Protein AF-0000000080637792 (afdb_homodimer)

Secondary structure (DSSP, 8-state):
--HHHHHHHHHHHHHHHHHHHHHHHHHHHHHHHHHHHHHHHHHHHHHHHHHHHHHHHHHHT--HHHH-S-HHHHHHHHHHHHHHHHHHHHHHHT-GGGGGS-HHHHHHHHHHHHHHHHTTHHHHHHHHHHHHHHHHT-SSS-TTTHHHHHHHHHHHHHT------S--HHHHHHHHHHHHHHHHHHHHHHHHHHHHHHIIIIIHHHHHHHHHHHHHHHHHHHHHHHHHHHHHHHHHHHHHHHHHHHHHHHHHHHHHHHHHHHTTB---------SSHHHHHHHHHHHHHHHHHHHHHHHHHHHHHHHHHHHHHHHHHHHHHHHHHHHHHHHHHHHHHHHHHHHHHHHHHHHHHHHHHHHHHHHHHHHHHHHHHHHHHHHHHHHHHHHHHHHHHHHHHHHHHHHHHHHHHHHHHHHHHHHHHHHHHHHHHHHHHHHHHHHHHHHHHHHHHHHHHHHHHHHTGGGGHHHHHHHHHHHHHHHHHHHHHHHHHHHHHHHHHHHHHHHHHHHHHHHHHHHHHHHHHHHHHHHHHHHHHHHHHHHHHHHHHHHHHHHHHHHHHHHHHHHHHHHHHHHHHHHHHHHHHHHHHHHHHHHHHHHHHHHHHHHHHHHHHHHHHHHHHHHHHHHHHHTSB-S----TTSSS--/--HHHHHHHHHHHHHHHHHHHHHHHHHHHHHHHHHHHHHHHHHHHHHHHHHHHHHHHHHHT--HHHH-S-HHHHHHHHHHHHHHHHHHHHHHHT-GGGGGS-HHHHHHHHHHHHHHHHTTHHHHHHHHHHHHHHHHT-SSS-TTTHHHHHHHHHHHHHT------S--HHHHHHHHHHHHHHHHHHHHHHHHHHHHHHIIIIIHHHHHHHHHHHHHHHHHHHHHHHHHHHHHHHHHHHHHHHHHHHHHHHHHHHHHHHHHHHTTB---------SSHHHHHHHHHHHHHHHHHHHHHHHHHHHHHHHHHHHHHHHHHHHHHHHHHHHHHHHHHHHHHHHHHHHHHHHHHHHHHHHHHHHHHHHHHHHHHHHHHHHHHHHHHHHHHHHHHHHHHHHHHHHHHHHHHHHHHHHHHHHHHHHHHHHHHHHHHHHHHHHHHHHHHHHHHHHHHHHHHHHHHHHTGGGGHHHHHHHHHHHHHHHHHHHHHHHHHHHHHHHHHHHHHHHHHHHHHHHHHHHHHHHHHHHHHHHHHHHHHHHHHHHHHHHHHHHHHHHHHHHHHHHHHHHHHHHHHHHHHHHHHHHHHHHHHHHHHHHHHHHHHHHHHHHHHHHHHHHHHHHHHHHHHHHHHHTSB-S----TTSSS--

Radius of gyration: 117.27 Å; Cα contacts (8 Å, |Δi|>4): 1308; chains: 2; bounding box: 71×365×190 Å

Sequence (1284 aa):
MRIRTRLILLLVTVLTGIGLILAGITIRNNLVTGLGALQSAGYDVLFAAHGFLESTAEVLAYDYEERGVYLDTVVEEWRQSIDHLGSALGALVSHPGKRLLPKGLQQELDAAYESWEKEDIPLRMEVAYEYLQAIINTSEIPRDRLFGILQIQSFLYQQQETLHHEDAGIASTVGLALSRIQQAWNQVVIARRVIKDFLATRVEGVIEKVDAEVARITLWSQIALVLFTLAVIVLSSLFVIRISSTLARRIIHLEQVMNQVKDRDLMVVAKVEGRDELGSLARNLNEVLDTLRDFLLSVREASRNVEELKDVLAGGAAQSASALNQITRTIESIRDLVARLDANLDATSSAISSIVDRIHSVVSQIQTQARNIAESSAAIEQMNASVQHVASLAEDRRARTADLLSVIHDGGEKVSTTNEVISSIHREISDIQEIIEIIDTVAEQTNLLSMNAAIESAHAGEAGRGFAVVAEEIRKLAESTGEHADRISQSLSRITDRIQQALRASDESRHAFENIRRDVSQFATALDEIAASMTELSRASSSILSATHTINEITTRVREGAEDMMQRAGEIRDAAEGSRDVSLEVRKGVEEIERGTREILQAVNTISDLAQESRNRMVELHKVVETFRIEEEPDASAVQAEMRIRTRLILLLVTVLTGIGLILAGITIRNNLVTGLGALQSAGYDVLFAAHGFLESTAEVLAYDYEERGVYLDTVVEEWRQSIDHLGSALGALVSHPGKRLLPKGLQQELDAAYESWEKEDIPLRMEVAYEYLQAIINTSEIPRDRLFGILQIQSFLYQQQETLHHEDAGIASTVGLALSRIQQAWNQVVIARRVIKDFLATRVEGVIEKVDAEVARITLWSQIALVLFTLAVIVLSSLFVIRISSTLARRIIHLEQVMNQVKDRDLMVVAKVEGRDELGSLARNLNEVLDTLRDFLLSVREASRNVEELKDVLAGGAAQSASALNQITRTIESIRDLVARLDANLDATSSAISSIVDRIHSVVSQIQTQARNIAESSAAIEQMNASVQHVASLAEDRRARTADLLSVIHDGGEKVSTTNEVISSIHREISDIQEIIEIIDTVAEQTNLLSMNAAIESAHAGEAGRGFAVVAEEIRKLAESTGEHADRISQSLSRITDRIQQALRASDESRHAFENIRRDVSQFATALDEIAASMTELSRASSSILSATHTINEITTRVREGAEDMMQRAGEIRDAAEGSRDVSLEVRKGVEEIERGTREILQAVNTISDLAQESRNRMVELHKVVETFRIEEEPDASAVQAE

Solvent-accessible surface area (backbone atoms only — not comparable to full-atom values): 63571 Å² total; per-residue (Å²): 102,48,64,47,55,53,46,48,51,51,46,50,52,46,46,51,42,52,49,52,44,51,52,47,52,51,55,42,52,53,53,49,53,37,39,50,53,38,50,51,35,45,49,47,27,55,50,27,47,31,50,27,48,30,33,52,22,49,54,66,41,69,52,54,89,76,64,74,47,60,69,67,59,48,48,51,50,32,55,48,25,52,54,44,25,55,51,30,42,50,48,39,60,65,32,76,28,44,75,75,45,59,70,71,60,44,49,46,45,45,48,38,48,47,50,52,66,64,73,41,49,67,56,49,45,48,53,22,48,51,38,47,51,55,62,72,69,49,84,86,49,55,82,83,47,48,63,36,48,50,22,48,50,59,35,50,64,70,58,69,51,69,81,70,69,79,89,69,67,69,65,53,57,50,47,50,52,37,51,48,49,50,51,20,48,52,34,46,52,50,45,50,52,52,48,50,50,44,39,62,68,41,45,55,54,51,46,53,52,50,52,55,49,45,55,51,53,49,53,53,47,51,53,51,44,54,53,50,47,51,52,43,52,53,55,45,52,55,52,50,52,54,54,33,51,53,54,45,52,51,50,52,48,50,34,50,44,40,51,38,37,58,69,29,33,52,72,67,71,54,86,45,86,54,86,23,65,63,17,51,35,25,53,38,49,40,51,39,37,48,53,48,41,53,48,51,52,50,51,51,52,52,42,53,51,54,53,54,48,35,53,52,42,48,49,31,34,49,52,34,50,53,33,46,52,51,38,52,52,41,49,52,50,44,52,51,39,46,52,50,39,51,51,30,45,50,50,34,56,52,32,50,52,51,38,53,53,41,43,53,50,42,51,54,45,44,53,52,42,53,52,36,47,54,51,31,51,54,32,49,51,51,37,51,53,44,40,53,49,43,30,50,51,25,51,55,49,39,60,49,40,58,55,47,50,49,44,41,50,51,23,35,48,25,34,52,50,24,44,53,37,50,51,51,41,51,54,52,50,53,52,43,51,55,51,40,51,48,44,31,51,49,18,49,51,42,29,50,53,18,50,51,44,30,53,54,18,60,73,52,51,83,84,14,54,71,50,29,52,53,19,52,52,45,26,55,50,18,51,48,42,30,52,52,30,50,53,43,52,52,50,50,54,52,42,54,54,40,48,55,50,26,48,54,26,33,50,50,26,40,51,32,35,53,52,49,49,53,52,51,53,50,49,40,52,51,28,51,52,41,36,53,42,29,53,53,39,52,52,31,49,51,50,35,50,52,32,50,52,51,42,51,53,46,45,53,50,44,50,52,42,41,54,52,38,53,54,33,48,51,51,35,52,51,27,47,53,53,39,50,50,40,48,55,50,44,52,52,41,50,53,50,38,52,53,29,51,52,53,33,51,53,31,39,50,51,45,46,52,48,40,52,51,53,47,56,54,39,52,52,51,49,55,58,55,64,64,41,44,68,67,82,67,76,70,69,71,66,58,72,76,107,105,46,63,45,55,54,48,46,51,51,46,50,53,50,46,50,43,52,49,52,46,51,51,46,52,51,55,44,51,53,54,46,52,36,39,49,53,38,50,51,33,44,50,48,26,56,49,27,48,32,49,27,49,30,32,51,22,49,56,66,42,69,50,54,87,77,62,74,48,60,71,67,59,47,50,50,51,31,55,47,26,51,53,44,25,54,49,29,43,51,50,40,60,65,32,77,26,46,74,77,46,60,70,69,58,44,47,47,45,47,49,39,48,47,49,51,66,62,74,43,48,69,56,49,43,48,52,23,48,50,38,48,49,56,62,75,67,48,82,86,50,55,80,84,47,47,62,38,54,55,21,49,50,56,36,47,62,70,58,67,55,68,82,67,75,80,89,70,69,66,64,54,56,52,51,51,53,41,54,47,48,51,51,21,49,51,33,47,52,50,45,50,52,51,47,52,51,43,41,62,68,41,45,55,55,52,47,52,52,50,50,56,50,45,56,51,54,48,51,53,47,51,53,52,45,54,52,51,46,53,51,43,50,53,55,44,52,54,51,50,53,55,54,34,52,52,53,46,52,51,51,50,49,50,36,52,46,40,52,37,37,59,69,30,34,50,72,67,72,53,86,45,85,56,86,22,67,63,17,51,36,25,52,37,49,41,51,40,37,48,53,49,42,53,47,52,53,49,51,51,51,51,42,52,52,53,52,53,48,34,54,52,42,48,51,29,35,50,53,36,50,52,33,47,53,51,39,53,53,41,49,54,49,43,53,54,39,46,52,52,40,53,52,29,44,50,50,31,55,52,32,51,51,52,38,53,52,42,42,53,50,45,51,55,46,45,54,53,41,52,53,36,47,53,52,33,53,53,33,49,52,53,38,52,54,44,39,51,50,45,31,50,50,26,53,55,51,39,59,50,40,59,55,48,52,50,44,40,51,51,22,37,49,23,34,51,49,24,44,50,38,51,53,50,42,51,54,52,51,50,52,44,52,53,51,40,50,50,44,30,51,49,18,50,49,42,28,52,52,19,48,51,43,30,52,54,18,60,73,52,50,85,82,13,56,68,51,31,53,52,20,52,52,44,25,55,50,18,51,49,41,30,54,52,30,51,51,43,52,53,51,51,54,52,40,54,55,39,47,53,52,26,50,52,27,33,50,50,27,41,52,31,34,53,52,48,48,54,52,49,53,51,50,40,52,50,29,51,51,42,34,53,41,31,54,51,40,51,52,31,49,50,51,35,52,53,34,50,51,52,43,50,53,44,47,52,50,44,49,52,41,43,54,51,37,52,54,33,49,50,52,34,53,51,26,45,52,54,38,51,51,39,48,55,51,44,54,51,42,50,53,50,38,52,54,30,51,52,53,33,50,52,30,41,51,51,45,45,54,48,40,52,52,51,46,54,53,39,54,53,52,48,54,60,54,64,63,39,43,65,66,82,68,74,70,69,71,64,59,70,76,106

Structure (mmCIF, N/CA/C/O backbone):
data_AF-0000000080637792-model_v1
#
loop_
_entity.id
_entity.type
_entity.pdbx_description
1 polymer 'Methyl-accepting chemotaxis sensory transducer'
#
loop_
_atom_site.group_PDB
_atom_site.id
_atom_site.type_symbol
_atom_site.label_atom_id
_atom_site.label_alt_id
_atom_site.label_comp_id
_atom_site.label_asym_id
_atom_site.label_entity_id
_atom_site.label_seq_id
_atom_site.pdbx_PDB_ins_code
_atom_site.Cartn_x
_atom_site.Cartn_y
_atom_site.Cartn_z
_atom_site.occupancy
_atom_site.B_iso_or_equiv
_atom_site.auth_seq_id
_atom_site.auth_comp_id
_atom_site.auth_asym_id
_atom_site.auth_atom_id
_atom_site.pdbx_PDB_model_num
ATOM 1 N N . MET A 1 1 ? -7.855 89.688 28.875 1 59.25 1 MET A N 1
ATOM 2 C CA . MET A 1 1 ? -6.789 90.312 29.609 1 59.25 1 MET A CA 1
ATOM 3 C C . MET A 1 1 ? -6.051 89.375 30.516 1 59.25 1 MET A C 1
ATOM 5 O O . MET A 1 1 ? -6.664 88.5 31.125 1 59.25 1 MET A O 1
ATOM 9 N N . ARG A 1 2 ? -4.766 89.562 30.406 1 70.25 2 ARG A N 1
ATOM 10 C CA . ARG A 1 2 ? -3.887 88.688 31.203 1 70.25 2 ARG A CA 1
ATOM 11 C C . ARG A 1 2 ? -4.117 88.938 32.688 1 70.25 2 ARG A C 1
ATOM 13 O O . ARG A 1 2 ? -4.496 90 33.125 1 70.25 2 ARG A O 1
ATOM 20 N N . ILE A 1 3 ? -4.121 87.875 33.469 1 69.88 3 ILE A N 1
ATOM 21 C CA . ILE A 1 3 ? -4.367 87.938 34.906 1 69.88 3 ILE A CA 1
ATOM 22 C C . ILE A 1 3 ? -3.445 89 35.562 1 69.88 3 ILE A C 1
ATOM 24 O O . ILE A 1 3 ? -3.871 89.75 36.438 1 69.88 3 ILE A O 1
ATOM 28 N N . ARG A 1 4 ? -2.248 89.125 35.031 1 66.44 4 ARG A N 1
ATOM 29 C CA . ARG A 1 4 ? -1.332 90.125 35.562 1 66.44 4 ARG A CA 1
ATOM 30 C C . ARG A 1 4 ? -1.882 91.562 35.344 1 66.44 4 ARG A C 1
ATOM 32 O O . ARG A 1 4 ? -1.829 92.375 36.25 1 66.44 4 ARG A O 1
ATOM 39 N N . THR A 1 5 ? -2.383 91.688 34.188 1 67.25 5 THR A N 1
ATOM 40 C CA . THR A 1 5 ? -2.893 93 33.844 1 67.25 5 THR A CA 1
ATOM 41 C C . THR A 1 5 ? -4.125 93.375 34.688 1 67.25 5 THR A C 1
ATOM 43 O O . THR A 1 5 ? -4.293 94.5 35.125 1 67.25 5 THR A O 1
ATOM 46 N N . ARG A 1 6 ? -4.832 92.375 35 1 70.62 6 ARG A N 1
ATOM 47 C CA . ARG A 1 6 ? -6.023 92.625 35.781 1 70.62 6 ARG A CA 1
ATOM 48 C C . ARG A 1 6 ? -5.656 92.938 37.25 1 70.62 6 ARG A C 1
ATOM 50 O O . ARG A 1 6 ? -6.254 93.812 37.875 1 70.62 6 ARG A O 1
ATOM 57 N N . LEU A 1 7 ? -4.602 92.312 37.625 1 70.25 7 LEU A N 1
ATOM 58 C CA . LEU A 1 7 ? -4.16 92.562 39 1 70.25 7 LEU A CA 1
ATOM 59 C C . LEU A 1 7 ? -3.471 93.875 39.125 1 70.25 7 LEU A C 1
ATOM 61 O O . LEU A 1 7 ? -3.66 94.625 40.125 1 70.25 7 LEU A O 1
ATOM 65 N N . ILE A 1 8 ? -2.816 94.25 38.062 1 69.12 8 ILE A N 1
ATOM 66 C CA . ILE A 1 8 ? -2.17 95.562 38.062 1 69.12 8 ILE A CA 1
ATOM 67 C C . ILE A 1 8 ? -3.227 96.688 37.969 1 69.12 8 ILE A C 1
ATOM 69 O O . ILE A 1 8 ? -3.123 97.688 38.625 1 69.12 8 ILE A O 1
ATOM 73 N N . LEU A 1 9 ? -4.176 96.438 37.156 1 68.44 9 LEU A N 1
ATOM 74 C CA . LEU A 1 9 ? -5.234 97.375 37.031 1 68.44 9 LEU A CA 1
ATOM 75 C C . LEU A 1 9 ? -5.961 97.625 38.375 1 68.44 9 LEU A C 1
ATOM 77 O O . LEU A 1 9 ? -6.324 98.75 38.719 1 68.44 9 LEU A O 1
ATOM 81 N N . LEU A 1 10 ? -6.031 96.562 39.031 1 69.06 10 LEU A N 1
ATOM 82 C CA . LEU A 1 10 ? -6.617 96.625 40.375 1 69.06 10 LEU A CA 1
ATOM 83 C C . LEU A 1 10 ? -5.75 97.5 41.281 1 69.06 10 LEU A C 1
ATOM 85 O O . LEU A 1 10 ? -6.262 98.375 42.031 1 69.06 10 LEU A O 1
ATOM 89 N N . LEU A 1 11 ? -4.492 97.375 41.156 1 68.81 11 LEU A N 1
ATOM 90 C CA . LEU A 1 11 ? -3.551 98.125 41.938 1 68.81 11 LEU A CA 1
ATOM 91 C C . LEU A 1 11 ? -3.605 99.625 41.562 1 68.81 11 LEU A C 1
ATOM 93 O O . LEU A 1 11 ? -3.615 100.5 42.438 1 68.81 11 LEU A O 1
ATOM 97 N N . VAL A 1 12 ? -3.699 99.812 40.375 1 68.69 12 VAL A N 1
ATOM 98 C CA . VAL A 1 12 ? -3.689 101.188 39.906 1 68.69 12 VAL A CA 1
ATOM 99 C C . VAL A 1 12 ? -4.961 101.938 40.344 1 68.69 12 VAL A C 1
ATOM 101 O O . VAL A 1 12 ? -4.914 103.062 40.75 1 68.69 12 VAL A O 1
ATOM 104 N N . THR A 1 13 ? -6 101.25 40.375 1 69.25 13 THR A N 1
ATOM 105 C CA . THR A 1 13 ? -7.258 101.812 40.781 1 69.25 13 THR A CA 1
ATOM 106 C C . THR A 1 13 ? -7.246 102.188 42.281 1 69.25 13 THR A C 1
ATOM 108 O O . THR A 1 13 ? -7.703 103.25 42.656 1 69.25 13 THR A O 1
ATOM 111 N N . VAL A 1 14 ? -6.625 101.25 43.031 1 69.5 14 VAL A N 1
ATOM 112 C CA . VAL A 1 14 ? -6.559 101.5 44.469 1 69.5 14 VAL A CA 1
ATOM 113 C C . VAL A 1 14 ? -5.594 102.625 44.75 1 69.5 14 VAL A C 1
ATOM 115 O O . VAL A 1 14 ? -5.883 103.5 45.562 1 69.5 14 VAL A O 1
ATOM 118 N N . LEU A 1 15 ? -4.578 102.75 43.938 1 69.75 15 LEU A N 1
ATOM 119 C CA . LEU A 1 15 ? -3.592 103.812 44.125 1 69.75 15 LEU A CA 1
ATOM 120 C C . LEU A 1 15 ? -4.152 105.125 43.656 1 69.75 15 LEU A C 1
ATOM 122 O O . LEU A 1 15 ? -3.879 106.188 44.281 1 69.75 15 LEU A O 1
ATOM 126 N N . THR A 1 16 ? -4.898 105.188 42.688 1 70 16 THR A N 1
ATOM 127 C CA . THR A 1 16 ? -5.527 106.438 42.25 1 70 16 THR A CA 1
ATOM 128 C C . THR A 1 16 ? -6.512 106.938 43.281 1 70 16 THR A C 1
ATOM 130 O O . THR A 1 16 ? -6.605 108.125 43.531 1 70 16 THR A O 1
ATOM 133 N N . GLY A 1 17 ? -7.129 105.938 43.938 1 70.31 17 GLY A N 1
ATOM 134 C CA . GLY A 1 17 ? -8.023 106.375 45 1 70.31 17 GLY A CA 1
ATOM 135 C C . GLY A 1 17 ? -7.305 107 46.156 1 70.31 17 GLY A C 1
ATOM 136 O O . GLY A 1 17 ? -7.746 108.062 46.656 1 70.31 17 GLY A O 1
ATOM 137 N N . ILE A 1 18 ? -6.121 106.5 46.469 1 70.88 18 ILE A N 1
ATOM 138 C CA . ILE A 1 18 ? -5.32 107.062 47.531 1 70.88 18 ILE A CA 1
ATOM 139 C C . ILE A 1 18 ? -4.801 108.438 47.156 1 70.88 18 ILE A C 1
ATOM 141 O O . ILE A 1 18 ? -4.793 109.375 47.938 1 70.88 18 ILE A O 1
ATOM 145 N N . GLY A 1 19 ? -4.469 108.625 45.875 1 69.38 19 GLY A N 1
ATOM 146 C CA . GLY A 1 19 ? -4.02 109.875 45.406 1 69.38 19 GLY A CA 1
ATOM 147 C C . GLY A 1 19 ? -5.094 110.938 45.469 1 69.38 19 GLY A C 1
ATOM 148 O O . GLY A 1 19 ? -4.82 112.125 45.844 1 69.38 19 GLY A O 1
ATOM 149 N N . LEU A 1 20 ? -6.266 110.625 45.25 1 71.5 20 LEU A N 1
ATOM 150 C CA . LEU A 1 20 ? -7.379 111.562 45.281 1 71.5 20 LEU A CA 1
ATOM 151 C C . LEU A 1 20 ? -7.688 112 46.719 1 71.5 20 LEU A C 1
ATOM 153 O O . LEU A 1 20 ? -8.031 113.188 46.938 1 71.5 20 LEU A O 1
ATOM 157 N N . ILE A 1 21 ? -7.406 111.062 47.594 1 72.5 21 ILE A N 1
ATOM 158 C CA . ILE A 1 21 ? -7.605 111.375 49 1 72.5 21 ILE A CA 1
ATOM 159 C C . ILE A 1 21 ? -6.555 112.375 49.469 1 72.5 21 ILE A C 1
ATOM 161 O O . ILE A 1 21 ? -6.875 113.375 50.125 1 72.5 21 ILE A O 1
ATOM 165 N N . LEU A 1 22 ? -5.359 112.312 48.906 1 70.31 22 LEU A N 1
ATOM 166 C CA . LEU A 1 22 ? -4.281 113.25 49.25 1 70.31 22 LEU A CA 1
ATOM 167 C C . LEU A 1 22 ? -4.551 114.625 48.656 1 70.31 22 LEU A C 1
ATOM 169 O O . LEU A 1 22 ? -4.301 115.625 49.281 1 70.31 22 LEU A O 1
ATOM 173 N N . ALA A 1 23 ? -5.07 114.562 47.5 1 72 23 ALA A N 1
ATOM 174 C CA . ALA A 1 23 ? -5.398 115.875 46.875 1 72 23 ALA A CA 1
ATOM 175 C C . ALA A 1 23 ? -6.512 116.562 47.625 1 72 23 ALA A C 1
ATOM 177 O O . ALA A 1 23 ? -6.457 117.812 47.844 1 72 23 ALA A O 1
ATOM 178 N N . GLY A 1 24 ? -7.352 115.75 48.125 1 70.94 24 GLY A N 1
ATOM 179 C CA . GLY A 1 24 ? -8.438 116.312 48.875 1 70.94 24 GLY A CA 1
ATOM 180 C C . GLY A 1 24 ? -7.98 116.938 50.219 1 70.94 24 GLY A C 1
ATOM 181 O O . GLY A 1 24 ? -8.422 118 50.594 1 70.94 24 GLY A O 1
ATOM 182 N N . ILE A 1 25 ? -6.996 116.312 50.75 1 71.12 25 ILE A N 1
ATOM 183 C CA . ILE A 1 25 ? -6.438 116.812 52 1 71.12 25 ILE A CA 1
ATOM 184 C C . ILE A 1 25 ? -5.691 118.125 51.781 1 71.12 25 ILE A C 1
ATOM 186 O O . ILE A 1 25 ? -5.828 119.062 52.562 1 71.12 25 ILE A O 1
ATOM 190 N N . THR A 1 26 ? -5.023 118.25 50.688 1 70.69 26 THR A N 1
ATOM 191 C CA . THR A 1 26 ? -4.242 119.438 50.375 1 70.69 26 THR A CA 1
ATOM 192 C C . THR A 1 26 ? -5.156 120.625 50.094 1 70.69 26 THR A C 1
ATOM 194 O O . THR A 1 26 ? -4.918 121.75 50.562 1 70.69 26 THR A O 1
ATOM 197 N N . ILE A 1 27 ? -6.168 120.375 49.406 1 72.12 27 ILE A N 1
ATOM 198 C CA . ILE A 1 27 ? -7.102 121.438 49.062 1 72.12 27 ILE A CA 1
ATOM 199 C C . ILE A 1 27 ? -7.77 122 50.344 1 72.12 27 ILE A C 1
ATOM 201 O O . ILE A 1 27 ? -7.879 123.188 50.531 1 72.12 27 ILE A O 1
ATOM 205 N N . ARG A 1 28 ? -8.031 121.125 51.25 1 73.44 28 ARG A N 1
ATOM 206 C CA . ARG A 1 28 ? -8.672 121.5 52.5 1 73.44 28 ARG A CA 1
ATOM 207 C C . ARG A 1 28 ? -7.711 122.312 53.344 1 73.44 28 ARG A C 1
ATOM 209 O O . ARG A 1 28 ? -8.094 123.375 53.906 1 73.44 28 ARG A O 1
ATOM 216 N N . ASN A 1 29 ? -6.523 121.875 53.375 1 70.5 29 ASN A N 1
ATOM 217 C CA . ASN A 1 29 ? -5.539 122.625 54.188 1 70.5 29 ASN A CA 1
ATOM 218 C C . ASN A 1 29 ? -5.301 124 53.656 1 70.5 29 ASN A C 1
ATOM 220 O O . ASN A 1 29 ? -5.195 124.938 54.438 1 70.5 29 ASN A O 1
ATOM 224 N N . ASN A 1 30 ? -5.297 124.125 52.438 1 70.94 30 ASN A N 1
ATOM 225 C CA . ASN A 1 30 ? -5.109 125.5 51.844 1 70.94 30 ASN A CA 1
ATOM 226 C C . ASN A 1 30 ? -6.316 126.375 52.094 1 70.94 30 ASN A C 1
ATOM 228 O O . ASN A 1 30 ? -6.16 127.562 52.375 1 70.94 30 ASN A O 1
ATOM 232 N N . LEU A 1 31 ? -7.395 125.812 52.188 1 72.75 31 LEU A N 1
ATOM 233 C CA . LEU A 1 31 ? -8.625 126.562 52.406 1 72.75 31 LEU A CA 1
ATOM 234 C C . LEU A 1 31 ? -8.695 127.062 53.875 1 72.75 31 LEU A C 1
ATOM 236 O O . LEU A 1 31 ? -8.969 128.25 54.125 1 72.75 31 LEU A O 1
ATOM 240 N N . VAL A 1 32 ? -8.242 126.25 54.812 1 71.31 32 VAL A N 1
ATOM 241 C CA . VAL A 1 32 ? -8.367 126.562 56.219 1 71.31 32 VAL A CA 1
ATOM 242 C C . VAL A 1 32 ? -7.285 127.5 56.656 1 71.31 32 VAL A C 1
ATOM 244 O O . VAL A 1 32 ? -7.555 128.5 57.406 1 71.31 32 VAL A O 1
ATOM 247 N N . THR A 1 33 ? -6.16 127.375 56.031 1 70.56 33 THR A N 1
ATOM 248 C CA . THR A 1 33 ? -5.078 128.375 56.344 1 70.56 33 THR A CA 1
ATOM 249 C C . THR A 1 33 ? -5.34 129.75 55.75 1 70.56 33 THR A C 1
ATOM 251 O O . THR A 1 33 ? -5.078 130.75 56.406 1 70.56 33 THR A O 1
ATOM 254 N N . GLY A 1 34 ? -5.844 129.75 54.594 1 70.56 34 GLY A N 1
ATOM 255 C CA . GLY A 1 34 ? -6.164 131 53.969 1 70.56 34 GLY A CA 1
ATOM 256 C C . GLY A 1 34 ? -7.25 131.75 54.719 1 70.56 34 GLY A C 1
ATOM 257 O O . GLY A 1 34 ? -7.125 133 54.969 1 70.56 34 GLY A O 1
ATOM 258 N N . LEU A 1 35 ? -8.195 131.125 55.281 1 75.75 35 LEU A N 1
ATOM 259 C CA . LEU A 1 35 ? -9.305 131.75 56 1 75.75 35 LEU A CA 1
ATOM 260 C C . LEU A 1 35 ? -8.883 132.125 57.406 1 75.75 35 LEU A C 1
ATOM 262 O O . LEU A 1 35 ? -9.297 133.125 57.906 1 75.75 35 LEU A O 1
ATOM 266 N N . GLY A 1 36 ? -7.938 131.375 57.906 1 71 36 GLY A N 1
ATOM 267 C CA . GLY A 1 36 ? -7.406 131.75 59.219 1 71 36 GLY A CA 1
ATOM 268 C C . GLY A 1 36 ? -6.57 133 59.219 1 71 36 GLY A C 1
ATOM 269 O O . GLY A 1 36 ? -6.695 133.875 60.094 1 71 36 GLY A O 1
ATOM 270 N N . ALA A 1 37 ? -5.867 133.25 58.219 1 74.62 37 ALA A N 1
ATOM 271 C CA . ALA A 1 37 ? -5.066 134.5 58.062 1 74.62 37 ALA A CA 1
ATOM 272 C C . ALA A 1 37 ? -5.953 135.625 57.844 1 74.62 37 ALA A C 1
ATOM 274 O O . ALA A 1 37 ? -5.652 136.75 58.344 1 74.62 37 ALA A O 1
ATOM 275 N N . LEU A 1 38 ? -7.031 135.375 57.156 1 78.94 38 LEU A N 1
ATOM 276 C CA . LEU A 1 38 ? -7.977 136.5 56.938 1 78.94 38 LEU A CA 1
ATOM 277 C C . LEU A 1 38 ? -8.625 136.875 58.281 1 78.94 38 LEU A C 1
ATOM 279 O O . LEU A 1 38 ? -8.773 138 58.562 1 78.94 38 LEU A O 1
ATOM 283 N N . GLN A 1 39 ? -8.867 136 59.125 1 76 39 GLN A N 1
ATOM 284 C CA . GLN A 1 39 ? -9.422 136.25 60.438 1 76 39 GLN A CA 1
ATOM 285 C C . GLN A 1 39 ? -8.438 137 61.312 1 76 39 GLN A C 1
ATOM 287 O O . GLN A 1 39 ? -8.82 138 62 1 76 39 GLN A O 1
ATOM 292 N N . SER A 1 40 ? -7.219 136.75 61.156 1 74.69 40 SER A N 1
ATOM 293 C CA . SER A 1 40 ? -6.188 137.5 61.906 1 74.69 40 SER A CA 1
ATOM 294 C C . SER A 1 40 ? -6.039 138.875 61.438 1 74.69 40 SER A C 1
ATOM 296 O O . SER A 1 40 ? -5.875 139.75 62.25 1 74.69 40 SER A O 1
ATOM 298 N N . ALA A 1 41 ? -6.234 139 60.156 1 78.12 41 ALA A N 1
ATOM 299 C CA . ALA A 1 41 ? -6.172 140.375 59.625 1 78.12 41 ALA A CA 1
ATOM 300 C C . ALA A 1 41 ? -7.359 141.25 60.094 1 78.12 41 ALA A C 1
ATOM 302 O O . ALA A 1 41 ? -7.219 142.375 60.375 1 78.12 41 ALA A O 1
ATOM 303 N N . GLY A 1 42 ? -8.453 140.625 60.312 1 75.88 42 GLY A N 1
ATOM 304 C CA . GLY A 1 42 ? -9.609 141.25 60.844 1 75.88 42 GLY A CA 1
ATOM 305 C C . GLY A 1 42 ? -9.414 141.75 62.281 1 75.88 42 GLY A C 1
ATOM 306 O O . GLY A 1 42 ? -9.773 142.875 62.625 1 75.88 42 GLY A O 1
ATOM 307 N N . TYR A 1 43 ? -8.664 141 63.062 1 76 43 TYR A N 1
ATOM 308 C CA . TYR A 1 43 ? -8.383 141.375 64.438 1 76 43 TYR A CA 1
ATOM 309 C C . TYR A 1 43 ? -7.352 142.5 64.5 1 76 43 TYR A C 1
ATOM 311 O O . TYR A 1 43 ? -7.422 143.375 65.375 1 76 43 TYR A O 1
ATOM 319 N N . ASP A 1 44 ? -6.504 142.5 63.562 1 76.25 44 ASP A N 1
ATOM 320 C CA . ASP A 1 44 ? -5.52 143.625 63.531 1 76.25 44 ASP A CA 1
ATOM 321 C C . ASP A 1 44 ? -6.199 144.875 63.312 1 76.25 44 ASP A C 1
ATOM 323 O O . ASP A 1 44 ? -5.777 145.875 63.906 1 76.25 44 ASP A O 1
ATOM 327 N N . VAL A 1 45 ? -7.246 145 62.625 1 80.31 45 VAL A N 1
ATOM 328 C CA . VAL A 1 45 ? -7.992 146.25 62.375 1 80.31 45 VAL A CA 1
ATOM 329 C C . VAL A 1 45 ? -8.672 146.625 63.688 1 80.31 45 VAL A C 1
ATOM 331 O O . VAL A 1 45 ? -8.625 147.875 64.062 1 80.31 45 VAL A O 1
ATOM 334 N N . LEU A 1 46 ? -9.156 145.75 64.375 1 76.56 46 LEU A N 1
ATOM 335 C CA . LEU A 1 46 ? -9.82 146 65.625 1 76.56 46 LEU A CA 1
ATOM 336 C C . LEU A 1 46 ? -8.812 146.5 66.688 1 76.56 46 LEU A C 1
ATOM 338 O O . LEU A 1 46 ? -9.086 147.5 67.438 1 76.56 46 LEU A O 1
ATOM 342 N N . PHE A 1 47 ? -7.637 146 66.562 1 76 47 PHE A N 1
ATOM 343 C CA . PHE A 1 47 ? -6.57 146.5 67.438 1 76 47 PHE A CA 1
ATOM 344 C C . PHE A 1 47 ? -6.113 147.875 67.125 1 76 47 PHE A C 1
ATOM 346 O O . PHE A 1 47 ? -5.918 148.75 68 1 76 47 PHE A O 1
ATOM 353 N N . ALA A 1 48 ? -6.035 148.125 65.875 1 78.12 48 ALA A N 1
ATOM 354 C CA . ALA A 1 48 ? -5.633 149.5 65.438 1 78.12 48 ALA A CA 1
ATOM 355 C C . ALA A 1 48 ? -6.691 150.5 65.812 1 78.12 48 ALA A C 1
ATOM 357 O O . ALA A 1 48 ? -6.363 151.625 66.25 1 78.12 48 ALA A O 1
ATOM 358 N N . ALA A 1 49 ? -7.863 150.125 65.812 1 76.56 49 ALA A N 1
ATOM 359 C CA . ALA A 1 49 ? -8.961 151 66.125 1 76.56 49 ALA A CA 1
ATOM 360 C C . ALA A 1 49 ? -8.984 151.375 67.562 1 76.56 49 ALA A C 1
ATOM 362 O O . ALA A 1 49 ? -9.148 152.5 68 1 76.56 49 ALA A O 1
ATOM 363 N N . HIS A 1 50 ? -8.688 150.5 68.375 1 73.56 50 HIS A N 1
ATOM 364 C CA . HIS A 1 50 ? -8.648 150.75 69.812 1 73.56 50 HIS A CA 1
ATOM 365 C C . HIS A 1 50 ? -7.422 151.5 70.188 1 73.56 50 HIS A C 1
ATOM 367 O O . HIS A 1 50 ? -7.492 152.375 71.125 1 73.56 50 HIS A O 1
ATOM 373 N N . GLY A 1 51 ? -6.391 151.25 69.5 1 72.88 51 GLY A N 1
ATOM 374 C CA . GLY A 1 51 ? -5.203 152.125 69.75 1 72.88 51 GLY A CA 1
ATOM 375 C C . GLY A 1 51 ? -5.426 153.5 69.438 1 72.88 51 GLY A C 1
ATOM 376 O O . GLY A 1 51 ? -4.973 154.375 70.188 1 72.88 51 GLY A O 1
ATOM 377 N N . PHE A 1 52 ? -6.152 153.75 68.5 1 77.81 52 PHE A N 1
ATOM 378 C CA . PHE A 1 52 ? -6.5 155.125 68.125 1 77.81 52 PHE A CA 1
ATOM 379 C C . PHE A 1 52 ? -7.406 155.75 69.188 1 77.81 52 PHE A C 1
ATOM 381 O O . PHE A 1 52 ? -7.184 156.875 69.625 1 77.81 52 PHE A O 1
ATOM 388 N N . LEU A 1 53 ? -8.344 155 69.562 1 73.69 53 LEU A N 1
ATOM 389 C CA . LEU A 1 53 ? -9.273 155.625 70.562 1 73.69 53 LEU A CA 1
ATOM 390 C C . LEU A 1 53 ? -8.562 155.875 71.875 1 73.69 53 LEU A C 1
ATOM 392 O O . LEU A 1 53 ? -8.852 156.875 72.562 1 73.69 53 LEU A O 1
ATOM 396 N N . GLU A 1 54 ? -7.605 155.125 72.062 1 72.25 54 GLU A N 1
ATOM 397 C CA . GLU A 1 54 ? -6.797 155.25 73.25 1 72.25 54 GLU A CA 1
ATOM 398 C C . GLU A 1 54 ? -5.926 156.5 73.125 1 72.25 54 GLU A C 1
ATOM 400 O O . GLU A 1 54 ? -5.848 157.375 74.062 1 72.25 54 GLU A O 1
ATOM 405 N N . SER A 1 55 ? -5.367 156.625 72 1 73.38 55 SER A N 1
ATOM 406 C CA . SER A 1 55 ? -4.527 157.875 71.75 1 73.38 55 SER A CA 1
ATOM 407 C C . SER A 1 55 ? -5.348 159.125 71.75 1 73.38 55 SER A C 1
ATOM 409 O O . SER A 1 55 ? -4.898 160.125 72.25 1 73.38 55 SER A O 1
ATOM 411 N N . THR A 1 56 ? -6.504 159.125 71.312 1 72.25 56 THR A N 1
ATOM 412 C CA . THR A 1 56 ? -7.395 160.25 71.312 1 72.25 56 THR A CA 1
ATOM 413 C C . THR A 1 56 ? -7.801 160.625 72.75 1 72.25 56 THR A C 1
ATOM 415 O O . THR A 1 56 ? -7.828 161.875 73.062 1 72.25 56 THR A O 1
ATOM 418 N N . ALA A 1 57 ? -7.945 159.75 73.562 1 67.88 57 ALA A N 1
ATOM 419 C CA . ALA A 1 57 ? -8.289 160 74.938 1 67.88 57 ALA A CA 1
ATOM 420 C C . ALA A 1 57 ? -7.102 160.625 75.688 1 67.88 57 ALA A C 1
ATOM 422 O O . ALA A 1 57 ? -7.285 161.5 76.5 1 67.88 57 ALA A O 1
ATOM 423 N N . GLU A 1 58 ? -5.977 160.375 75.25 1 68.19 58 GLU A N 1
ATOM 424 C CA . GLU A 1 58 ? -4.77 160.875 75.875 1 68.19 58 GLU A CA 1
ATOM 425 C C . GLU A 1 58 ? -4.551 162.375 75.5 1 68.19 58 GLU A C 1
ATOM 427 O O . GLU A 1 58 ? -4.062 163.125 76.312 1 68.19 58 GLU A O 1
ATOM 432 N N . VAL A 1 59 ? -4.93 162.75 74.375 1 68.12 59 VAL A N 1
ATOM 433 C CA . VAL A 1 59 ? -4.828 164.125 73.875 1 68.12 59 VAL A CA 1
ATOM 434 C C . VAL A 1 59 ? -5.852 165 74.625 1 68.12 59 VAL A C 1
ATOM 436 O O . VAL A 1 59 ? -5.531 166 75.125 1 68.12 59 VAL A O 1
ATOM 439 N N . LEU A 1 60 ? -7 164.5 74.938 1 62.19 60 LEU A N 1
ATOM 440 C CA . LEU A 1 60 ? -8.086 165.25 75.562 1 62.19 60 LEU A CA 1
ATOM 441 C C . LEU A 1 60 ? -7.855 165.375 77.062 1 62.19 60 LEU A C 1
ATOM 443 O O . LEU A 1 60 ? -8.289 166.375 77.625 1 62.19 60 LEU A O 1
ATOM 447 N N . ALA A 1 61 ? -7.078 164.5 77.625 1 59.03 61 ALA A N 1
ATOM 448 C CA . ALA A 1 61 ? -6.801 164.625 79.062 1 59.03 61 ALA A CA 1
ATOM 449 C C . ALA A 1 61 ? -5.348 164.875 79.312 1 59.03 61 ALA A C 1
ATOM 451 O O . ALA A 1 61 ? -4.758 164.5 80.312 1 59.03 61 ALA A O 1
ATOM 452 N N . TYR A 1 62 ? -4.723 165.875 78.562 1 58.47 62 TYR A N 1
ATOM 453 C CA . TYR A 1 62 ? -3.289 166.125 78.625 1 58.47 62 TYR A CA 1
ATOM 454 C C . TYR A 1 62 ? -2.943 166.875 79.875 1 58.47 62 TYR A C 1
ATOM 456 O O . TYR A 1 62 ? -3.547 167.875 80.188 1 58.47 62 TYR A O 1
ATOM 464 N N . ASP A 1 63 ? -2.271 166.5 80.875 1 51.75 63 ASP A N 1
ATOM 465 C CA . ASP A 1 63 ? -1.677 167.125 82 1 51.75 63 ASP A CA 1
ATOM 466 C C . ASP A 1 63 ? -0.159 166.875 82 1 51.75 63 ASP A C 1
ATOM 468 O O . ASP A 1 63 ? 0.345 165.875 82.188 1 51.75 63 ASP A O 1
ATOM 472 N N . TYR A 1 64 ? 0.728 168.125 81.812 1 52.5 64 TYR A N 1
ATOM 473 C CA . TYR A 1 64 ? 2.178 168 81.625 1 52.5 64 TYR A CA 1
ATOM 474 C C . TYR A 1 64 ? 2.828 167.375 82.875 1 52.5 64 TYR A C 1
ATOM 476 O O . TYR A 1 64 ? 3.793 166.625 82.688 1 52.5 64 TYR A O 1
ATOM 484 N N . GLU A 1 65 ? 2.443 167.75 84.062 1 48.88 65 GLU A N 1
ATOM 485 C CA . GLU A 1 65 ? 3.135 167.25 85.25 1 48.88 65 GLU A CA 1
ATOM 486 C C . GLU A 1 65 ? 3.102 165.75 85.312 1 48.88 65 GLU A C 1
ATOM 488 O O . GLU A 1 65 ? 4.047 165.125 85.812 1 48.88 65 GLU A O 1
ATOM 493 N N . GLU A 1 66 ? 2.176 165.25 84.688 1 48.06 66 GLU A N 1
ATOM 494 C CA . GLU A 1 66 ? 1.972 163.75 84.875 1 48.06 66 GLU A CA 1
ATOM 495 C C . GLU A 1 66 ? 2.678 163 83.812 1 48.06 66 GLU A C 1
ATOM 497 O O . GLU A 1 66 ? 3.238 161.875 84.125 1 48.06 66 GLU A O 1
ATOM 502 N N . ARG A 1 67 ? 2.658 163.625 82.688 1 55.84 67 ARG A N 1
ATOM 503 C CA . ARG A 1 67 ? 3.188 162.75 81.625 1 55.84 67 ARG A CA 1
ATOM 504 C C . ARG A 1 67 ? 4.672 163 81.375 1 55.84 67 ARG A C 1
ATOM 506 O O . ARG A 1 67 ? 5.398 162.125 80.938 1 55.84 67 ARG A O 1
ATOM 513 N N . GLY A 1 68 ? 5.023 164.125 82.125 1 56.16 68 GLY A N 1
ATOM 514 C CA . GLY A 1 68 ? 6.402 164.5 81.938 1 56.16 68 GLY A CA 1
ATOM 515 C C . GLY A 1 68 ? 6.77 164.75 80.5 1 56.16 68 GLY A C 1
ATOM 516 O O . GLY A 1 68 ? 7.949 164.75 80.125 1 56.16 68 GLY A O 1
ATOM 517 N N . VAL A 1 69 ? 5.66 164.5 79.5 1 62.97 69 VAL A N 1
ATOM 518 C CA . VAL A 1 69 ? 5.93 164.75 78.125 1 62.97 69 VAL A CA 1
ATOM 519 C C . VAL A 1 69 ? 5.117 165.875 77.562 1 62.97 69 VAL A C 1
ATOM 521 O O . VAL A 1 69 ? 4.012 166.125 78.062 1 62.97 69 VAL A O 1
ATOM 524 N N . TYR A 1 70 ? 5.598 166.625 76.625 1 62.81 70 TYR A N 1
ATOM 525 C CA . TYR A 1 70 ? 5.02 167.75 76.125 1 62.81 70 TYR A CA 1
ATOM 526 C C . TYR A 1 70 ? 3.844 167.5 75.188 1 62.81 70 TYR A C 1
ATOM 528 O O . TYR A 1 70 ? 3.768 166.375 74.625 1 62.81 70 TYR A O 1
ATOM 536 N N . LEU A 1 71 ? 2.852 168.125 75.062 1 68.44 71 LEU A N 1
ATOM 537 C CA . LEU A 1 71 ? 1.642 168 74.25 1 68.44 71 LEU A CA 1
ATOM 538 C C . LEU A 1 71 ? 1.985 167.75 72.812 1 68.44 71 LEU A C 1
ATOM 540 O O . LEU A 1 71 ? 1.251 167 72.125 1 68.44 71 LEU A O 1
ATOM 544 N N . ASP A 1 72 ? 3.1 168.125 72.375 1 71.69 72 ASP A N 1
ATOM 545 C CA . ASP A 1 72 ? 3.525 167.875 71 1 71.69 72 ASP A CA 1
ATOM 546 C C . ASP A 1 72 ? 3.77 166.375 70.75 1 71.69 72 ASP A C 1
ATOM 548 O O . ASP A 1 72 ? 3.396 165.875 69.75 1 71.69 72 ASP A O 1
ATOM 552 N N . THR A 1 73 ? 4.172 165.75 71.688 1 75.06 73 THR A N 1
ATOM 553 C CA . THR A 1 73 ? 4.465 164.25 71.5 1 75.06 73 THR A CA 1
ATOM 554 C C . THR A 1 73 ? 3.178 163.5 71.562 1 75.06 73 THR A C 1
ATOM 556 O O . THR A 1 73 ? 3.025 162.5 70.75 1 75.06 73 THR A O 1
ATOM 559 N N . VAL A 1 74 ? 2.268 163.75 72.188 1 71 74 VAL A N 1
ATOM 560 C CA . VAL A 1 74 ? 1.001 163.125 72.312 1 71 74 VAL A CA 1
ATOM 561 C C . VAL A 1 74 ? 0.179 163.25 71.062 1 71 74 VAL A C 1
ATOM 563 O O . VAL A 1 74 ? -0.458 162.375 70.562 1 71 74 VAL A O 1
ATOM 566 N N . VAL A 1 75 ? 0.315 164.5 70.625 1 74.12 75 VAL A N 1
ATOM 567 C CA . VAL A 1 75 ? -0.419 164.75 69.375 1 74.12 75 VAL A CA 1
ATOM 568 C C . VAL A 1 75 ? 0.214 164 68.25 1 74.12 75 VAL A C 1
ATOM 570 O O . VAL A 1 75 ? -0.492 163.5 67.375 1 74.12 75 VAL A O 1
ATOM 573 N N . GLU A 1 76 ? 1.461 163.875 68.25 1 79.81 76 GLU A N 1
ATOM 574 C CA . GLU A 1 76 ? 2.117 163.125 67.188 1 79.81 76 GLU A CA 1
ATOM 575 C C . GLU A 1 76 ? 1.776 161.625 67.312 1 79.81 76 GLU A C 1
ATOM 577 O O . GLU A 1 76 ? 1.558 161 66.25 1 79.81 76 GLU A O 1
ATOM 582 N N . GLU A 1 77 ? 1.632 161.125 68.312 1 75.62 77 GLU A N 1
ATOM 583 C CA . GLU A 1 77 ? 1.241 159.75 68.5 1 75.62 77 GLU A CA 1
ATOM 584 C C . GLU A 1 77 ? -0.206 159.5 68.062 1 75.62 77 GLU A C 1
ATOM 586 O O . GLU A 1 77 ? -0.533 158.375 67.5 1 75.62 77 GLU A O 1
ATOM 591 N N . TRP A 1 78 ? -0.9 160.375 68.375 1 76.94 78 TRP A N 1
ATOM 592 C CA . TRP A 1 78 ? -2.295 160.375 67.938 1 76.94 78 TRP A CA 1
ATOM 593 C C . TRP A 1 78 ? -2.398 160.375 66.375 1 76.94 78 TRP A C 1
ATOM 595 O O . TRP A 1 78 ? -3.148 159.5 65.812 1 76.94 78 TRP A O 1
ATOM 605 N N . ARG A 1 79 ? -1.56 161.25 65.875 1 79 79 ARG A N 1
ATOM 606 C CA . ARG A 1 79 ? -1.538 161.25 64.438 1 79 79 ARG A CA 1
ATOM 607 C C . ARG A 1 79 ? -1.063 159.875 63.875 1 79 79 ARG A C 1
ATOM 609 O O . ARG A 1 79 ? -1.636 159.375 62.906 1 79 79 ARG A O 1
ATOM 616 N N . GLN A 1 80 ? -0.253 159.25 64.5 1 81.56 80 GLN A N 1
ATOM 617 C CA . GLN A 1 80 ? 0.286 158 64.062 1 81.56 80 GLN A CA 1
ATOM 618 C C . GLN A 1 80 ? -0.735 156.875 64.188 1 81.56 80 GLN A C 1
ATOM 620 O O . GLN A 1 80 ? -0.779 155.875 63.406 1 81.56 80 GLN A O 1
ATOM 625 N N . SER A 1 81 ? -1.513 156.875 65 1 78.06 81 SER A N 1
ATOM 626 C CA . SER A 1 81 ? -2.518 155.875 65.25 1 78.06 81 SER A CA 1
ATOM 627 C C . SER A 1 81 ? -3.596 155.875 64.188 1 78.06 81 SER A C 1
ATOM 629 O O . SER A 1 81 ? -4.133 154.75 63.844 1 78.06 81 SER A O 1
ATOM 631 N N . ILE A 1 82 ? -3.805 157 63.781 1 75.69 82 ILE A N 1
ATOM 632 C CA . ILE A 1 82 ? -4.777 157.125 62.688 1 75.69 82 ILE A CA 1
ATOM 633 C C . ILE A 1 82 ? -4.207 156.5 61.438 1 75.69 82 ILE A C 1
ATOM 635 O O . ILE A 1 82 ? -4.914 155.75 60.719 1 75.69 82 ILE A O 1
ATOM 639 N N . ASP A 1 83 ? -2.936 156.75 61.281 1 80.44 83 ASP A N 1
ATOM 640 C CA . ASP A 1 83 ? -2.27 156.125 60.125 1 80.44 83 ASP A CA 1
ATOM 641 C C . ASP A 1 83 ? -2.221 154.625 60.25 1 80.44 83 ASP A C 1
ATOM 643 O O . ASP A 1 83 ? -2.404 153.875 59.281 1 80.44 83 ASP A O 1
ATOM 647 N N . HIS A 1 84 ? -2.172 154.25 61.375 1 81.44 84 HIS A N 1
ATOM 648 C CA . HIS A 1 84 ? -2.123 152.75 61.625 1 81.44 84 HIS A CA 1
ATOM 649 C C . HIS A 1 84 ? -3.484 152.125 61.375 1 81.44 84 HIS A C 1
ATOM 651 O O . HIS A 1 84 ? -3.568 151 60.844 1 81.44 84 HIS A O 1
ATOM 657 N N . LEU A 1 85 ? -4.48 152.625 61.719 1 80.12 85 LEU A N 1
ATOM 658 C CA . LEU A 1 85 ? -5.824 152.125 61.5 1 80.12 85 LEU A CA 1
ATOM 659 C C . LEU A 1 85 ? -6.129 152.125 60 1 80.12 85 LEU A C 1
ATOM 661 O O . LEU A 1 85 ? -6.656 151.125 59.5 1 80.12 85 LEU A O 1
ATOM 665 N N . GLY A 1 86 ? -5.758 153.25 59.375 1 79.38 86 GLY A N 1
ATOM 666 C CA . GLY A 1 86 ? -5.93 153.25 57.938 1 79.38 86 GLY A CA 1
ATOM 667 C C . GLY A 1 86 ? -5.148 152.125 57.25 1 79.38 86 GLY A C 1
ATOM 668 O O . GLY A 1 86 ? -5.672 151.5 56.375 1 79.38 86 GLY A O 1
ATOM 669 N N . SER A 1 87 ? -4.012 151.875 57.75 1 85.25 87 SER A N 1
ATOM 670 C CA . SER A 1 87 ? -3.166 150.875 57.156 1 85.25 87 SER A CA 1
ATOM 671 C C . SER A 1 87 ? -3.697 149.375 57.469 1 85.25 87 SER A C 1
ATOM 673 O O . SER A 1 87 ? -3.67 148.5 56.625 1 85.25 87 SER A O 1
ATOM 675 N N . ALA A 1 88 ? -4.23 149.25 58.562 1 83.5 88 ALA A N 1
ATOM 676 C CA . ALA A 1 88 ? -4.789 147.875 58.969 1 83.5 88 ALA A CA 1
ATOM 677 C C . ALA A 1 88 ? -6.059 147.625 58.156 1 83.5 88 ALA A C 1
ATOM 679 O O . ALA A 1 88 ? -6.277 146.5 57.75 1 83.5 88 ALA A O 1
ATOM 680 N N . LEU A 1 89 ? -6.863 148.625 58.031 1 83.5 89 LEU A N 1
ATOM 681 C CA . LEU A 1 89 ? -8.07 148.375 57.219 1 83.5 89 LEU A CA 1
ATOM 682 C C . LEU A 1 89 ? -7.723 148.125 55.781 1 83.5 89 LEU A C 1
ATOM 684 O O . LEU A 1 89 ? -8.344 147.25 55.156 1 83.5 89 LEU A O 1
ATOM 688 N N . GLY A 1 90 ? -6.734 148.875 55.344 1 83.19 90 GLY A N 1
ATOM 689 C CA . GLY A 1 90 ? -6.266 148.5 54 1 83.19 90 GLY A CA 1
ATOM 690 C C . GLY A 1 90 ? -5.711 147.125 53.844 1 83.19 90 GLY A C 1
ATOM 691 O O . GLY A 1 90 ? -5.984 146.5 52.844 1 83.19 90 GLY A O 1
ATOM 692 N N . ALA A 1 91 ? -5.023 146.625 54.781 1 84.44 91 ALA A N 1
ATOM 693 C CA . ALA A 1 91 ? -4.438 145.375 54.75 1 84.44 91 ALA A CA 1
ATOM 694 C C . ALA A 1 91 ? -5.516 144.25 54.844 1 84.44 91 ALA A C 1
ATOM 696 O O . ALA A 1 91 ? -5.383 143.125 54.219 1 84.44 91 ALA A O 1
ATOM 697 N N . LEU A 1 92 ? -6.578 144.375 55.5 1 84.81 92 LEU A N 1
ATOM 698 C CA . LEU A 1 92 ? -7.68 143.375 55.625 1 84.81 92 LEU A CA 1
ATOM 699 C C . LEU A 1 92 ? -8.422 143.375 54.281 1 84.81 92 LEU A C 1
ATOM 701 O O . LEU A 1 92 ? -8.727 142.25 53.844 1 84.81 92 LEU A O 1
ATOM 705 N N . VAL A 1 93 ? -8.664 144.5 53.719 1 83.94 93 VAL A N 1
ATOM 706 C CA . VAL A 1 93 ? -9.43 144.5 52.469 1 83.94 93 VAL A CA 1
ATOM 707 C C . VAL A 1 93 ? -8.578 143.875 51.344 1 83.94 93 VAL A C 1
ATOM 709 O O . VAL A 1 93 ? -9.109 143.25 50.438 1 83.94 93 VAL A O 1
ATOM 712 N N . SER A 1 94 ? -7.242 143.875 51.438 1 84.75 94 SER A N 1
ATOM 713 C CA . SER A 1 94 ? -6.383 143.375 50.375 1 84.75 94 SER A CA 1
ATOM 714 C C . SER A 1 94 ? -5.895 142 50.688 1 84.75 94 SER A C 1
ATOM 716 O O . SER A 1 94 ? -5.133 141.375 49.906 1 84.75 94 SER A O 1
ATOM 718 N N . HIS A 1 95 ? -6.266 141.5 51.656 1 83.88 95 HIS A N 1
ATOM 719 C CA . HIS A 1 95 ? -5.785 140.125 52.062 1 83.88 95 HIS A CA 1
ATOM 720 C C . HIS A 1 95 ? -6.27 139 51.094 1 83.88 95 HIS A C 1
ATOM 722 O O . HIS A 1 95 ? -7.441 139 50.719 1 83.88 95 HIS A O 1
ATOM 728 N N . PRO A 1 96 ? -5.422 138.25 50.781 1 80.56 96 PRO A N 1
ATOM 729 C CA . PRO A 1 96 ? -5.754 137.125 49.812 1 80.56 96 PRO A CA 1
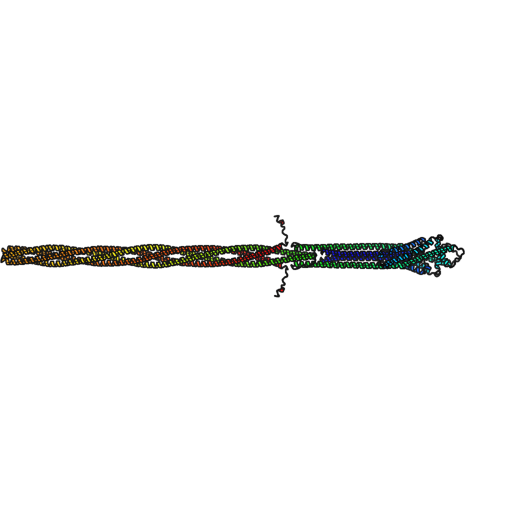ATOM 730 C C . PRO A 1 96 ? -6.824 136.25 50.312 1 80.56 96 PRO A C 1
ATOM 732 O O . PRO A 1 96 ? -7.543 135.625 49.531 1 80.56 96 PRO A O 1
ATOM 735 N N . GLY A 1 97 ? -7.062 136.125 51.5 1 80.06 97 GLY A N 1
ATOM 736 C CA . GLY A 1 97 ? -8.102 135.25 52.062 1 80.06 97 GLY A CA 1
ATOM 737 C C . GLY A 1 97 ? -9.5 135.875 51.844 1 80.06 97 GLY A C 1
ATOM 738 O O . GLY A 1 97 ? -10.484 135.125 52 1 80.06 97 GLY A O 1
ATOM 739 N N . LYS A 1 98 ? -9.57 137.125 51.406 1 84.38 98 LYS A N 1
ATOM 740 C CA . LYS A 1 98 ? -10.859 137.75 51.125 1 84.38 98 LYS A CA 1
ATOM 741 C C . LYS A 1 98 ? -11.555 137 49.938 1 84.38 98 LYS A C 1
ATOM 743 O O . LYS A 1 98 ? -12.781 136.875 49.938 1 84.38 98 LYS A O 1
ATOM 748 N N . ARG A 1 99 ? -10.789 136.5 49.094 1 82.19 99 ARG A N 1
ATOM 749 C CA . ARG A 1 99 ? -11.352 135.875 47.906 1 82.19 99 ARG A CA 1
ATOM 750 C C . ARG A 1 99 ? -12.055 134.5 48.281 1 82.19 99 ARG A C 1
ATOM 752 O O . ARG A 1 99 ? -12.867 134 47.5 1 82.19 99 ARG A O 1
ATOM 759 N N . LEU A 1 100 ? -11.836 134 49.438 1 80.25 100 LEU A N 1
ATOM 760 C CA . LEU A 1 100 ? -12.414 132.75 49.844 1 80.25 100 LEU A CA 1
ATOM 761 C C . LEU A 1 100 ? -13.75 133 50.531 1 80.25 100 LEU A C 1
ATOM 763 O O . LEU A 1 100 ? -14.469 132 50.844 1 80.25 100 LEU A O 1
ATOM 767 N N . LEU A 1 101 ? -14.094 134.25 50.781 1 78.81 101 LEU A N 1
ATOM 768 C CA . LEU A 1 101 ? -15.352 134.5 51.438 1 78.81 101 LEU A CA 1
ATOM 769 C C . LEU A 1 101 ? -16.469 134.75 50.406 1 78.81 101 LEU A C 1
ATOM 771 O O . LEU A 1 101 ? -16.203 135 49.219 1 78.81 101 LEU A O 1
ATOM 775 N N . PRO A 1 102 ? -17.625 134.5 50.875 1 81.12 102 PRO A N 1
ATOM 776 C CA . PRO A 1 102 ? -18.734 134.75 49.969 1 81.12 102 PRO A CA 1
ATOM 777 C C . PRO A 1 102 ? -18.75 136.25 49.438 1 81.12 102 PRO A C 1
ATOM 779 O O . PRO A 1 102 ? -18.297 137.125 50.156 1 81.12 102 PRO A O 1
ATOM 782 N N . LYS A 1 103 ? -19.188 136.625 48.25 1 83.12 103 LYS A N 1
ATOM 783 C CA . LYS A 1 103 ? -19.172 137.875 47.562 1 83.12 103 LYS A CA 1
ATOM 784 C C . LYS A 1 103 ? -19.844 139 48.406 1 83.12 103 LYS A C 1
ATOM 786 O O . LYS A 1 103 ? -19.391 140.125 48.438 1 83.12 103 LYS A O 1
ATOM 791 N N . GLY A 1 104 ? -20.859 138.625 49.156 1 81.56 104 GLY A N 1
ATOM 792 C CA . GLY A 1 104 ? -21.516 139.625 50 1 81.56 104 GLY A CA 1
ATOM 793 C C . GLY A 1 104 ? -20.625 140.125 51.125 1 81.56 104 GLY A C 1
ATOM 794 O O . GLY A 1 104 ? -20.594 141.375 51.344 1 81.56 104 GLY A O 1
ATOM 795 N N . LEU A 1 105 ? -19.859 139.375 51.656 1 82.88 105 LEU A N 1
ATOM 796 C CA . LEU A 1 105 ? -18.984 139.75 52.75 1 82.88 105 LEU A CA 1
ATOM 797 C C . LEU A 1 105 ? -17.75 140.5 52.219 1 82.88 105 LEU A C 1
ATOM 799 O O . LEU A 1 105 ? -17.219 141.375 52.875 1 82.88 105 LEU A O 1
ATOM 803 N N . GLN A 1 106 ? -17.312 140.125 51.031 1 84.88 106 GLN A N 1
ATOM 804 C CA . GLN A 1 106 ? -16.219 140.875 50.375 1 84.88 106 GLN A CA 1
ATOM 805 C C . GLN A 1 106 ? -16.625 142.25 50.094 1 84.88 106 GLN A C 1
ATOM 807 O O . GLN A 1 106 ? -15.859 143.25 50.375 1 84.88 106 GLN A O 1
ATOM 812 N N . GLN A 1 107 ? -17.844 142.375 49.781 1 85 107 GLN A N 1
ATOM 813 C CA . GLN A 1 107 ? -18.344 143.625 49.469 1 85 107 GLN A CA 1
ATOM 814 C C . GLN A 1 107 ? -18.547 144.5 50.719 1 85 107 GLN A C 1
ATOM 816 O O . GLN A 1 107 ? -18.297 145.75 50.719 1 85 107 GLN A O 1
ATOM 821 N N . GLU A 1 108 ? -18.875 143.875 51.719 1 84.38 108 GLU A N 1
ATOM 822 C CA . GLU A 1 108 ? -19.047 144.5 53 1 84.38 108 GLU A CA 1
ATOM 823 C C . GLU A 1 108 ? -17.703 145 53.562 1 84.38 108 GLU A C 1
ATOM 825 O O . GLU A 1 108 ? -17.594 146.125 54.094 1 84.38 108 GLU A O 1
ATOM 830 N N . LEU A 1 109 ? -16.734 144.25 53.281 1 82.5 109 LEU A N 1
ATOM 831 C CA . LEU A 1 109 ? -15.383 144.625 53.719 1 82.5 109 LEU A CA 1
ATOM 832 C C . LEU A 1 109 ? -14.828 145.75 52.875 1 82.5 109 LEU A C 1
ATOM 834 O O . LEU A 1 109 ? -14.227 146.75 53.406 1 82.5 109 LEU A O 1
ATOM 838 N N . ASP A 1 110 ? -15.148 145.75 51.656 1 83.56 110 ASP A N 1
ATOM 839 C CA . ASP A 1 110 ? -14.75 146.75 50.781 1 83.56 110 ASP A CA 1
ATOM 840 C C . ASP A 1 110 ? -15.508 148.125 51.094 1 83.56 110 ASP A C 1
ATOM 842 O O . ASP A 1 110 ? -14.922 149.125 51.094 1 83.56 110 ASP A O 1
ATOM 846 N N . ALA A 1 111 ? -16.734 148 51.469 1 82.5 111 ALA A N 1
ATOM 847 C CA . ALA A 1 111 ? -17.562 149.125 51.812 1 82.5 111 ALA A CA 1
ATOM 848 C C . ALA A 1 111 ? -17.094 149.75 53.094 1 82.5 111 ALA A C 1
ATOM 850 O O . ALA A 1 111 ? -17.125 151 53.25 1 82.5 111 ALA A O 1
ATOM 851 N N . ALA A 1 112 ? -16.609 149 53.969 1 79.19 112 ALA A N 1
ATOM 852 C CA . ALA A 1 112 ? -16.078 149.5 55.219 1 79.19 112 ALA A CA 1
ATOM 853 C C . ALA A 1 112 ? -14.812 150.375 55 1 79.19 112 ALA A C 1
ATOM 855 O O . ALA A 1 112 ? -14.641 151.375 55.562 1 79.19 112 ALA A O 1
ATOM 856 N N . TYR A 1 113 ? -14.039 149.875 54.062 1 79.12 113 TYR A N 1
ATOM 857 C CA . TYR A 1 113 ? -12.812 150.625 53.75 1 79.12 113 TYR A CA 1
ATOM 858 C C . TYR A 1 113 ? -13.102 151.875 52.906 1 79.12 113 TYR A C 1
ATOM 860 O O . TYR A 1 113 ? -12.5 152.875 53.125 1 79.12 113 TYR A O 1
ATOM 868 N N . GLU A 1 114 ? -14.117 151.75 52.062 1 80.12 114 GLU A N 1
ATOM 869 C CA . GLU A 1 114 ? -14.516 152.875 51.25 1 80.12 114 GLU A CA 1
ATOM 870 C C . GLU A 1 114 ? -15.125 154 52.125 1 80.12 114 GLU A C 1
ATOM 872 O O . GLU A 1 114 ? -14.891 155.25 51.906 1 80.12 114 GLU A O 1
ATOM 877 N N . SER A 1 115 ? -15.836 153.625 53.062 1 79.38 115 SER A N 1
ATOM 878 C CA . SER A 1 115 ? -16.406 154.625 54 1 79.38 115 SER A CA 1
ATOM 879 C C . SER A 1 115 ? -15.328 155.25 54.781 1 79.38 115 SER A C 1
ATOM 881 O O . SER A 1 115 ? -15.438 156.5 55.094 1 79.38 115 SER A O 1
ATOM 883 N N . TRP A 1 116 ? -14.281 154.625 55.031 1 78.06 116 TRP A N 1
ATOM 884 C CA . TRP A 1 116 ? -13.117 155.25 55.688 1 78.06 116 TRP A CA 1
ATOM 885 C C . TRP A 1 116 ? -12.43 156.25 54.781 1 78.06 116 TRP A C 1
ATOM 887 O O . TRP A 1 116 ? -12.07 157.375 55.25 1 78.06 116 TRP A O 1
ATOM 897 N N . GLU A 1 117 ? -12.406 156 53.594 1 74.06 117 GLU A N 1
ATOM 898 C CA . GLU A 1 117 ? -11.734 156.875 52.625 1 74.06 117 GLU A CA 1
ATOM 899 C C . GLU A 1 117 ? -12.633 158.125 52.219 1 74.06 117 GLU A C 1
ATOM 901 O O . GLU A 1 117 ? -12.172 159.25 52.094 1 74.06 117 GLU A O 1
ATOM 906 N N . LYS A 1 118 ? -13.953 158 52.156 1 71.88 118 LYS A N 1
ATOM 907 C CA . LYS A 1 118 ? -14.852 159 51.594 1 71.88 118 LYS A CA 1
ATOM 908 C C . LYS A 1 118 ? -15.375 159.875 52.688 1 71.88 118 LYS A C 1
ATOM 910 O O . LYS A 1 118 ? -15.617 161.125 52.469 1 71.88 118 LYS A O 1
ATOM 915 N N . GLU A 1 119 ? -15.914 159.375 53.781 1 67.56 119 GLU A N 1
ATOM 916 C CA . GLU A 1 119 ? -16.531 160.25 54.812 1 67.56 119 GLU A CA 1
ATOM 917 C C . GLU A 1 119 ? -15.531 161.125 55.406 1 67.56 119 GLU A C 1
ATOM 919 O O . GLU A 1 119 ? -15.844 161.875 56.375 1 67.56 119 GLU A O 1
ATOM 924 N N . ASP A 1 120 ? -14.516 161.375 54.688 1 68.38 120 ASP A N 1
ATOM 925 C CA . ASP A 1 120 ? -13.492 162.375 54.969 1 68.38 120 ASP A CA 1
ATOM 926 C C . ASP A 1 120 ? -12.984 162.375 56.406 1 68.38 120 ASP A C 1
ATOM 928 O O . ASP A 1 120 ? -12.852 163.375 57.094 1 68.38 120 ASP A O 1
ATOM 932 N N . ILE A 1 121 ? -12.789 161.25 57 1 71.5 121 ILE A N 1
ATOM 933 C CA . ILE A 1 121 ? -12.391 161 58.375 1 71.5 121 ILE A CA 1
ATOM 934 C C . ILE A 1 121 ? -10.914 161.375 58.562 1 71.5 121 ILE A C 1
ATOM 936 O O . ILE A 1 121 ? -10.547 162.125 59.438 1 71.5 121 ILE A O 1
ATOM 940 N N . PRO A 1 122 ? -10.078 161 57.625 1 72.38 122 PRO A N 1
ATOM 941 C CA . PRO A 1 122 ? -8.68 161.375 57.781 1 72.38 122 PRO A CA 1
ATOM 942 C C . PRO A 1 122 ? -8.508 162.875 57.656 1 72.38 122 PRO A C 1
ATOM 944 O O . PRO A 1 122 ? -7.684 163.5 58.375 1 72.38 122 PRO A O 1
ATOM 947 N N . LEU A 1 123 ? -9.422 163.625 56.938 1 74.12 123 LEU A N 1
ATOM 948 C CA . LEU A 1 123 ? -9.352 165 56.781 1 74.12 123 LEU A CA 1
ATOM 949 C C . LEU A 1 123 ? -9.836 165.75 58.062 1 74.12 123 LEU A C 1
ATOM 951 O O . LEU A 1 123 ? -9.25 166.75 58.469 1 74.12 123 LEU A O 1
ATOM 955 N N . ARG A 1 124 ? -10.797 165.25 58.656 1 73.69 124 ARG A N 1
ATOM 956 C CA . ARG A 1 124 ? -11.305 165.75 59.906 1 73.69 124 ARG A CA 1
ATOM 957 C C . ARG A 1 124 ? -10.289 165.625 61.031 1 73.69 124 ARG A C 1
ATOM 959 O O . ARG A 1 124 ? -10.133 166.5 61.875 1 73.69 124 ARG A O 1
ATOM 966 N N . MET A 1 125 ? -9.578 164.625 60.906 1 73.25 125 MET A N 1
ATOM 967 C CA . MET A 1 125 ? -8.555 164.375 61.906 1 73.25 125 MET A CA 1
ATOM 968 C C . MET A 1 125 ? -7.32 165.25 61.656 1 73.25 125 MET A C 1
ATOM 970 O O . MET A 1 125 ? -6.68 165.75 62.594 1 73.25 125 MET A O 1
ATOM 974 N N . GLU A 1 126 ? -7.156 165.5 60.406 1 75.94 126 GLU A N 1
ATOM 975 C CA . GLU A 1 126 ? -6.094 166.5 60.062 1 75.94 126 GLU A CA 1
ATOM 976 C C . GLU A 1 126 ? -6.449 167.875 60.5 1 75.94 126 GLU A C 1
ATOM 978 O O . GLU A 1 126 ? -5.59 168.625 60.969 1 75.94 126 GLU A O 1
ATOM 983 N N . VAL A 1 127 ? -7.676 168.25 60.438 1 76 127 VAL A N 1
ATOM 984 C CA . VAL A 1 127 ? -8.148 169.5 60.875 1 76 127 VAL A CA 1
ATOM 985 C C . VAL A 1 127 ? -8.008 169.625 62.406 1 76 127 VAL A C 1
ATOM 987 O O . VAL A 1 127 ? -7.527 170.625 62.906 1 76 127 VAL A O 1
ATOM 990 N N . ALA A 1 128 ? -8.328 168.5 63.031 1 74.81 128 ALA A N 1
ATOM 991 C CA . ALA A 1 128 ? -8.148 168.5 64.5 1 74.81 128 ALA A CA 1
ATOM 992 C C . ALA A 1 128 ? -6.672 168.625 64.875 1 74.81 128 ALA A C 1
ATOM 994 O O . ALA A 1 128 ? -6.301 169.25 65.812 1 74.81 128 ALA A O 1
ATOM 995 N N . TYR A 1 129 ? -5.832 168.125 64.062 1 73.88 129 TYR A N 1
ATOM 996 C CA . TYR A 1 129 ? -4.387 168.125 64.25 1 73.88 129 TYR A CA 1
ATOM 997 C C . TYR A 1 129 ? -3.832 169.5 64 1 73.88 129 TYR A C 1
ATOM 999 O O . TYR A 1 129 ? -2.992 170 64.812 1 73.88 129 TYR A O 1
ATOM 1007 N N . GLU A 1 130 ? -4.383 170.25 63.125 1 75.31 130 GLU A N 1
ATOM 1008 C CA . GLU A 1 130 ? -3.961 171.625 62.812 1 75.31 130 GLU A CA 1
ATOM 1009 C C . GLU A 1 130 ? -4.367 172.5 63.938 1 75.31 130 GLU A C 1
ATOM 1011 O O . GLU A 1 130 ? -3.594 173.375 64.312 1 75.31 130 GLU A O 1
ATOM 1016 N N . TYR A 1 131 ? -5.465 172.375 64.5 1 74.25 131 TYR A N 1
ATOM 1017 C CA . TYR A 1 131 ? -5.926 173.125 65.625 1 74.25 131 TYR A CA 1
ATOM 1018 C C . TYR A 1 131 ? -5.094 172.875 66.875 1 74.25 131 TYR A C 1
ATOM 1020 O O . TYR A 1 131 ? -4.742 173.875 67.562 1 74.25 131 TYR A O 1
ATOM 1028 N N . LEU A 1 132 ? -4.672 171.625 67 1 72.44 132 LEU A N 1
ATOM 1029 C CA . LEU A 1 132 ? -3.85 171.375 68.125 1 72.44 132 LEU A CA 1
ATOM 1030 C C . LEU A 1 132 ? -2.42 171.875 67.938 1 72.44 132 LEU A C 1
ATOM 1032 O O . LEU A 1 132 ? -1.813 172.375 68.875 1 72.44 132 LEU A O 1
ATOM 1036 N N . GLN A 1 133 ? -1.991 171.875 66.812 1 72.44 133 GLN A N 1
ATOM 1037 C CA . GLN A 1 133 ? -0.665 172.375 66.5 1 72.44 133 GLN A CA 1
ATOM 1038 C C . GLN A 1 133 ? -0.624 173.875 66.625 1 72.44 133 GLN A C 1
ATOM 1040 O O . GLN A 1 133 ? 0.389 174.5 67.062 1 72.44 133 GLN A O 1
ATOM 1045 N N . ALA A 1 134 ? -1.714 174.625 66.438 1 69.31 134 ALA A N 1
ATOM 1046 C CA . ALA A 1 134 ? -1.805 176.125 66.562 1 69.31 134 ALA A CA 1
ATOM 1047 C C . ALA A 1 134 ? -1.735 176.5 68 1 69.31 134 ALA A C 1
ATOM 1049 O O . ALA A 1 134 ? -1.193 177.625 68.312 1 69.31 134 ALA A O 1
ATOM 1050 N N . ILE A 1 135 ? -2.074 175.75 68.875 1 65.56 135 ILE A N 1
ATOM 1051 C CA . ILE A 1 135 ? -2.027 176 70.312 1 65.56 135 ILE A CA 1
ATOM 1052 C C . ILE A 1 135 ? -0.633 175.625 70.875 1 65.56 135 ILE A C 1
ATOM 1054 O O . ILE A 1 135 ? -0.095 176.5 71.688 1 65.56 135 ILE A O 1
ATOM 1058 N N . ILE A 1 136 ? 0.018 174.75 70.375 1 64.38 136 ILE A N 1
ATOM 1059 C CA . ILE A 1 136 ? 1.337 174.25 70.812 1 64.38 136 ILE A CA 1
ATOM 1060 C C . ILE A 1 136 ? 2.391 175.25 70.375 1 64.38 136 ILE A C 1
ATOM 1062 O O . ILE A 1 136 ? 3.322 175.625 71.062 1 64.38 136 ILE A O 1
ATOM 1066 N N . ASN A 1 137 ? 2.252 176 69.312 1 63.22 137 ASN A N 1
ATOM 1067 C CA . ASN A 1 137 ? 3.248 176.875 68.75 1 63.22 137 ASN A CA 1
ATOM 1068 C C . ASN A 1 137 ? 2.951 178.375 69.062 1 63.22 137 ASN A C 1
ATOM 1070 O O . ASN A 1 137 ? 3.643 179.25 68.625 1 63.22 137 ASN A O 1
ATOM 1074 N N . THR A 1 138 ? 1.909 178.875 69.875 1 58.47 138 THR A N 1
ATOM 1075 C CA . THR A 1 138 ? 1.619 180.25 70.125 1 58.47 138 THR A CA 1
ATOM 1076 C C . THR A 1 138 ? 2.6 180.875 71.125 1 58.47 138 THR A C 1
ATOM 1078 O O . THR A 1 138 ? 2.861 180.25 72.125 1 58.47 138 THR A O 1
ATOM 1081 N N . SER A 1 139 ? 3.602 181.875 70.812 1 55.66 139 SER A N 1
ATOM 1082 C CA . SER A 1 139 ? 4.594 182.625 71.625 1 55.66 139 SER A CA 1
ATOM 1083 C C . SER A 1 139 ? 3.934 183.375 72.75 1 55.66 139 SER A C 1
ATOM 1085 O O . SER A 1 139 ? 4.605 183.875 73.625 1 55.66 139 SER A O 1
ATOM 1087 N N . GLU A 1 140 ? 2.732 184 72.688 1 51.84 140 GLU A N 1
ATOM 1088 C CA . GLU A 1 140 ? 2.129 185 73.562 1 51.84 140 GLU A CA 1
ATOM 1089 C C . GLU A 1 140 ? 1.762 184.375 74.938 1 51.84 140 GLU A C 1
ATOM 1091 O O . GLU A 1 140 ? 1.618 185 75.938 1 51.84 140 GLU A O 1
ATOM 1096 N N . ILE A 1 141 ? 1.4 183.125 75.062 1 50.09 141 ILE A N 1
ATOM 1097 C CA . ILE A 1 141 ? 1.077 182.5 76.375 1 50.09 141 ILE A CA 1
ATOM 1098 C C . ILE A 1 141 ? 2.148 181.5 76.688 1 50.09 141 ILE A C 1
ATOM 1100 O O . ILE A 1 141 ? 2.357 180.5 76 1 50.09 141 ILE A O 1
ATOM 1104 N N . PRO A 1 142 ? 3.08 182 77.688 1 49.22 142 PRO A N 1
ATOM 1105 C CA . PRO A 1 142 ? 4.113 181 78.062 1 49.22 142 PRO A CA 1
ATOM 1106 C C . PRO A 1 142 ? 3.572 179.625 78.188 1 49.22 142 PRO A C 1
ATOM 1108 O O . PRO A 1 142 ? 2.426 179.375 78.562 1 49.22 142 PRO A O 1
ATOM 1111 N N . ARG A 1 143 ? 4.145 178.875 77.625 1 48.72 143 ARG A N 1
ATOM 1112 C CA . ARG A 1 143 ? 3.824 177.5 77.438 1 48.72 143 ARG A CA 1
ATOM 1113 C C . ARG A 1 143 ? 3.25 176.875 78.75 1 48.72 143 ARG A C 1
ATOM 1115 O O . ARG A 1 143 ? 2.334 176 78.688 1 48.72 143 ARG A O 1
ATOM 1122 N N . ASP A 1 144 ? 3.775 177.375 79.875 1 45.78 144 ASP A N 1
ATOM 1123 C CA . ASP A 1 144 ? 3.424 176.875 81.188 1 45.78 144 ASP A CA 1
ATOM 1124 C C . ASP A 1 144 ? 2.057 177.375 81.688 1 45.78 144 ASP A C 1
ATOM 1126 O O . ASP A 1 144 ? 1.426 176.75 82.562 1 45.78 144 ASP A O 1
ATOM 1130 N N . ARG A 1 145 ? 1.7 178.625 81.125 1 46.22 145 ARG A N 1
ATOM 1131 C CA . ARG A 1 145 ? 0.545 179.375 81.625 1 46.22 145 ARG A CA 1
ATOM 1132 C C . ARG A 1 145 ? -0.728 179 80.875 1 46.22 145 ARG A C 1
ATOM 1134 O O . ARG A 1 145 ? -1.83 179.375 81.312 1 46.22 145 ARG A O 1
ATOM 1141 N N . LEU A 1 146 ? -0.535 178.375 79.812 1 46.75 146 LEU A N 1
ATOM 1142 C CA . LEU A 1 146 ? -1.672 178.125 78.938 1 46.75 146 LEU A CA 1
ATOM 1143 C C . LEU A 1 146 ? -2.723 177.25 79.688 1 46.75 146 LEU A C 1
ATOM 1145 O O . LEU A 1 146 ? -3.924 177.5 79.562 1 46.75 146 LEU A O 1
ATOM 1149 N N . PHE A 1 147 ? -2.275 176.5 80.625 1 46.31 147 PHE A N 1
ATOM 1150 C CA . PHE A 1 147 ? -3.225 175.625 81.375 1 46.31 147 PHE A CA 1
ATOM 1151 C C . PHE A 1 147 ? -4.039 176.5 82.312 1 46.31 147 PHE A C 1
ATOM 1153 O O . PHE A 1 147 ? -5.254 176.375 82.438 1 46.31 147 PHE A O 1
ATOM 1160 N N . GLY A 1 148 ? -3.346 177.5 82.875 1 46.97 148 GLY A N 1
ATOM 1161 C CA . GLY A 1 148 ? -4.016 178.375 83.812 1 46.97 148 GLY A CA 1
ATOM 1162 C C . GLY A 1 148 ? -5.039 179.25 83.125 1 46.97 148 GLY A C 1
ATOM 1163 O O . GLY A 1 148 ? -6.129 179.5 83.688 1 46.97 148 GLY A O 1
ATOM 1164 N N . ILE A 1 149 ? -4.789 179.75 82.062 1 47.75 149 ILE A N 1
ATOM 1165 C CA . ILE A 1 149 ? -5.695 180.625 81.312 1 47.75 149 ILE A CA 1
ATOM 1166 C C . ILE A 1 149 ? -6.93 179.75 80.875 1 47.75 149 ILE A C 1
ATOM 1168 O O . ILE A 1 149 ? -8.055 180.25 80.938 1 47.75 149 ILE A O 1
ATOM 1172 N N . LEU A 1 150 ? -6.781 178.625 80.625 1 46.31 150 LEU A N 1
ATOM 1173 C CA . LEU A 1 150 ? -7.867 177.75 80.125 1 46.31 150 LEU A CA 1
ATOM 1174 C C . LEU A 1 150 ? -8.875 177.375 81.25 1 46.31 150 LEU A C 1
ATOM 1176 O O . LEU A 1 150 ? -10.078 177.375 81 1 46.31 150 LEU A O 1
ATOM 1180 N N . GLN A 1 151 ? -8.344 177.5 82.375 1 44.72 151 GLN A N 1
ATOM 1181 C CA . GLN A 1 151 ? -9.148 177.25 83.562 1 44.72 151 GLN A CA 1
ATOM 1182 C C . GLN A 1 151 ? -9.93 178.5 83.938 1 44.72 151 GLN A C 1
ATOM 1184 O O . GLN A 1 151 ? -11.086 178.375 84.375 1 44.72 151 GLN A O 1
ATOM 1189 N N . ILE A 1 152 ? -9.445 179.75 83.812 1 46.41 152 ILE A N 1
ATOM 1190 C CA . ILE A 1 152 ? -10.078 181 84.125 1 46.41 152 ILE A CA 1
ATOM 1191 C C . ILE A 1 152 ? -11.289 181.25 83.25 1 46.41 152 ILE A C 1
ATOM 1193 O O . ILE A 1 152 ? -12.352 181.625 83.688 1 46.41 152 ILE A O 1
ATOM 1197 N N . GLN A 1 153 ? -11.312 180.875 82.125 1 43.72 153 GLN A N 1
ATOM 1198 C CA . GLN A 1 153 ? -12.367 181.125 81.125 1 43.72 153 GLN A CA 1
ATOM 1199 C C . GLN A 1 153 ? -13.617 180.25 81.438 1 43.72 153 GLN A C 1
ATOM 1201 O O . GLN A 1 153 ? -14.734 180.75 81.375 1 43.72 153 GLN A O 1
ATOM 1206 N N . SER A 1 154 ? -13.398 179.25 81.75 1 43.56 154 SER A N 1
ATOM 1207 C CA . SER A 1 154 ? -14.57 178.375 82 1 43.56 154 SER A CA 1
ATOM 1208 C C . SER A 1 154 ? -15.391 178.875 83.188 1 43.56 154 SER A C 1
ATOM 1210 O O . SER A 1 154 ? -16.625 178.875 83.188 1 43.56 154 SER A O 1
ATOM 1212 N N . PHE A 1 155 ? -14.648 179.625 84 1 41.44 155 PHE A N 1
ATOM 1213 C CA . PHE A 1 155 ? -15.281 180.25 85.125 1 41.44 155 PHE A CA 1
ATOM 1214 C C . PHE A 1 155 ? -16.062 181.5 84.75 1 41.44 155 PHE A C 1
ATOM 1216 O O . PHE A 1 155 ? -17.219 181.625 85.125 1 41.44 155 PHE A O 1
ATOM 1223 N N . LEU A 1 156 ? -15.547 182.375 84.062 1 45.22 156 LEU A N 1
ATOM 1224 C CA . LEU A 1 156 ? -16.188 183.625 83.688 1 45.22 156 LEU A CA 1
ATOM 1225 C C . LEU A 1 156 ? -17.453 183.375 82.875 1 45.22 156 LEU A C 1
ATOM 1227 O O . LEU A 1 156 ? -18.438 184.125 83 1 45.22 156 LEU A O 1
ATOM 1231 N N . TYR A 1 157 ? -17.516 182.5 82.125 1 44.22 157 TYR A N 1
ATOM 1232 C CA . TYR A 1 157 ? -18.641 182.25 81.188 1 44.22 157 TYR A CA 1
ATOM 1233 C C . TYR A 1 157 ? -19.859 181.75 82 1 44.22 157 TYR A C 1
ATOM 1235 O O . TYR A 1 157 ? -20.984 182.125 81.75 1 44.22 157 TYR A O 1
ATOM 1243 N N . GLN A 1 158 ? -19.562 181 83 1 41.47 158 GLN A N 1
ATOM 1244 C CA . GLN A 1 158 ? -20.719 180.375 83.75 1 41.47 158 GLN A CA 1
ATOM 1245 C C . GLN A 1 158 ? -21.328 181.5 84.625 1 41.47 158 GLN A C 1
ATOM 1247 O O . GLN A 1 158 ? -22.531 181.5 84.875 1 41.47 158 GLN A O 1
ATOM 1252 N N . GLN A 1 159 ? -20.422 182.375 85.188 1 41.97 159 GLN A N 1
ATOM 1253 C CA . GLN A 1 159 ? -21 183.375 86.062 1 41.97 159 GLN A CA 1
ATOM 1254 C C . GLN A 1 159 ? -21.656 184.5 85.188 1 41.97 159 GLN A C 1
ATOM 1256 O O . GLN A 1 159 ? -22.109 185.5 85.75 1 41.97 159 GLN A O 1
ATOM 1261 N N . GLN A 1 160 ? -22.297 184.125 84.188 1 42.25 160 GLN A N 1
ATOM 1262 C CA . GLN A 1 160 ? -22.969 185.125 83.312 1 42.25 160 GLN A CA 1
ATOM 1263 C C . GLN A 1 160 ? -22.438 186.5 83.562 1 42.25 160 GLN A C 1
ATOM 1265 O O . GLN A 1 160 ? -23.109 187.5 83.188 1 42.25 160 GLN A O 1
ATOM 1270 N N . GLU A 1 161 ? -21.828 186.75 84.625 1 38.62 161 GLU A N 1
ATOM 1271 C CA . GLU A 1 161 ? -21.422 188.125 84.938 1 38.62 161 GLU A CA 1
ATOM 1272 C C . GLU A 1 161 ? -20.359 188.5 83.938 1 38.62 161 GLU A C 1
ATOM 1274 O O . GLU A 1 161 ? -19.438 187.75 83.562 1 38.62 161 GLU A O 1
ATOM 1279 N N . THR A 1 162 ? -20.781 189.375 83 1 37.66 162 THR A N 1
ATOM 1280 C CA . THR A 1 162 ? -19.938 190.125 82.062 1 37.66 162 THR A CA 1
ATOM 1281 C C . THR A 1 162 ? -18.797 190.875 82.812 1 37.66 162 THR A C 1
ATOM 1283 O O . THR A 1 162 ? -19 191.5 83.812 1 37.66 162 THR A O 1
ATOM 1286 N N . LEU A 1 163 ? -17.766 190.25 82.938 1 37.25 163 LEU A N 1
ATOM 1287 C CA . LEU A 1 163 ? -16.625 191.125 83.438 1 37.25 163 LEU A CA 1
ATOM 1288 C C . LEU A 1 163 ? -16.688 192.5 82.875 1 37.25 163 LEU A C 1
ATOM 1290 O O . LEU A 1 163 ? -16.594 192.75 81.625 1 37.25 163 LEU A O 1
ATOM 1294 N N . HIS A 1 164 ? -17.625 193.375 83.375 1 36.75 164 HIS A N 1
ATOM 1295 C CA . HIS A 1 164 ? -17.609 194.75 83.062 1 36.75 164 HIS A CA 1
ATOM 1296 C C . HIS A 1 164 ? -16.25 195.375 83.312 1 36.75 164 HIS A C 1
ATOM 1298 O O . HIS A 1 164 ? -16.094 196.625 83.312 1 36.75 164 HIS A O 1
ATOM 1304 N N . HIS A 1 165 ? -15.266 194.625 83.812 1 32.06 165 HIS A N 1
ATOM 1305 C CA . HIS A 1 165 ? -14.18 195.5 84.188 1 32.06 165 HIS A CA 1
ATOM 1306 C C . HIS A 1 165 ? -13.758 196.5 83.062 1 32.06 165 HIS A C 1
ATOM 1308 O O . HIS A 1 165 ? -13.828 196.125 81.875 1 32.06 165 HIS A O 1
ATOM 1314 N N . GLU A 1 166 ? -13.57 197.75 83.375 1 36.06 166 GLU A N 1
ATOM 1315 C CA . GLU A 1 166 ? -12.961 198.875 82.688 1 36.06 166 GLU A CA 1
ATOM 1316 C C . GLU A 1 166 ? -11.633 198.5 82.062 1 36.06 166 GLU A C 1
ATOM 1318 O O . GLU A 1 166 ? -11.281 199 81 1 36.06 166 GLU A O 1
ATOM 1323 N N . ASP A 1 167 ? -10.555 197.875 82.688 1 35.31 167 ASP A N 1
ATOM 1324 C CA . ASP A 1 167 ? -9.297 197.875 81.938 1 35.31 167 ASP A CA 1
ATOM 1325 C C . ASP A 1 167 ? -9.25 196.875 80.875 1 35.31 167 ASP A C 1
ATOM 1327 O O . ASP A 1 167 ? -9.367 195.625 81.188 1 35.31 167 ASP A O 1
ATOM 1331 N N . ALA A 1 168 ? -9.586 196.625 79.562 1 38.16 168 ALA A N 1
ATOM 1332 C CA . ALA A 1 168 ? -9.938 196.125 78.25 1 38.16 168 ALA A CA 1
ATOM 1333 C C . ALA A 1 168 ? -8.938 195.125 77.75 1 38.16 168 ALA A C 1
ATOM 1335 O O . ALA A 1 168 ? -9.328 194.125 77.188 1 38.16 168 ALA A O 1
ATOM 1336 N N . GLY A 1 169 ? -7.621 194.875 77.875 1 38.69 169 GLY A N 1
ATOM 1337 C CA . GLY A 1 169 ? -6.562 194.25 77.125 1 38.69 169 GLY A CA 1
ATOM 1338 C C . GLY A 1 169 ? -6.359 192.875 77.5 1 38.69 169 GLY A C 1
ATOM 1339 O O . GLY A 1 169 ? -6.188 192 76.625 1 38.69 169 GLY A O 1
ATOM 1340 N N . ILE A 1 170 ? -6.156 192.375 78.625 1 40.28 170 ILE A N 1
ATOM 1341 C CA . ILE A 1 170 ? -5.809 191.125 79.062 1 40.28 170 ILE A CA 1
ATOM 1342 C C . ILE A 1 170 ? -6.984 190.125 78.812 1 40.28 170 ILE A C 1
ATOM 1344 O O . ILE A 1 170 ? -6.797 189 78.438 1 40.28 170 ILE A O 1
ATOM 1348 N N . ALA A 1 171 ? -8.109 190.5 79 1 46.5 171 ALA A N 1
ATOM 1349 C CA . ALA A 1 171 ? -9.289 189.625 78.875 1 46.5 171 ALA A CA 1
ATOM 1350 C C . ALA A 1 171 ? -9.469 189.125 77.438 1 46.5 171 ALA A C 1
ATOM 1352 O O . ALA A 1 171 ? -9.852 188 77.188 1 46.5 171 ALA A O 1
ATOM 1353 N N . SER A 1 172 ? -9.023 189.875 76.5 1 49.22 172 SER A N 1
ATOM 1354 C CA . SER A 1 172 ? -9.195 189.5 75.062 1 49.22 172 SER A CA 1
ATOM 1355 C C . SER A 1 172 ? -8.258 188.375 74.625 1 49.22 172 SER A C 1
ATOM 1357 O O . SER A 1 172 ? -8.672 187.5 73.938 1 49.22 172 SER A O 1
ATOM 1359 N N . THR A 1 173 ? -7.066 188.5 75.125 1 46.66 173 THR A N 1
ATOM 1360 C CA . THR A 1 173 ? -6.078 187.5 74.625 1 46.66 173 THR A CA 1
ATOM 1361 C C . THR A 1 173 ? -6.344 186.125 75.25 1 46.66 173 THR A C 1
ATOM 1363 O O . THR A 1 173 ? -6.246 185.125 74.625 1 46.66 173 THR A O 1
ATOM 1366 N N . VAL A 1 174 ? -6.688 186.125 76.438 1 50.91 174 VAL A N 1
ATOM 1367 C CA . VAL A 1 174 ? -6.988 184.875 77.125 1 50.91 174 VAL A CA 1
ATOM 1368 C C . VAL A 1 174 ? -8.273 184.25 76.562 1 50.91 174 VAL A C 1
ATOM 1370 O O . VAL A 1 174 ? -8.367 183 76.375 1 50.91 174 VAL A O 1
ATOM 1373 N N . GLY A 1 175 ? -9.148 185.125 76.25 1 53.59 175 GLY A N 1
ATOM 1374 C CA . GLY A 1 175 ? -10.406 184.625 75.625 1 53.59 175 GLY A CA 1
ATOM 1375 C C . GLY A 1 175 ? -10.227 184 74.25 1 53.59 175 GLY A C 1
ATOM 1376 O O . GLY A 1 175 ? -10.836 183 74 1 53.59 175 GLY A O 1
ATOM 1377 N N . LEU A 1 176 ? -9.398 184.625 73.562 1 54.5 176 LEU A N 1
ATOM 1378 C CA . LEU A 1 176 ? -9.117 184.125 72.25 1 54.5 176 LEU A CA 1
ATOM 1379 C C . LEU A 1 176 ? -8.367 182.75 72.312 1 54.5 176 LEU A C 1
ATOM 1381 O O . LEU A 1 176 ? -8.648 181.75 71.562 1 54.5 176 LEU A O 1
ATOM 1385 N N . ALA A 1 177 ? -7.453 182.75 73.188 1 54.12 177 ALA A N 1
ATOM 1386 C CA . ALA A 1 177 ? -6.695 181.5 73.375 1 54.12 177 ALA A CA 1
ATOM 1387 C C . ALA A 1 177 ? -7.598 180.375 73.875 1 54.12 177 ALA A C 1
ATOM 1389 O O . ALA A 1 177 ? -7.488 179.25 73.375 1 54.12 177 ALA A O 1
ATOM 1390 N N . LEU A 1 178 ? -8.531 180.75 74.562 1 57.28 178 LEU A N 1
ATOM 1391 C CA . LEU A 1 178 ? -9.477 179.75 75.125 1 57.28 178 LEU A CA 1
ATOM 1392 C C . LEU A 1 178 ? -10.43 179.25 74.062 1 57.28 178 LEU A C 1
ATOM 1394 O O . LEU A 1 178 ? -10.773 178.125 74 1 57.28 178 LEU A O 1
ATOM 1398 N N . SER A 1 179 ? -10.805 180.25 73.312 1 61.66 179 SER A N 1
ATOM 1399 C CA . SER A 1 179 ? -11.688 179.875 72.25 1 61.66 179 SER A CA 1
ATOM 1400 C C . SER A 1 179 ? -11 178.875 71.25 1 61.66 179 SER A C 1
ATOM 1402 O O . SER A 1 179 ? -11.609 178 70.75 1 61.66 179 SER A O 1
ATOM 1404 N N . ARG A 1 180 ? -9.664 179.125 71.125 1 61.09 180 ARG A N 1
ATOM 1405 C CA . ARG A 1 180 ? -8.906 178.25 70.188 1 61.09 180 ARG A CA 1
ATOM 1406 C C . ARG A 1 180 ? -8.688 176.875 70.75 1 61.09 180 ARG A C 1
ATOM 1408 O O . ARG A 1 180 ? -8.766 175.875 70.062 1 61.09 180 ARG A O 1
ATOM 1415 N N . ILE A 1 181 ? -8.555 176.75 71.938 1 60.62 181 ILE A N 1
ATOM 1416 C CA . ILE A 1 181 ? -8.383 175.5 72.625 1 60.62 181 ILE A CA 1
ATOM 1417 C C . ILE A 1 181 ? -9.703 174.75 72.625 1 60.62 181 ILE A C 1
ATOM 1419 O O . ILE A 1 181 ? -9.719 173.5 72.375 1 60.62 181 ILE A O 1
ATOM 1423 N N . GLN A 1 182 ? -10.695 175.5 72.938 1 64.81 182 GLN A N 1
ATOM 1424 C CA . GLN A 1 182 ? -12.016 174.875 72.875 1 64.81 182 GLN A CA 1
ATOM 1425 C C . GLN A 1 182 ? -12.352 174.25 71.5 1 64.81 182 GLN A C 1
ATOM 1427 O O . GLN A 1 182 ? -12.922 173.25 71.375 1 64.81 182 GLN A O 1
ATOM 1432 N N . GLN A 1 183 ? -12.016 175 70.625 1 68.88 183 GLN A N 1
ATOM 1433 C CA . GLN A 1 183 ? -12.266 174.625 69.25 1 68.88 183 GLN A CA 1
ATOM 1434 C C . GLN A 1 183 ? -11.438 173.375 68.875 1 68.88 183 GLN A C 1
ATOM 1436 O O . GLN A 1 183 ? -11.938 172.375 68.25 1 68.88 183 GLN A O 1
ATOM 1441 N N . ALA A 1 184 ? -10.188 173.375 69.375 1 65.62 184 ALA A N 1
ATOM 1442 C CA . ALA A 1 184 ? -9.336 172.25 69.125 1 65.62 184 ALA A CA 1
ATOM 1443 C C . ALA A 1 184 ? -9.867 171 69.812 1 65.62 184 ALA A C 1
ATOM 1445 O O . ALA A 1 184 ? -9.922 169.875 69.25 1 65.62 184 ALA A O 1
ATOM 1446 N N . TRP A 1 185 ? -10.305 171.25 70.938 1 67.19 185 TRP A N 1
ATOM 1447 C CA . TRP A 1 185 ? -10.844 170.125 71.688 1 67.19 185 TRP A CA 1
ATOM 1448 C C . TRP A 1 185 ? -12.141 169.625 71.125 1 67.19 185 TRP A C 1
ATOM 1450 O O . TRP A 1 185 ? -12.359 168.375 71.062 1 67.19 185 TRP A O 1
ATOM 1460 N N . ASN A 1 186 ? -12.891 170.5 70.75 1 70.06 186 ASN A N 1
ATOM 1461 C CA . ASN A 1 186 ? -14.141 170.125 70.125 1 70.06 186 ASN A CA 1
ATOM 1462 C C . ASN A 1 186 ? -13.883 169.25 68.812 1 70.06 186 ASN A C 1
ATOM 1464 O O . ASN A 1 186 ? -14.586 168.25 68.562 1 70.06 186 ASN A O 1
ATOM 1468 N N . GLN A 1 187 ? -12.789 169.625 68.188 1 72.62 187 GLN A N 1
ATOM 1469 C CA . GLN A 1 187 ? -12.484 168.875 67 1 72.62 187 GLN A CA 1
ATOM 1470 C C . GLN A 1 187 ? -11.969 167.5 67.312 1 72.62 187 GLN A C 1
ATOM 1472 O O . GLN A 1 187 ? -12.273 166.5 66.562 1 72.62 187 GLN A O 1
ATOM 1477 N N . VAL A 1 188 ? -11.344 167.25 68.312 1 70.62 188 VAL A N 1
ATOM 1478 C CA . VAL A 1 188 ? -10.828 166 68.688 1 70.62 188 VAL A CA 1
ATOM 1479 C C . VAL A 1 188 ? -11.969 165 69.188 1 70.62 188 VAL A C 1
ATOM 1481 O O . VAL A 1 188 ? -12.016 163.875 68.875 1 70.62 188 VAL A O 1
ATOM 1484 N N . VAL A 1 189 ? -12.844 165.625 69.875 1 70.31 189 VAL A N 1
ATOM 1485 C CA . VAL A 1 189 ? -13.992 164.875 70.375 1 70.31 189 VAL A CA 1
ATOM 1486 C C . VAL A 1 189 ? -14.859 164.5 69.188 1 70.31 189 VAL A C 1
ATOM 1488 O O . VAL A 1 189 ? -15.328 163.375 69.125 1 70.31 189 VAL A O 1
ATOM 1491 N N . ILE A 1 190 ? -15.039 165.25 68.312 1 72.56 190 ILE A N 1
ATOM 1492 C CA . ILE A 1 190 ? -15.82 164.875 67.125 1 72.56 190 ILE A CA 1
ATOM 1493 C C . ILE A 1 190 ? -15.117 163.875 66.312 1 72.56 190 ILE A C 1
ATOM 1495 O O . ILE A 1 190 ? -15.75 162.875 65.875 1 72.56 190 ILE A O 1
ATOM 1499 N N . ALA A 1 191 ? -13.867 163.875 66.25 1 70 191 ALA A N 1
ATOM 1500 C CA . ALA A 1 191 ? -13.094 162.875 65.562 1 70 191 ALA A CA 1
ATOM 1501 C C . ALA A 1 191 ? -13.219 161.5 66.25 1 70 191 ALA A C 1
ATOM 1503 O O . ALA A 1 191 ? -13.352 160.5 65.625 1 70 191 ALA A O 1
ATOM 1504 N N . ARG A 1 192 ? -13.203 161.5 67.5 1 71.56 192 ARG A N 1
ATOM 1505 C CA . ARG A 1 192 ? -13.367 160.25 68.25 1 71.56 192 ARG A CA 1
ATOM 1506 C C . ARG A 1 192 ? -14.742 159.625 68.062 1 71.56 192 ARG A C 1
ATOM 1508 O O . ARG A 1 192 ? -14.852 158.375 67.875 1 71.56 192 ARG A O 1
ATOM 1515 N N . ARG A 1 193 ? -15.695 160.5 68.062 1 74.31 193 ARG A N 1
ATOM 1516 C CA . ARG A 1 193 ? -17.062 160.125 67.938 1 74.31 193 ARG A CA 1
ATOM 1517 C C . ARG A 1 193 ? -17.25 159.5 66.5 1 74.31 193 ARG A C 1
ATOM 1519 O O . ARG A 1 193 ? -17.875 158.375 66.375 1 74.31 193 ARG A O 1
ATOM 1526 N N . VAL A 1 194 ? -16.688 160 65.625 1 75.12 194 VAL A N 1
ATOM 1527 C CA . VAL A 1 194 ? -16.828 159.625 64.25 1 75.12 194 VAL A CA 1
ATOM 1528 C C . VAL A 1 194 ? -16.156 158.25 64.062 1 75.12 194 VAL A C 1
ATOM 1530 O O . VAL A 1 194 ? -16.719 157.25 63.438 1 75.12 194 VAL A O 1
ATOM 1533 N N . ILE A 1 195 ? -15.078 158 64.688 1 72.19 195 ILE A N 1
ATOM 1534 C CA . ILE A 1 195 ? -14.344 156.75 64.5 1 72.19 195 ILE A CA 1
ATOM 1535 C C . ILE A 1 195 ? -15.031 155.75 65.312 1 72.19 195 ILE A C 1
ATOM 1537 O O . ILE A 1 195 ? -15.109 154.5 64.812 1 72.19 195 ILE A O 1
ATOM 1541 N N . LYS A 1 196 ? -15.438 156 66.438 1 73.56 196 LYS A N 1
ATOM 1542 C CA . LYS A 1 196 ? -16.156 155 67.25 1 73.56 196 LYS A CA 1
ATOM 1543 C C . LYS A 1 196 ? -17.406 154.5 66.5 1 73.56 196 LYS A C 1
ATOM 1545 O O . LYS A 1 196 ? -17.688 153.375 66.5 1 73.56 196 LYS A O 1
ATOM 1550 N N . ASP A 1 197 ? -18.094 155.5 66 1 76.31 197 ASP A N 1
ATOM 1551 C CA . ASP A 1 197 ? -19.281 155.125 65.25 1 76.31 197 ASP A CA 1
ATOM 1552 C C . ASP A 1 197 ? -18.906 154.25 64 1 76.31 197 ASP A C 1
ATOM 1554 O O . ASP A 1 197 ? -19.594 153.375 63.688 1 76.31 197 ASP A O 1
ATOM 1558 N N . PHE A 1 198 ? -17.875 154.625 63.406 1 77.38 198 PHE A N 1
ATOM 1559 C CA . PHE A 1 198 ? -17.375 153.875 62.25 1 77.38 198 PHE A CA 1
ATOM 1560 C C . PHE A 1 198 ? -17 152.5 62.625 1 77.38 198 PHE A C 1
ATOM 1562 O O . PHE A 1 198 ? -17.391 151.5 61.938 1 77.38 198 PHE A O 1
ATOM 1569 N N . LEU A 1 199 ? -16.328 152.375 63.625 1 74.69 199 LEU A N 1
ATOM 1570 C CA . LEU A 1 199 ? -15.883 151 64.062 1 74.69 199 LEU A CA 1
ATOM 1571 C C . LEU A 1 199 ? -17.062 150.125 64.5 1 74.69 199 LEU A C 1
ATOM 1573 O O . LEU A 1 199 ? -17.156 149 64.062 1 74.69 199 LEU A O 1
ATOM 1577 N N . ALA A 1 200 ? -17.938 150.75 65.25 1 73.62 200 ALA A N 1
ATOM 1578 C CA . ALA A 1 200 ? -19.078 150 65.75 1 73.62 200 ALA A CA 1
ATOM 1579 C C . ALA A 1 200 ? -20.031 149.625 64.688 1 73.62 200 ALA A C 1
ATOM 1581 O O . ALA A 1 200 ? -20.547 148.5 64.625 1 73.62 200 ALA A O 1
ATOM 1582 N N . THR A 1 201 ? -20.234 150.5 63.688 1 75 201 THR A N 1
ATOM 1583 C CA . THR A 1 201 ? -21.281 150.25 62.688 1 75 201 THR A CA 1
ATOM 1584 C C . THR A 1 201 ? -20.719 149.5 61.469 1 75 201 THR A C 1
ATOM 1586 O O . THR A 1 201 ? -21.406 148.75 60.875 1 75 201 THR A O 1
ATOM 1589 N N . ARG A 1 202 ? -19.438 149.75 61.219 1 75 202 ARG A N 1
ATOM 1590 C CA . ARG A 1 202 ? -19.016 149.25 59.875 1 75 202 ARG A CA 1
ATOM 1591 C C . ARG A 1 202 ? -17.938 148.25 60 1 75 202 ARG A C 1
ATOM 1593 O O . ARG A 1 202 ? -17.859 147.375 59.156 1 75 202 ARG A O 1
ATOM 1600 N N . VAL A 1 203 ? -17.141 148.125 61 1 76.06 203 VAL A N 1
ATOM 1601 C CA . VAL A 1 203 ? -15.984 147.25 61.031 1 76.06 203 VAL A CA 1
ATOM 1602 C C . VAL A 1 203 ? -16.266 146 61.938 1 76.06 203 VAL A C 1
ATOM 1604 O O . VAL A 1 203 ? -16.109 144.875 61.5 1 76.06 203 VAL A O 1
ATOM 1607 N N . GLU A 1 204 ? -16.688 146.25 63.125 1 75.94 204 GLU A N 1
ATOM 1608 C CA . GLU A 1 204 ? -16.906 145.125 64.062 1 75.94 204 GLU A CA 1
ATOM 1609 C C . GLU A 1 204 ? -17.938 144.125 63.562 1 75.94 204 GLU A C 1
ATOM 1611 O O . GLU A 1 204 ? -17.734 142.875 63.656 1 75.94 204 GLU A O 1
ATOM 1616 N N . GLY A 1 205 ? -19 144.625 63.031 1 77.25 205 GLY A N 1
ATOM 1617 C CA . GLY A 1 205 ? -20.016 143.75 62.469 1 77.25 205 GLY A CA 1
ATOM 1618 C C . GLY A 1 205 ? -19.516 142.875 61.344 1 77.25 205 GLY A C 1
ATOM 1619 O O . GLY A 1 205 ? -19.828 141.625 61.25 1 77.25 205 GLY A O 1
ATOM 1620 N N . VAL A 1 206 ? -18.703 143.375 60.469 1 79.5 206 VAL A N 1
ATOM 1621 C CA . VAL A 1 206 ? -18.219 142.625 59.312 1 79.5 206 VAL A CA 1
ATOM 1622 C C . VAL A 1 206 ? -17.203 141.5 59.75 1 79.5 206 VAL A C 1
ATOM 1624 O O . VAL A 1 206 ? -17.203 140.375 59.25 1 79.5 206 VAL A O 1
ATOM 1627 N N . ILE A 1 207 ? -16.406 141.875 60.688 1 76.19 207 ILE A N 1
ATOM 1628 C CA . ILE A 1 207 ? -15.398 140.875 61.156 1 76.19 207 ILE A CA 1
ATOM 1629 C C . ILE A 1 207 ? -16.094 139.75 61.844 1 76.19 207 ILE A C 1
ATOM 1631 O O . ILE A 1 207 ? -15.672 138.5 61.688 1 76.19 207 ILE A O 1
ATOM 1635 N N . GLU A 1 208 ? -17.094 140 62.594 1 77.94 208 GLU A N 1
ATOM 1636 C CA . GLU A 1 208 ? -17.844 138.875 63.219 1 77.94 208 GLU A CA 1
ATOM 1637 C C . GLU A 1 208 ? -18.469 138 62.188 1 77.94 208 GLU A C 1
ATOM 1639 O O . GLU A 1 208 ? -18.469 136.75 62.344 1 77.94 208 GLU A O 1
ATOM 1644 N N . LYS A 1 209 ? -18.969 138.625 61.156 1 81.44 209 LYS A N 1
ATOM 1645 C CA . LYS A 1 209 ? -19.562 137.75 60.094 1 81.44 209 LYS A CA 1
ATOM 1646 C C . LYS A 1 209 ? -18.5 136.875 59.375 1 81.44 209 LYS A C 1
ATOM 1648 O O . LYS A 1 209 ? -18.766 135.75 59 1 81.44 209 LYS A O 1
ATOM 1653 N N . VAL A 1 210 ? -17.328 137.375 59.188 1 78.38 210 VAL A N 1
ATOM 1654 C CA . VAL A 1 210 ? -16.219 136.75 58.562 1 78.38 210 VAL A CA 1
ATOM 1655 C C . VAL A 1 210 ? -15.828 135.5 59.438 1 78.38 210 VAL A C 1
ATOM 1657 O O . VAL A 1 210 ? -15.617 134.375 58.938 1 78.38 210 VAL A O 1
ATOM 1660 N N . ASP A 1 211 ? -15.773 135.75 60.75 1 75.69 211 ASP A N 1
ATOM 1661 C CA . ASP A 1 211 ? -15.422 134.625 61.656 1 75.69 211 ASP A CA 1
ATOM 1662 C C . ASP A 1 211 ? -16.438 133.5 61.562 1 75.69 211 ASP A C 1
ATOM 1664 O O . ASP A 1 211 ? -16.062 132.25 61.531 1 75.69 211 ASP A O 1
ATOM 1668 N N . ALA A 1 212 ? -17.641 133.875 61.531 1 79.81 212 ALA A N 1
ATOM 1669 C CA . ALA A 1 212 ? -18.688 132.875 61.469 1 79.81 212 ALA A CA 1
ATOM 1670 C C . ALA A 1 212 ? -18.609 132 60.156 1 79.81 212 ALA A C 1
ATOM 1672 O O . ALA A 1 212 ? -18.781 130.875 60.156 1 79.81 212 ALA A O 1
ATOM 1673 N N . GLU A 1 213 ? -18.281 132.75 59.062 1 80.06 213 GLU A N 1
ATOM 1674 C CA . GLU A 1 213 ? -18.219 132 57.781 1 80.06 213 GLU A CA 1
ATOM 1675 C C . GLU A 1 213 ? -16.984 131.125 57.656 1 80.06 213 GLU A C 1
ATOM 1677 O O . GLU A 1 213 ? -17.047 130.125 57.062 1 80.06 213 GLU A O 1
ATOM 1682 N N . VAL A 1 214 ? -15.922 131.625 58.219 1 75.12 214 VAL A N 1
ATOM 1683 C CA . VAL A 1 214 ? -14.711 130.75 58.188 1 75.12 214 VAL A CA 1
ATOM 1684 C C . VAL A 1 214 ? -14.953 129.5 58.969 1 75.12 214 VAL A C 1
ATOM 1686 O O . VAL A 1 214 ? -14.539 128.375 58.531 1 75.12 214 VAL A O 1
ATOM 1689 N N . ALA A 1 215 ? -15.625 129.5 60.062 1 75.31 215 ALA A N 1
ATOM 1690 C CA . ALA A 1 215 ? -15.93 128.25 60.812 1 75.31 215 ALA A CA 1
ATOM 1691 C C . ALA A 1 215 ? -16.812 127.312 60.031 1 75.31 215 ALA A C 1
ATOM 1693 O O . ALA A 1 215 ? -16.609 126.125 60.062 1 75.31 215 ALA A O 1
ATOM 1694 N N . ARG A 1 216 ? -17.75 127.875 59.25 1 79.5 216 ARG A N 1
ATOM 1695 C CA . ARG A 1 216 ? -18.656 127 58.438 1 79.5 216 ARG A CA 1
ATOM 1696 C C . ARG A 1 216 ? -17.922 126.312 57.312 1 79.5 216 ARG A C 1
ATOM 1698 O O . ARG A 1 216 ? -18.125 125.125 57.062 1 79.5 216 ARG A O 1
ATOM 1705 N N . ILE A 1 217 ? -17.031 127 56.625 1 74.94 217 ILE A N 1
ATOM 1706 C CA . ILE A 1 217 ? -16.312 126.438 55.469 1 74.94 217 ILE A CA 1
ATOM 1707 C C . ILE A 1 217 ? -15.352 125.375 55.969 1 74.94 217 ILE A C 1
ATOM 1709 O O . ILE A 1 217 ? -15.195 124.375 55.312 1 74.94 217 ILE A O 1
ATOM 1713 N N . THR A 1 218 ? -14.797 125.625 57.094 1 73.06 218 THR A N 1
ATOM 1714 C CA . THR A 1 218 ? -13.867 124.625 57.625 1 73.06 218 THR A CA 1
ATOM 1715 C C . THR A 1 218 ? -14.594 123.312 58 1 73.06 218 THR A C 1
ATOM 1717 O O . THR A 1 218 ? -14.102 122.25 57.75 1 73.06 218 THR A O 1
ATOM 1720 N N . LEU A 1 219 ? -15.727 123.375 58.5 1 76.31 219 LEU A N 1
ATOM 1721 C CA . LEU A 1 219 ? -16.5 122.188 58.875 1 76.31 219 LEU A CA 1
ATOM 1722 C C . LEU A 1 219 ? -16.984 121.438 57.625 1 76.31 219 LEU A C 1
ATOM 1724 O O . LEU A 1 219 ? -16.875 120.188 57.562 1 76.31 219 LEU A O 1
ATOM 1728 N N . TRP A 1 220 ? -17.406 122.125 56.594 1 75.62 220 TRP A N 1
ATOM 1729 C CA . TRP A 1 220 ? -17.938 121.5 55.406 1 75.62 220 TRP A CA 1
ATOM 1730 C C . TRP A 1 220 ? -16.828 120.812 54.594 1 75.62 220 TRP A C 1
ATOM 1732 O O . TRP A 1 220 ? -17.016 119.75 54.031 1 75.62 220 TRP A O 1
ATOM 1742 N N . SER A 1 221 ? -15.672 121.375 54.656 1 74.31 221 SER A N 1
ATOM 1743 C CA . SER A 1 221 ? -14.562 120.75 53.938 1 74.31 221 SER A CA 1
ATOM 1744 C C . SER A 1 221 ? -14.094 119.438 54.594 1 74.31 221 SER A C 1
ATOM 1746 O O . SER A 1 221 ? -13.727 118.5 53.906 1 74.31 221 SER A O 1
ATOM 1748 N N . GLN A 1 222 ? -14.195 119.375 55.906 1 73 222 GLN A N 1
ATOM 1749 C CA . GLN A 1 222 ? -13.828 118.188 56.594 1 73 222 GLN A CA 1
ATOM 1750 C C . GLN A 1 222 ? -14.828 117.062 56.312 1 73 222 GLN A C 1
ATOM 1752 O O . GLN A 1 222 ? -14.43 115.875 56.062 1 73 222 GLN A O 1
ATOM 1757 N N . ILE A 1 223 ? -16.047 117.438 56.312 1 77.31 223 ILE A N 1
ATOM 1758 C CA . ILE A 1 223 ? -17.078 116.438 56.062 1 77.31 223 ILE A CA 1
ATOM 1759 C C . ILE A 1 223 ? -16.969 115.875 54.656 1 77.31 223 ILE A C 1
ATOM 1761 O O . ILE A 1 223 ? -17.047 114.688 54.406 1 77.31 223 ILE A O 1
ATOM 1765 N N . ALA A 1 224 ? -16.609 116.812 53.719 1 75.19 224 ALA A N 1
ATOM 1766 C CA . ALA A 1 224 ? -16.469 116.375 52.312 1 75.19 224 ALA A CA 1
ATOM 1767 C C . ALA A 1 224 ? -15.281 115.438 52.125 1 75.19 224 ALA A C 1
ATOM 1769 O O . ALA A 1 224 ? -15.367 114.5 51.406 1 75.19 224 ALA A O 1
ATOM 1770 N N . LEU A 1 225 ? -14.258 115.688 52.875 1 73.06 225 LEU A N 1
ATOM 1771 C CA . LEU A 1 225 ? -13.07 114.812 52.75 1 73.06 225 LEU A CA 1
ATOM 1772 C C . LEU A 1 225 ? -13.312 113.438 53.344 1 73.06 225 LEU A C 1
ATOM 1774 O O . LEU A 1 225 ? -12.891 112.438 52.75 1 73.06 225 LEU A O 1
ATOM 1778 N N . VAL A 1 226 ? -13.953 113.375 54.469 1 72.38 226 VAL A N 1
ATOM 1779 C CA . VAL A 1 226 ? -14.242 112.125 55.125 1 72.38 226 VAL A CA 1
ATOM 1780 C C . VAL A 1 226 ? -15.164 111.25 54.219 1 72.38 226 VAL A C 1
ATOM 1782 O O . VAL A 1 226 ? -14.945 110.062 54.031 1 72.38 226 VAL A O 1
ATOM 1785 N N . LEU A 1 227 ? -16.125 112 53.625 1 76.81 227 LEU A N 1
ATOM 1786 C CA . LEU A 1 227 ? -17.062 111.25 52.781 1 76.81 227 LEU A CA 1
ATOM 1787 C C . LEU A 1 227 ? -16.359 110.75 51.5 1 76.81 227 LEU A C 1
ATOM 1789 O O . LEU A 1 227 ? -16.625 109.625 51.062 1 76.81 227 LEU A O 1
ATOM 1793 N N . PHE A 1 228 ? -15.414 111.5 51.031 1 74.12 228 PHE A N 1
ATOM 1794 C CA . PHE A 1 228 ? -14.68 111.125 49.844 1 74.12 228 PHE A CA 1
ATOM 1795 C C . PHE A 1 228 ? -13.766 109.938 50.156 1 74.12 228 PHE A C 1
ATOM 1797 O O . PHE A 1 228 ? -13.68 109 49.344 1 74.12 228 PHE A O 1
ATOM 1804 N N . THR A 1 229 ? -13.133 109.875 51.219 1 70.75 229 THR A N 1
ATOM 1805 C CA . THR A 1 229 ? -12.25 108.812 51.594 1 70.75 229 THR A CA 1
ATOM 1806 C C . THR A 1 229 ? -13.039 107.5 51.812 1 70.75 229 THR A C 1
ATOM 1808 O O . THR A 1 229 ? -12.609 106.438 51.375 1 70.75 229 THR A O 1
ATOM 1811 N N . LEU A 1 230 ? -14.211 107.625 52.375 1 72.56 230 LEU A N 1
ATOM 1812 C CA . LEU A 1 230 ? -15.047 106.438 52.594 1 72.56 230 LEU A CA 1
ATOM 1813 C C . LEU A 1 230 ? -15.531 105.812 51.281 1 72.56 230 LEU A C 1
ATOM 1815 O O . LEU A 1 230 ? -15.57 104.625 51.125 1 72.56 230 LEU A O 1
ATOM 1819 N N . ALA A 1 231 ? -15.805 106.75 50.344 1 74.94 231 ALA A N 1
ATOM 1820 C CA . ALA A 1 231 ? -16.266 106.312 49.031 1 74.94 231 ALA A CA 1
ATOM 1821 C C . ALA A 1 231 ? -15.18 105.5 48.312 1 74.94 231 ALA A C 1
ATOM 1823 O O . ALA A 1 231 ? -15.445 104.5 47.688 1 74.94 231 ALA A O 1
ATOM 1824 N N . VAL A 1 232 ? -13.938 105.875 48.375 1 70.12 232 VAL A N 1
ATOM 1825 C CA . VAL A 1 232 ? -12.82 105.25 47.719 1 70.12 232 VAL A CA 1
ATOM 1826 C C . VAL A 1 232 ? -12.57 103.875 48.344 1 70.12 232 VAL A C 1
ATOM 1828 O O . VAL A 1 232 ? -12.312 102.875 47.625 1 70.12 232 VAL A O 1
ATOM 1831 N N . ILE A 1 233 ? -12.703 103.75 49.656 1 68.06 233 ILE A N 1
ATOM 1832 C CA . ILE A 1 233 ? -12.492 102.5 50.375 1 68.06 233 ILE A CA 1
ATOM 1833 C C . ILE A 1 233 ? -13.547 101.438 49.938 1 68.06 233 ILE A C 1
ATOM 1835 O O . ILE A 1 233 ? -13.219 100.312 49.625 1 68.06 233 ILE A O 1
ATOM 1839 N N . VAL A 1 234 ? -14.75 101.938 49.875 1 74.12 234 VAL A N 1
ATOM 1840 C CA . VAL A 1 234 ? -15.836 101 49.562 1 74.12 234 VAL A CA 1
ATOM 1841 C C . VAL A 1 234 ? -15.719 100.562 48.094 1 74.12 234 VAL A C 1
ATOM 1843 O O . VAL A 1 234 ? -15.836 99.375 47.812 1 74.12 234 VAL A O 1
ATOM 1846 N N . LEU A 1 235 ? -15.367 101.438 47.188 1 71.69 235 LEU A N 1
ATOM 1847 C CA . LEU A 1 235 ? -15.289 101.062 45.781 1 71.69 235 LEU A CA 1
ATOM 1848 C C . LEU A 1 235 ? -14.109 100.188 45.5 1 71.69 235 LEU A C 1
ATOM 1850 O O . LEU A 1 235 ? -14.227 99.188 44.75 1 71.69 235 LEU A O 1
ATOM 1854 N N . SER A 1 236 ? -13.031 100.312 46.156 1 67.56 236 SER A N 1
ATOM 1855 C CA . SER A 1 236 ? -11.852 99.5 46 1 67.56 236 SER A CA 1
ATOM 1856 C C . SER A 1 236 ? -12.102 98.062 46.531 1 67.56 236 SER A C 1
ATOM 1858 O O . SER A 1 236 ? -11.688 97.125 45.938 1 67.56 236 SER A O 1
ATOM 1860 N N . SER A 1 237 ? -12.781 98.062 47.688 1 68.88 237 SER A N 1
ATOM 1861 C CA . SER A 1 237 ? -13.078 96.75 48.312 1 68.88 237 SER A CA 1
ATOM 1862 C C . SER A 1 237 ? -13.992 95.875 47.406 1 68.88 237 SER A C 1
ATOM 1864 O O . SER A 1 237 ? -13.781 94.688 47.25 1 68.88 237 SER A O 1
ATOM 1866 N N . LEU A 1 238 ? -14.938 96.562 46.812 1 74.06 238 LEU A N 1
ATOM 1867 C CA . LEU A 1 238 ? -15.883 95.812 45.969 1 74.06 238 LEU A CA 1
ATOM 1868 C C . LEU A 1 238 ? -15.188 95.25 44.719 1 74.06 238 LEU A C 1
ATOM 1870 O O . LEU A 1 238 ? -15.453 94.125 44.312 1 74.06 238 LEU A O 1
ATOM 1874 N N . PHE A 1 239 ? -14.203 95.875 44.219 1 71.25 239 PHE A N 1
ATOM 1875 C CA . PHE A 1 239 ? -13.484 95.5 43.031 1 71.25 239 PHE A CA 1
ATOM 1876 C C . PHE A 1 239 ? -12.57 94.312 43.312 1 71.25 239 PHE A C 1
ATOM 1878 O O . PHE A 1 239 ? -12.516 93.312 42.562 1 71.25 239 PHE A O 1
ATOM 1885 N N . VAL A 1 240 ? -11.898 94.25 44.406 1 66.06 240 VAL A N 1
ATOM 1886 C CA . VAL A 1 240 ? -10.977 93.188 44.812 1 66.06 240 VAL A CA 1
ATOM 1887 C C . VAL A 1 240 ? -11.758 91.938 45.062 1 66.06 240 VAL A C 1
ATOM 1889 O O . VAL A 1 240 ? -11.336 90.812 44.625 1 66.06 240 VAL A O 1
ATOM 1892 N N . ILE A 1 241 ? -12.883 92.062 45.625 1 71.38 241 ILE A N 1
ATOM 1893 C CA . ILE A 1 241 ? -13.68 90.875 45.938 1 71.38 241 ILE A CA 1
ATOM 1894 C C . ILE A 1 241 ? -14.219 90.25 44.656 1 71.38 241 ILE A C 1
ATOM 1896 O O . ILE A 1 241 ? -14.188 89.062 44.5 1 71.38 241 ILE A O 1
ATOM 1900 N N . ARG A 1 242 ? -14.57 91.062 43.688 1 73.75 242 ARG A N 1
ATOM 1901 C CA . ARG A 1 242 ? -15.133 90.5 42.469 1 73.75 242 ARG A CA 1
ATOM 1902 C C . ARG A 1 242 ? -14.07 89.812 41.625 1 73.75 242 ARG A C 1
ATOM 1904 O O . ARG A 1 242 ? -14.312 88.75 41.094 1 73.75 242 ARG A O 1
ATOM 1911 N N . ILE A 1 243 ? -12.875 90.25 41.5 1 69.38 243 ILE A N 1
ATOM 1912 C CA . ILE A 1 243 ? -11.812 89.688 40.688 1 69.38 243 ILE A CA 1
ATOM 1913 C C . ILE A 1 243 ? -11.273 88.438 41.344 1 69.38 243 ILE A C 1
ATOM 1915 O O . ILE A 1 243 ? -11.047 87.438 40.688 1 69.38 243 ILE A O 1
ATOM 1919 N N . SER A 1 244 ? -11.102 88.5 42.719 1 69.19 244 SER A N 1
ATOM 1920 C CA . SER A 1 244 ? -10.586 87.375 43.469 1 69.19 244 SER A CA 1
ATOM 1921 C C . SER A 1 244 ? -11.539 86.188 43.375 1 69.19 244 SER A C 1
ATOM 1923 O O . SER A 1 244 ? -11.109 85 43.219 1 69.19 244 SER A O 1
ATOM 1925 N N . SER A 1 245 ? -12.812 86.5 43.469 1 73.06 245 SER A N 1
ATOM 1926 C CA . SER A 1 245 ? -13.797 85.438 43.438 1 73.06 245 SER A CA 1
ATOM 1927 C C . SER A 1 245 ? -13.891 84.812 42.062 1 73.06 245 SER A C 1
ATOM 1929 O O . SER A 1 245 ? -13.992 83.562 41.969 1 73.06 245 SER A O 1
ATOM 1931 N N . THR A 1 246 ? -13.766 85.562 41.031 1 74.44 246 THR A N 1
ATOM 1932 C CA . THR A 1 246 ? -13.859 85.062 39.688 1 74.44 246 THR A CA 1
ATOM 1933 C C . THR A 1 246 ? -12.641 84.188 39.344 1 74.44 246 THR A C 1
ATOM 1935 O O . THR A 1 246 ? -12.773 83.125 38.781 1 74.44 246 THR A O 1
ATOM 1938 N N . LEU A 1 247 ? -11.438 84.562 39.688 1 72.62 247 LEU A N 1
ATOM 1939 C CA . LEU A 1 247 ? -10.211 83.812 39.438 1 72.62 247 LEU A CA 1
ATOM 1940 C C . LEU A 1 247 ? -10.203 82.562 40.219 1 72.62 247 LEU A C 1
ATOM 1942 O O . LEU A 1 247 ? -9.836 81.5 39.688 1 72.62 247 LEU A O 1
ATOM 1946 N N . ALA A 1 248 ? -10.586 82.625 41.5 1 72.06 248 ALA A N 1
ATOM 1947 C CA . ALA A 1 248 ? -10.609 81.438 42.344 1 72.06 248 ALA A CA 1
ATOM 1948 C C . ALA A 1 248 ? -11.594 80.375 41.812 1 72.06 248 ALA A C 1
ATOM 1950 O O . ALA A 1 248 ? -11.289 79.188 41.812 1 72.06 248 ALA A O 1
ATOM 1951 N N . ARG A 1 249 ? -12.75 80.812 41.312 1 77.31 249 ARG A N 1
ATOM 1952 C CA . ARG A 1 249 ? -13.758 79.875 40.812 1 77.31 249 ARG A CA 1
ATOM 1953 C C . ARG A 1 249 ? -13.266 79.188 39.562 1 77.31 249 ARG A C 1
ATOM 1955 O O . ARG A 1 249 ? -13.484 78 39.406 1 77.31 249 ARG A O 1
ATOM 1962 N N . ARG A 1 250 ? -12.57 79.875 38.719 1 80.25 250 ARG A N 1
ATOM 1963 C CA . ARG A 1 250 ? -12.062 79.312 37.469 1 80.25 250 ARG A CA 1
ATOM 1964 C C . ARG A 1 250 ? -10.953 78.312 37.75 1 80.25 250 ARG A C 1
ATOM 1966 O O . ARG A 1 250 ? -10.891 77.25 37.125 1 80.25 250 ARG A O 1
ATOM 1973 N N . ILE A 1 251 ? -10.102 78.562 38.719 1 77.38 251 ILE A N 1
ATOM 1974 C CA . ILE A 1 251 ? -9.008 77.625 39.094 1 77.38 251 ILE A CA 1
ATOM 1975 C C . ILE A 1 251 ? -9.57 76.375 39.75 1 77.38 251 ILE A C 1
ATOM 1977 O O . ILE A 1 251 ? -9.117 75.25 39.469 1 77.38 251 ILE A O 1
ATOM 1981 N N . ILE A 1 252 ? -10.586 76.562 40.594 1 78.31 252 ILE A N 1
ATOM 1982 C CA . ILE A 1 252 ? -11.211 75.438 41.281 1 78.31 252 ILE A CA 1
ATOM 1983 C C . ILE A 1 252 ? -11.891 74.562 40.281 1 78.31 252 ILE A C 1
ATOM 1985 O O . ILE A 1 252 ? -11.828 73.312 40.406 1 78.31 252 ILE A O 1
ATOM 1989 N N . HIS A 1 253 ? -12.469 75.188 39.312 1 83.62 253 HIS A N 1
ATOM 1990 C CA . HIS A 1 253 ? -13.102 74.375 38.281 1 83.62 253 HIS A CA 1
ATOM 1991 C C . HIS A 1 253 ? -12.078 73.562 37.531 1 83.62 253 HIS A C 1
ATOM 1993 O O . HIS A 1 253 ? -12.312 72.375 37.25 1 83.62 253 HIS A O 1
ATOM 1999 N N . LEU A 1 254 ? -10.992 74.062 37.094 1 82.31 254 LEU A N 1
ATOM 2000 C CA . LEU A 1 254 ? -9.93 73.312 36.438 1 82.31 254 LEU A CA 1
ATOM 2001 C C . LEU A 1 254 ? -9.398 72.188 37.344 1 82.31 254 LEU A C 1
ATOM 2003 O O . LEU A 1 254 ? -9.086 71.125 36.875 1 82.31 254 LEU A O 1
ATOM 2007 N N . GLU A 1 255 ? -9.273 72.5 38.594 1 79.62 255 GLU A N 1
ATOM 2008 C CA . GLU A 1 255 ? -8.852 71.5 39.562 1 79.62 255 GLU A CA 1
ATOM 2009 C C . GLU A 1 255 ? -9.844 70.375 39.656 1 79.62 255 GLU A C 1
ATOM 2011 O O . GLU A 1 255 ? -9.453 69.188 39.719 1 79.62 255 GLU A O 1
ATOM 2016 N N . GLN A 1 256 ? -11.125 70.625 39.594 1 82.5 256 GLN A N 1
ATOM 2017 C CA . GLN A 1 256 ? -12.156 69.625 39.625 1 82.5 256 GLN A CA 1
ATOM 2018 C C . GLN A 1 256 ? -12.086 68.75 38.375 1 82.5 256 GLN A C 1
ATOM 2020 O O . GLN A 1 256 ? -12.203 67.5 38.469 1 82.5 256 GLN A O 1
ATOM 2025 N N . VAL A 1 257 ? -11.891 69.312 37.25 1 83.81 257 VAL A N 1
ATOM 2026 C CA . VAL A 1 257 ? -11.758 68.562 36 1 83.81 257 VAL A CA 1
ATOM 2027 C C . VAL A 1 257 ? -10.539 67.688 36.094 1 83.81 257 VAL A C 1
ATOM 2029 O O . VAL A 1 257 ? -10.617 66.5 35.719 1 83.81 257 VAL A O 1
ATOM 2032 N N . MET A 1 258 ? -9.477 68.125 36.531 1 80.12 258 MET A N 1
ATOM 2033 C CA . MET A 1 258 ? -8.25 67.312 36.656 1 80.12 258 MET A CA 1
ATOM 2034 C C . MET A 1 258 ? -8.438 66.188 37.625 1 80.12 258 MET A C 1
ATOM 2036 O O . MET A 1 258 ? -7.883 65.062 37.438 1 80.12 258 MET A O 1
ATOM 2040 N N . ASN A 1 259 ? -9.242 66.438 38.75 1 81.25 259 ASN A N 1
ATOM 2041 C CA . ASN A 1 259 ? -9.547 65.375 39.688 1 81.25 259 ASN A CA 1
ATOM 2042 C C . ASN A 1 259 ? -10.375 64.25 39.031 1 81.25 259 ASN A C 1
ATOM 2044 O O . ASN A 1 259 ? -10.164 63.062 39.312 1 81.25 259 ASN A O 1
ATOM 2048 N N . GLN A 1 260 ? -11.188 64.688 38.219 1 84 260 GLN A N 1
ATOM 2049 C CA . GLN A 1 260 ? -11.992 63.688 37.5 1 84 260 GLN A CA 1
ATOM 2050 C C . GLN A 1 260 ? -11.141 62.875 36.531 1 84 260 GLN A C 1
ATOM 2052 O O . GLN A 1 260 ? -11.352 61.688 36.344 1 84 260 GLN A O 1
ATOM 2057 N N . VAL A 1 261 ? -10.258 63.5 35.875 1 80.81 261 VAL A N 1
ATOM 2058 C CA . VAL A 1 261 ? -9.344 62.812 34.969 1 80.81 261 VAL A CA 1
ATOM 2059 C C . VAL A 1 261 ? -8.461 61.844 35.781 1 80.81 261 VAL A C 1
ATOM 2061 O O . VAL A 1 261 ? -8.195 60.75 35.312 1 80.81 261 VAL A O 1
ATOM 2064 N N . LYS A 1 262 ? -8.047 62.344 36.938 1 76.75 262 LYS A N 1
ATOM 2065 C CA . LYS A 1 262 ? -7.297 61.469 37.844 1 76.75 262 LYS A CA 1
ATOM 2066 C C . LYS A 1 262 ? -8.094 60.219 38.188 1 76.75 262 LYS A C 1
ATOM 2068 O O . LYS A 1 262 ? -7.523 59.125 38.312 1 76.75 262 LYS A O 1
ATOM 2073 N N . ASP A 1 263 ? -9.414 60.438 38.312 1 77.44 263 ASP A N 1
ATOM 2074 C CA . ASP A 1 263 ? -10.297 59.312 38.594 1 77.44 263 ASP A CA 1
ATOM 2075 C C . ASP A 1 263 ? -10.656 58.562 37.312 1 77.44 263 ASP A C 1
ATOM 2077 O O . ASP A 1 263 ? -11.641 57.812 37.25 1 77.44 263 ASP A O 1
ATOM 2081 N N . ARG A 1 264 ? -9.953 58.875 36.219 1 78.88 264 ARG A N 1
ATOM 2082 C CA . ARG A 1 264 ? -9.969 58.156 34.969 1 78.88 264 ARG A CA 1
ATOM 2083 C C . ARG A 1 264 ? -11.219 58.469 34.156 1 78.88 264 ARG A C 1
ATOM 2085 O O . ARG A 1 264 ? -11.719 57.625 33.406 1 78.88 264 ARG A O 1
ATOM 2092 N N . ASP A 1 265 ? -11.805 59.594 34.406 1 81.56 265 ASP A N 1
ATOM 2093 C CA . ASP A 1 265 ? -12.883 60.094 33.562 1 81.56 265 ASP A CA 1
ATOM 2094 C C . ASP A 1 265 ? -12.336 61.062 32.5 1 81.56 265 ASP A C 1
ATOM 2096 O O . ASP A 1 265 ? -12 62.219 32.812 1 81.56 265 ASP A O 1
ATOM 2100 N N . LEU A 1 266 ? -12.32 60.562 31.297 1 80.5 266 LEU A N 1
ATOM 2101 C CA . LEU A 1 266 ? -11.758 61.406 30.234 1 80.5 266 LEU A CA 1
ATOM 2102 C C . LEU A 1 266 ? -12.859 62.094 29.453 1 80.5 266 LEU A C 1
ATOM 2104 O O . LEU A 1 266 ? -12.586 62.781 28.453 1 80.5 266 LEU A O 1
ATOM 2108 N N . MET A 1 267 ? -14.094 62.031 29.922 1 81.31 267 MET A N 1
ATOM 2109 C CA . MET A 1 267 ? -15.219 62.656 29.219 1 81.31 267 MET A CA 1
ATOM 2110 C C . MET A 1 267 ? -15.461 64.062 29.75 1 81.31 267 MET A C 1
ATOM 2112 O O . MET A 1 267 ? -16.281 64.812 29.188 1 81.31 267 MET A O 1
ATOM 2116 N N . VAL A 1 268 ? -14.703 64.375 30.672 1 83 268 VAL A N 1
ATOM 2117 C CA . VAL A 1 268 ? -14.922 65.688 31.297 1 83 268 VAL A CA 1
ATOM 2118 C C . VAL A 1 268 ? -14.352 66.812 30.406 1 83 268 VAL A C 1
ATOM 2120 O O . VAL A 1 268 ? -13.391 66.562 29.672 1 83 268 VAL A O 1
ATOM 2123 N N . VAL A 1 269 ? -15.031 68 30.312 1 83.5 269 VAL A N 1
ATOM 2124 C CA . VAL A 1 269 ? -14.602 69.125 29.531 1 83.5 269 VAL A CA 1
ATOM 2125 C C . VAL A 1 269 ? -14.414 70.312 30.453 1 83.5 269 VAL A C 1
ATOM 2127 O O . VAL A 1 269 ? -15.297 70.625 31.266 1 83.5 269 VAL A O 1
ATOM 2130 N N . ALA A 1 270 ? -13.219 70.812 30.422 1 83.62 270 ALA A N 1
ATOM 2131 C CA . ALA A 1 270 ? -12.969 72.062 31.172 1 83.62 270 ALA A CA 1
ATOM 2132 C C . ALA A 1 270 ? -13.625 73.25 30.5 1 83.62 270 ALA A C 1
ATOM 2134 O O . ALA A 1 270 ? -13.148 73.75 29.453 1 83.62 270 ALA A O 1
ATOM 2135 N N . LYS A 1 271 ? -14.773 73.75 31.047 1 84 271 LYS A N 1
ATOM 2136 C CA . LYS A 1 271 ? -15.508 74.938 30.516 1 84 271 LYS A CA 1
ATOM 2137 C C . LYS A 1 271 ? -15.078 76.188 31.203 1 84 271 LYS A C 1
ATOM 2139 O O . LYS A 1 271 ? -15.789 76.688 32.094 1 84 271 LYS A O 1
ATOM 2144 N N . VAL A 1 272 ? -13.859 76.5 31.016 1 78.5 272 VAL A N 1
ATOM 2145 C CA . VAL A 1 272 ? -13.383 77.75 31.562 1 78.5 272 VAL A CA 1
ATOM 2146 C C . VAL A 1 272 ? -13.289 78.812 30.453 1 78.5 272 VAL A C 1
ATOM 2148 O O . VAL A 1 272 ? -12.531 78.625 29.5 1 78.5 272 VAL A O 1
ATOM 2151 N N . GLU A 1 273 ? -14.25 79.75 30.469 1 76.25 273 GLU A N 1
ATOM 2152 C CA . GLU A 1 273 ? -14.312 80.812 29.469 1 76.25 273 GLU A CA 1
ATOM 2153 C C . GLU A 1 273 ? -13.328 81.938 29.781 1 76.25 273 GLU A C 1
ATOM 2155 O O . GLU A 1 273 ? -13.008 82.188 30.953 1 76.25 273 GLU A O 1
ATOM 2160 N N . GLY A 1 274 ? -12.523 82.375 28.859 1 72.75 274 GLY A N 1
ATOM 2161 C CA . GLY A 1 274 ? -11.648 83.5 29.031 1 72.75 274 GLY A CA 1
ATOM 2162 C C . GLY A 1 274 ? -10.477 83.5 28.062 1 72.75 274 GLY A C 1
ATOM 2163 O O . GLY A 1 274 ? -10.109 82.5 27.531 1 72.75 274 GLY A O 1
ATOM 2164 N N . ARG A 1 275 ? -10.102 84.625 27.641 1 78.38 275 ARG A N 1
ATOM 2165 C CA . ARG A 1 275 ? -8.961 84.75 26.734 1 78.38 275 ARG A CA 1
ATOM 2166 C C . ARG A 1 275 ? -7.664 84.938 27.516 1 78.38 275 ARG A C 1
ATOM 2168 O O . ARG A 1 275 ? -6.656 85.375 26.953 1 78.38 275 ARG A O 1
ATOM 2175 N N . ASP A 1 276 ? -7.668 84.5 28.844 1 75.06 276 ASP A N 1
ATOM 2176 C CA . ASP A 1 276 ? -6.465 84.625 29.656 1 75.06 276 ASP A CA 1
ATOM 2177 C C . ASP A 1 276 ? -5.746 83.312 29.797 1 75.06 276 ASP A C 1
ATOM 2179 O O . ASP A 1 276 ? -6.035 82.375 29.062 1 75.06 276 ASP A O 1
ATOM 2183 N N . GLU A 1 277 ? -4.711 83.25 30.734 1 76 277 GLU A N 1
ATOM 2184 C CA . GLU A 1 277 ? -3.863 82.062 30.922 1 76 277 GLU A CA 1
ATOM 2185 C C . GLU A 1 277 ? -4.672 80.875 31.422 1 76 277 GLU A C 1
ATOM 2187 O O . GLU A 1 277 ? -4.367 79.75 31.078 1 76 277 GLU A O 1
ATOM 2192 N N . LEU A 1 278 ? -5.82 81.062 32.094 1 76.38 278 LEU A N 1
ATOM 2193 C CA . LEU A 1 278 ? -6.648 80 32.594 1 76.38 278 LEU A CA 1
ATOM 2194 C C . LEU A 1 278 ? -7.508 79.438 31.484 1 76.38 278 LEU A C 1
ATOM 2196 O O . LEU A 1 278 ? -7.723 78.188 31.422 1 76.38 278 LEU A O 1
ATOM 2200 N N . GLY A 1 279 ? -7.988 80.375 30.656 1 78.62 279 GLY A N 1
ATOM 2201 C CA . GLY A 1 279 ? -8.703 79.875 29.484 1 78.62 279 GLY A CA 1
ATOM 2202 C C . GLY A 1 279 ? -7.844 79.062 28.562 1 78.62 279 GLY A C 1
ATOM 2203 O O . GLY A 1 279 ? -8.281 78 28.062 1 78.62 279 GLY A O 1
ATOM 2204 N N . SER A 1 280 ? -6.594 79.5 28.344 1 80.44 280 SER A N 1
ATOM 2205 C CA . SER A 1 280 ? -5.652 78.75 27.516 1 80.44 280 SER A CA 1
ATOM 2206 C C . SER A 1 280 ? -5.32 77.375 28.156 1 80.44 280 SER A C 1
ATOM 2208 O O . SER A 1 280 ? -5.238 76.375 27.453 1 80.44 280 SER A O 1
ATOM 2210 N N . LEU A 1 281 ? -5.191 77.312 29.406 1 77.88 281 LEU A N 1
ATOM 2211 C CA . LEU A 1 281 ? -4.93 76.062 30.109 1 77.88 281 LEU A CA 1
ATOM 2212 C C . LEU A 1 281 ? -6.082 75.062 29.938 1 77.88 281 LEU A C 1
ATOM 2214 O O . LEU A 1 281 ? -5.863 73.875 29.719 1 77.88 281 LEU A O 1
ATOM 2218 N N . ALA A 1 282 ? -7.305 75.625 30.125 1 82.75 282 ALA A N 1
ATOM 2219 C CA . ALA A 1 282 ? -8.492 74.812 29.953 1 82.75 282 ALA A CA 1
ATOM 2220 C C . ALA A 1 282 ? -8.562 74.188 28.547 1 82.75 282 ALA A C 1
ATOM 2222 O O . ALA A 1 282 ? -8.859 73 28.375 1 82.75 282 ALA A O 1
ATOM 2223 N N . ARG A 1 283 ? -8.266 75 27.547 1 83.56 283 ARG A N 1
ATOM 2224 C CA . ARG A 1 283 ? -8.289 74.562 26.156 1 83.56 283 ARG A CA 1
ATOM 2225 C C . ARG A 1 283 ? -7.219 73.5 25.906 1 83.56 283 ARG A C 1
ATOM 2227 O O . ARG A 1 283 ? -7.484 72.5 25.25 1 83.56 283 ARG A O 1
ATOM 2234 N N . ASN A 1 284 ? -6.023 73.688 26.406 1 79.06 284 ASN A N 1
ATOM 2235 C CA . ASN A 1 284 ? -4.941 72.75 26.25 1 79.06 284 ASN A CA 1
ATOM 2236 C C . ASN A 1 284 ? -5.266 71.438 26.953 1 79.06 284 ASN A C 1
ATOM 2238 O O . ASN A 1 284 ? -4.98 70.312 26.438 1 79.06 284 ASN A O 1
ATOM 2242 N N . LEU A 1 285 ? -5.848 71.5 28.094 1 79.62 285 LEU A N 1
ATOM 2243 C CA . LEU A 1 285 ? -6.266 70.312 28.828 1 79.62 285 LEU A CA 1
ATOM 2244 C C . LEU A 1 285 ? -7.297 69.5 28.031 1 79.62 285 LEU A C 1
ATOM 2246 O O . LEU A 1 285 ? -7.191 68.312 27.922 1 79.62 285 LEU A O 1
ATOM 2250 N N . ASN A 1 286 ? -8.227 70.25 27.453 1 84.25 286 ASN A N 1
ATOM 2251 C CA . ASN A 1 286 ? -9.25 69.562 26.656 1 84.25 286 ASN A CA 1
ATOM 2252 C C . ASN A 1 286 ? -8.641 68.875 25.438 1 84.25 286 ASN A C 1
ATOM 2254 O O . ASN A 1 286 ? -9.047 67.812 25.062 1 84.25 286 ASN A O 1
ATOM 2258 N N . GLU A 1 287 ? -7.676 69.5 24.844 1 81.06 287 GLU A N 1
ATOM 2259 C CA . GLU A 1 287 ? -7.008 68.875 23.688 1 81.06 287 GLU A CA 1
ATOM 2260 C C . GLU A 1 287 ? -6.238 67.625 24.078 1 81.06 287 GLU A C 1
ATOM 2262 O O . GLU A 1 287 ? -6.242 66.625 23.344 1 81.06 287 GLU A O 1
ATOM 2267 N N . VAL A 1 288 ? -5.598 67.625 25.156 1 76.19 288 VAL A N 1
ATOM 2268 C CA . VAL A 1 288 ? -4.875 66.5 25.656 1 76.19 288 VAL A CA 1
ATOM 2269 C C . VAL A 1 288 ? -5.859 65.375 25.953 1 76.19 288 VAL A C 1
ATOM 2271 O O . VAL A 1 288 ? -5.598 64.188 25.625 1 76.19 288 VAL A O 1
ATOM 2274 N N . LEU A 1 289 ? -6.973 65.688 26.609 1 81 289 LEU A N 1
ATOM 2275 C CA . LEU A 1 289 ? -7.984 64.688 26.922 1 81 289 LEU A CA 1
ATOM 2276 C C . LEU A 1 289 ? -8.562 64.062 25.656 1 81 289 LEU A C 1
ATOM 2278 O O . LEU A 1 289 ? -8.781 62.875 25.578 1 81 289 LEU A O 1
ATOM 2282 N N . ASP A 1 290 ? -8.719 64.875 24.609 1 81.38 290 ASP A N 1
ATOM 2283 C CA . ASP A 1 290 ? -9.211 64.438 23.328 1 81.38 290 ASP A CA 1
ATOM 2284 C C . ASP A 1 290 ? -8.219 63.438 22.688 1 81.38 290 ASP A C 1
ATOM 2286 O O . ASP A 1 290 ? -8.609 62.406 22.188 1 81.38 290 ASP A O 1
ATOM 2290 N N . THR A 1 291 ? -7.027 63.75 22.734 1 76.12 291 THR A N 1
ATOM 2291 C CA . THR A 1 291 ? -5.98 62.906 22.188 1 76.12 291 THR A CA 1
ATOM 2292 C C . THR A 1 291 ? -5.891 61.594 22.938 1 76.12 291 THR A C 1
ATOM 2294 O O . THR A 1 291 ? -5.734 60.531 22.328 1 76.12 291 THR A O 1
ATOM 2297 N N . LEU A 1 292 ? -6.047 61.625 24.188 1 75.88 292 LEU A N 1
ATOM 2298 C CA . LEU A 1 292 ? -6 60.406 25.016 1 75.88 292 LEU A CA 1
ATOM 2299 C C . LEU A 1 292 ? -7.211 59.531 24.75 1 75.88 292 LEU A C 1
ATOM 2301 O O . LEU A 1 292 ? -7.09 58.312 24.703 1 75.88 292 LEU A O 1
ATOM 2305 N N . ARG A 1 293 ? -8.32 60.25 24.688 1 81.88 293 ARG A N 1
ATOM 2306 C CA . ARG A 1 293 ? -9.539 59.5 24.375 1 81.88 293 ARG A CA 1
ATOM 2307 C C . ARG A 1 293 ? -9.414 58.781 23.047 1 81.88 293 ARG A C 1
ATOM 2309 O O . ARG A 1 293 ? -9.727 57.594 22.938 1 81.88 293 ARG A O 1
ATOM 2316 N N . ASP A 1 294 ? -8.867 59.438 22.047 1 79.38 294 ASP A N 1
ATOM 2317 C CA . ASP A 1 294 ? -8.68 58.844 20.734 1 79.38 294 ASP A CA 1
ATOM 2318 C C . ASP A 1 294 ? -7.695 57.688 20.781 1 79.38 294 ASP A C 1
ATOM 2320 O O . ASP A 1 294 ? -7.906 56.656 20.141 1 79.38 294 ASP A O 1
ATOM 2324 N N . PHE A 1 295 ? -6.754 57.844 21.578 1 77.38 295 PHE A N 1
ATOM 2325 C CA . PHE A 1 295 ? -5.754 56.812 21.734 1 77.38 295 PHE A CA 1
ATOM 2326 C C . PHE A 1 295 ? -6.359 55.562 22.422 1 77.38 295 PHE A C 1
ATOM 2328 O O . PHE A 1 295 ? -6.164 54.438 21.969 1 77.38 295 PHE A O 1
ATOM 2335 N N . LEU A 1 296 ? -7.082 55.75 23.438 1 78.44 296 LEU A N 1
ATOM 2336 C CA . LEU A 1 296 ? -7.699 54.656 24.172 1 78.44 296 LEU A CA 1
ATOM 2337 C C . LEU A 1 296 ? -8.719 53.906 23.312 1 78.44 296 LEU A C 1
ATOM 2339 O O . LEU A 1 296 ? -8.836 52.688 23.391 1 78.44 296 LEU A O 1
ATOM 2343 N N . LEU A 1 297 ? -9.391 54.656 22.469 1 80.5 297 LEU A N 1
ATOM 2344 C CA . LEU A 1 297 ? -10.328 54.031 21.547 1 80.5 297 LEU A CA 1
ATOM 2345 C C . LEU A 1 297 ? -9.602 53.156 20.531 1 80.5 297 LEU A C 1
ATOM 2347 O O . LEU A 1 297 ? -10.062 52.062 20.219 1 80.5 297 LEU A O 1
ATOM 2351 N N . SER A 1 298 ? -8.438 53.594 20.125 1 76.81 298 SER A N 1
ATOM 2352 C CA . SER A 1 298 ? -7.629 52.812 19.188 1 76.81 298 SER A CA 1
ATOM 2353 C C . SER A 1 298 ? -7.102 51.562 19.844 1 76.81 298 SER A C 1
ATOM 2355 O O . SER A 1 298 ? -7.043 50.5 19.219 1 76.81 298 SER A O 1
ATOM 2357 N N . VAL A 1 299 ? -6.66 51.688 21.047 1 76.12 299 VAL A N 1
ATOM 2358 C CA . VAL A 1 299 ? -6.172 50.531 21.797 1 76.12 299 VAL A CA 1
ATOM 2359 C C . VAL A 1 299 ? -7.312 49.531 22 1 76.12 299 VAL A C 1
ATOM 2361 O O . VAL A 1 299 ? -7.113 48.312 21.891 1 76.12 299 VAL A O 1
ATOM 2364 N N . ARG A 1 300 ? -8.477 50.062 22.328 1 77.88 300 ARG A N 1
ATOM 2365 C CA . ARG A 1 300 ? -9.648 49.219 22.5 1 77.88 300 ARG A CA 1
ATOM 2366 C C . ARG A 1 300 ? -9.969 48.438 21.234 1 77.88 300 ARG A C 1
ATOM 2368 O O . ARG A 1 300 ? -10.242 47.25 21.266 1 77.88 300 ARG A O 1
ATOM 2375 N N . GLU A 1 301 ? -9.914 49.062 20.109 1 77.44 301 GLU A N 1
ATOM 2376 C CA . GLU A 1 301 ? -10.164 48.438 18.828 1 77.44 301 GLU A CA 1
ATOM 2377 C C . GLU A 1 301 ? -9.102 47.406 18.5 1 77.44 301 GLU A C 1
ATOM 2379 O O . GLU A 1 301 ? -9.414 46.312 18.016 1 77.44 301 GLU A O 1
ATOM 2384 N N . ALA A 1 302 ? -7.875 47.688 18.766 1 72.5 302 ALA A N 1
ATOM 2385 C CA . ALA A 1 302 ? -6.781 46.75 18.547 1 72.5 302 ALA A CA 1
ATOM 2386 C C . ALA A 1 302 ? -6.938 45.5 19.422 1 72.5 302 ALA A C 1
ATOM 2388 O O . ALA A 1 302 ? -6.66 44.375 19 1 72.5 302 ALA A O 1
ATOM 2389 N N . SER A 1 303 ? -7.281 45.688 20.656 1 74.69 303 SER A N 1
ATOM 2390 C CA . SER A 1 303 ? -7.504 44.594 21.594 1 74.69 303 SER A CA 1
ATOM 2391 C C . SER A 1 303 ? -8.625 43.688 21.109 1 74.69 303 SER A C 1
ATOM 2393 O O . SER A 1 303 ? -8.508 42.438 21.188 1 74.69 303 SER A O 1
ATOM 2395 N N . ARG A 1 304 ? -9.695 44.281 20.578 1 74.25 304 ARG A N 1
ATOM 2396 C CA . ARG A 1 304 ? -10.805 43.5 20.031 1 74.25 304 ARG A CA 1
ATOM 2397 C C . ARG A 1 304 ? -10.352 42.656 18.844 1 74.25 304 ARG A C 1
ATOM 2399 O O . ARG A 1 304 ? -10.758 41.5 18.688 1 74.25 304 ARG A O 1
ATOM 2406 N N . ASN A 1 305 ? -9.508 43.188 18.047 1 74.44 305 ASN A N 1
ATOM 2407 C CA . ASN A 1 305 ? -9 42.469 16.875 1 74.44 305 ASN A CA 1
ATOM 2408 C C . ASN A 1 305 ? -8.125 41.281 17.266 1 74.44 305 ASN A C 1
ATOM 2410 O O . ASN A 1 305 ? -8.195 40.219 16.641 1 74.44 305 ASN A O 1
ATOM 2414 N N . VAL A 1 306 ? -7.348 41.5 18.234 1 73.94 306 VAL A N 1
ATOM 2415 C CA . VAL A 1 306 ? -6.484 40.406 18.688 1 73.94 306 VAL A CA 1
ATOM 2416 C C . VAL A 1 306 ? -7.332 39.281 19.312 1 73.94 306 VAL A C 1
ATOM 2418 O O . VAL A 1 306 ? -7.004 38.125 19.188 1 73.94 306 VAL A O 1
ATOM 2421 N N . GLU A 1 307 ? -8.445 39.688 19.953 1 74.56 307 GLU A N 1
ATOM 2422 C CA . GLU A 1 307 ? -9.367 38.688 20.484 1 74.56 307 GLU A CA 1
ATOM 2423 C C . GLU A 1 307 ? -9.992 37.844 19.375 1 74.56 307 GLU A C 1
ATOM 2425 O O . GLU A 1 307 ? -10.109 36.625 19.5 1 74.56 307 GLU A O 1
ATOM 2430 N N . GLU A 1 308 ? -10.398 38.469 18.344 1 75.5 308 GLU A N 1
ATOM 2431 C CA . GLU A 1 308 ? -10.945 37.75 17.188 1 75.5 308 GLU A CA 1
ATOM 2432 C C . GLU A 1 308 ? -9.898 36.844 16.562 1 75.5 308 GLU A C 1
ATOM 2434 O O . GLU A 1 308 ? -10.211 35.719 16.156 1 75.5 308 GLU A O 1
ATOM 2439 N N . LEU A 1 309 ? -8.695 37.281 16.453 1 74.19 309 LEU A N 1
ATOM 2440 C CA . LEU A 1 309 ? -7.598 36.469 15.922 1 74.19 309 LEU A CA 1
ATOM 2441 C C . LEU A 1 309 ? -7.391 35.219 16.75 1 74.19 309 LEU A C 1
ATOM 2443 O O . LEU A 1 309 ? -7.16 34.156 16.203 1 74.19 309 LEU A O 1
ATOM 2447 N N . LYS A 1 310 ? -7.477 35.281 17.922 1 76.5 310 LYS A N 1
ATOM 2448 C CA . LYS A 1 310 ? -7.312 34.156 18.828 1 76.5 310 LYS A CA 1
ATOM 2449 C C . LYS A 1 310 ? -8.359 33.062 18.562 1 76.5 310 LYS A C 1
ATOM 2451 O O . LYS A 1 310 ? -8.039 31.891 18.516 1 76.5 310 LYS A O 1
ATOM 2456 N N . ASP A 1 311 ? -9.562 33.594 18.484 1 79 311 ASP A N 1
ATOM 2457 C CA . ASP A 1 311 ? -10.648 32.625 18.266 1 79 311 ASP A CA 1
ATOM 2458 C C . ASP A 1 311 ? -10.445 31.875 16.953 1 79 311 ASP A C 1
ATOM 2460 O O . ASP A 1 311 ? -10.633 30.656 16.891 1 79 311 ASP A O 1
ATOM 2464 N N . VAL A 1 312 ? -10.047 32.562 16 1 79.25 312 VAL A N 1
ATOM 2465 C CA . VAL A 1 312 ? -9.828 31.938 14.695 1 79.25 312 VAL A CA 1
ATOM 2466 C C . VAL A 1 312 ? -8.625 31.016 14.75 1 79.25 312 VAL A C 1
ATOM 2468 O O . VAL A 1 312 ? -8.648 29.906 14.188 1 79.25 312 VAL A O 1
ATOM 2471 N N . LEU A 1 313 ? -7.57 31.375 15.414 1 81.44 313 LEU A N 1
ATOM 2472 C CA . LEU A 1 313 ? -6.375 30.547 15.57 1 81.44 313 LEU A CA 1
ATOM 2473 C C . LEU A 1 313 ? -6.688 29.281 16.344 1 81.44 313 LEU A C 1
ATOM 2475 O O . LEU A 1 313 ? -6.262 28.188 15.961 1 81.44 313 LEU A O 1
ATOM 2479 N N . ALA A 1 314 ? -7.43 29.469 17.422 1 81.25 314 ALA A N 1
ATOM 2480 C CA . ALA A 1 314 ? -7.82 28.312 18.203 1 81.25 314 ALA A CA 1
ATOM 2481 C C . ALA A 1 314 ? -8.664 27.344 17.375 1 81.25 314 ALA A C 1
ATOM 2483 O O . ALA A 1 314 ? -8.453 26.125 17.438 1 81.25 314 ALA A O 1
ATOM 2484 N N . GLY A 1 315 ? -9.555 27.906 16.688 1 83.31 315 GLY A N 1
ATOM 2485 C CA . GLY A 1 315 ? -10.359 27.078 15.805 1 83.31 315 GLY A CA 1
ATOM 2486 C C . GLY A 1 315 ? -9.555 26.391 14.727 1 83.31 315 GLY A C 1
ATOM 2487 O O . GLY A 1 315 ? -9.727 25.188 14.484 1 83.31 315 GLY A O 1
ATOM 2488 N N . GLY A 1 316 ? -8.688 27.125 14.094 1 82.88 316 GLY A N 1
ATOM 2489 C CA . GLY A 1 316 ? -7.816 26.562 13.086 1 82.88 316 GLY A CA 1
ATOM 2490 C C . GLY A 1 316 ? -6.891 25.484 13.633 1 82.88 316 GLY A C 1
ATOM 2491 O O . GLY A 1 316 ? -6.684 24.453 13 1 82.88 316 GLY A O 1
ATOM 2492 N N . ALA A 1 317 ? -6.344 25.703 14.734 1 83.75 317 ALA A N 1
ATOM 2493 C CA . ALA A 1 317 ? -5.469 24.734 15.391 1 83.75 317 ALA A CA 1
ATOM 2494 C C . ALA A 1 317 ? -6.234 23.469 15.75 1 83.75 317 ALA A C 1
ATOM 2496 O O . ALA A 1 317 ? -5.734 22.359 15.562 1 83.75 317 ALA A O 1
ATOM 2497 N N . ALA A 1 318 ? -7.469 23.672 16.234 1 83.44 318 ALA A N 1
ATOM 2498 C CA . ALA A 1 318 ? -8.289 22.516 16.594 1 83.44 318 ALA A CA 1
ATOM 2499 C C . ALA A 1 318 ? -8.648 21.703 15.359 1 83.44 318 ALA A C 1
ATOM 2501 O O . ALA A 1 318 ? -8.586 20.469 15.391 1 83.44 318 ALA A O 1
ATOM 2502 N N . GLN A 1 319 ? -9.008 22.375 14.344 1 85.75 319 GLN A N 1
ATOM 2503 C CA . GLN A 1 319 ? -9.328 21.703 13.086 1 85.75 319 GLN A CA 1
ATOM 2504 C C . GLN A 1 319 ? -8.117 20.938 12.547 1 85.75 319 GLN A C 1
ATOM 2506 O O . GLN A 1 319 ? -8.25 19.797 12.094 1 85.75 319 GLN A O 1
ATOM 2511 N N . SER A 1 320 ? -6.984 21.531 12.539 1 88.12 320 SER A N 1
ATOM 2512 C CA . SER A 1 320 ? -5.758 20.891 12.07 1 88.12 320 SER A CA 1
ATOM 2513 C C . SER A 1 320 ? -5.402 19.688 12.922 1 88.12 320 SER A C 1
ATOM 2515 O O . SER A 1 320 ? -5.023 18.641 12.398 1 88.12 320 SER A O 1
ATOM 2517 N N . ALA A 1 321 ? -5.582 19.859 14.227 1 86.38 321 ALA A N 1
ATOM 2518 C CA . ALA A 1 321 ? -5.297 18.75 15.133 1 86.38 321 ALA A CA 1
ATOM 2519 C C . ALA A 1 321 ? -6.211 17.562 14.852 1 86.38 321 ALA A C 1
ATOM 2521 O O . ALA A 1 321 ? -5.762 16.422 14.844 1 86.38 321 ALA A O 1
ATOM 2522 N N . SER A 1 322 ? -7.434 17.812 14.641 1 90.81 322 SER A N 1
ATOM 2523 C CA . SER A 1 322 ? -8.391 16.75 14.328 1 90.81 322 SER A CA 1
ATOM 2524 C C . SER A 1 322 ? -8.031 16.047 13.023 1 90.81 322 SER A C 1
ATOM 2526 O O . SER A 1 322 ? -8.055 14.82 12.945 1 90.81 322 SER A O 1
ATOM 2528 N N . ALA A 1 323 ? -7.742 16.844 12.016 1 91.69 323 ALA A N 1
ATOM 2529 C CA . ALA A 1 323 ? -7.344 16.297 10.727 1 91.69 323 ALA A CA 1
ATOM 2530 C C . ALA A 1 323 ? -6.074 15.453 10.859 1 91.69 323 ALA A C 1
ATOM 2532 O O . ALA A 1 323 ? -5.961 14.383 10.25 1 91.69 323 ALA A O 1
ATOM 2533 N N . LEU A 1 324 ? -5.152 15.93 11.648 1 91.31 324 LEU A N 1
ATOM 2534 C CA . LEU A 1 324 ? -3.9 15.219 11.867 1 91.31 324 LEU A CA 1
ATOM 2535 C C . LEU A 1 324 ? -4.148 13.891 12.578 1 91.31 324 LEU A C 1
ATOM 2537 O O . LEU A 1 324 ? -3.516 12.883 12.258 1 91.31 324 LEU A O 1
ATOM 2541 N N . ASN A 1 325 ? -5.078 13.891 13.516 1 91.69 325 ASN A N 1
ATOM 2542 C CA . ASN A 1 325 ? -5.441 12.648 14.188 1 91.69 325 ASN A CA 1
ATOM 2543 C C . ASN A 1 325 ? -6.02 11.633 13.211 1 91.69 325 ASN A C 1
ATOM 2545 O O . ASN A 1 325 ? -5.711 10.445 13.289 1 91.69 325 ASN A O 1
ATOM 2549 N N . GLN A 1 326 ? -6.801 12.117 12.391 1 91.38 326 GLN A N 1
ATOM 2550 C CA . GLN A 1 326 ? -7.367 11.242 11.367 1 91.38 326 GLN A CA 1
ATOM 2551 C C . GLN A 1 326 ? -6.281 10.688 10.453 1 91.38 326 GLN A C 1
ATOM 2553 O O . GLN A 1 326 ? -6.289 9.5 10.117 1 91.38 326 GLN A O 1
ATOM 2558 N N . ILE A 1 327 ? -5.367 11.523 10.023 1 92.75 327 ILE A N 1
ATOM 2559 C CA . ILE A 1 327 ? -4.27 11.094 9.164 1 92.75 327 ILE A CA 1
ATOM 2560 C C . ILE A 1 327 ? -3.428 10.039 9.891 1 92.75 327 ILE A C 1
ATOM 2562 O O . ILE A 1 327 ? -3.066 9.016 9.305 1 92.75 327 ILE A O 1
ATOM 2566 N N . THR A 1 328 ? -3.182 10.266 11.133 1 92.94 328 THR A N 1
ATOM 2567 C CA . THR A 1 328 ? -2.383 9.336 11.922 1 92.94 328 THR A CA 1
ATOM 2568 C C . THR A 1 328 ? -3.061 7.973 11.992 1 92.94 328 THR A C 1
ATOM 2570 O O . THR A 1 328 ? -2.408 6.938 11.828 1 92.94 328 THR A O 1
ATOM 2573 N N . ARG A 1 329 ? -4.336 7.883 12.156 1 93.81 329 ARG A N 1
ATOM 2574 C CA . ARG A 1 329 ? -5.078 6.629 12.188 1 93.81 329 ARG A CA 1
ATOM 2575 C C . ARG A 1 329 ? -5.016 5.926 10.836 1 93.81 329 ARG A C 1
ATOM 2577 O O . ARG A 1 329 ? -4.852 4.707 10.766 1 93.81 329 ARG A O 1
ATOM 2584 N N . THR A 1 330 ? -5.203 6.723 9.844 1 94.56 330 THR A N 1
ATOM 2585 C CA . THR A 1 330 ? -5.164 6.172 8.492 1 94.56 330 THR A CA 1
ATOM 2586 C C . THR A 1 330 ? -3.789 5.582 8.188 1 94.56 330 THR A C 1
ATOM 2588 O O . THR A 1 330 ? -3.686 4.508 7.59 1 94.56 330 THR A O 1
ATOM 2591 N N . ILE A 1 331 ? -2.732 6.242 8.633 1 94.06 331 ILE A N 1
ATOM 2592 C CA . ILE A 1 331 ? -1.369 5.766 8.422 1 94.06 331 ILE A CA 1
ATOM 2593 C C . ILE A 1 331 ? -1.171 4.438 9.148 1 94.06 331 ILE A C 1
ATOM 2595 O O . ILE A 1 331 ? -0.533 3.525 8.625 1 94.06 331 ILE A O 1
ATOM 2599 N N . GLU A 1 332 ? -1.725 4.344 10.312 1 93.75 332 GLU A N 1
ATOM 2600 C CA . GLU A 1 332 ? -1.653 3.09 11.047 1 93.75 332 GLU A CA 1
ATOM 2601 C C . GLU A 1 332 ? -2.375 1.969 10.305 1 93.75 332 GLU A C 1
ATOM 2603 O O . GLU A 1 332 ? -1.869 0.849 10.219 1 93.75 332 GLU A O 1
ATOM 2608 N N . SER A 1 333 ? -3.459 2.32 9.797 1 95.81 333 SER A N 1
ATOM 2609 C CA . SER A 1 333 ? -4.219 1.354 9.008 1 95.81 333 SER A CA 1
ATOM 2610 C C . SER A 1 333 ? -3.439 0.906 7.777 1 95.81 333 SER A C 1
ATOM 2612 O O . SER A 1 333 ? -3.398 -0.285 7.461 1 95.81 333 SER A O 1
ATOM 2614 N N . ILE A 1 334 ? -2.814 1.804 7.09 1 94.62 334 ILE A N 1
ATOM 2615 C CA . ILE A 1 334 ? -2.037 1.475 5.902 1 94.62 334 ILE A CA 1
ATOM 2616 C C . ILE A 1 334 ? -0.857 0.584 6.285 1 94.62 334 ILE A C 1
ATOM 2618 O O . ILE A 1 334 ? -0.507 -0.343 5.551 1 94.62 334 ILE A O 1
ATOM 2622 N N . ARG A 1 335 ? -0.266 0.827 7.395 1 95.69 335 ARG A N 1
ATOM 2623 C CA . ARG A 1 335 ? 0.819 -0.02 7.879 1 95.69 335 ARG A CA 1
ATOM 2624 C C . ARG A 1 335 ? 0.355 -1.463 8.047 1 95.69 335 ARG A C 1
ATOM 2626 O O . ARG A 1 335 ? 1.047 -2.395 7.629 1 95.69 335 ARG A O 1
ATOM 2633 N N . ASP A 1 336 ? -0.801 -1.606 8.594 1 96.56 336 ASP A N 1
ATOM 2634 C CA . ASP A 1 336 ? -1.377 -2.936 8.766 1 96.56 336 ASP A CA 1
ATOM 2635 C C . ASP A 1 336 ? -1.657 -3.594 7.418 1 96.56 336 ASP A C 1
ATOM 2637 O O . ASP A 1 336 ? -1.412 -4.789 7.242 1 96.56 336 ASP A O 1
ATOM 2641 N N . LEU A 1 337 ? -2.141 -2.812 6.539 1 94.88 337 LEU A N 1
ATOM 2642 C CA . LEU A 1 337 ? -2.451 -3.307 5.199 1 94.88 337 LEU A CA 1
ATOM 2643 C C . LEU A 1 337 ? -1.184 -3.754 4.48 1 94.88 337 LEU A C 1
ATOM 2645 O O . LEU A 1 337 ? -1.185 -4.773 3.787 1 94.88 337 LEU A O 1
ATOM 2649 N N . VAL A 1 338 ? -0.114 -3.027 4.637 1 95.69 338 VAL A N 1
ATOM 2650 C CA . VAL A 1 338 ? 1.162 -3.385 4.023 1 95.69 338 VAL A CA 1
ATOM 2651 C C . VAL A 1 338 ? 1.669 -4.695 4.617 1 95.69 338 VAL A C 1
ATOM 2653 O O . VAL A 1 338 ? 2.213 -5.539 3.898 1 95.69 338 VAL A O 1
ATOM 2656 N N . ALA A 1 339 ? 1.432 -4.898 5.898 1 95.19 339 ALA A N 1
ATOM 2657 C CA . ALA A 1 339 ? 1.796 -6.164 6.527 1 95.19 339 ALA A CA 1
ATOM 2658 C C . ALA A 1 339 ? 0.995 -7.32 5.938 1 95.19 339 ALA A C 1
ATOM 2660 O O . ALA A 1 339 ? 1.542 -8.398 5.688 1 95.19 339 ALA A O 1
ATOM 2661 N N . ARG A 1 340 ? -0.219 -7.121 5.719 1 96.56 340 ARG A N 1
ATOM 2662 C CA . ARG A 1 340 ? -1.067 -8.133 5.094 1 96.56 340 ARG A CA 1
ATOM 2663 C C . ARG A 1 340 ? -0.613 -8.422 3.666 1 96.56 340 ARG A C 1
ATOM 2665 O O . ARG A 1 340 ? -0.614 -9.57 3.23 1 96.56 340 ARG A O 1
ATOM 2672 N N . LEU A 1 341 ? -0.227 -7.359 2.916 1 96.56 341 LEU A N 1
ATOM 2673 C CA . LEU A 1 341 ? 0.311 -7.527 1.571 1 96.56 341 LEU A CA 1
ATOM 2674 C C . LEU A 1 341 ? 1.551 -8.414 1.589 1 96.56 341 LEU A C 1
ATOM 2676 O O . LEU A 1 341 ? 1.671 -9.336 0.778 1 96.56 341 LEU A O 1
ATOM 2680 N N . ASP A 1 342 ? 2.404 -8.133 2.537 1 97.12 342 ASP A N 1
ATOM 2681 C CA . ASP A 1 342 ? 3.631 -8.914 2.648 1 97.12 342 ASP A CA 1
ATOM 2682 C C . ASP A 1 342 ? 3.322 -10.383 2.918 1 97.12 342 ASP A C 1
ATOM 2684 O O . ASP A 1 342 ? 3.959 -11.273 2.348 1 97.12 342 ASP A O 1
ATOM 2688 N N . ALA A 1 343 ? 2.342 -10.688 3.736 1 96.44 343 ALA A N 1
ATOM 2689 C CA . ALA A 1 343 ? 1.937 -12.062 4.027 1 96.44 343 ALA A CA 1
ATOM 2690 C C . ALA A 1 343 ? 1.396 -12.75 2.777 1 96.44 343 ALA A C 1
ATOM 2692 O O . ALA A 1 343 ? 1.727 -13.906 2.508 1 96.44 343 ALA A O 1
ATOM 2693 N N . ASN A 1 344 ? 0.544 -12.031 2.07 1 96.94 344 ASN A N 1
ATOM 2694 C CA . ASN A 1 344 ? 0.017 -12.562 0.818 1 96.94 344 ASN A CA 1
ATOM 2695 C C . ASN A 1 344 ? 1.133 -12.859 -0.18 1 96.94 344 ASN A C 1
ATOM 2697 O O . ASN A 1 344 ? 1.089 -13.867 -0.885 1 96.94 344 ASN A O 1
ATOM 2701 N N . LEU A 1 345 ? 2.125 -11.992 -0.252 1 96.25 345 LEU A N 1
ATOM 2702 C CA . LEU A 1 345 ? 3.244 -12.164 -1.169 1 96.25 345 LEU A CA 1
ATOM 2703 C C . LEU A 1 345 ? 4.105 -13.352 -0.755 1 96.25 345 LEU A C 1
ATOM 2705 O O . LEU A 1 345 ? 4.605 -14.094 -1.608 1 96.25 345 LEU A O 1
ATOM 2709 N N . ASP A 1 346 ? 4.242 -13.578 0.545 1 96.81 346 ASP A N 1
ATOM 2710 C CA . ASP A 1 346 ? 4.957 -14.75 1.04 1 96.81 346 ASP A CA 1
ATOM 2711 C C . ASP A 1 346 ? 4.227 -16.031 0.662 1 96.81 346 ASP A C 1
ATOM 2713 O O . ASP A 1 346 ? 4.855 -17.016 0.233 1 96.81 346 ASP A O 1
ATOM 2717 N N . ALA A 1 347 ? 2.939 -16.031 0.773 1 96.38 347 ALA A N 1
ATOM 2718 C CA . ALA A 1 347 ? 2.127 -17.188 0.385 1 96.38 347 ALA A CA 1
ATOM 2719 C C . ALA A 1 347 ? 2.244 -17.453 -1.111 1 96.38 347 ALA A C 1
ATOM 2721 O O . ALA A 1 347 ? 2.389 -18.609 -1.527 1 96.38 347 ALA A O 1
ATOM 2722 N N . THR A 1 348 ? 2.213 -16.422 -1.854 1 96.62 348 THR A N 1
ATOM 2723 C CA . THR A 1 348 ? 2.357 -16.547 -3.299 1 96.62 348 THR A CA 1
ATOM 2724 C C . THR A 1 348 ? 3.719 -17.141 -3.656 1 96.62 348 THR A C 1
ATOM 2726 O O . THR A 1 348 ? 3.803 -18.094 -4.438 1 96.62 348 THR A O 1
ATOM 2729 N N . SER A 1 349 ? 4.793 -16.594 -3.084 1 97.19 349 SER A N 1
ATOM 2730 C CA . SER A 1 349 ? 6.148 -17.047 -3.361 1 97.19 349 SER A CA 1
ATOM 2731 C C . SER A 1 349 ? 6.332 -18.5 -2.973 1 97.19 349 SER A C 1
ATOM 2733 O O . SER A 1 349 ? 6.922 -19.281 -3.725 1 97.19 349 SER A O 1
ATOM 2735 N N . SER A 1 350 ? 5.77 -18.922 -1.87 1 97.19 350 SER A N 1
ATOM 2736 C CA . SER A 1 350 ? 5.852 -20.312 -1.415 1 97.19 350 SER A CA 1
ATOM 2737 C C . SER A 1 350 ? 5.082 -21.234 -2.342 1 97.19 350 SER A C 1
ATOM 2739 O O . SER A 1 350 ? 5.594 -22.281 -2.75 1 97.19 350 SER A O 1
ATOM 2741 N N . ALA A 1 351 ? 3.887 -20.812 -2.662 1 96.88 351 ALA A N 1
ATOM 2742 C CA . ALA A 1 351 ? 3.031 -21.641 -3.52 1 96.88 351 ALA A CA 1
ATOM 2743 C C . ALA A 1 351 ? 3.643 -21.797 -4.906 1 96.88 351 ALA A C 1
ATOM 2745 O O . ALA A 1 351 ? 3.639 -22.906 -5.469 1 96.88 351 ALA A O 1
ATOM 2746 N N . ILE A 1 352 ? 4.188 -20.766 -5.43 1 97.19 352 ILE A N 1
ATOM 2747 C CA . ILE A 1 352 ? 4.746 -20.844 -6.773 1 97.19 352 ILE A CA 1
ATOM 2748 C C . ILE A 1 352 ? 6.016 -21.688 -6.762 1 97.19 352 ILE A C 1
ATOM 2750 O O . ILE A 1 352 ? 6.301 -22.406 -7.723 1 97.19 352 ILE A O 1
ATOM 2754 N N . SER A 1 353 ? 6.855 -21.625 -5.723 1 97 353 SER A N 1
ATOM 2755 C CA . SER A 1 353 ? 8.023 -22.484 -5.59 1 97 353 SER A CA 1
ATOM 2756 C C . SER A 1 353 ? 7.629 -23.953 -5.578 1 97 353 SER A C 1
ATOM 2758 O O . SER A 1 353 ? 8.289 -24.781 -6.215 1 97 353 SER A O 1
ATOM 2760 N N . SER A 1 354 ? 6.535 -24.25 -4.941 1 97.44 354 SER A N 1
ATOM 2761 C CA . SER A 1 354 ? 6.02 -25.609 -4.91 1 97.44 354 SER A CA 1
ATOM 2762 C C . SER A 1 354 ? 5.566 -26.062 -6.293 1 97.44 354 SER A C 1
ATOM 2764 O O . SER A 1 354 ? 5.824 -27.203 -6.695 1 97.44 354 SER A O 1
ATOM 2766 N N . ILE A 1 355 ? 4.918 -25.172 -6.977 1 96.81 355 ILE A N 1
ATOM 2767 C CA . ILE A 1 355 ? 4.473 -25.484 -8.328 1 96.81 355 ILE A CA 1
ATOM 2768 C C . ILE A 1 355 ? 5.68 -25.75 -9.219 1 96.81 355 ILE A C 1
ATOM 2770 O O . ILE A 1 355 ? 5.695 -26.734 -9.969 1 96.81 355 ILE A O 1
ATOM 2774 N N . VAL A 1 356 ? 6.715 -24.906 -9.133 1 97.31 356 VAL A N 1
ATOM 2775 C CA . VAL A 1 356 ? 7.934 -25.062 -9.922 1 97.31 356 VAL A CA 1
ATOM 2776 C C . VAL A 1 356 ? 8.57 -26.422 -9.625 1 97.31 356 VAL A C 1
ATOM 2778 O O . VAL A 1 356 ? 8.977 -27.141 -10.539 1 97.31 356 VAL A O 1
ATOM 2781 N N . ASP A 1 357 ? 8.602 -26.875 -8.398 1 97.38 357 ASP A N 1
ATOM 2782 C CA . ASP A 1 357 ? 9.148 -28.172 -8 1 97.38 357 ASP A CA 1
ATOM 2783 C C . ASP A 1 357 ? 8.352 -29.312 -8.625 1 97.38 357 ASP A C 1
ATOM 2785 O O . ASP A 1 357 ? 8.93 -30.297 -9.094 1 97.38 357 ASP A O 1
ATOM 2789 N N . ARG A 1 358 ? 7.07 -29.141 -8.57 1 96.62 358 ARG A N 1
ATOM 2790 C CA . ARG A 1 358 ? 6.211 -30.172 -9.148 1 96.62 358 ARG A CA 1
ATOM 2791 C C . ARG A 1 358 ? 6.387 -30.25 -10.656 1 96.62 358 ARG A C 1
ATOM 2793 O O . ARG A 1 358 ? 6.359 -31.344 -11.234 1 96.62 358 ARG A O 1
ATOM 2800 N N . ILE A 1 359 ? 6.57 -29.109 -11.312 1 96.38 359 ILE A N 1
ATOM 2801 C CA . ILE A 1 359 ? 6.812 -29.094 -12.75 1 96.38 359 ILE A CA 1
ATOM 2802 C C . ILE A 1 359 ? 8.117 -29.812 -13.062 1 96.38 359 ILE A C 1
ATOM 2804 O O . ILE A 1 359 ? 8.18 -30.625 -14 1 96.38 359 ILE A O 1
ATOM 2808 N N . HIS A 1 360 ? 9.156 -29.641 -12.289 1 96.38 360 HIS A N 1
ATOM 2809 C CA . HIS A 1 360 ? 10.422 -30.328 -12.484 1 96.38 360 HIS A CA 1
ATOM 2810 C C . HIS A 1 360 ? 10.25 -31.844 -12.352 1 96.38 360 HIS A C 1
ATOM 2812 O O . HIS A 1 360 ? 10.828 -32.594 -13.117 1 96.38 360 HIS A O 1
ATOM 2818 N N . SER A 1 361 ? 9.438 -32.188 -11.398 1 96.81 361 SER A N 1
ATOM 2819 C CA . SER A 1 361 ? 9.148 -33.625 -11.195 1 96.81 361 SER A CA 1
ATOM 2820 C C . SER A 1 361 ? 8.43 -34.219 -12.406 1 96.81 361 SER A C 1
ATOM 2822 O O . SER A 1 361 ? 8.781 -35.281 -12.875 1 96.81 361 SER A O 1
ATOM 2824 N N . VAL A 1 362 ? 7.469 -33.5 -12.867 1 95.69 362 VAL A N 1
ATOM 2825 C CA . VAL A 1 362 ? 6.711 -33.938 -14.039 1 95.69 362 VAL A CA 1
ATOM 2826 C C . VAL A 1 362 ? 7.645 -34.062 -15.234 1 95.69 362 VAL A C 1
ATOM 2828 O O . VAL A 1 362 ? 7.59 -35.062 -15.961 1 95.69 362 VAL A O 1
ATOM 2831 N N . VAL A 1 363 ? 8.539 -33.125 -15.469 1 95.38 363 VAL A N 1
ATOM 2832 C CA . VAL A 1 363 ? 9.477 -33.156 -16.578 1 95.38 363 VAL A CA 1
ATOM 2833 C C . VAL A 1 363 ? 10.391 -34.375 -16.469 1 95.38 363 VAL A C 1
ATOM 2835 O O . VAL A 1 363 ? 10.633 -35.062 -17.453 1 95.38 363 VAL A O 1
ATOM 2838 N N . SER A 1 364 ? 10.859 -34.688 -15.312 1 96.44 364 SER A N 1
ATOM 2839 C CA . SER A 1 364 ? 11.711 -35.844 -15.086 1 96.44 364 SER A CA 1
ATOM 2840 C C . SER A 1 364 ? 10.969 -37.156 -15.375 1 96.44 364 SER A C 1
ATOM 2842 O O . SER A 1 364 ? 11.508 -38.062 -16 1 96.44 364 SER A O 1
ATOM 2844 N N . GLN A 1 365 ? 9.758 -37.219 -14.898 1 94.81 365 GLN A N 1
ATOM 2845 C CA . GLN A 1 365 ? 8.922 -38.375 -15.133 1 94.81 365 GLN A CA 1
ATOM 2846 C C . GLN A 1 365 ? 8.656 -38.594 -16.625 1 94.81 365 GLN A C 1
ATOM 2848 O O . GLN A 1 365 ? 8.711 -39.719 -17.109 1 94.81 365 GLN A O 1
ATOM 2853 N N . ILE A 1 366 ? 8.406 -37.469 -17.266 1 95.06 366 ILE A N 1
ATOM 2854 C CA . ILE A 1 366 ? 8.086 -37.531 -18.703 1 95.06 366 ILE A CA 1
ATOM 2855 C C . ILE A 1 366 ? 9.32 -37.969 -19.484 1 95.06 366 ILE A C 1
ATOM 2857 O O . ILE A 1 366 ? 9.195 -38.688 -20.484 1 95.06 366 ILE A O 1
ATOM 2861 N N . GLN A 1 367 ? 10.508 -37.688 -19.078 1 95.38 367 GLN A N 1
ATOM 2862 C CA . GLN A 1 367 ? 11.734 -38.156 -19.719 1 95.38 367 GLN A CA 1
ATOM 2863 C C . GLN A 1 367 ? 11.891 -39.656 -19.562 1 95.38 367 GLN A C 1
ATOM 2865 O O . GLN A 1 367 ? 12.25 -40.344 -20.516 1 95.38 367 GLN A O 1
ATOM 2870 N N . THR A 1 368 ? 11.562 -40.125 -18.375 1 96.44 368 THR A N 1
ATOM 2871 C CA . THR A 1 368 ? 11.594 -41.562 -18.125 1 96.44 368 THR A CA 1
ATOM 2872 C C . THR A 1 368 ? 10.539 -42.281 -18.969 1 96.44 368 THR A C 1
ATOM 2874 O O . THR A 1 368 ? 10.812 -43.344 -19.547 1 96.44 368 THR A O 1
ATOM 2877 N N . GLN A 1 369 ? 9.398 -41.688 -19.047 1 96.44 369 GLN A N 1
ATOM 2878 C CA . GLN A 1 369 ? 8.32 -42.219 -19.859 1 96.44 369 GLN A CA 1
ATOM 2879 C C . GLN A 1 369 ? 8.719 -42.344 -21.328 1 96.44 369 GLN A C 1
ATOM 2881 O O . GLN A 1 369 ? 8.453 -43.344 -21.984 1 96.44 369 GLN A O 1
ATOM 2886 N N . ALA A 1 370 ? 9.375 -41.312 -21.844 1 96.19 370 ALA A N 1
ATOM 2887 C CA . ALA A 1 370 ? 9.82 -41.281 -23.234 1 96.19 370 ALA A CA 1
ATOM 2888 C C . ALA A 1 370 ? 10.789 -42.438 -23.5 1 96.19 370 ALA A C 1
ATOM 2890 O O . ALA A 1 370 ? 10.719 -43.094 -24.547 1 96.19 370 ALA A O 1
ATOM 2891 N N . ARG A 1 371 ? 11.688 -42.719 -22.594 1 96.94 371 ARG A N 1
ATOM 2892 C CA . ARG A 1 371 ? 12.641 -43.812 -22.734 1 96.94 371 ARG A CA 1
ATOM 2893 C C . ARG A 1 371 ? 11.922 -45.188 -22.75 1 96.94 371 ARG A C 1
ATOM 2895 O O . ARG A 1 371 ? 12.242 -46.031 -23.562 1 96.94 371 ARG A O 1
ATOM 2902 N N . ASN A 1 372 ? 10.922 -45.281 -21.828 1 96.38 372 ASN A N 1
ATOM 2903 C CA . ASN A 1 372 ? 10.164 -46.531 -21.766 1 96.38 372 ASN A CA 1
ATOM 2904 C C . ASN A 1 372 ? 9.344 -46.75 -23.031 1 96.38 372 ASN A C 1
ATOM 2906 O O . ASN A 1 372 ? 9.195 -47.906 -23.484 1 96.38 372 ASN A O 1
ATOM 2910 N N . ILE A 1 373 ? 8.867 -45.719 -23.562 1 96.19 373 ILE A N 1
ATOM 2911 C CA . ILE A 1 373 ? 8.117 -45.781 -24.812 1 96.19 373 ILE A CA 1
ATOM 2912 C C . ILE A 1 373 ? 9.031 -46.25 -25.938 1 96.19 373 ILE A C 1
ATOM 2914 O O . ILE A 1 373 ? 8.648 -47.125 -26.734 1 96.19 373 ILE A O 1
ATOM 2918 N N . ALA A 1 374 ? 10.25 -45.75 -26.016 1 94.44 374 ALA A N 1
ATOM 2919 C CA . ALA A 1 374 ? 11.211 -46.156 -27.047 1 94.44 374 ALA A CA 1
ATOM 2920 C C . ALA A 1 374 ? 11.562 -47.625 -26.906 1 94.44 374 ALA A C 1
ATOM 2922 O O . ALA A 1 374 ? 11.617 -48.344 -27.906 1 94.44 374 ALA A O 1
ATOM 2923 N N . GLU A 1 375 ? 11.719 -48.031 -25.688 1 93.62 375 GLU A N 1
ATOM 2924 C CA . GLU A 1 375 ? 12.023 -49.438 -25.422 1 93.62 375 GLU A CA 1
ATOM 2925 C C . GLU A 1 375 ? 10.859 -50.344 -25.828 1 93.62 375 GLU A C 1
ATOM 2927 O O . GLU A 1 375 ? 11.062 -51.406 -26.438 1 93.62 375 GLU A O 1
ATOM 2932 N N . SER A 1 376 ? 9.695 -49.938 -25.484 1 94.56 376 SER A N 1
ATOM 2933 C CA . SER A 1 376 ? 8.508 -50.719 -25.844 1 94.56 376 SER A CA 1
ATOM 2934 C C . SER A 1 376 ? 8.336 -50.781 -27.359 1 94.56 376 SER A C 1
ATOM 2936 O O . SER A 1 376 ? 8.023 -51.844 -27.891 1 94.56 376 SER A O 1
ATOM 2938 N N . SER A 1 377 ? 8.57 -49.688 -28.031 1 95.06 377 SER A N 1
ATOM 2939 C CA . SER A 1 377 ? 8.453 -49.625 -29.5 1 95.06 377 SER A CA 1
ATOM 2940 C C . SER A 1 377 ? 9.438 -50.594 -30.141 1 95.06 377 SER A C 1
ATOM 2942 O O . SER A 1 377 ? 9.078 -51.344 -31.078 1 95.06 377 SER A O 1
ATOM 2944 N N . ALA A 1 378 ? 10.664 -50.656 -29.656 1 94.38 378 ALA A N 1
ATOM 2945 C CA . ALA A 1 378 ? 11.672 -51.562 -30.188 1 94.38 378 ALA A CA 1
ATOM 2946 C C . ALA A 1 378 ? 11.273 -53 -29.953 1 94.38 378 ALA A C 1
ATOM 2948 O O . ALA A 1 378 ? 11.43 -53.844 -30.844 1 94.38 378 ALA A O 1
ATOM 2949 N N . ALA A 1 379 ? 10.773 -53.25 -28.75 1 95.25 379 ALA A N 1
ATOM 2950 C CA . ALA A 1 379 ? 10.336 -54.594 -28.422 1 95.25 379 ALA A CA 1
ATOM 2951 C C . ALA A 1 379 ? 9.18 -55.031 -29.312 1 95.25 379 ALA A C 1
ATOM 2953 O O . ALA A 1 379 ? 9.133 -56.188 -29.75 1 95.25 379 ALA A O 1
ATOM 2954 N N . ILE A 1 380 ? 8.281 -54.156 -29.609 1 95.19 380 ILE A N 1
ATOM 2955 C CA . ILE A 1 380 ? 7.125 -54.438 -30.438 1 95.19 380 ILE A CA 1
ATOM 2956 C C . ILE A 1 380 ? 7.59 -54.75 -31.875 1 95.19 380 ILE A C 1
ATOM 2958 O O . ILE A 1 380 ? 7.066 -55.656 -32.531 1 95.19 380 ILE A O 1
ATOM 2962 N N . GLU A 1 381 ? 8.57 -54.062 -32.406 1 93.12 381 GLU A N 1
ATOM 2963 C CA . GLU A 1 381 ? 9.117 -54.312 -33.719 1 93.12 381 GLU A CA 1
ATOM 2964 C C . GLU A 1 381 ? 9.75 -55.688 -33.812 1 93.12 381 GLU A C 1
ATOM 2966 O O . GLU A 1 381 ? 9.539 -56.406 -34.812 1 93.12 381 GLU A O 1
ATOM 2971 N N . GLN A 1 382 ? 10.453 -56 -32.812 1 92.81 382 GLN A N 1
ATOM 2972 C CA . GLN A 1 382 ? 11.047 -57.312 -32.75 1 92.81 382 GLN A CA 1
ATOM 2973 C C . GLN A 1 382 ? 9.969 -58.406 -32.719 1 92.81 382 GLN A C 1
ATOM 2975 O O . GLN A 1 382 ? 10.094 -59.438 -33.375 1 92.81 382 GLN A O 1
ATOM 2980 N N . MET A 1 383 ? 8.961 -58.156 -31.938 1 93.62 383 MET A N 1
ATOM 2981 C CA . MET A 1 383 ? 7.84 -59.094 -31.844 1 93.62 383 MET A CA 1
ATOM 2982 C C . MET A 1 383 ? 7.176 -59.281 -33.188 1 93.62 383 MET A C 1
ATOM 2984 O O . MET A 1 383 ? 6.891 -60.406 -33.594 1 93.62 383 MET A O 1
ATOM 2988 N N . ASN A 1 384 ? 6.977 -58.25 -33.906 1 94.81 384 ASN A N 1
ATOM 2989 C CA . ASN A 1 384 ? 6.352 -58.312 -35.219 1 94.81 384 ASN A CA 1
ATOM 2990 C C . ASN A 1 384 ? 7.195 -59.125 -36.188 1 94.81 384 ASN A C 1
ATOM 2992 O O . ASN A 1 384 ? 6.656 -59.906 -36.969 1 94.81 384 ASN A O 1
ATOM 2996 N N . ALA A 1 385 ? 8.484 -58.969 -36.156 1 94.81 385 ALA A N 1
ATOM 2997 C CA . ALA A 1 385 ? 9.383 -59.719 -37.031 1 94.81 385 ALA A CA 1
ATOM 2998 C C . ALA A 1 385 ? 9.289 -61.219 -36.719 1 94.81 385 ALA A C 1
ATOM 3000 O O . ALA A 1 385 ? 9.219 -62.031 -37.656 1 94.81 385 ALA A O 1
ATOM 3001 N N . SER A 1 386 ? 9.25 -61.531 -35.469 1 95.62 386 SER A N 1
ATOM 3002 C CA . SER A 1 386 ? 9.172 -62.906 -35.031 1 95.62 386 SER A CA 1
ATOM 3003 C C . SER A 1 386 ? 7.836 -63.531 -35.438 1 95.62 386 SER A C 1
ATOM 3005 O O . SER A 1 386 ? 7.789 -64.688 -35.875 1 95.62 386 SER A O 1
ATOM 3007 N N . VAL A 1 387 ? 6.789 -62.812 -35.25 1 96.81 387 VAL A N 1
ATOM 3008 C CA . VAL A 1 387 ? 5.453 -63.281 -35.625 1 96.81 387 VAL A CA 1
ATOM 3009 C C . VAL A 1 387 ? 5.395 -63.562 -37.125 1 96.81 387 VAL A C 1
ATOM 3011 O O . VAL A 1 387 ? 4.887 -64.625 -37.531 1 96.81 387 VAL A O 1
ATOM 3014 N N . GLN A 1 388 ? 5.949 -62.719 -37.938 1 95.06 388 GLN A N 1
ATOM 3015 C CA . GLN A 1 388 ? 5.961 -62.906 -39.406 1 95.06 388 GLN A CA 1
ATOM 3016 C C . GLN A 1 388 ? 6.789 -64.125 -39.781 1 95.06 388 GLN A C 1
ATOM 3018 O O . GLN A 1 388 ? 6.402 -64.875 -40.688 1 95.06 388 GLN A O 1
ATOM 3023 N N . HIS A 1 389 ? 7.852 -64.25 -39.094 1 95.75 389 HIS A N 1
ATOM 3024 C CA . HIS A 1 389 ? 8.711 -65.438 -39.344 1 95.75 389 HIS A CA 1
ATOM 3025 C C . HIS A 1 389 ? 7.984 -66.75 -39.062 1 95.75 389 HIS A C 1
ATOM 3027 O O . HIS A 1 389 ? 7.984 -67.625 -39.906 1 95.75 389 HIS A O 1
ATOM 3033 N N . VAL A 1 390 ? 7.34 -66.812 -37.969 1 97.12 390 VAL A N 1
ATOM 3034 C CA . VAL A 1 390 ? 6.633 -68 -37.594 1 97.12 390 VAL A CA 1
ATOM 3035 C C . VAL A 1 390 ? 5.465 -68.25 -38.531 1 97.12 390 VAL A C 1
ATOM 3037 O O . VAL A 1 390 ? 5.215 -69.438 -38.938 1 97.12 390 VAL A O 1
ATOM 3040 N N . ALA A 1 391 ? 4.77 -67.188 -38.844 1 95.94 391 ALA A N 1
ATOM 3041 C CA . ALA A 1 391 ? 3.658 -67.312 -39.781 1 95.94 391 ALA A CA 1
ATOM 3042 C C . ALA A 1 391 ? 4.129 -67.875 -41.125 1 95.94 391 ALA A C 1
ATOM 3044 O O . ALA A 1 391 ? 3.506 -68.812 -41.688 1 95.94 391 ALA A O 1
ATOM 3045 N N . SER A 1 392 ? 5.227 -67.375 -41.656 1 95.69 392 SER A N 1
ATOM 3046 C CA . SER A 1 392 ? 5.773 -67.875 -42.938 1 95.69 392 SER A CA 1
ATOM 3047 C C . SER A 1 392 ? 6.215 -69.312 -42.875 1 95.69 392 SER A C 1
ATOM 3049 O O . SER A 1 392 ? 5.957 -70.062 -43.781 1 95.69 392 SER A O 1
ATOM 3051 N N . LEU A 1 393 ? 6.848 -69.562 -41.75 1 94.69 393 LEU A N 1
ATOM 3052 C CA . LEU A 1 393 ? 7.309 -70.938 -41.562 1 94.69 393 LEU A CA 1
ATOM 3053 C C . LEU A 1 393 ? 6.133 -71.938 -41.531 1 94.69 393 LEU A C 1
ATOM 3055 O O . LEU A 1 393 ? 6.18 -73 -42.156 1 94.69 393 LEU A O 1
ATOM 3059 N N . ALA A 1 394 ? 5.129 -71.562 -40.781 1 94.69 394 ALA A N 1
ATOM 3060 C CA . ALA A 1 394 ? 3.939 -72.375 -40.656 1 94.69 394 ALA A CA 1
ATOM 3061 C C . ALA A 1 394 ? 3.256 -72.562 -42 1 94.69 394 ALA A C 1
ATOM 3063 O O . ALA A 1 394 ? 2.84 -73.688 -42.375 1 94.69 394 ALA A O 1
ATOM 3064 N N . GLU A 1 395 ? 3.135 -71.5 -42.781 1 93.25 395 GLU A N 1
ATOM 3065 C CA . GLU A 1 395 ? 2.5 -71.562 -44.125 1 93.25 395 GLU A CA 1
ATOM 3066 C C . GLU A 1 395 ? 3.291 -72.438 -45.062 1 93.25 395 GLU A C 1
ATOM 3068 O O . GLU A 1 395 ? 2.711 -73.25 -45.781 1 93.25 395 GLU A O 1
ATOM 3073 N N . ASP A 1 396 ? 4.578 -72.312 -45.062 1 93.75 396 ASP A N 1
ATOM 3074 C CA . ASP A 1 396 ? 5.445 -73.125 -45.938 1 93.75 396 ASP A CA 1
ATOM 3075 C C . ASP A 1 396 ? 5.32 -74.625 -45.594 1 93.75 396 ASP A C 1
ATOM 3077 O O . ASP A 1 396 ? 5.152 -75.438 -46.5 1 93.75 396 ASP A O 1
ATOM 3081 N N . ARG A 1 397 ? 5.316 -74.812 -44.344 1 93.56 397 ARG A N 1
ATOM 3082 C CA . ARG A 1 397 ? 5.254 -76.25 -43.906 1 93.56 397 ARG A CA 1
ATOM 3083 C C . ARG A 1 397 ? 3.865 -76.812 -44.125 1 93.56 397 ARG A C 1
ATOM 3085 O O . ARG A 1 397 ? 3.729 -78 -44.438 1 93.56 397 ARG A O 1
ATOM 3092 N N . ARG A 1 398 ? 2.896 -76 -44 1 91 398 ARG A N 1
ATOM 3093 C CA . ARG A 1 398 ? 1.533 -76.438 -44.312 1 91 398 ARG A CA 1
ATOM 3094 C C . ARG A 1 398 ? 1.386 -76.875 -45.75 1 91 398 ARG A C 1
ATOM 3096 O O . ARG A 1 398 ? 0.784 -77.875 -46.062 1 91 398 ARG A O 1
ATOM 3103 N N . ALA A 1 399 ? 1.953 -76.125 -46.688 1 91.38 399 ALA A N 1
ATOM 3104 C CA . ALA A 1 399 ? 1.901 -76.438 -48.125 1 91.38 399 ALA A CA 1
ATOM 3105 C C . ALA A 1 399 ? 2.596 -77.75 -48.406 1 91.38 399 ALA A C 1
ATOM 3107 O O . ALA A 1 399 ? 2.121 -78.562 -49.219 1 91.38 399 ALA A O 1
ATOM 3108 N N . ARG A 1 400 ? 3.586 -78.062 -47.688 1 93.19 400 ARG A N 1
ATOM 3109 C CA . ARG A 1 400 ? 4.367 -79.312 -47.906 1 93.19 400 ARG A CA 1
ATOM 3110 C C . ARG A 1 400 ? 3.648 -80.5 -47.344 1 93.19 400 ARG A C 1
ATOM 3112 O O . ARG A 1 400 ? 3.859 -81.625 -47.812 1 93.19 400 ARG A O 1
ATOM 3119 N N . THR A 1 401 ? 2.803 -80.188 -46.344 1 93.5 401 THR A N 1
ATOM 3120 C CA . THR A 1 401 ? 2.064 -81.312 -45.719 1 93.5 401 THR A CA 1
ATOM 3121 C C . THR A 1 401 ? 1.094 -81.938 -46.719 1 93.5 401 THR A C 1
ATOM 3123 O O . THR A 1 401 ? 0.914 -83.125 -46.75 1 93.5 401 THR A O 1
ATOM 3126 N N . ALA A 1 402 ? 0.494 -81.188 -47.594 1 89.81 402 ALA A N 1
ATOM 3127 C CA . ALA A 1 402 ? -0.427 -81.688 -48.594 1 89.81 402 ALA A CA 1
ATOM 3128 C C . ALA A 1 402 ? 0.292 -82.625 -49.562 1 89.81 402 ALA A C 1
ATOM 3130 O O . ALA A 1 402 ? -0.203 -83.75 -49.875 1 89.81 402 ALA A O 1
ATOM 3131 N N . ASP A 1 403 ? 1.42 -82.25 -50 1 93.31 403 ASP A N 1
ATOM 3132 C CA . ASP A 1 403 ? 2.232 -83.062 -50.875 1 93.31 403 ASP A CA 1
ATOM 3133 C C . ASP A 1 403 ? 2.65 -84.375 -50.188 1 93.31 403 ASP A C 1
ATOM 3135 O O . ASP A 1 403 ? 2.613 -85.438 -50.781 1 93.31 403 ASP A O 1
ATOM 3139 N N . LEU A 1 404 ? 3.021 -84.125 -48.969 1 95.69 404 LEU A N 1
ATOM 3140 C CA . LEU A 1 404 ? 3.488 -85.312 -48.219 1 95.69 404 LEU A CA 1
ATOM 3141 C C . LEU A 1 404 ? 2.371 -86.312 -48.031 1 95.69 404 LEU A C 1
ATOM 3143 O O . LEU A 1 404 ? 2.607 -87.5 -48.094 1 95.69 404 LEU A O 1
ATOM 3147 N N . LEU A 1 405 ? 1.149 -85.938 -47.781 1 95.75 405 LEU A N 1
ATOM 3148 C CA . LEU A 1 405 ? 0.006 -86.812 -47.656 1 95.75 405 LEU A CA 1
ATOM 3149 C C . LEU A 1 405 ? -0.24 -87.625 -48.938 1 95.75 405 LEU A C 1
ATOM 3151 O O . LEU A 1 405 ? -0.605 -88.75 -48.875 1 95.75 405 LEU A O 1
ATOM 3155 N N . SER A 1 406 ? 0.033 -87 -50.062 1 95.31 406 SER A N 1
ATOM 3156 C CA . SER A 1 406 ? -0.09 -87.688 -51.344 1 95.31 406 SER A CA 1
ATOM 3157 C C . SER A 1 406 ? 0.967 -88.812 -51.5 1 95.31 406 SER A C 1
ATOM 3159 O O . SER A 1 406 ? 0.664 -89.875 -51.938 1 95.31 406 SER A O 1
ATOM 3161 N N . VAL A 1 407 ? 2.139 -88.375 -51.094 1 96.06 407 VAL A N 1
ATOM 3162 C CA . VAL A 1 407 ? 3.238 -89.312 -51.156 1 96.06 407 VAL A CA 1
ATOM 3163 C C . VAL A 1 407 ? 2.932 -90.562 -50.281 1 96.06 407 VAL A C 1
ATOM 3165 O O . VAL A 1 407 ? 3.188 -91.688 -50.656 1 96.06 407 VAL A O 1
ATOM 3168 N N . ILE A 1 408 ? 2.348 -90.25 -49.125 1 97.12 408 ILE A N 1
ATOM 3169 C CA . ILE A 1 408 ? 1.99 -91.312 -48.188 1 97.12 408 ILE A CA 1
ATOM 3170 C C . ILE A 1 408 ? 0.896 -92.188 -48.781 1 97.12 408 ILE A C 1
ATOM 3172 O O . ILE A 1 408 ? 0.97 -93.438 -48.688 1 97.12 408 ILE A O 1
ATOM 3176 N N . HIS A 1 409 ? -0.048 -91.688 -49.438 1 95.44 409 HIS A N 1
ATOM 3177 C CA . HIS A 1 409 ? -1.127 -92.438 -50.062 1 95.44 409 HIS A CA 1
ATOM 3178 C C . HIS A 1 409 ? -0.595 -93.312 -51.156 1 95.44 409 HIS A C 1
ATOM 3180 O O . HIS A 1 409 ? -0.915 -94.5 -51.219 1 95.44 409 HIS A O 1
ATOM 3186 N N . ASP A 1 410 ? 0.233 -92.75 -51.969 1 95.88 410 ASP A N 1
ATOM 3187 C CA . ASP A 1 410 ? 0.809 -93.5 -53.062 1 95.88 410 ASP A CA 1
ATOM 3188 C C . ASP A 1 410 ? 1.683 -94.625 -52.562 1 95.88 410 ASP A C 1
ATOM 3190 O O . ASP A 1 410 ? 1.62 -95.75 -53.062 1 95.88 410 ASP A O 1
ATOM 3194 N N . GLY A 1 411 ? 2.418 -94.188 -51.562 1 94.88 411 GLY A N 1
ATOM 3195 C CA . GLY A 1 411 ? 3.248 -95.25 -50.938 1 94.88 411 GLY A CA 1
ATOM 3196 C C . GLY A 1 411 ? 2.443 -96.375 -50.375 1 94.88 411 GLY A C 1
ATOM 3197 O O . GLY A 1 411 ? 2.773 -97.562 -50.562 1 94.88 411 GLY A O 1
ATOM 3198 N N . GLY A 1 412 ? 1.367 -96.125 -49.688 1 93.38 412 GLY A N 1
ATOM 3199 C CA . GLY A 1 412 ? 0.469 -97.125 -49.156 1 93.38 412 GLY A CA 1
ATOM 3200 C C . GLY A 1 412 ? -0.16 -98 -50.219 1 93.38 412 GLY A C 1
ATOM 3201 O O . GLY A 1 412 ? -0.27 -99.188 -50.062 1 93.38 412 GLY A O 1
ATOM 3202 N N . GLU A 1 413 ? -0.458 -97.5 -51.375 1 95.12 413 GLU A N 1
ATOM 3203 C CA . GLU A 1 413 ? -1.039 -98.25 -52.5 1 95.12 413 GLU A CA 1
ATOM 3204 C C . GLU A 1 413 ? -0.028 -99.188 -53.094 1 95.12 413 GLU A C 1
ATOM 3206 O O . GLU A 1 413 ? -0.386 -100.312 -53.5 1 95.12 413 GLU A O 1
ATOM 3211 N N . LYS A 1 414 ? 1.159 -98.625 -53.125 1 95.5 414 LYS A N 1
ATOM 3212 C CA . LYS A 1 414 ? 2.203 -99.5 -53.656 1 95.5 414 LYS A CA 1
ATOM 3213 C C . LYS A 1 414 ? 2.42 -100.75 -52.781 1 95.5 414 LYS A C 1
ATOM 3215 O O . LYS A 1 414 ? 2.668 -101.812 -53.281 1 95.5 414 LYS A O 1
ATOM 3220 N N . VAL A 1 415 ? 2.297 -100.562 -51.5 1 96.06 415 VAL A N 1
ATOM 3221 C CA . VAL A 1 415 ? 2.406 -101.688 -50.594 1 96.06 415 VAL A CA 1
ATOM 3222 C C . VAL A 1 415 ? 1.226 -102.625 -50.781 1 96.06 415 VAL A C 1
ATOM 3224 O O . VAL A 1 415 ? 1.396 -103.875 -50.781 1 96.06 415 VAL A O 1
ATOM 3227 N N . SER A 1 416 ? 0.088 -102.125 -51 1 94.81 416 SER A N 1
ATOM 3228 C CA . SER A 1 416 ? -1.097 -102.938 -51.25 1 94.81 416 SER A CA 1
ATOM 3229 C C . SER A 1 416 ? -0.945 -103.75 -52.531 1 94.81 416 SER A C 1
ATOM 3231 O O . SER A 1 416 ? -1.296 -104.938 -52.594 1 94.81 416 SER A O 1
ATOM 3233 N N . THR A 1 417 ? -0.411 -103.125 -53.531 1 95.19 417 THR A N 1
ATOM 3234 C CA . THR A 1 417 ? -0.148 -103.812 -54.781 1 95.19 417 THR A CA 1
ATOM 3235 C C . THR A 1 417 ? 0.84 -105 -54.594 1 95.19 417 THR A C 1
ATOM 3237 O O . THR A 1 417 ? 0.638 -106.062 -55.125 1 95.19 417 THR A O 1
ATOM 3240 N N . THR A 1 418 ? 1.805 -104.625 -53.812 1 95.81 418 THR A N 1
ATOM 3241 C CA . THR A 1 418 ? 2.787 -105.688 -53.531 1 95.81 418 THR A CA 1
ATOM 3242 C C . THR A 1 418 ? 2.121 -106.875 -52.844 1 95.81 418 THR A C 1
ATOM 3244 O O . THR A 1 418 ? 2.363 -108 -53.219 1 95.81 418 THR A O 1
ATOM 3247 N N . ASN A 1 419 ? 1.289 -106.625 -51.969 1 94.5 419 ASN A N 1
ATOM 3248 C CA . ASN A 1 419 ? 0.563 -107.625 -51.25 1 94.5 419 ASN A CA 1
ATOM 3249 C C . ASN A 1 419 ? -0.317 -108.5 -52.188 1 94.5 419 ASN A C 1
ATOM 3251 O O . ASN A 1 419 ? -0.367 -109.688 -52.062 1 94.5 419 ASN A O 1
ATOM 3255 N N . GLU A 1 420 ? -0.911 -107.875 -53.062 1 95.31 420 GLU A N 1
ATOM 3256 C CA . GLU A 1 420 ? -1.782 -108.562 -54.031 1 95.31 420 GLU A CA 1
ATOM 3257 C C . GLU A 1 420 ? -0.979 -109.5 -54.969 1 95.31 420 GLU A C 1
ATOM 3259 O O . GLU A 1 420 ? -1.378 -110.625 -55.219 1 95.31 420 GLU A O 1
ATOM 3264 N N . VAL A 1 421 ? 0.089 -108.875 -55.375 1 96.31 421 VAL A N 1
ATOM 3265 C CA . VAL A 1 421 ? 0.935 -109.625 -56.281 1 96.31 421 VAL A CA 1
ATOM 3266 C C . VAL A 1 421 ? 1.506 -110.875 -55.594 1 96.31 421 VAL A C 1
ATOM 3268 O O . VAL A 1 421 ? 1.502 -111.938 -56.156 1 96.31 421 VAL A O 1
ATOM 3271 N N . ILE A 1 422 ? 1.879 -110.688 -54.375 1 96 422 ILE A N 1
ATOM 3272 C CA . ILE A 1 422 ? 2.438 -111.812 -53.594 1 96 422 ILE A CA 1
ATOM 3273 C C . ILE A 1 422 ? 1.356 -112.812 -53.344 1 96 422 ILE A C 1
ATOM 3275 O O . ILE A 1 422 ? 1.617 -114.062 -53.406 1 96 422 ILE A O 1
ATOM 3279 N N . SER A 1 423 ? 0.22 -112.438 -53.094 1 95.31 423 SER A N 1
ATOM 3280 C CA . SER A 1 423 ? -0.896 -113.375 -52.906 1 95.31 423 SER A CA 1
ATOM 3281 C C . SER A 1 423 ? -1.197 -114.188 -54.188 1 95.31 423 SER A C 1
ATOM 3283 O O . SER A 1 423 ? -1.525 -115.375 -54.125 1 95.31 423 SER A O 1
ATOM 3285 N N . SER A 1 424 ? -1.065 -113.562 -55.281 1 95.75 424 SER A N 1
ATOM 3286 C CA . SER A 1 424 ? -1.257 -114.25 -56.562 1 95.75 424 SER A CA 1
ATOM 3287 C C . SER A 1 424 ? -0.174 -115.312 -56.781 1 95.75 424 SER A C 1
ATOM 3289 O O . SER A 1 424 ? -0.454 -116.375 -57.312 1 95.75 424 SER A O 1
ATOM 3291 N N . ILE A 1 425 ? 0.957 -114.812 -56.375 1 96.12 425 ILE A N 1
ATOM 3292 C CA . ILE A 1 425 ? 2.066 -115.75 -56.469 1 96.12 425 ILE A CA 1
ATOM 3293 C C . ILE A 1 425 ? 1.781 -117 -55.625 1 96.12 425 ILE A C 1
ATOM 3295 O O . ILE A 1 425 ? 2.016 -118.125 -56.062 1 96.12 425 ILE A O 1
ATOM 3299 N N . HIS A 1 426 ? 1.254 -116.812 -54.5 1 95.25 426 HIS A N 1
ATOM 3300 C CA . HIS A 1 426 ? 0.914 -117.875 -53.594 1 95.25 426 HIS A CA 1
ATOM 3301 C C . HIS A 1 426 ? -0.073 -118.812 -54.25 1 95.25 426 HIS A C 1
ATOM 3303 O O . HIS A 1 426 ? 0.077 -120.062 -54.094 1 95.25 426 HIS A O 1
ATOM 3309 N N . ARG A 1 427 ? -1.058 -118.438 -54.938 1 95.56 427 ARG A N 1
ATOM 3310 C CA . ARG A 1 427 ? -2.061 -119.25 -55.594 1 95.56 427 ARG A CA 1
ATOM 3311 C C . ARG A 1 427 ? -1.437 -120.125 -56.719 1 95.56 427 ARG A C 1
ATOM 3313 O O . ARG A 1 427 ? -1.718 -121.312 -56.844 1 95.56 427 ARG A O 1
ATOM 3320 N N . GLU A 1 428 ? -0.579 -119.375 -57.406 1 95.56 428 GLU A N 1
ATOM 3321 C CA . GLU A 1 428 ? 0.092 -120.125 -58.469 1 95.56 428 GLU A CA 1
ATOM 3322 C C . GLU A 1 428 ? 1.006 -121.188 -57.969 1 95.56 428 GLU A C 1
ATOM 3324 O O . GLU A 1 428 ? 1.089 -122.25 -58.531 1 95.56 428 GLU A O 1
ATOM 3329 N N . ILE A 1 429 ? 1.594 -120.812 -56.875 1 96.94 429 ILE A N 1
ATOM 3330 C CA . ILE A 1 429 ? 2.49 -121.75 -56.25 1 96.94 429 ILE A CA 1
ATOM 3331 C C . ILE A 1 429 ? 1.691 -122.938 -55.75 1 96.94 429 ILE A C 1
ATOM 3333 O O . ILE A 1 429 ? 2.137 -124.125 -55.875 1 96.94 429 ILE A O 1
ATOM 3337 N N . SER A 1 430 ? 0.572 -122.875 -55.281 1 95.12 430 SER A N 1
ATOM 3338 C CA . SER A 1 430 ? -0.305 -123.938 -54.844 1 95.12 430 SER A CA 1
ATOM 3339 C C . SER A 1 430 ? -0.729 -124.812 -56.031 1 95.12 430 SER A C 1
ATOM 3341 O O . SER A 1 430 ? -0.792 -126.062 -55.906 1 95.12 430 SER A O 1
ATOM 3343 N N . ASP A 1 431 ? -0.956 -124.25 -57.062 1 95.56 431 ASP A N 1
ATOM 3344 C CA . ASP A 1 431 ? -1.307 -124.938 -58.281 1 95.56 431 ASP A CA 1
ATOM 3345 C C . ASP A 1 431 ? -0.147 -125.875 -58.719 1 95.56 431 ASP A C 1
ATOM 3347 O O . ASP A 1 431 ? -0.35 -127 -59.125 1 95.56 431 ASP A O 1
ATOM 3351 N N . ILE A 1 432 ? 0.896 -125.25 -58.625 1 96.88 432 ILE A N 1
ATOM 3352 C CA . ILE A 1 432 ? 2.082 -125.938 -59.031 1 96.88 432 ILE A CA 1
ATOM 3353 C C . ILE A 1 432 ? 2.287 -127.188 -58.125 1 96.88 432 ILE A C 1
ATOM 3355 O O . ILE A 1 432 ? 2.66 -128.25 -58.562 1 96.88 432 ILE A O 1
ATOM 3359 N N . GLN A 1 433 ? 2.066 -127 -56.906 1 95.56 433 GLN A N 1
ATOM 3360 C CA . GLN A 1 433 ? 2.197 -128.125 -55.938 1 95.56 433 GLN A CA 1
ATOM 3361 C C . GLN A 1 433 ? 1.282 -129.25 -56.281 1 95.56 433 GLN A C 1
ATOM 3363 O O . GLN A 1 433 ? 1.691 -130.375 -56.188 1 95.56 433 GLN A O 1
ATOM 3368 N N . GLU A 1 434 ? 0.188 -129 -56.75 1 95.75 434 GLU A N 1
ATOM 3369 C CA . GLU A 1 434 ? -0.75 -130.125 -57.125 1 95.75 434 GLU A CA 1
ATOM 3370 C C . GLU A 1 434 ? -0.256 -130.875 -58.344 1 95.75 434 GLU A C 1
ATOM 3372 O O . GLU A 1 434 ? -0.345 -132.125 -58.406 1 95.75 434 GLU A O 1
ATOM 3377 N N . ILE A 1 435 ? 0.214 -130.125 -59.219 1 97 435 ILE A N 1
ATOM 3378 C CA . ILE A 1 435 ? 0.675 -130.75 -60.438 1 97 435 ILE A CA 1
ATOM 3379 C C . ILE A 1 435 ? 1.896 -131.625 -60.156 1 97 435 ILE A C 1
ATOM 3381 O O . ILE A 1 435 ? 2.035 -132.625 -60.719 1 97 435 ILE A O 1
ATOM 3385 N N . ILE A 1 436 ? 2.691 -131 -59.312 1 97.5 436 ILE A N 1
ATOM 3386 C CA . ILE A 1 436 ? 3.91 -131.75 -59 1 97.5 436 ILE A CA 1
ATOM 3387 C C . ILE A 1 436 ? 3.555 -133.125 -58.281 1 97.5 436 ILE A C 1
ATOM 3389 O O . ILE A 1 436 ? 4.223 -134.125 -58.469 1 97.5 436 ILE A O 1
ATOM 3393 N N . GLU A 1 437 ? 2.537 -133.25 -57.594 1 95.12 437 GLU A N 1
ATOM 3394 C CA . GLU A 1 437 ? 2.055 -134.375 -56.969 1 95.12 437 GLU A CA 1
ATOM 3395 C C . GLU A 1 437 ? 1.569 -135.375 -58 1 95.12 437 GLU A C 1
ATOM 3397 O O . GLU A 1 437 ? 1.796 -136.625 -57.875 1 95.12 437 GLU A O 1
ATOM 3402 N N . ILE A 1 438 ? 1.016 -134.875 -58.969 1 96.69 438 ILE A N 1
ATOM 3403 C CA . ILE A 1 438 ? 0.574 -135.75 -60.031 1 96.69 438 ILE A CA 1
ATOM 3404 C C . ILE A 1 438 ? 1.788 -136.375 -60.75 1 96.69 438 ILE A C 1
ATOM 3406 O O . ILE A 1 438 ? 1.832 -137.625 -61.031 1 96.69 438 ILE A O 1
ATOM 3410 N N . ILE A 1 439 ? 2.668 -135.5 -60.906 1 96.19 439 ILE A N 1
ATOM 3411 C CA . ILE A 1 439 ? 3.871 -136 -61.594 1 96.19 439 ILE A CA 1
ATOM 3412 C C . ILE A 1 439 ? 4.562 -137 -60.75 1 96.19 439 ILE A C 1
ATOM 3414 O O . ILE A 1 439 ? 5.031 -138 -61.312 1 96.19 439 ILE A O 1
ATOM 3418 N N . ASP A 1 440 ? 4.613 -136.875 -59.531 1 94.88 440 ASP A N 1
ATOM 3419 C CA . ASP A 1 440 ? 5.203 -137.875 -58.625 1 94.88 440 ASP A CA 1
ATOM 3420 C C . ASP A 1 440 ? 4.445 -139.125 -58.688 1 94.88 440 ASP A C 1
ATOM 3422 O O . ASP A 1 440 ? 5.059 -140.25 -58.719 1 94.88 440 ASP A O 1
ATOM 3426 N N . THR A 1 441 ? 3.211 -139.125 -58.75 1 95.81 441 THR A N 1
ATOM 3427 C CA . THR A 1 441 ? 2.377 -140.375 -58.844 1 95.81 441 THR A CA 1
ATOM 3428 C C . THR A 1 441 ? 2.592 -141 -60.188 1 95.81 441 THR A C 1
ATOM 3430 O O . THR A 1 441 ? 2.68 -142.25 -60.219 1 95.81 441 THR A O 1
ATOM 3433 N N . VAL A 1 442 ? 2.652 -140.25 -61.094 1 95 442 VAL A N 1
ATOM 3434 C CA . VAL A 1 442 ? 2.867 -140.75 -62.438 1 95 442 VAL A CA 1
ATOM 3435 C C . VAL A 1 442 ? 4.238 -141.5 -62.5 1 95 442 VAL A C 1
ATOM 3437 O O . VAL A 1 442 ? 4.387 -142.5 -63.125 1 95 442 VAL A O 1
ATOM 3440 N N . ALA A 1 443 ? 5.164 -140.875 -61.875 1 96.06 443 ALA A N 1
ATOM 3441 C CA . ALA A 1 443 ? 6.504 -141.375 -61.844 1 96.06 443 ALA A CA 1
ATOM 3442 C C . ALA A 1 443 ? 6.504 -142.75 -61.094 1 96.06 443 ALA A C 1
ATOM 3444 O O . ALA A 1 443 ? 7.156 -143.75 -61.5 1 96.06 443 ALA A O 1
ATOM 3445 N N . GLU A 1 444 ? 5.742 -142.875 -60.125 1 94.62 444 GLU A N 1
ATOM 3446 C CA . GLU A 1 444 ? 5.609 -144.125 -59.375 1 94.62 444 GLU A CA 1
ATOM 3447 C C . GLU A 1 444 ? 4.91 -145.25 -60.188 1 94.62 444 GLU A C 1
ATOM 3449 O O . GLU A 1 444 ? 5.305 -146.375 -60.125 1 94.62 444 GLU A O 1
ATOM 3454 N N . GLN A 1 445 ? 3.98 -144.75 -60.812 1 93.12 445 GLN A N 1
ATOM 3455 C CA . GLN A 1 445 ? 3.244 -145.75 -61.625 1 93.12 445 GLN A CA 1
ATOM 3456 C C . GLN A 1 445 ? 4.105 -146.25 -62.781 1 93.12 445 GLN A C 1
ATOM 3458 O O . GLN A 1 445 ? 4.066 -147.375 -63.125 1 93.12 445 GLN A O 1
ATOM 3463 N N . THR A 1 446 ? 4.777 -145.25 -63.25 1 92.75 446 THR A N 1
ATOM 3464 C CA . THR A 1 446 ? 5.695 -145.625 -64.312 1 92.75 446 THR A CA 1
ATOM 3465 C C . THR A 1 446 ? 6.773 -146.5 -63.812 1 92.75 446 THR A C 1
ATOM 3467 O O . THR A 1 446 ? 7.141 -147.5 -64.5 1 92.75 446 THR A O 1
ATOM 3470 N N . ASN A 1 447 ? 7.266 -146.25 -62.719 1 93.44 447 ASN A N 1
ATOM 3471 C CA . ASN A 1 447 ? 8.25 -147.125 -62.062 1 93.44 447 ASN A CA 1
ATOM 3472 C C . ASN A 1 447 ? 7.688 -148.5 -61.812 1 93.44 447 ASN A C 1
ATOM 3474 O O . ASN A 1 447 ? 8.352 -149.5 -62.094 1 93.44 447 ASN A O 1
ATOM 3478 N N . LEU A 1 448 ? 6.52 -148.75 -61.5 1 92.44 448 LEU A N 1
ATOM 3479 C CA . LEU A 1 448 ? 5.867 -150 -61.219 1 92.44 448 LEU A CA 1
ATOM 3480 C C . LEU A 1 448 ? 5.617 -150.75 -62.5 1 92.44 448 LEU A C 1
ATOM 3482 O O . LEU A 1 448 ? 5.824 -152 -62.562 1 92.44 448 LEU A O 1
ATOM 3486 N N . LEU A 1 449 ? 5.188 -150.125 -63.375 1 90.44 449 LEU A N 1
ATOM 3487 C CA . LEU A 1 449 ? 4.938 -150.75 -64.688 1 90.44 449 LEU A CA 1
ATOM 3488 C C . LEU A 1 449 ? 6.234 -151.25 -65.312 1 90.44 449 LEU A C 1
ATOM 3490 O O . LEU A 1 449 ? 6.266 -152.25 -65.875 1 90.44 449 LEU A O 1
ATOM 3494 N N . SER A 1 450 ? 7.297 -150.5 -65.125 1 88.94 450 SER A N 1
ATOM 3495 C CA . SER A 1 450 ? 8.602 -150.875 -65.625 1 88.94 450 SER A CA 1
ATOM 3496 C C . SER A 1 450 ? 9.156 -152 -64.875 1 88.94 450 SER A C 1
ATOM 3498 O O . SER A 1 450 ? 9.789 -152.875 -65.5 1 88.94 450 SER A O 1
ATOM 3500 N N . MET A 1 451 ? 8.859 -152.25 -63.719 1 88.31 451 MET A N 1
ATOM 3501 C CA . MET A 1 451 ? 9.266 -153.375 -62.906 1 88.31 451 MET A CA 1
ATOM 3502 C C . MET A 1 451 ? 8.523 -154.625 -63.344 1 88.31 451 MET A C 1
ATOM 3504 O O . MET A 1 451 ? 9.125 -155.75 -63.5 1 88.31 451 MET A O 1
ATOM 3508 N N . ASN A 1 452 ? 7.383 -154.5 -63.562 1 85.44 452 ASN A N 1
ATOM 3509 C CA . ASN A 1 452 ? 6.582 -155.625 -64.062 1 85.44 452 ASN A CA 1
ATOM 3510 C C . ASN A 1 452 ? 7.031 -156.125 -65.438 1 85.44 452 ASN A C 1
ATOM 3512 O O . ASN A 1 452 ? 7.051 -157.25 -65.688 1 85.44 452 ASN A O 1
ATOM 3516 N N . ALA A 1 453 ? 7.297 -155 -66.125 1 84.69 453 ALA A N 1
ATOM 3517 C CA . ALA A 1 453 ? 7.801 -155.375 -67.5 1 84.69 453 ALA A CA 1
ATOM 3518 C C . ALA A 1 453 ? 9.156 -156 -67.375 1 84.69 453 ALA A C 1
ATOM 3520 O O . ALA A 1 453 ? 9.438 -157 -68.188 1 84.69 453 ALA A O 1
ATOM 3521 N N . ALA A 1 454 ? 9.992 -155.75 -66.438 1 85.44 454 ALA A N 1
ATOM 3522 C CA . ALA A 1 454 ? 11.281 -156.375 -66.25 1 85.44 454 ALA A CA 1
ATOM 3523 C C . ALA A 1 454 ? 11.094 -157.875 -65.75 1 85.44 454 ALA A C 1
ATOM 3525 O O . ALA A 1 454 ? 11.812 -158.75 -66.188 1 85.44 454 ALA A O 1
ATOM 3526 N N . ILE A 1 455 ? 10.164 -158.125 -65.062 1 83.75 455 ILE A N 1
ATOM 3527 C CA . ILE A 1 455 ? 9.867 -159.5 -64.5 1 83.75 455 ILE A CA 1
ATOM 3528 C C . ILE A 1 455 ? 9.352 -160.375 -65.625 1 83.75 455 ILE A C 1
ATOM 3530 O O . ILE A 1 455 ? 9.781 -161.5 -65.75 1 83.75 455 ILE A O 1
ATOM 3534 N N . GLU A 1 456 ? 8.484 -159.875 -66.375 1 80.62 456 GLU A N 1
ATOM 3535 C CA . GLU A 1 456 ? 7.906 -160.75 -67.438 1 80.62 456 GLU A CA 1
ATOM 3536 C C . GLU A 1 456 ? 8.953 -161 -68.5 1 80.62 456 GLU A C 1
ATOM 3538 O O . GLU A 1 456 ? 8.945 -162.125 -69.125 1 80.62 456 GLU A O 1
ATOM 3543 N N . SER A 1 457 ? 9.82 -159.875 -68.688 1 84.62 457 SER A N 1
ATOM 3544 C CA . SER A 1 457 ? 10.898 -160.125 -69.688 1 84.62 457 SER A CA 1
ATOM 3545 C C . SER A 1 457 ? 11.844 -161.25 -69.188 1 84.62 457 SER A C 1
ATOM 3547 O O . SER A 1 457 ? 12.352 -162 -70 1 84.62 457 SER A O 1
ATOM 3549 N N . ALA A 1 458 ? 12.086 -161.5 -68 1 82.06 458 ALA A N 1
ATOM 3550 C CA . ALA A 1 458 ? 12.914 -162.5 -67.438 1 82.06 458 ALA A CA 1
ATOM 3551 C C . ALA A 1 458 ? 12.242 -163.875 -67.625 1 82.06 458 ALA A C 1
ATOM 3553 O O . ALA A 1 458 ? 12.906 -164.875 -67.875 1 82.06 458 ALA A O 1
ATOM 3554 N N . HIS A 1 459 ? 11.008 -164 -67.5 1 81.44 459 HIS A N 1
ATOM 3555 C CA . HIS A 1 459 ? 10.227 -165.125 -67.625 1 81.44 459 HIS A CA 1
ATOM 3556 C C . HIS A 1 459 ? 10.219 -165.625 -69.062 1 81.44 459 HIS A C 1
ATOM 3558 O O . HIS A 1 459 ? 9.969 -166.875 -69.312 1 81.44 459 HIS A O 1
ATOM 3564 N N . ALA A 1 460 ? 10.367 -164.75 -69.938 1 80.56 460 ALA A N 1
ATOM 3565 C CA . ALA A 1 460 ? 10.305 -165.125 -71.375 1 80.56 460 ALA A CA 1
ATOM 3566 C C . ALA A 1 460 ? 11.648 -165.625 -71.875 1 80.56 460 ALA A C 1
ATOM 3568 O O . ALA A 1 460 ? 11.781 -166 -73.062 1 80.56 460 ALA A O 1
ATOM 3569 N N . GLY A 1 461 ? 12.758 -165.75 -71.125 1 78.38 461 GLY A N 1
ATOM 3570 C CA . GLY A 1 461 ? 14.055 -166.375 -71.375 1 78.38 461 GLY A CA 1
ATOM 3571 C C . GLY A 1 461 ? 14.875 -165.5 -72.375 1 78.38 461 GLY A C 1
ATOM 3572 O O . GLY A 1 461 ? 15.07 -164.375 -72.25 1 78.38 461 GLY A O 1
ATOM 3573 N N . GLU A 1 462 ? 15.203 -166.25 -73.625 1 76.19 462 GLU A N 1
ATOM 3574 C CA . GLU A 1 462 ? 16.109 -165.625 -74.625 1 76.19 462 GLU A CA 1
ATOM 3575 C C . GLU A 1 462 ? 15.383 -164.625 -75.5 1 76.19 462 GLU A C 1
ATOM 3577 O O . GLU A 1 462 ? 15.992 -163.75 -76 1 76.19 462 GLU A O 1
ATOM 3582 N N . ALA A 1 463 ? 14.125 -164.75 -75.625 1 74.81 463 ALA A N 1
ATOM 3583 C CA . ALA A 1 463 ? 13.32 -163.875 -76.438 1 74.81 463 ALA A CA 1
ATOM 3584 C C . ALA A 1 463 ? 13.023 -162.5 -75.75 1 74.81 463 ALA A C 1
ATOM 3586 O O . ALA A 1 463 ? 12.688 -161.5 -76.375 1 74.81 463 ALA A O 1
ATOM 3587 N N . GLY A 1 464 ? 13.398 -162.5 -74.375 1 78.69 464 GLY A N 1
ATOM 3588 C CA . GLY A 1 464 ? 13.031 -161.25 -73.625 1 78.69 464 GLY A CA 1
ATOM 3589 C C . GLY A 1 464 ? 14.227 -160.5 -73.25 1 78.69 464 GLY A C 1
ATOM 3590 O O . GLY A 1 464 ? 14.07 -159.5 -72.562 1 78.69 464 GLY A O 1
ATOM 3591 N N . ARG A 1 465 ? 15.336 -160.75 -73.688 1 83.81 465 ARG A N 1
ATOM 3592 C CA . ARG A 1 465 ? 16.547 -160.125 -73.25 1 83.81 465 ARG A CA 1
ATOM 3593 C C . ARG A 1 465 ? 16.547 -158.625 -73.688 1 83.81 465 ARG A C 1
ATOM 3595 O O . ARG A 1 465 ? 16.938 -157.75 -72.938 1 83.81 465 ARG A O 1
ATOM 3602 N N . GLY A 1 466 ? 16.094 -158.25 -74.875 1 82.19 466 GLY A N 1
ATOM 3603 C CA . GLY A 1 466 ? 16 -156.875 -75.375 1 82.19 466 GLY A CA 1
ATOM 3604 C C . GLY A 1 466 ? 15.008 -156.125 -74.562 1 82.19 466 GLY A C 1
ATOM 3605 O O . GLY A 1 466 ? 15.273 -154.875 -74.25 1 82.19 466 GLY A O 1
ATOM 3606 N N . PHE A 1 467 ? 13.883 -156.625 -74.125 1 83.62 467 PHE A N 1
ATOM 3607 C CA . PHE A 1 467 ? 12.828 -156 -73.375 1 83.62 467 PHE A CA 1
ATOM 3608 C C . PHE A 1 467 ? 13.242 -155.75 -71.938 1 83.62 467 PHE A C 1
ATOM 3610 O O . PHE A 1 467 ? 12.859 -154.75 -71.375 1 83.62 467 PHE A O 1
ATOM 3617 N N . ALA A 1 468 ? 14.109 -156.625 -71.5 1 86.75 468 ALA A N 1
ATOM 3618 C CA . ALA A 1 468 ? 14.617 -156.375 -70.125 1 86.75 468 ALA A CA 1
ATOM 3619 C C . ALA A 1 468 ? 15.492 -155.125 -70 1 86.75 468 ALA A C 1
ATOM 3621 O O . ALA A 1 468 ? 15.391 -154.375 -69.062 1 86.75 468 ALA A O 1
ATOM 3622 N N . VAL A 1 469 ? 16.172 -154.75 -71.062 1 89.94 469 VAL A N 1
ATOM 3623 C CA . VAL A 1 469 ? 17.047 -153.625 -71.125 1 89.94 469 VAL A CA 1
ATOM 3624 C C . VAL A 1 469 ? 16.203 -152.375 -71.188 1 89.94 469 VAL A C 1
ATOM 3626 O O . VAL A 1 469 ? 16.469 -151.375 -70.5 1 89.94 469 VAL A O 1
ATOM 3629 N N . VAL A 1 470 ? 15.203 -152.5 -71.938 1 90.12 470 VAL A N 1
ATOM 3630 C CA . VAL A 1 470 ? 14.32 -151.25 -72.062 1 90.12 470 VAL A CA 1
ATOM 3631 C C . VAL A 1 470 ? 13.539 -151 -70.812 1 90.12 470 VAL A C 1
ATOM 3633 O O . VAL A 1 470 ? 13.414 -149.875 -70.375 1 90.12 470 VAL A O 1
ATOM 3636 N N . ALA A 1 471 ? 13.078 -152 -70.188 1 88.69 471 ALA A N 1
ATOM 3637 C CA . ALA A 1 471 ? 12.336 -152 -68.938 1 88.69 471 ALA A CA 1
ATOM 3638 C C . ALA A 1 471 ? 13.203 -151.375 -67.812 1 88.69 471 ALA A C 1
ATOM 3640 O O . ALA A 1 471 ? 12.75 -150.5 -67 1 88.69 471 ALA A O 1
ATOM 3641 N N . GLU A 1 472 ? 14.492 -151.75 -67.938 1 89.88 472 GLU A N 1
ATOM 3642 C CA . GLU A 1 472 ? 15.406 -151.25 -66.875 1 89.88 472 GLU A CA 1
ATOM 3643 C C . GLU A 1 472 ? 15.734 -149.75 -67.125 1 89.88 472 GLU A C 1
ATOM 3645 O O . GLU A 1 472 ? 15.852 -149 -66.125 1 89.88 472 GLU A O 1
ATOM 3650 N N . GLU A 1 473 ? 15.805 -149.375 -68.312 1 93 473 GLU A N 1
ATOM 3651 C CA . GLU A 1 473 ? 16.078 -148 -68.625 1 93 473 GLU A CA 1
ATOM 3652 C C . GLU A 1 473 ? 14.891 -147.125 -68.25 1 93 473 GLU A C 1
ATOM 3654 O O . GLU A 1 473 ? 15.062 -146 -67.688 1 93 473 GLU A O 1
ATOM 3659 N N . ILE A 1 474 ? 13.719 -147.5 -68.438 1 93.69 474 ILE A N 1
ATOM 3660 C CA . ILE A 1 474 ? 12.508 -146.75 -68.125 1 93.69 474 ILE A CA 1
ATOM 3661 C C . ILE A 1 474 ? 12.359 -146.75 -66.625 1 93.69 474 ILE A C 1
ATOM 3663 O O . ILE A 1 474 ? 11.93 -145.625 -66.062 1 93.69 474 ILE A O 1
ATOM 3667 N N . ARG A 1 475 ? 12.742 -147.75 -66 1 94.44 475 ARG A N 1
ATOM 3668 C CA . ARG A 1 475 ? 12.719 -147.75 -64.5 1 94.44 475 ARG A CA 1
ATOM 3669 C C . ARG A 1 475 ? 13.641 -146.625 -63.969 1 94.44 475 ARG A C 1
ATOM 3671 O O . ARG A 1 475 ? 13.25 -145.875 -63.094 1 94.44 475 ARG A O 1
ATOM 3678 N N . LYS A 1 476 ? 14.789 -146.5 -64.562 1 94.69 476 LYS A N 1
ATOM 3679 C CA . LYS A 1 476 ? 15.758 -145.5 -64.125 1 94.69 476 LYS A CA 1
ATOM 3680 C C . LYS A 1 476 ? 15.242 -144.125 -64.438 1 94.69 476 LYS A C 1
ATOM 3682 O O . LYS A 1 476 ? 15.414 -143.125 -63.594 1 94.69 476 LYS A O 1
ATOM 3687 N N . LEU A 1 477 ? 14.547 -143.875 -65.438 1 94.44 477 LEU A N 1
ATOM 3688 C CA . LEU A 1 477 ? 13.992 -142.625 -65.812 1 94.44 477 LEU A CA 1
ATOM 3689 C C . LEU A 1 477 ? 12.812 -142.25 -64.875 1 94.44 477 LEU A C 1
ATOM 3691 O O . LEU A 1 477 ? 12.656 -141.125 -64.5 1 94.44 477 LEU A O 1
ATOM 3695 N N . ALA A 1 478 ? 12.055 -143.125 -64.562 1 95.12 478 ALA A N 1
ATOM 3696 C CA . ALA A 1 478 ? 10.938 -143 -63.625 1 95.12 478 ALA A CA 1
ATOM 3697 C C . ALA A 1 478 ? 11.445 -142.625 -62.219 1 95.12 478 ALA A C 1
ATOM 3699 O O . ALA A 1 478 ? 10.891 -141.75 -61.562 1 95.12 478 ALA A O 1
ATOM 3700 N N . GLU A 1 479 ? 12.477 -143.25 -61.844 1 94.56 479 GLU A N 1
ATOM 3701 C CA . GLU A 1 479 ? 13.094 -143 -60.562 1 94.56 479 GLU A CA 1
ATOM 3702 C C . GLU A 1 479 ? 13.68 -141.5 -60.562 1 94.56 479 GLU A C 1
ATOM 3704 O O . GLU A 1 479 ? 13.547 -140.75 -59.594 1 94.56 479 GLU A O 1
ATOM 3709 N N . SER A 1 480 ? 14.18 -141.25 -61.656 1 95.31 480 SER A N 1
ATOM 3710 C CA . SER A 1 480 ? 14.734 -139.875 -61.812 1 95.31 480 SER A CA 1
ATOM 3711 C C . SER A 1 480 ? 13.641 -138.875 -61.75 1 95.31 480 SER A C 1
ATOM 3713 O O . SER A 1 480 ? 13.789 -137.75 -61.125 1 95.31 480 SER A O 1
ATOM 3715 N N . THR A 1 481 ? 12.539 -139 -62.375 1 95.94 481 THR A N 1
ATOM 3716 C CA . THR A 1 481 ? 11.414 -138.125 -62.375 1 95.94 481 THR A CA 1
ATOM 3717 C C . THR A 1 481 ? 10.844 -138 -60.969 1 95.94 481 THR A C 1
ATOM 3719 O O . THR A 1 481 ? 10.547 -136.875 -60.531 1 95.94 481 THR A O 1
ATOM 3722 N N . GLY A 1 482 ? 10.742 -139 -60.312 1 94.94 482 GLY A N 1
ATOM 3723 C CA . GLY A 1 482 ? 10.273 -139 -58.938 1 94.94 482 GLY A CA 1
ATOM 3724 C C . GLY A 1 482 ? 11.18 -138.25 -58.031 1 94.94 482 GLY A C 1
ATOM 3725 O O . GLY A 1 482 ? 10.703 -137.375 -57.219 1 94.94 482 GLY A O 1
ATOM 3726 N N . GLU A 1 483 ? 12.453 -138.375 -58.219 1 96.12 483 GLU A N 1
ATOM 3727 C CA . GLU A 1 483 ? 13.43 -137.625 -57.406 1 96.12 483 GLU A CA 1
ATOM 3728 C C . GLU A 1 483 ? 13.344 -136.125 -57.688 1 96.12 483 GLU A C 1
ATOM 3730 O O . GLU A 1 483 ? 13.367 -135.375 -56.75 1 96.12 483 GLU A O 1
ATOM 3735 N N . HIS A 1 484 ? 13.18 -135.875 -58.906 1 96.5 484 HIS A N 1
ATOM 3736 C CA . HIS A 1 484 ? 13.07 -134.375 -59.281 1 96.5 484 HIS A CA 1
ATOM 3737 C C . HIS A 1 484 ? 11.75 -133.875 -58.781 1 96.5 484 HIS A C 1
ATOM 3739 O O . HIS A 1 484 ? 11.695 -132.625 -58.375 1 96.5 484 HIS A O 1
ATOM 3745 N N . ALA A 1 485 ? 10.703 -134.5 -58.812 1 96.44 485 ALA A N 1
ATOM 3746 C CA . ALA A 1 485 ? 9.406 -134 -58.312 1 96.44 485 ALA A CA 1
ATOM 3747 C C . ALA A 1 485 ? 9.469 -133.75 -56.812 1 96.44 485 ALA A C 1
ATOM 3749 O O . ALA A 1 485 ? 8.93 -132.75 -56.344 1 96.44 485 ALA A O 1
ATOM 3750 N N . ASP A 1 486 ? 10.227 -134.75 -56.219 1 95.56 486 ASP A N 1
ATOM 3751 C CA . ASP A 1 486 ? 10.398 -134.5 -54.781 1 95.56 486 ASP A CA 1
ATOM 3752 C C . ASP A 1 486 ? 11.195 -133.25 -54.469 1 95.56 486 ASP A C 1
ATOM 3754 O O . ASP A 1 486 ? 10.852 -132.5 -53.531 1 95.56 486 ASP A O 1
ATOM 3758 N N . ARG A 1 487 ? 12.109 -133 -55.25 1 96.31 487 ARG A N 1
ATOM 3759 C CA . ARG A 1 487 ? 12.922 -131.75 -55.062 1 96.31 487 ARG A CA 1
ATOM 3760 C C . ARG A 1 487 ? 12.094 -130.5 -55.312 1 96.31 487 ARG A C 1
ATOM 3762 O O . ARG A 1 487 ? 12.219 -129.5 -54.594 1 96.31 487 ARG A O 1
ATOM 3769 N N . ILE A 1 488 ? 11.289 -130.5 -56.188 1 96.81 488 ILE A N 1
ATOM 3770 C CA . ILE A 1 488 ? 10.43 -129.375 -56.469 1 96.81 488 ILE A CA 1
ATOM 3771 C C . ILE A 1 488 ? 9.43 -129.125 -55.344 1 96.81 488 ILE A C 1
ATOM 3773 O O . ILE A 1 488 ? 9.18 -128 -54.938 1 96.81 488 ILE A O 1
ATOM 3777 N N . SER A 1 489 ? 8.891 -130.375 -54.969 1 96.38 489 SER A N 1
ATOM 3778 C CA . SER A 1 489 ? 7.934 -130.25 -53.844 1 96.38 489 SER A CA 1
ATOM 3779 C C . SER A 1 489 ? 8.555 -129.625 -52.625 1 96.38 489 SER A C 1
ATOM 3781 O O . SER A 1 489 ? 7.918 -128.75 -52 1 96.38 489 SER A O 1
ATOM 3783 N N . GLN A 1 490 ? 9.836 -129.875 -52.375 1 96.25 490 GLN A N 1
ATOM 3784 C CA . GLN A 1 490 ? 10.547 -129.25 -51.25 1 96.25 490 GLN A CA 1
ATOM 3785 C C . GLN A 1 490 ? 10.789 -127.75 -51.5 1 96.25 490 GLN A C 1
ATOM 3787 O O . GLN A 1 490 ? 10.609 -126.938 -50.594 1 96.25 490 GLN A O 1
ATOM 3792 N N . SER A 1 491 ? 11.086 -127.375 -52.656 1 96.62 491 SER A N 1
ATOM 3793 C CA . SER A 1 491 ? 11.312 -126 -53 1 96.62 491 SER A CA 1
ATOM 3794 C C . SER A 1 491 ? 10.031 -125.188 -52.875 1 96.62 491 SER A C 1
ATOM 3796 O O . SER A 1 491 ? 10.047 -124.062 -52.375 1 96.62 491 SER A O 1
ATOM 3798 N N . LEU A 1 492 ? 8.953 -125.688 -53.25 1 97.25 492 LEU A N 1
ATOM 3799 C CA . LEU A 1 492 ? 7.664 -125.062 -53.188 1 97.25 492 LEU A CA 1
ATOM 3800 C C . LEU A 1 492 ? 7.238 -124.812 -51.75 1 97.25 492 LEU A C 1
ATOM 3802 O O . LEU A 1 492 ? 6.648 -123.75 -51.438 1 97.25 492 LEU A O 1
ATOM 3806 N N . SER A 1 493 ? 7.609 -125.875 -50.969 1 95.88 493 SER A N 1
ATOM 3807 C CA . SER A 1 493 ? 7.305 -125.688 -49.562 1 95.88 493 SER A CA 1
ATOM 3808 C C . SER A 1 493 ? 8.094 -124.562 -48.969 1 95.88 493 SER A C 1
ATOM 3810 O O . SER A 1 493 ? 7.539 -123.75 -48.219 1 95.88 493 SER A O 1
ATOM 3812 N N . ARG A 1 494 ? 9.305 -124.312 -49.438 1 95.44 494 ARG A N 1
ATOM 3813 C CA . ARG A 1 494 ? 10.133 -123.25 -48.969 1 95.44 494 ARG A CA 1
ATOM 3814 C C . ARG A 1 494 ? 9.609 -121.875 -49.5 1 95.44 494 ARG A C 1
ATOM 3816 O O . ARG A 1 494 ? 9.586 -120.875 -48.75 1 95.44 494 ARG A O 1
ATOM 3823 N N . ILE A 1 495 ? 9.125 -121.812 -50.562 1 96.75 495 ILE A N 1
ATOM 3824 C CA . ILE A 1 495 ? 8.586 -120.625 -51.188 1 96.75 495 ILE A CA 1
ATOM 3825 C C . ILE A 1 495 ? 7.316 -120.188 -50.438 1 96.75 495 ILE A C 1
ATOM 3827 O O . ILE A 1 495 ? 7.113 -119 -50.188 1 96.75 495 ILE A O 1
ATOM 3831 N N . THR A 1 496 ? 6.523 -121.312 -50.219 1 96.06 496 THR A N 1
ATOM 3832 C CA . THR A 1 496 ? 5.289 -121 -49.5 1 96.06 496 THR A CA 1
ATOM 3833 C C . THR A 1 496 ? 5.586 -120.375 -48.156 1 96.06 496 THR A C 1
ATOM 3835 O O . THR A 1 496 ? 4.918 -119.375 -47.781 1 96.06 496 THR A O 1
ATOM 3838 N N . ASP A 1 497 ? 6.684 -120.75 -47.5 1 95.62 497 ASP A N 1
ATOM 3839 C CA . ASP A 1 497 ? 7.09 -120.188 -46.219 1 95.62 497 ASP A CA 1
ATOM 3840 C C . ASP A 1 497 ? 7.578 -118.75 -46.406 1 95.62 497 ASP A C 1
ATOM 3842 O O . ASP A 1 497 ? 7.246 -117.812 -45.625 1 95.62 497 ASP A O 1
ATOM 3846 N N . ARG A 1 498 ? 8.219 -118.5 -47.438 1 95.31 498 ARG A N 1
ATOM 3847 C CA . ARG A 1 498 ? 8.75 -117.125 -47.719 1 95.31 498 ARG A CA 1
ATOM 3848 C C . ARG A 1 498 ? 7.637 -116.188 -48.125 1 95.31 498 ARG A C 1
ATOM 3850 O O . ARG A 1 498 ? 7.684 -115 -47.781 1 95.31 498 ARG A O 1
ATOM 3857 N N . ILE A 1 499 ? 6.676 -116.688 -48.75 1 96 499 ILE A N 1
ATOM 3858 C CA . ILE A 1 499 ? 5.52 -115.875 -49.156 1 96 499 ILE A CA 1
ATOM 3859 C C . ILE A 1 499 ? 4.805 -115.375 -47.906 1 96 499 ILE A C 1
ATOM 3861 O O . ILE A 1 499 ? 4.449 -114.188 -47.812 1 96 499 ILE A O 1
ATOM 3865 N N . GLN A 1 500 ? 4.719 -116.312 -46.969 1 95.75 500 GLN A N 1
ATOM 3866 C CA . GLN A 1 500 ? 4.062 -115.938 -45.75 1 95.75 500 GLN A CA 1
ATOM 3867 C C . GLN A 1 500 ? 4.855 -114.875 -45 1 95.75 500 GLN A C 1
ATOM 3869 O O . GLN A 1 500 ? 4.277 -113.938 -44.469 1 95.75 500 GLN A O 1
ATOM 3874 N N . GLN A 1 501 ? 6.129 -114.938 -45.125 1 95.44 501 GLN A N 1
ATOM 3875 C CA . GLN A 1 501 ? 6.996 -113.938 -44.531 1 95.44 501 GLN A CA 1
ATOM 3876 C C . GLN A 1 501 ? 6.863 -112.562 -45.25 1 95.44 501 GLN A C 1
ATOM 3878 O O . GLN A 1 501 ? 6.773 -111.562 -44.594 1 95.44 501 GLN A O 1
ATOM 3883 N N . ALA A 1 502 ? 6.738 -112.5 -46.438 1 95.19 502 ALA A N 1
ATOM 3884 C CA . ALA A 1 502 ? 6.609 -111.312 -47.25 1 95.19 502 ALA A CA 1
ATOM 3885 C C . ALA A 1 502 ? 5.266 -110.625 -47 1 95.19 502 ALA A C 1
ATOM 3887 O O . ALA A 1 502 ? 5.199 -109.375 -46.875 1 95.19 502 ALA A O 1
ATOM 3888 N N . LEU A 1 503 ? 4.25 -111.5 -46.938 1 95.12 503 LEU A N 1
ATOM 3889 C CA . LEU A 1 503 ? 2.92 -110.938 -46.688 1 95.12 503 LEU A CA 1
ATOM 3890 C C . LEU A 1 503 ? 2.854 -110.312 -45.312 1 95.12 503 LEU A C 1
ATOM 3892 O O . LEU A 1 503 ? 2.264 -109.188 -45.188 1 95.12 503 LEU A O 1
ATOM 3896 N N . ARG A 1 504 ? 3.572 -110.812 -44.312 1 94.81 504 ARG A N 1
ATOM 3897 C CA . ARG A 1 504 ? 3.596 -110.25 -42.969 1 94.81 504 ARG A CA 1
ATOM 3898 C C . ARG A 1 504 ? 4.355 -108.938 -42.969 1 94.81 504 ARG A C 1
ATOM 3900 O O . ARG A 1 504 ? 3.891 -107.938 -42.406 1 94.81 504 ARG A O 1
ATOM 3907 N N . ALA A 1 505 ? 5.418 -108.875 -43.656 1 94.38 505 ALA A N 1
ATOM 3908 C CA . ALA A 1 505 ? 6.227 -107.625 -43.719 1 94.38 505 ALA A CA 1
ATOM 3909 C C . ALA A 1 505 ? 5.488 -106.562 -44.469 1 94.38 505 ALA A C 1
ATOM 3911 O O . ALA A 1 505 ? 5.527 -105.375 -44.062 1 94.38 505 ALA A O 1
ATOM 3912 N N . SER A 1 506 ? 4.809 -106.938 -45.469 1 93.62 506 SER A N 1
ATOM 3913 C CA . SER A 1 506 ? 4.043 -106 -46.25 1 93.62 506 SER A CA 1
ATOM 3914 C C . SER A 1 506 ? 2.875 -105.375 -45.469 1 93.62 506 SER A C 1
ATOM 3916 O O . SER A 1 506 ? 2.598 -104.188 -45.531 1 93.62 506 SER A O 1
ATOM 3918 N N . ASP A 1 507 ? 2.33 -106.312 -44.688 1 93.56 507 ASP A N 1
ATOM 3919 C CA . ASP A 1 507 ? 1.227 -105.812 -43.844 1 93.56 507 ASP A CA 1
ATOM 3920 C C . ASP A 1 507 ? 1.712 -104.875 -42.781 1 93.56 507 ASP A C 1
ATOM 3922 O O . ASP A 1 507 ? 1.041 -103.875 -42.5 1 93.56 507 ASP A O 1
ATOM 3926 N N . GLU A 1 508 ? 2.814 -105.062 -42.281 1 94.5 508 GLU A N 1
ATOM 3927 C CA . GLU A 1 508 ? 3.395 -104.125 -41.312 1 94.5 508 GLU A CA 1
ATOM 3928 C C . GLU A 1 508 ? 3.766 -102.812 -41.938 1 94.5 508 GLU A C 1
ATOM 3930 O O . GLU A 1 508 ? 3.598 -101.75 -41.312 1 94.5 508 GLU A O 1
ATOM 3935 N N . SER A 1 509 ? 4.16 -102.812 -43.156 1 95.19 509 SER A N 1
ATOM 3936 C CA . SER A 1 509 ? 4.469 -101.562 -43.875 1 95.19 509 SER A CA 1
ATOM 3937 C C . SER A 1 509 ? 3.203 -100.812 -44.156 1 95.19 509 SER A C 1
ATOM 3939 O O . SER A 1 509 ? 3.209 -99.562 -44.062 1 95.19 509 SER A O 1
ATOM 3941 N N . ARG A 1 510 ? 2.197 -101.562 -44.5 1 93 510 ARG A N 1
ATOM 3942 C CA . ARG A 1 510 ? 0.915 -100.875 -44.75 1 93 510 ARG A CA 1
ATOM 3943 C C . ARG A 1 510 ? 0.431 -100.125 -43.469 1 93 510 ARG A C 1
ATOM 3945 O O . ARG A 1 510 ? -0.029 -99 -43.562 1 93 510 ARG A O 1
ATOM 3952 N N . HIS A 1 511 ? 0.68 -100.75 -42.281 1 94.94 511 HIS A N 1
ATOM 3953 C CA . HIS A 1 511 ? 0.293 -100.125 -41.031 1 94.94 511 HIS A CA 1
ATOM 3954 C C . HIS A 1 511 ? 1.153 -98.938 -40.719 1 94.94 511 HIS A C 1
ATOM 3956 O O . HIS A 1 511 ? 0.659 -97.938 -40.188 1 94.94 511 HIS A O 1
ATOM 3962 N N . ALA A 1 512 ? 2.309 -99 -41.094 1 95.5 512 ALA A N 1
ATOM 3963 C CA . ALA A 1 512 ? 3.199 -97.875 -40.906 1 95.5 512 ALA A CA 1
ATOM 3964 C C . ALA A 1 512 ? 2.738 -96.625 -41.719 1 95.5 512 ALA A C 1
ATOM 3966 O O . ALA A 1 512 ? 2.668 -95.5 -41.188 1 95.5 512 ALA A O 1
ATOM 3967 N N . PHE A 1 513 ? 2.314 -96.812 -42.938 1 96.5 513 PHE A N 1
ATOM 3968 C CA . PHE A 1 513 ? 1.827 -95.75 -43.781 1 96.5 513 PHE A CA 1
ATOM 3969 C C . PHE A 1 513 ? 0.555 -95.125 -43.188 1 96.5 513 PHE A C 1
ATOM 3971 O O . PHE A 1 513 ? 0.364 -93.938 -43.25 1 96.5 513 PHE A O 1
ATOM 3978 N N . GLU A 1 514 ? -0.224 -96 -42.625 1 95.06 514 GLU A N 1
ATOM 3979 C CA . GLU A 1 514 ? -1.459 -95.5 -42 1 95.06 514 GLU A CA 1
ATOM 3980 C C . GLU A 1 514 ? -1.169 -94.688 -40.781 1 95.06 514 GLU A C 1
ATOM 3982 O O . GLU A 1 514 ? -1.775 -93.625 -40.625 1 95.06 514 GLU A O 1
ATOM 3987 N N . ASN A 1 515 ? -0.218 -95.062 -40.031 1 95.25 515 ASN A N 1
ATOM 3988 C CA . ASN A 1 515 ? 0.184 -94.25 -38.844 1 95.25 515 ASN A CA 1
ATOM 3989 C C . ASN A 1 515 ? 0.815 -92.938 -39.25 1 95.25 515 ASN A C 1
ATOM 3991 O O . ASN A 1 515 ? 0.521 -91.938 -38.656 1 95.25 515 ASN A O 1
ATOM 3995 N N . ILE A 1 516 ? 1.577 -93 -40.219 1 96.56 516 ILE A N 1
ATOM 3996 C CA . ILE A 1 516 ? 2.238 -91.812 -40.719 1 96.56 516 ILE A CA 1
ATOM 3997 C C . ILE A 1 516 ? 1.196 -90.812 -41.25 1 96.56 516 ILE A C 1
ATOM 3999 O O . ILE A 1 516 ? 1.282 -89.625 -41 1 96.56 516 ILE A O 1
ATOM 4003 N N . ARG A 1 517 ? 0.247 -91.375 -42 1 95.75 517 ARG A N 1
ATOM 4004 C CA . ARG A 1 517 ? -0.81 -90.5 -42.531 1 95.75 517 ARG A CA 1
ATOM 4005 C C . ARG A 1 517 ? -1.547 -89.75 -41.438 1 95.75 517 ARG A C 1
ATOM 4007 O O . ARG A 1 517 ? -1.8 -88.562 -41.531 1 95.75 517 ARG A O 1
ATOM 4014 N N . ARG A 1 518 ? -1.804 -90.5 -40.312 1 94.75 518 ARG A N 1
ATOM 4015 C CA . ARG A 1 518 ? -2.51 -89.938 -39.156 1 94.75 518 ARG A CA 1
ATOM 4016 C C . ARG A 1 518 ? -1.679 -88.812 -38.5 1 94.75 518 ARG A C 1
ATOM 4018 O O . ARG A 1 518 ? -2.178 -87.75 -38.25 1 94.75 518 ARG A O 1
ATOM 4025 N N . ASP A 1 519 ? -0.456 -89.062 -38.344 1 94.38 519 ASP A N 1
ATOM 4026 C CA . ASP A 1 519 ? 0.415 -88.062 -37.656 1 94.38 519 ASP A CA 1
ATOM 4027 C C . ASP A 1 519 ? 0.667 -86.875 -38.5 1 94.38 519 ASP A C 1
ATOM 4029 O O . ASP A 1 519 ? 0.669 -85.75 -38 1 94.38 519 ASP A O 1
ATOM 4033 N N . VAL A 1 520 ? 0.833 -87.062 -39.781 1 95.06 520 VAL A N 1
ATOM 4034 C CA . VAL A 1 520 ? 1.066 -85.875 -40.688 1 95.06 520 VAL A CA 1
ATOM 4035 C C . VAL A 1 520 ? -0.19 -85.062 -40.75 1 95.06 520 VAL A C 1
ATOM 4037 O O . VAL A 1 520 ? -0.102 -83.812 -40.812 1 95.06 520 VAL A O 1
ATOM 4040 N N . SER A 1 521 ? -1.339 -85.75 -40.719 1 94.94 521 SER A N 1
ATOM 4041 C CA . SER A 1 521 ? -2.586 -85 -40.688 1 94.94 521 SER A CA 1
ATOM 4042 C C . SER A 1 521 ? -2.68 -84.125 -39.438 1 94.94 521 SER A C 1
ATOM 4044 O O . SER A 1 521 ? -3.137 -83 -39.469 1 94.94 521 SER A O 1
ATOM 4046 N N . GLN A 1 522 ? -2.143 -84.625 -38.344 1 92.88 522 GLN A N 1
ATOM 4047 C CA . GLN A 1 522 ? -2.127 -83.875 -37.062 1 92.88 522 GLN A CA 1
ATOM 4048 C C . GLN A 1 522 ? -1.135 -82.75 -37.125 1 92.88 522 GLN A C 1
ATOM 4050 O O . GLN A 1 522 ? -1.383 -81.688 -36.562 1 92.88 522 GLN A O 1
ATOM 4055 N N . PHE A 1 523 ? -0.061 -82.875 -37.844 1 93.62 523 PHE A N 1
ATOM 4056 C CA . PHE A 1 523 ? 0.9 -81.812 -38.031 1 93.62 523 PHE A CA 1
ATOM 4057 C C . PHE A 1 523 ? 0.286 -80.688 -38.875 1 93.62 523 PHE A C 1
ATOM 4059 O O . PHE A 1 523 ? 0.47 -79.5 -38.531 1 93.62 523 PHE A O 1
ATOM 4066 N N . ALA A 1 524 ? -0.47 -81.062 -39.875 1 93.56 524 ALA A N 1
ATOM 4067 C CA . ALA A 1 524 ? -1.133 -80.062 -40.719 1 93.56 524 ALA A CA 1
ATOM 4068 C C . ALA A 1 524 ? -2.086 -79.25 -39.875 1 93.56 524 ALA A C 1
ATOM 4070 O O . ALA A 1 524 ? -2.1 -78 -40 1 93.56 524 ALA A O 1
ATOM 4071 N N . THR A 1 525 ? -2.777 -79.875 -38.906 1 94.5 525 THR A N 1
ATOM 4072 C CA . THR A 1 525 ? -3.723 -79.188 -38.031 1 94.5 525 THR A CA 1
ATOM 4073 C C . THR A 1 525 ? -2.988 -78.25 -37.062 1 94.5 525 THR A C 1
ATOM 4075 O O . THR A 1 525 ? -3.424 -77.125 -36.844 1 94.5 525 THR A O 1
ATOM 4078 N N . ALA A 1 526 ? -1.903 -78.75 -36.594 1 94.56 526 ALA A N 1
ATOM 4079 C CA . ALA A 1 526 ? -1.107 -77.938 -35.688 1 94.56 526 ALA A CA 1
ATOM 4080 C C . ALA A 1 526 ? -0.562 -76.688 -36.375 1 94.56 526 ALA A C 1
ATOM 4082 O O . ALA A 1 526 ? -0.576 -75.562 -35.812 1 94.56 526 ALA A O 1
ATOM 4083 N N . LEU A 1 527 ? -0.156 -76.812 -37.562 1 95.06 527 LEU A N 1
ATOM 4084 C CA . LEU A 1 527 ? 0.383 -75.688 -38.344 1 95.06 527 LEU A CA 1
ATOM 4085 C C . LEU A 1 527 ? -0.71 -74.688 -38.656 1 95.06 527 LEU A C 1
ATOM 4087 O O . LEU A 1 527 ? -0.459 -73.5 -38.688 1 95.06 527 LEU A O 1
ATOM 4091 N N . ASP A 1 528 ? -1.901 -75.188 -38.844 1 95.31 528 ASP A N 1
ATOM 4092 C CA . ASP A 1 528 ? -3.037 -74.312 -39.031 1 95.31 528 ASP A CA 1
ATOM 4093 C C . ASP A 1 528 ? -3.322 -73.5 -37.781 1 95.31 528 ASP A C 1
ATOM 4095 O O . ASP A 1 528 ? -3.58 -72.25 -37.875 1 95.31 528 ASP A O 1
ATOM 4099 N N . GLU A 1 529 ? -3.209 -74.125 -36.688 1 95.88 529 GLU A N 1
ATOM 4100 C CA . GLU A 1 529 ? -3.441 -73.438 -35.406 1 95.88 529 GLU A CA 1
ATOM 4101 C C . GLU A 1 529 ? -2.352 -72.438 -35.125 1 95.88 529 GLU A C 1
ATOM 4103 O O . GLU A 1 529 ? -2.633 -71.312 -34.625 1 95.88 529 GLU A O 1
ATOM 4108 N N . ILE A 1 530 ? -1.168 -72.75 -35.469 1 96.69 530 ILE A N 1
ATOM 4109 C CA . ILE A 1 530 ? -0.047 -71.812 -35.312 1 96.69 530 ILE A CA 1
ATOM 4110 C C . ILE A 1 530 ? -0.228 -70.562 -36.188 1 96.69 530 ILE A C 1
ATOM 4112 O O . ILE A 1 530 ? -0.056 -69.438 -35.75 1 96.69 530 ILE A O 1
ATOM 4116 N N . ALA A 1 531 ? -0.599 -70.812 -37.406 1 95.38 531 ALA A N 1
ATOM 4117 C CA . ALA A 1 531 ? -0.826 -69.75 -38.344 1 95.38 531 ALA A CA 1
ATOM 4118 C C . ALA A 1 531 ? -1.932 -68.812 -37.812 1 95.38 531 ALA A C 1
ATOM 4120 O O . ALA A 1 531 ? -1.804 -67.562 -37.875 1 95.38 531 ALA A O 1
ATOM 4121 N N . ALA A 1 532 ? -2.99 -69.375 -37.25 1 95.56 532 ALA A N 1
ATOM 4122 C CA . ALA A 1 532 ? -4.094 -68.562 -36.688 1 95.56 532 ALA A CA 1
ATOM 4123 C C . ALA A 1 532 ? -3.643 -67.75 -35.469 1 95.56 532 ALA A C 1
ATOM 4125 O O . ALA A 1 532 ? -4 -66.625 -35.344 1 95.56 532 ALA A O 1
ATOM 4126 N N . SER A 1 533 ? -2.832 -68.375 -34.656 1 96.88 533 SER A N 1
ATOM 4127 C CA . SER A 1 533 ? -2.314 -67.688 -33.5 1 96.88 533 SER A CA 1
ATOM 4128 C C . SER A 1 533 ? -1.4 -66.562 -33.875 1 96.88 533 SER A C 1
ATOM 4130 O O . SER A 1 533 ? -1.396 -65.5 -33.219 1 96.88 533 SER A O 1
ATOM 4132 N N . MET A 1 534 ? -0.652 -66.75 -34.938 1 96.69 534 MET A N 1
ATOM 4133 C CA . MET A 1 534 ? 0.229 -65.688 -35.406 1 96.69 534 MET A CA 1
ATOM 4134 C C . MET A 1 534 ? -0.58 -64.5 -35.906 1 96.69 534 MET A C 1
ATOM 4136 O O . MET A 1 534 ? -0.169 -63.312 -35.75 1 96.69 534 MET A O 1
ATOM 4140 N N . THR A 1 535 ? -1.726 -64.75 -36.5 1 95.25 535 THR A N 1
ATOM 4141 C CA . THR A 1 535 ? -2.615 -63.688 -36.938 1 95.25 535 THR A CA 1
ATOM 4142 C C . THR A 1 535 ? -3.143 -62.906 -35.719 1 95.25 535 THR A C 1
ATOM 4144 O O . THR A 1 535 ? -3.189 -61.688 -35.75 1 95.25 535 THR A O 1
ATOM 4147 N N . GLU A 1 536 ? -3.445 -63.594 -34.656 1 94.94 536 GLU A N 1
ATOM 4148 C CA . GLU A 1 536 ? -3.9 -62.969 -33.406 1 94.94 536 GLU A CA 1
ATOM 4149 C C . GLU A 1 536 ? -2.791 -62.125 -32.781 1 94.94 536 GLU A C 1
ATOM 4151 O O . GLU A 1 536 ? -3.035 -61.031 -32.312 1 94.94 536 GLU A O 1
ATOM 4156 N N . LEU A 1 537 ? -1.625 -62.625 -32.812 1 95.69 537 LEU A N 1
ATOM 4157 C CA . LEU A 1 537 ? -0.479 -61.906 -32.25 1 95.69 537 LEU A CA 1
ATOM 4158 C C . LEU A 1 537 ? -0.166 -60.656 -33.031 1 95.69 537 LEU A C 1
ATOM 4160 O O . LEU A 1 537 ? 0.183 -59.625 -32.438 1 95.69 537 LEU A O 1
ATOM 4164 N N . SER A 1 538 ? -0.337 -60.781 -34.312 1 95.5 538 SER A N 1
ATOM 4165 C CA . SER A 1 538 ? -0.124 -59.625 -35.156 1 95.5 538 SER A CA 1
ATOM 4166 C C . SER A 1 538 ? -1.121 -58.5 -34.844 1 95.5 538 SER A C 1
ATOM 4168 O O . SER A 1 538 ? -0.755 -57.344 -34.781 1 95.5 538 SER A O 1
ATOM 4170 N N . ARG A 1 539 ? -2.365 -58.812 -34.594 1 95.06 539 ARG A N 1
ATOM 4171 C CA . ARG A 1 539 ? -3.393 -57.844 -34.219 1 95.06 539 ARG A CA 1
ATOM 4172 C C . ARG A 1 539 ? -3.102 -57.219 -32.844 1 95.06 539 ARG A C 1
ATOM 4174 O O . ARG A 1 539 ? -3.209 -56 -32.688 1 95.06 539 ARG A O 1
ATOM 4181 N N . ALA A 1 540 ? -2.729 -58.094 -31.938 1 93.94 540 ALA A N 1
ATOM 4182 C CA . ALA A 1 540 ? -2.391 -57.594 -30.609 1 93.94 540 ALA A CA 1
ATOM 4183 C C . ALA A 1 540 ? -1.198 -56.656 -30.656 1 93.94 540 ALA A C 1
ATOM 4185 O O . ALA A 1 540 ? -1.205 -55.594 -30.016 1 93.94 540 ALA A O 1
ATOM 4186 N N . SER A 1 541 ? -0.197 -56.969 -31.422 1 94.62 541 SER A N 1
ATOM 4187 C CA . SER A 1 541 ? 0.99 -56.156 -31.562 1 94.62 541 SER A CA 1
ATOM 4188 C C . SER A 1 541 ? 0.641 -54.781 -32.188 1 94.62 541 SER A C 1
ATOM 4190 O O . SER A 1 541 ? 1.148 -53.75 -31.734 1 94.62 541 SER A O 1
ATOM 4192 N N . SER A 1 542 ? -0.258 -54.844 -33.156 1 94.12 542 SER A N 1
ATOM 4193 C CA . SER A 1 542 ? -0.7 -53.625 -33.781 1 94.12 542 SER A CA 1
ATOM 4194 C C . SER A 1 542 ? -1.446 -52.719 -32.812 1 94.12 542 SER A C 1
ATOM 4196 O O . SER A 1 542 ? -1.281 -51.5 -32.812 1 94.12 542 SER A O 1
ATOM 4198 N N . SER A 1 543 ? -2.209 -53.312 -31.969 1 94.5 543 SER A N 1
ATOM 4199 C CA . SER A 1 543 ? -2.936 -52.562 -30.953 1 94.5 543 SER A CA 1
ATOM 4200 C C . SER A 1 543 ? -1.98 -51.938 -29.953 1 94.5 543 SER A C 1
ATOM 4202 O O . SER A 1 543 ? -2.135 -50.75 -29.609 1 94.5 543 SER A O 1
ATOM 4204 N N . ILE A 1 544 ? -0.977 -52.625 -29.531 1 95.12 544 ILE A N 1
ATOM 4205 C CA . ILE A 1 544 ? 0.003 -52.094 -28.578 1 95.12 544 ILE A CA 1
ATOM 4206 C C . ILE A 1 544 ? 0.797 -50.969 -29.234 1 95.12 544 ILE A C 1
ATOM 4208 O O . ILE A 1 544 ? 1.064 -49.938 -28.594 1 95.12 544 ILE A O 1
ATOM 4212 N N . LEU A 1 545 ? 1.125 -51.188 -30.453 1 94.12 545 LEU A N 1
ATOM 4213 C CA . LEU A 1 545 ? 1.866 -50.156 -31.188 1 94.12 545 LEU A CA 1
ATOM 4214 C C . LEU A 1 545 ? 1.061 -48.875 -31.281 1 94.12 545 LEU A C 1
ATOM 4216 O O . LEU A 1 545 ? 1.6 -47.781 -31.078 1 94.12 545 LEU A O 1
ATOM 4220 N N . SER A 1 546 ? -0.244 -48.969 -31.562 1 95.25 546 SER A N 1
ATOM 4221 C CA . SER A 1 546 ? -1.124 -47.812 -31.625 1 95.25 546 SER A CA 1
ATOM 4222 C C . SER A 1 546 ? -1.217 -47.094 -30.281 1 95.25 546 SER A C 1
ATOM 4224 O O . SER A 1 546 ? -1.127 -45.875 -30.203 1 95.25 546 SER A O 1
ATOM 4226 N N . ALA A 1 547 ? -1.344 -47.875 -29.266 1 95.62 547 ALA A N 1
ATOM 4227 C CA . ALA A 1 547 ? -1.388 -47.312 -27.922 1 95.62 547 ALA A CA 1
ATOM 4228 C C . ALA A 1 547 ? -0.083 -46.594 -27.578 1 95.62 547 ALA A C 1
ATOM 4230 O O . ALA A 1 547 ? -0.097 -45.5 -27.016 1 95.62 547 ALA A O 1
ATOM 4231 N N . THR A 1 548 ? 1.031 -47.188 -27.906 1 95.19 548 THR A N 1
ATOM 4232 C CA . THR A 1 548 ? 2.35 -46.625 -27.641 1 95.19 548 THR A CA 1
ATOM 4233 C C . THR A 1 548 ? 2.531 -45.312 -28.391 1 95.19 548 THR A C 1
ATOM 4235 O O . THR A 1 548 ? 3.086 -44.344 -27.844 1 95.19 548 THR A O 1
ATOM 4238 N N . HIS A 1 549 ? 1.965 -45.219 -29.609 1 95.56 549 HIS A N 1
ATOM 4239 C CA . HIS A 1 549 ? 2.021 -44 -30.375 1 95.56 549 HIS A CA 1
ATOM 4240 C C . HIS A 1 549 ? 1.211 -42.906 -29.703 1 95.56 549 HIS A C 1
ATOM 4242 O O . HIS A 1 549 ? 1.668 -41.75 -29.609 1 95.56 549 HIS A O 1
ATOM 4248 N N . THR A 1 550 ? 0.107 -43.25 -29.234 1 96.31 550 THR A N 1
ATOM 4249 C CA . THR A 1 550 ? -0.74 -42.281 -28.547 1 96.31 550 THR A CA 1
ATOM 4250 C C . THR A 1 550 ? -0.07 -41.812 -27.266 1 96.31 550 THR A C 1
ATOM 4252 O O . THR A 1 550 ? -0.06 -40.594 -26.984 1 96.31 550 THR A O 1
ATOM 4255 N N . ILE A 1 551 ? 0.526 -42.688 -26.562 1 96.38 551 ILE A N 1
ATOM 4256 C CA . ILE A 1 551 ? 1.201 -42.312 -25.312 1 96.38 551 ILE A CA 1
ATOM 4257 C C . ILE A 1 551 ? 2.391 -41.406 -25.625 1 96.38 551 ILE A C 1
ATOM 4259 O O . ILE A 1 551 ? 2.676 -40.469 -24.859 1 96.38 551 ILE A O 1
ATOM 4263 N N . ASN A 1 552 ? 3.049 -41.688 -26.656 1 96.12 552 ASN A N 1
ATOM 4264 C CA . ASN A 1 552 ? 4.152 -40.812 -27.078 1 96.12 552 ASN A CA 1
ATOM 4265 C C . ASN A 1 552 ? 3.68 -39.406 -27.391 1 96.12 552 ASN A C 1
ATOM 4267 O O . ASN A 1 552 ? 4.34 -38.438 -27.016 1 96.12 552 ASN A O 1
ATOM 4271 N N . GLU A 1 553 ? 2.545 -39.312 -28.062 1 96.5 553 GLU A N 1
ATOM 4272 C CA . GLU A 1 553 ? 1.958 -38 -28.359 1 96.5 553 GLU A CA 1
ATOM 4273 C C . GLU A 1 553 ? 1.594 -37.25 -27.062 1 96.5 553 GLU A C 1
ATOM 4275 O O . GLU A 1 553 ? 1.885 -36.062 -26.922 1 96.5 553 GLU A O 1
ATOM 4280 N N . ILE A 1 554 ? 1.024 -37.906 -26.172 1 96.12 554 ILE A N 1
ATOM 4281 C CA . ILE A 1 554 ? 0.639 -37.344 -24.891 1 96.12 554 ILE A CA 1
ATOM 4282 C C . ILE A 1 554 ? 1.885 -36.875 -24.141 1 96.12 554 ILE A C 1
ATOM 4284 O O . ILE A 1 554 ? 1.892 -35.812 -23.547 1 96.12 554 ILE A O 1
ATOM 4288 N N . THR A 1 555 ? 2.916 -37.75 -24.172 1 96.25 555 THR A N 1
ATOM 4289 C CA . THR A 1 555 ? 4.184 -37.406 -23.531 1 96.25 555 THR A CA 1
ATOM 4290 C C . THR A 1 555 ? 4.738 -36.094 -24.047 1 96.25 555 THR A C 1
ATOM 4292 O O . THR A 1 555 ? 5.145 -35.219 -23.25 1 96.25 555 THR A O 1
ATOM 4295 N N . THR A 1 556 ? 4.656 -35.906 -25.344 1 95.94 556 THR A N 1
ATOM 4296 C CA . THR A 1 556 ? 5.133 -34.656 -25.953 1 95.94 556 THR A CA 1
ATOM 4297 C C . THR A 1 556 ? 4.273 -33.5 -25.531 1 95.94 556 THR A C 1
ATOM 4299 O O . THR A 1 556 ? 4.797 -32.406 -25.188 1 95.94 556 THR A O 1
ATOM 4302 N N . ARG A 1 557 ? 3.02 -33.656 -25.438 1 96.38 557 ARG A N 1
ATOM 4303 C CA . ARG A 1 557 ? 2.1 -32.562 -25.062 1 96.38 557 ARG A CA 1
ATOM 4304 C C . ARG A 1 557 ? 2.291 -32.188 -23.594 1 96.38 557 ARG A C 1
ATOM 4306 O O . ARG A 1 557 ? 2.238 -31 -23.25 1 96.38 557 ARG A O 1
ATOM 4313 N N . VAL A 1 558 ? 2.494 -33.094 -22.75 1 95.56 558 VAL A N 1
ATOM 4314 C CA . VAL A 1 558 ? 2.711 -32.812 -21.328 1 95.56 558 VAL A CA 1
ATOM 4315 C C . VAL A 1 558 ? 4.023 -32.062 -21.141 1 95.56 558 VAL A C 1
ATOM 4317 O O . VAL A 1 558 ? 4.102 -31.125 -20.344 1 95.56 558 VAL A O 1
ATOM 4320 N N . ARG A 1 559 ? 5.004 -32.5 -21.891 1 95.75 559 ARG A N 1
ATOM 4321 C CA . ARG A 1 559 ? 6.277 -31.797 -21.844 1 95.75 559 ARG A CA 1
ATOM 4322 C C . ARG A 1 559 ? 6.105 -30.328 -22.25 1 95.75 559 ARG A C 1
ATOM 4324 O O . ARG A 1 559 ? 6.602 -29.438 -21.562 1 95.75 559 ARG A O 1
ATOM 4331 N N . GLU A 1 560 ? 5.363 -30.078 -23.297 1 95.75 560 GLU A N 1
ATOM 4332 C CA . GLU A 1 560 ? 5.086 -28.734 -23.766 1 95.75 560 GLU A CA 1
ATOM 4333 C C . GLU A 1 560 ? 4.281 -27.953 -22.719 1 95.75 560 GLU A C 1
ATOM 4335 O O . GLU A 1 560 ? 4.559 -26.766 -22.469 1 95.75 560 GLU A O 1
ATOM 4340 N N . GLY A 1 561 ? 3.336 -28.641 -22.203 1 95.44 561 GLY A N 1
ATOM 4341 C CA . GLY A 1 561 ? 2.557 -28.016 -21.141 1 95.44 561 GLY A CA 1
ATOM 4342 C C . GLY A 1 561 ? 3.389 -27.625 -19.938 1 95.44 561 GLY A C 1
ATOM 4343 O O . GLY A 1 561 ? 3.219 -26.547 -19.375 1 95.44 561 GLY A O 1
ATOM 4344 N N . ALA A 1 562 ? 4.312 -28.438 -19.531 1 95.56 562 ALA A N 1
ATOM 4345 C CA . ALA A 1 562 ? 5.203 -28.172 -18.406 1 95.56 562 ALA A CA 1
ATOM 4346 C C . ALA A 1 562 ? 6.105 -26.969 -18.688 1 95.56 562 ALA A C 1
ATOM 4348 O O . ALA A 1 562 ? 6.32 -26.125 -17.812 1 95.56 562 ALA A O 1
ATOM 4349 N N . GLU A 1 563 ? 6.582 -26.875 -19.906 1 95.94 563 GLU A N 1
ATOM 4350 C CA . GLU A 1 563 ? 7.422 -25.75 -20.297 1 95.94 563 GLU A CA 1
ATOM 4351 C C . GLU A 1 563 ? 6.648 -24.438 -20.234 1 95.94 563 GLU A C 1
ATOM 4353 O O . GLU A 1 563 ? 7.164 -23.422 -19.75 1 95.94 563 GLU A O 1
ATOM 4358 N N . ASP A 1 564 ? 5.445 -24.438 -20.672 1 97.12 564 ASP A N 1
ATOM 4359 C CA . ASP A 1 564 ? 4.582 -23.266 -20.609 1 97.12 564 ASP A CA 1
ATOM 4360 C C . ASP A 1 564 ? 4.305 -22.859 -19.172 1 97.12 564 ASP A C 1
ATOM 4362 O O . ASP A 1 564 ? 4.383 -21.672 -18.828 1 97.12 564 ASP A O 1
ATOM 4366 N N . MET A 1 565 ? 4.059 -23.812 -18.375 1 96.31 565 MET A N 1
ATOM 4367 C CA . MET A 1 565 ? 3.795 -23.562 -16.969 1 96.31 565 MET A CA 1
ATOM 4368 C C . MET A 1 565 ? 5.023 -22.953 -16.281 1 96.31 565 MET A C 1
ATOM 4370 O O . MET A 1 565 ? 4.895 -22.062 -15.438 1 96.31 565 MET A O 1
ATOM 4374 N N . MET A 1 566 ? 6.188 -23.438 -16.672 1 97 566 MET A N 1
ATOM 4375 C CA . MET A 1 566 ? 7.434 -22.891 -16.125 1 97 566 MET A CA 1
ATOM 4376 C C . MET A 1 566 ? 7.582 -21.422 -16.469 1 97 566 MET A C 1
ATOM 4378 O O . MET A 1 566 ? 7.992 -20.609 -15.617 1 97 566 MET A O 1
ATOM 4382 N N . GLN A 1 567 ? 7.238 -21.078 -17.656 1 97.19 567 GLN A N 1
ATOM 4383 C CA . GLN A 1 567 ? 7.309 -19.688 -18.094 1 97.19 567 GLN A CA 1
ATOM 4384 C C . GLN A 1 567 ? 6.332 -18.812 -17.312 1 97.19 567 GLN A C 1
ATOM 4386 O O . GLN A 1 567 ? 6.695 -17.734 -16.844 1 97.19 567 GLN A O 1
ATOM 4391 N N . ARG A 1 568 ? 5.148 -19.281 -17.156 1 97.31 568 ARG A N 1
ATOM 4392 C CA . ARG A 1 568 ? 4.133 -18.547 -16.406 1 97.31 568 ARG A CA 1
ATOM 4393 C C . ARG A 1 568 ? 4.512 -18.422 -14.938 1 97.31 568 ARG A C 1
ATOM 4395 O O . ARG A 1 568 ? 4.262 -17.391 -14.312 1 97.31 568 ARG A O 1
ATOM 4402 N N . ALA A 1 569 ? 5.121 -19.469 -14.398 1 96.69 569 ALA A N 1
ATOM 4403 C CA . ALA A 1 569 ? 5.609 -19.422 -13.023 1 96.69 569 ALA A CA 1
ATOM 4404 C C . ALA A 1 569 ? 6.664 -18.328 -12.859 1 96.69 569 ALA A C 1
ATOM 4406 O O . ALA A 1 569 ? 6.676 -17.609 -11.852 1 96.69 569 ALA A O 1
ATOM 4407 N N . GLY A 1 570 ? 7.492 -18.219 -13.867 1 96.75 570 GLY A N 1
ATOM 4408 C CA . GLY A 1 570 ? 8.461 -17.141 -13.867 1 96.75 570 GLY A CA 1
ATOM 4409 C C . GLY A 1 570 ? 7.82 -15.766 -13.859 1 96.75 570 GLY A C 1
ATOM 4410 O O . GLY A 1 570 ? 8.273 -14.875 -13.141 1 96.75 570 GLY A O 1
ATOM 4411 N N . GLU A 1 571 ? 6.75 -15.539 -14.555 1 96.75 571 GLU A N 1
ATOM 4412 C CA . GLU A 1 571 ? 6.008 -14.289 -14.594 1 96.75 571 GLU A CA 1
ATOM 4413 C C . GLU A 1 571 ? 5.41 -13.953 -13.227 1 96.75 571 GLU A C 1
ATOM 4415 O O . GLU A 1 571 ? 5.434 -12.805 -12.797 1 96.75 571 GLU A O 1
ATOM 4420 N N . ILE A 1 572 ? 4.918 -14.922 -12.57 1 96.81 572 ILE A N 1
ATOM 4421 C CA . ILE A 1 572 ? 4.328 -14.742 -11.242 1 96.81 572 ILE A CA 1
ATOM 4422 C C . ILE A 1 572 ? 5.414 -14.352 -10.242 1 96.81 572 ILE A C 1
ATOM 4424 O O . ILE A 1 572 ? 5.215 -13.453 -9.422 1 96.81 572 ILE A O 1
ATOM 4428 N N . ARG A 1 573 ? 6.562 -15.047 -10.297 1 97.12 573 ARG A N 1
ATOM 4429 C CA . ARG A 1 573 ? 7.68 -14.719 -9.43 1 97.12 573 ARG A CA 1
ATOM 4430 C C . ARG A 1 573 ? 8.117 -13.266 -9.625 1 97.12 573 ARG A C 1
ATOM 4432 O O . ARG A 1 573 ? 8.312 -12.531 -8.656 1 97.12 573 ARG A O 1
ATOM 4439 N N . ASP A 1 574 ? 8.188 -12.805 -10.852 1 97.12 574 ASP A N 1
ATOM 4440 C CA . ASP A 1 574 ? 8.562 -11.43 -11.172 1 97.12 574 ASP A CA 1
ATOM 4441 C C . ASP A 1 574 ? 7.539 -10.438 -10.641 1 97.12 574 ASP A C 1
ATOM 4443 O O . ASP A 1 574 ? 7.902 -9.406 -10.07 1 97.12 574 ASP A O 1
ATOM 4447 N N . ALA A 1 575 ? 6.324 -10.773 -10.859 1 96.5 575 ALA A N 1
ATOM 4448 C CA . ALA A 1 575 ? 5.246 -9.914 -10.383 1 96.5 575 ALA A CA 1
ATOM 4449 C C . ALA A 1 575 ? 5.254 -9.82 -8.859 1 96.5 575 ALA A C 1
ATOM 4451 O O . ALA A 1 575 ? 5.031 -8.75 -8.297 1 96.5 575 ALA A O 1
ATOM 4452 N N . ALA A 1 576 ? 5.492 -10.914 -8.156 1 96 576 ALA A N 1
ATOM 4453 C CA . ALA A 1 576 ? 5.574 -10.938 -6.699 1 96 576 ALA A CA 1
ATOM 4454 C C . ALA A 1 576 ? 6.746 -10.102 -6.203 1 96 576 ALA A C 1
ATOM 4456 O O . ALA A 1 576 ? 6.609 -9.344 -5.234 1 96 576 ALA A O 1
ATOM 4457 N N . GLU A 1 577 ? 7.859 -10.18 -6.875 1 96.31 577 GLU A N 1
ATOM 4458 C CA . GLU A 1 577 ? 9.023 -9.367 -6.527 1 96.31 577 GLU A CA 1
ATOM 4459 C C . GLU A 1 577 ? 8.75 -7.883 -6.75 1 96.31 577 GLU 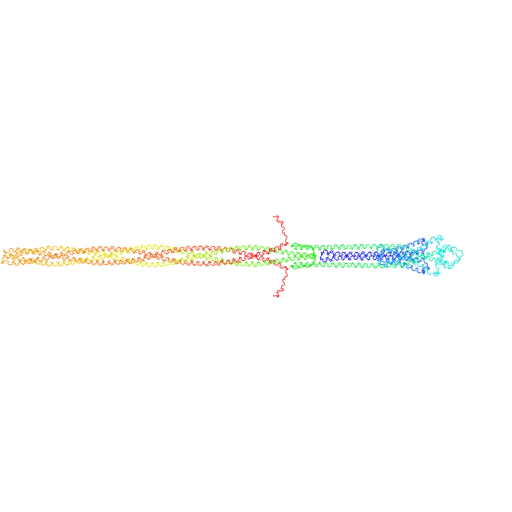A C 1
ATOM 4461 O O . GLU A 1 577 ? 9.102 -7.051 -5.91 1 96.31 577 GLU A O 1
ATOM 4466 N N . GLY A 1 578 ? 8.086 -7.594 -7.863 1 96.69 578 GLY A N 1
ATOM 4467 C CA . GLY A 1 578 ? 7.66 -6.223 -8.109 1 96.69 578 GLY A CA 1
ATOM 4468 C C . GLY A 1 578 ? 6.703 -5.699 -7.055 1 96.69 578 GLY A C 1
ATOM 4469 O O . GLY A 1 578 ? 6.809 -4.547 -6.629 1 96.69 578 GLY A O 1
ATOM 4470 N N . SER A 1 579 ? 5.863 -6.484 -6.574 1 96.31 579 SER A N 1
ATOM 4471 C CA . SER A 1 579 ? 4.91 -6.125 -5.527 1 96.31 579 SER A CA 1
ATOM 4472 C C . SER A 1 579 ? 5.605 -5.941 -4.184 1 96.31 579 SER A C 1
ATOM 4474 O O . SER A 1 579 ? 5.215 -5.086 -3.389 1 96.31 579 SER A O 1
ATOM 4476 N N . ARG A 1 580 ? 6.648 -6.746 -3.914 1 97.62 580 ARG A N 1
ATOM 4477 C CA . ARG A 1 580 ? 7.453 -6.582 -2.707 1 97.62 580 ARG A CA 1
ATOM 4478 C C . ARG A 1 580 ? 8.156 -5.23 -2.697 1 97.62 580 ARG A C 1
ATOM 4480 O O . ARG A 1 580 ? 8.211 -4.559 -1.665 1 97.62 580 ARG A O 1
ATOM 4487 N N . ASP A 1 581 ? 8.602 -4.805 -3.852 1 97.25 581 ASP A N 1
ATOM 4488 C CA . ASP A 1 581 ? 9.211 -3.486 -4.008 1 97.25 581 ASP A CA 1
ATOM 4489 C C . ASP A 1 581 ? 8.203 -2.379 -3.705 1 97.25 581 ASP A C 1
ATOM 4491 O O . ASP A 1 581 ? 8.531 -1.406 -3.021 1 97.25 581 ASP A O 1
ATOM 4495 N N . VAL A 1 582 ? 7.047 -2.559 -4.234 1 96.38 582 VAL A N 1
ATOM 4496 C CA . VAL A 1 582 ? 5.969 -1.606 -3.979 1 96.38 582 VAL A CA 1
ATOM 4497 C C . VAL A 1 582 ? 5.699 -1.52 -2.479 1 96.38 582 VAL A C 1
ATOM 4499 O O . VAL A 1 582 ? 5.566 -0.425 -1.927 1 96.38 582 VAL A O 1
ATOM 4502 N N . SER A 1 583 ? 5.613 -2.697 -1.771 1 97.44 583 SER A N 1
ATOM 4503 C CA . SER A 1 583 ? 5.375 -2.758 -0.332 1 97.44 583 SER A CA 1
ATOM 4504 C C . SER A 1 583 ? 6.445 -1.993 0.439 1 97.44 583 SER A C 1
ATOM 4506 O O . SER A 1 583 ? 6.129 -1.199 1.328 1 97.44 583 SER A O 1
ATOM 4508 N N . LEU A 1 584 ? 7.699 -2.16 0.08 1 95.5 584 LEU A N 1
ATOM 4509 C CA . LEU A 1 584 ? 8.812 -1.482 0.729 1 95.5 584 LEU A CA 1
ATOM 4510 C C . LEU A 1 584 ? 8.734 0.026 0.521 1 95.5 584 LEU A C 1
ATOM 4512 O O . LEU A 1 584 ? 8.938 0.799 1.46 1 95.5 584 LEU A O 1
ATOM 4516 N N . GLU A 1 585 ? 8.383 0.427 -0.656 1 96.38 585 GLU A N 1
ATOM 4517 C CA . GLU A 1 585 ? 8.312 1.849 -0.981 1 96.38 585 GLU A CA 1
ATOM 4518 C C . GLU A 1 585 ? 7.129 2.516 -0.282 1 96.38 585 GLU A C 1
ATOM 4520 O O . GLU A 1 585 ? 7.23 3.658 0.168 1 96.38 585 GLU A O 1
ATOM 4525 N N . VAL A 1 586 ? 6.039 1.858 -0.188 1 95.75 586 VAL A N 1
ATOM 4526 C CA . VAL A 1 586 ? 4.879 2.381 0.527 1 95.75 586 VAL A CA 1
ATOM 4527 C C . VAL A 1 586 ? 5.211 2.537 2.008 1 95.75 586 VAL A C 1
ATOM 4529 O O . VAL A 1 586 ? 4.836 3.533 2.633 1 95.75 586 VAL A O 1
ATOM 4532 N N . ARG A 1 587 ? 5.91 1.562 2.564 1 95.69 587 ARG A N 1
ATOM 4533 C CA . ARG A 1 587 ? 6.332 1.646 3.959 1 95.69 587 ARG A CA 1
ATOM 4534 C C . ARG A 1 587 ? 7.18 2.889 4.199 1 95.69 587 ARG A C 1
ATOM 4536 O O . ARG A 1 587 ? 6.984 3.602 5.188 1 95.69 587 ARG A O 1
ATOM 4543 N N . LYS A 1 588 ? 8.078 3.209 3.301 1 95.69 588 LYS A N 1
ATOM 4544 C CA . LYS A 1 588 ? 8.898 4.414 3.383 1 95.69 588 LYS A CA 1
ATOM 4545 C C . LYS A 1 588 ? 8.039 5.672 3.293 1 95.69 588 LYS A C 1
ATOM 4547 O O . LYS A 1 588 ? 8.273 6.641 4.02 1 95.69 588 LYS A O 1
ATOM 4552 N N . GLY A 1 589 ? 7.094 5.555 2.322 1 95.5 589 GLY A N 1
ATOM 4553 C CA . GLY A 1 589 ? 6.172 6.672 2.18 1 95.5 589 GLY A CA 1
ATOM 4554 C C . GLY A 1 589 ? 5.367 6.945 3.438 1 95.5 589 GLY A C 1
ATOM 4555 O O . GLY A 1 589 ? 5.207 8.102 3.836 1 95.5 589 GLY A O 1
ATOM 4556 N N . VAL A 1 590 ? 4.926 5.93 4.145 1 94.5 590 VAL A N 1
ATOM 4557 C CA . VAL A 1 590 ? 4.16 6.031 5.383 1 94.5 590 VAL A CA 1
ATOM 4558 C C . VAL A 1 590 ? 5.031 6.645 6.477 1 94.5 590 VAL A C 1
ATOM 4560 O O . VAL A 1 590 ? 4.578 7.508 7.23 1 94.5 590 VAL A O 1
ATOM 4563 N N . GLU A 1 591 ? 6.289 6.305 6.574 1 94.69 591 GLU A N 1
ATOM 4564 C CA . GLU A 1 591 ? 7.223 6.871 7.543 1 94.69 591 GLU A CA 1
ATOM 4565 C C . GLU A 1 591 ? 7.445 8.359 7.289 1 94.69 591 GLU A C 1
ATOM 4567 O O . GLU A 1 591 ? 7.52 9.156 8.234 1 94.69 591 GLU A O 1
ATOM 4572 N N . GLU A 1 592 ? 7.504 8.695 6.051 1 94.12 592 GLU A N 1
ATOM 4573 C CA . GLU A 1 592 ? 7.684 10.094 5.676 1 94.12 592 GLU A CA 1
ATOM 4574 C C . GLU A 1 592 ? 6.465 10.93 6.07 1 94.12 592 GLU A C 1
ATOM 4576 O O . GLU A 1 592 ? 6.609 12.047 6.574 1 94.12 592 GLU A O 1
ATOM 4581 N N . ILE A 1 593 ? 5.305 10.398 5.852 1 93.62 593 ILE A N 1
ATOM 4582 C CA . ILE A 1 593 ? 4.074 11.086 6.223 1 93.62 593 ILE A CA 1
ATOM 4583 C C . ILE A 1 593 ? 4.004 11.234 7.742 1 93.62 593 ILE A C 1
ATOM 4585 O O . ILE A 1 593 ? 3.613 12.281 8.25 1 93.62 593 ILE A O 1
ATOM 4589 N N . GLU A 1 594 ? 4.379 10.227 8.453 1 94.19 594 GLU A N 1
ATOM 4590 C CA . GLU A 1 594 ? 4.406 10.266 9.914 1 94.19 594 GLU A CA 1
ATOM 4591 C C . GLU A 1 594 ? 5.316 11.383 10.414 1 94.19 594 GLU A C 1
ATOM 4593 O O . GLU A 1 594 ? 4.953 12.117 11.336 1 94.19 594 GLU A O 1
ATOM 4598 N N . ARG A 1 595 ? 6.461 11.492 9.82 1 92.88 595 ARG A N 1
ATOM 4599 C CA . ARG A 1 595 ? 7.379 12.57 10.18 1 92.88 595 ARG A CA 1
ATOM 4600 C C . ARG A 1 595 ? 6.762 13.938 9.891 1 92.88 595 ARG A C 1
ATOM 4602 O O . ARG A 1 595 ? 6.848 14.852 10.711 1 92.88 595 ARG A O 1
ATOM 4609 N N . GLY A 1 596 ? 6.133 13.953 8.648 1 91.94 596 GLY A N 1
ATOM 4610 C CA . GLY A 1 596 ? 5.461 15.195 8.289 1 91.94 596 GLY A CA 1
ATOM 4611 C C . GLY A 1 596 ? 4.332 15.555 9.242 1 91.94 596 GLY A C 1
ATOM 4612 O O . GLY A 1 596 ? 4.191 16.719 9.625 1 91.94 596 GLY A O 1
ATOM 4613 N N . THR A 1 597 ? 3.58 14.625 9.719 1 93.12 597 THR A N 1
ATOM 4614 C CA . THR A 1 597 ? 2.473 14.836 10.641 1 93.12 597 THR A CA 1
ATOM 4615 C C . THR A 1 597 ? 2.984 15.297 12 1 93.12 597 THR A C 1
ATOM 4617 O O . THR A 1 597 ? 2.381 16.172 12.641 1 93.12 597 THR A O 1
ATOM 4620 N N . ARG A 1 598 ? 4.113 14.805 12.484 1 91.12 598 ARG A N 1
ATOM 4621 C CA . ARG A 1 598 ? 4.699 15.219 13.75 1 91.12 598 ARG A CA 1
ATOM 4622 C C . ARG A 1 598 ? 5.16 16.672 13.695 1 91.12 598 ARG A C 1
ATOM 4624 O O . ARG A 1 598 ? 4.969 17.438 14.641 1 91.12 598 ARG A O 1
ATOM 4631 N N . GLU A 1 599 ? 5.707 17.047 12.531 1 91.38 599 GLU A N 1
ATOM 4632 C CA . GLU A 1 599 ? 6.164 18.422 12.344 1 91.38 599 GLU A CA 1
ATOM 4633 C C . GLU A 1 599 ? 4.992 19.391 12.367 1 91.38 599 GLU A C 1
ATOM 4635 O O . GLU A 1 599 ? 5.066 20.438 13.016 1 91.38 599 GLU A O 1
ATOM 4640 N N . ILE A 1 600 ? 3.949 19.016 11.766 1 90.94 600 ILE A N 1
ATOM 4641 C CA . ILE A 1 600 ? 2.771 19.875 11.719 1 90.94 600 ILE A CA 1
ATOM 4642 C C . ILE A 1 600 ? 2.137 19.969 13.102 1 90.94 600 ILE A C 1
ATOM 4644 O O . ILE A 1 600 ? 1.737 21.047 13.539 1 90.94 600 ILE A O 1
ATOM 4648 N N . LEU A 1 601 ? 2.09 18.859 13.805 1 88.94 601 LEU A N 1
ATOM 4649 C CA . LEU A 1 601 ? 1.523 18.844 15.148 1 88.94 601 LEU A CA 1
ATOM 4650 C C . LEU A 1 601 ? 2.309 19.75 16.078 1 88.94 601 LEU A C 1
ATOM 4652 O O . LEU A 1 601 ? 1.718 20.484 16.875 1 88.94 601 LEU A O 1
ATOM 4656 N N . GLN A 1 602 ? 3.602 19.75 15.984 1 89.5 602 GLN A N 1
ATOM 4657 C CA . GLN A 1 602 ? 4.441 20.625 16.781 1 89.5 602 GLN A CA 1
ATOM 4658 C C . GLN A 1 602 ? 4.156 22.094 16.469 1 89.5 602 GLN A C 1
ATOM 4660 O O . GLN A 1 602 ? 4.039 22.922 17.375 1 89.5 602 GLN A O 1
ATOM 4665 N N . ALA A 1 603 ? 4.047 22.344 15.156 1 86.88 603 ALA A N 1
ATOM 4666 C CA . ALA A 1 603 ? 3.762 23.703 14.727 1 86.88 603 ALA A CA 1
ATOM 4667 C C . ALA A 1 603 ? 2.395 24.156 15.227 1 86.88 603 ALA A C 1
ATOM 4669 O O . ALA A 1 603 ? 2.256 25.281 15.742 1 86.88 603 ALA A O 1
ATOM 4670 N N . VAL A 1 604 ? 1.386 23.328 15.188 1 85.69 604 VAL A N 1
ATOM 4671 C CA . VAL A 1 604 ? 0.017 23.625 15.594 1 85.69 604 VAL A CA 1
ATOM 4672 C C . VAL A 1 604 ? -0.034 23.844 17.109 1 85.69 604 VAL A C 1
ATOM 4674 O O . VAL A 1 604 ? -0.706 24.75 17.594 1 85.69 604 VAL A O 1
ATOM 4677 N N . ASN A 1 605 ? 0.704 23.094 17.906 1 85.81 605 ASN A N 1
ATOM 4678 C CA . ASN A 1 605 ? 0.759 23.266 19.344 1 85.81 605 ASN A CA 1
ATOM 4679 C C . ASN A 1 605 ? 1.419 24.578 19.75 1 85.81 605 ASN A C 1
ATOM 4681 O O . ASN A 1 605 ? 0.942 25.281 20.641 1 85.81 605 ASN A O 1
ATOM 4685 N N . THR A 1 606 ? 2.463 24.828 19.031 1 82.44 606 THR A N 1
ATOM 4686 C CA . THR A 1 606 ? 3.154 26.094 19.297 1 82.44 606 THR A CA 1
ATOM 4687 C C . THR A 1 606 ? 2.242 27.281 19 1 82.44 606 THR A C 1
ATOM 4689 O O . THR A 1 606 ? 2.18 28.219 19.797 1 82.44 606 THR A O 1
ATOM 4692 N N . ILE A 1 607 ? 1.499 27.188 17.906 1 76.88 607 ILE A N 1
ATOM 4693 C CA . ILE A 1 607 ? 0.565 28.234 17.531 1 76.88 607 ILE A CA 1
ATOM 4694 C C . ILE A 1 607 ? -0.527 28.375 18.594 1 76.88 607 ILE A C 1
ATOM 4696 O O . ILE A 1 607 ? -0.871 29.484 19 1 76.88 607 ILE A O 1
ATOM 4700 N N . SER A 1 608 ? -0.996 27.266 19.047 1 80.12 608 SER A N 1
ATOM 4701 C CA . SER A 1 608 ? -2.041 27.25 20.078 1 80.12 608 SER A CA 1
ATOM 4702 C C . SER A 1 608 ? -1.55 27.875 21.375 1 80.12 608 SER A C 1
ATOM 4704 O O . SER A 1 608 ? -2.244 28.688 21.984 1 80.12 608 SER A O 1
ATOM 4706 N N . ASP A 1 609 ? -0.369 27.594 21.859 1 82.06 609 ASP A N 1
ATOM 4707 C CA . ASP A 1 609 ? 0.216 28.109 23.094 1 82.06 609 ASP A CA 1
ATOM 4708 C C . ASP A 1 609 ? 0.425 29.625 23 1 82.06 609 ASP A C 1
ATOM 4710 O O . ASP A 1 609 ? 0.094 30.359 23.938 1 82.06 609 ASP A O 1
ATOM 4714 N N . LEU A 1 610 ? 0.893 30.031 21.891 1 73.06 610 LEU A N 1
ATOM 4715 C CA . LEU A 1 610 ? 1.185 31.438 21.703 1 73.06 610 LEU A CA 1
ATOM 4716 C C . LEU A 1 610 ? -0.103 32.25 21.625 1 73.06 610 LEU A C 1
ATOM 4718 O O . LEU A 1 610 ? -0.164 33.375 22.125 1 73.06 610 LEU A O 1
ATOM 4722 N N . ALA A 1 611 ? -1.079 31.641 20.906 1 73.38 611 ALA A N 1
ATOM 4723 C CA . ALA A 1 611 ? -2.385 32.281 20.859 1 73.38 611 ALA A CA 1
ATOM 4724 C C . ALA A 1 611 ? -2.955 32.5 22.266 1 73.38 611 ALA A C 1
ATOM 4726 O O . ALA A 1 611 ? -3.516 33.562 22.562 1 73.38 611 ALA A O 1
ATOM 4727 N N . GLN A 1 612 ? -2.775 31.547 23.172 1 76.81 612 GLN A N 1
ATOM 4728 C CA . GLN A 1 612 ? -3.26 31.625 24.547 1 76.81 612 GLN A CA 1
ATOM 4729 C C . GLN A 1 612 ? -2.512 32.719 25.328 1 76.81 612 GLN A C 1
ATOM 4731 O O . GLN A 1 612 ? -3.119 33.469 26.078 1 76.81 612 GLN A O 1
ATOM 4736 N N . GLU A 1 613 ? -1.238 32.75 25.125 1 75.94 613 GLU A N 1
ATOM 4737 C CA . GLU A 1 613 ? -0.425 33.75 25.812 1 75.94 613 GLU A CA 1
ATOM 4738 C C . GLU A 1 613 ? -0.797 35.156 25.359 1 75.94 613 GLU A C 1
ATOM 4740 O O . GLU A 1 613 ? -0.919 36.062 26.188 1 75.94 613 GLU A O 1
ATOM 4745 N N . SER A 1 614 ? -0.948 35.281 24.031 1 72.56 614 SER A N 1
ATOM 4746 C CA . SER A 1 614 ? -1.326 36.594 23.484 1 72.56 614 SER A CA 1
ATOM 4747 C C . SER A 1 614 ? -2.695 37.031 24 1 72.56 614 SER A C 1
ATOM 4749 O O . SER A 1 614 ? -2.904 38.219 24.297 1 72.56 614 SER A O 1
ATOM 4751 N N . ARG A 1 615 ? -3.588 36.062 24.203 1 72.31 615 ARG A N 1
ATOM 4752 C CA . ARG A 1 615 ? -4.906 36.344 24.75 1 72.31 615 ARG A CA 1
ATOM 4753 C C . ARG A 1 615 ? -4.797 36.875 26.172 1 72.31 615 ARG A C 1
ATOM 4755 O O . ARG A 1 615 ? -5.457 37.875 26.531 1 72.31 615 ARG A O 1
ATOM 4762 N N . ASN A 1 616 ? -3.988 36.281 26.953 1 77.44 616 ASN A N 1
ATOM 4763 C CA . ASN A 1 616 ? -3.84 36.688 28.344 1 77.44 616 ASN A CA 1
ATOM 4764 C C . ASN A 1 616 ? -3.322 38.125 28.453 1 77.44 616 ASN A C 1
ATOM 4766 O O . ASN A 1 616 ? -3.812 38.906 29.266 1 77.44 616 ASN A O 1
ATOM 4770 N N . ARG A 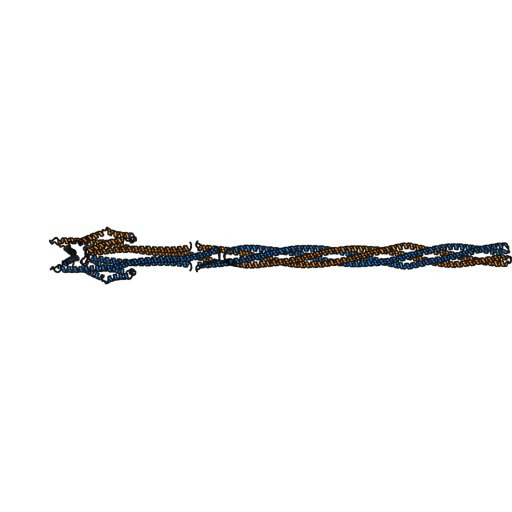1 617 ? -2.412 38.438 27.594 1 70.88 617 ARG A N 1
ATOM 4771 C CA . ARG A 1 617 ? -1.827 39.75 27.609 1 70.88 617 ARG A CA 1
ATOM 4772 C C . ARG A 1 617 ? -2.834 40.812 27.141 1 70.88 617 ARG A C 1
ATOM 4774 O O . ARG A 1 617 ? -2.895 41.906 27.703 1 70.88 617 ARG A O 1
ATOM 4781 N N . MET A 1 618 ? -3.594 40.375 26.141 1 70.94 618 MET A N 1
ATOM 4782 C CA . MET A 1 618 ? -4.582 41.312 25.609 1 70.94 618 MET A CA 1
ATOM 4783 C C . MET A 1 618 ? -5.715 41.531 26.609 1 70.94 618 MET A C 1
ATOM 4785 O O . MET A 1 618 ? -6.254 42.625 26.688 1 70.94 618 MET A O 1
ATOM 4789 N N . VAL A 1 619 ? -6.086 40.5 27.312 1 74.75 619 VAL A N 1
ATOM 4790 C CA . VAL A 1 619 ? -7.105 40.625 28.344 1 74.75 619 VAL A CA 1
ATOM 4791 C C . VAL A 1 619 ? -6.645 41.625 29.406 1 74.75 619 VAL A C 1
ATOM 4793 O O . VAL A 1 619 ? -7.43 42.438 29.891 1 74.75 619 VAL A O 1
ATOM 4796 N N . GLU A 1 620 ? -5.383 41.562 29.688 1 74.94 620 GLU A N 1
ATOM 4797 C CA . GLU A 1 620 ? -4.836 42.5 30.672 1 74.94 620 GLU A CA 1
ATOM 4798 C C . GLU A 1 620 ? -4.902 43.938 30.172 1 74.94 620 GLU A C 1
ATOM 4800 O O . GLU A 1 620 ? -5.258 44.875 30.922 1 74.94 620 GLU A O 1
ATOM 4805 N N . LEU A 1 621 ? -4.594 44.094 28.938 1 72.56 621 LEU A N 1
ATOM 4806 C CA . LEU A 1 621 ? -4.645 45.406 28.359 1 72.56 621 LEU A CA 1
ATOM 4807 C C . LEU A 1 621 ? -6.078 45.938 28.297 1 72.56 621 LEU A C 1
ATOM 4809 O O . LEU A 1 621 ? -6.332 47.125 28.562 1 72.56 621 LEU A O 1
ATOM 4813 N N . HIS A 1 622 ? -6.98 45.094 27.953 1 74.75 622 HIS A N 1
ATOM 4814 C CA . HIS A 1 622 ? -8.398 45.438 27.891 1 74.75 622 HIS A CA 1
ATOM 4815 C C . HIS A 1 622 ? -8.922 45.875 29.25 1 74.75 622 HIS A C 1
ATOM 4817 O O . HIS A 1 622 ? -9.711 46.812 29.344 1 74.75 622 HIS A O 1
ATOM 4823 N N . LYS A 1 623 ? -8.477 45.281 30.297 1 76.75 623 LYS A N 1
ATOM 4824 C CA . LYS A 1 623 ? -8.898 45.625 31.656 1 76.75 623 LYS A CA 1
ATOM 4825 C C . LYS A 1 623 ? -8.445 47.031 32.031 1 76.75 623 LYS A C 1
ATOM 4827 O O . LYS A 1 623 ? -9.195 47.781 32.625 1 76.75 623 LYS A O 1
ATOM 4832 N N . VAL A 1 624 ? -7.27 47.312 31.578 1 73.69 624 VAL A N 1
ATOM 4833 C CA . VAL A 1 624 ? -6.727 48.656 31.875 1 73.69 624 VAL A CA 1
ATOM 4834 C C . VAL A 1 624 ? -7.504 49.719 31.109 1 73.69 624 VAL A C 1
ATOM 4836 O O . VAL A 1 624 ? -7.859 50.75 31.672 1 73.69 624 VAL A O 1
ATOM 4839 N N . VAL A 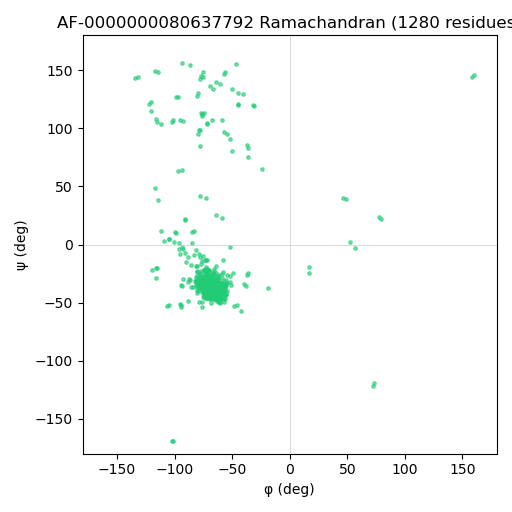1 625 ? -7.852 49.406 29.844 1 75.75 625 VAL A N 1
ATOM 4840 C CA . VAL A 1 625 ? -8.586 50.375 29.016 1 75.75 625 VAL A CA 1
ATOM 4841 C C . VAL A 1 625 ? -10 50.531 29.562 1 75.75 625 VAL A C 1
ATOM 4843 O O . VAL A 1 625 ? -10.531 51.656 29.562 1 75.75 625 VAL A O 1
ATOM 4846 N N . GLU A 1 626 ? -10.562 49.562 30.109 1 77.19 626 GLU A N 1
ATOM 4847 C CA . GLU A 1 626 ? -11.93 49.594 30.609 1 77.19 626 GLU A CA 1
ATOM 4848 C C . GLU A 1 626 ? -12.031 50.438 31.875 1 77.19 626 GLU A C 1
ATOM 4850 O O . GLU A 1 626 ? -13.109 50.906 32.219 1 77.19 626 GLU A O 1
ATOM 4855 N N . THR A 1 627 ? -10.953 50.625 32.531 1 75.56 627 THR A N 1
ATOM 4856 C CA . THR A 1 627 ? -10.984 51.406 33.75 1 75.56 627 THR A CA 1
ATOM 4857 C C . THR A 1 627 ? -11.148 52.906 33.406 1 75.56 627 THR A C 1
ATOM 4859 O O . THR A 1 627 ? -11.539 53.688 34.281 1 75.56 627 THR A O 1
ATOM 4862 N N . PHE A 1 628 ? -10.953 53.219 32.125 1 76.25 628 PHE A N 1
ATOM 4863 C CA . PHE A 1 628 ? -11.102 54.594 31.703 1 76.25 628 PHE A CA 1
ATOM 4864 C C . PHE A 1 628 ? -12.477 54.844 31.109 1 76.25 628 PHE A C 1
ATOM 4866 O O . PHE A 1 628 ? -12.977 54.031 30.328 1 76.25 628 PHE A O 1
ATOM 4873 N N . ARG A 1 629 ? -13.172 55.844 31.625 1 81.88 629 ARG A N 1
ATOM 4874 C CA . ARG A 1 629 ? -14.445 56.25 31.016 1 81.88 629 ARG A CA 1
ATOM 4875 C C . ARG A 1 629 ? -14.211 57.094 29.766 1 81.88 629 ARG A C 1
ATOM 4877 O O . ARG A 1 629 ? -13.805 58.25 29.875 1 81.88 629 ARG A O 1
ATOM 4884 N N . ILE A 1 630 ? -14.289 56.5 28.609 1 75.31 630 ILE A N 1
ATOM 4885 C CA . ILE A 1 630 ? -13.938 57.219 27.375 1 75.31 630 ILE A CA 1
ATOM 4886 C C . ILE A 1 630 ? -15.18 57.344 26.5 1 75.31 630 ILE A C 1
ATOM 4888 O O . ILE A 1 630 ? -15.164 58.094 25.516 1 75.31 630 ILE A O 1
ATOM 4892 N N . GLU A 1 631 ? -16.266 56.594 26.594 1 69.19 631 GLU A N 1
ATOM 4893 C CA . GLU A 1 631 ? -17.5 56.719 25.812 1 69.19 631 GLU A CA 1
ATOM 4894 C C . GLU A 1 631 ? -18.719 56.688 26.719 1 69.19 631 GLU A C 1
ATOM 4896 O O . GLU A 1 631 ? -18.656 56.156 27.844 1 69.19 631 GLU A O 1
ATOM 4901 N N . GLU A 1 632 ? -19.781 57.5 26.344 1 61.44 632 GLU A N 1
ATOM 4902 C CA . GLU A 1 632 ? -21.062 57.438 27.031 1 61.44 632 GLU A CA 1
ATOM 4903 C C . GLU A 1 632 ? -21.641 56.031 27 1 61.44 632 GLU A C 1
ATOM 4905 O O . GLU A 1 632 ? -21.578 55.344 25.984 1 61.44 632 GLU A O 1
ATOM 4910 N N . GLU A 1 633 ? -21.438 55.312 28.031 1 56 633 GLU A N 1
ATOM 4911 C CA . GLU A 1 633 ? -22.141 54.031 28.062 1 56 633 GLU A CA 1
ATOM 4912 C C . GLU A 1 633 ? -23.484 54.125 27.344 1 56 633 GLU A C 1
ATOM 4914 O O . GLU A 1 633 ? -24.203 55.094 27.484 1 56 633 GLU A O 1
ATOM 4919 N N . PRO A 1 634 ? -23.703 53.344 26.297 1 48.25 634 PRO A N 1
ATOM 4920 C CA . PRO A 1 634 ? -25.094 53.375 25.828 1 48.25 634 PRO A CA 1
ATOM 4921 C C . PRO A 1 634 ? -26.094 53.281 26.969 1 48.25 634 PRO A C 1
ATOM 4923 O O . PRO A 1 634 ? -25.797 52.656 28 1 48.25 634 PRO A O 1
ATOM 4926 N N . ASP A 1 635 ? -26.922 54.219 27.141 1 43.59 635 ASP A N 1
ATOM 4927 C CA . ASP A 1 635 ? -28.062 54.125 28.047 1 43.59 635 ASP A CA 1
ATOM 4928 C C . ASP A 1 635 ? -28.672 52.719 28.016 1 43.59 635 ASP A C 1
ATOM 4930 O O . ASP A 1 635 ? -29.141 52.25 26.969 1 43.59 635 ASP A O 1
ATOM 4934 N N . ALA A 1 636 ? -28.344 51.75 28.656 1 45.97 636 ALA A N 1
ATOM 4935 C CA . ALA A 1 636 ? -29.016 50.469 28.828 1 45.97 636 ALA A CA 1
ATOM 4936 C C . ALA A 1 636 ? -30.531 50.656 28.906 1 45.97 636 ALA A C 1
ATOM 4938 O O . ALA A 1 636 ? -31.266 49.656 28.984 1 45.97 636 ALA A O 1
ATOM 4939 N N . SER A 1 637 ? -31 51.781 29.328 1 43.25 637 SER A N 1
ATOM 4940 C CA . SER A 1 637 ? -32.438 51.844 29.531 1 43.25 637 SER A CA 1
ATOM 4941 C C . SER A 1 637 ? -33.188 51.719 28.219 1 43.25 637 SER A C 1
ATOM 4943 O O . SER A 1 637 ? -34.438 51.656 28.203 1 43.25 637 SER A O 1
ATOM 4945 N N . ALA A 1 638 ? -32.719 52.125 27.125 1 44.12 638 ALA A N 1
ATOM 4946 C CA . ALA A 1 638 ? -33.625 52.062 25.969 1 44.12 638 ALA A CA 1
ATOM 4947 C C . ALA A 1 638 ? -33.812 50.625 25.484 1 44.12 638 ALA A C 1
ATOM 4949 O O . ALA A 1 638 ? -34.594 50.344 24.594 1 44.12 638 ALA A O 1
ATOM 4950 N N . VAL A 1 639 ? -32.969 49.656 25.75 1 46.75 639 VAL A N 1
ATOM 4951 C CA . VAL A 1 639 ? -33.25 48.375 25.109 1 46.75 639 VAL A CA 1
ATOM 4952 C C . VAL A 1 639 ? -34.312 47.625 25.906 1 46.75 639 VAL A C 1
ATOM 4954 O O . VAL A 1 639 ? -34.625 46.469 25.578 1 46.75 639 VAL A O 1
ATOM 4957 N N . GLN A 1 640 ? -34.531 48 27.188 1 41.81 640 GLN A N 1
ATOM 4958 C CA . GLN A 1 640 ? -35.594 47.188 27.75 1 41.81 640 GLN A CA 1
ATOM 4959 C C . GLN A 1 640 ? -36.906 47.406 27 1 41.81 640 GLN A C 1
ATOM 4961 O O . GLN A 1 640 ? -37.906 46.75 27.281 1 41.81 640 GLN A O 1
ATOM 4966 N N . ALA A 1 641 ? -37.031 48.594 26.422 1 39.66 641 ALA A N 1
ATOM 4967 C CA . ALA A 1 641 ? -38.375 48.781 25.891 1 39.66 641 ALA A CA 1
ATOM 4968 C C . ALA A 1 641 ? -38.594 47.938 24.641 1 39.66 641 ALA A C 1
ATOM 4970 O O . ALA A 1 641 ? -39.719 47.688 24.219 1 39.66 641 ALA A O 1
ATOM 4971 N N . GLU A 1 642 ? -37.531 47.375 23.812 1 32.31 642 GLU A N 1
ATOM 4972 C CA . GLU A 1 642 ? -38.062 46.406 22.844 1 32.31 642 GLU A CA 1
ATOM 4973 C C . GLU A 1 642 ? -37.875 44.969 23.312 1 32.31 642 GLU A C 1
ATOM 4975 O O . GLU A 1 642 ? -36.844 44.625 23.859 1 32.31 642 GLU A O 1
ATOM 4980 N N . MET B 1 1 ? -1.822 79 51.5 1 59.72 1 MET B N 1
ATOM 4981 C CA . MET B 1 1 ? -2.984 79.875 51.531 1 59.72 1 MET B CA 1
ATOM 4982 C C . MET B 1 1 ? -3.674 79.938 50.156 1 59.72 1 MET B C 1
ATOM 4984 O O . MET B 1 1 ? -3.01 79.938 49.125 1 59.72 1 MET B O 1
ATOM 4988 N N . ARG B 1 2 ? -4.949 79.812 50.344 1 72 2 ARG B N 1
ATOM 4989 C CA . ARG B 1 2 ? -5.789 79.875 49.156 1 72 2 ARG B CA 1
ATOM 4990 C C . ARG B 1 2 ? -5.652 81.188 48.438 1 72 2 ARG B C 1
ATOM 4992 O O . ARG B 1 2 ? -5.383 82.25 49.031 1 72 2 ARG B O 1
ATOM 4999 N N . ILE B 1 3 ? -5.594 81.188 47.156 1 70.44 3 ILE B N 1
ATOM 5000 C CA . ILE B 1 3 ? -5.418 82.312 46.312 1 70.44 3 ILE B CA 1
ATOM 5001 C C . ILE B 1 3 ? -6.449 83.375 46.688 1 70.44 3 ILE B C 1
ATOM 5003 O O . ILE B 1 3 ? -6.129 84.562 46.781 1 70.44 3 ILE B O 1
ATOM 5007 N N . ARG B 1 4 ? -7.613 82.938 47.125 1 66.69 4 ARG B N 1
ATOM 5008 C CA . ARG B 1 4 ? -8.633 83.938 47.562 1 66.69 4 ARG B CA 1
ATOM 5009 C C . ARG B 1 4 ? -8.195 84.625 48.812 1 66.69 4 ARG B C 1
ATOM 5011 O O . ARG B 1 4 ? -8.367 85.875 48.938 1 66.69 4 ARG B O 1
ATOM 5018 N N . THR B 1 5 ? -7.645 83.875 49.688 1 67.56 5 THR B N 1
ATOM 5019 C CA . THR B 1 5 ? -7.238 84.5 50.938 1 67.56 5 THR B CA 1
ATOM 5020 C C . THR B 1 5 ? -6.082 85.438 50.75 1 67.56 5 THR B C 1
ATOM 5022 O O . THR B 1 5 ? -6.035 86.5 51.375 1 67.56 5 THR B O 1
ATOM 5025 N N . ARG B 1 6 ? -5.309 85.125 49.781 1 70.5 6 ARG B N 1
ATOM 5026 C CA . ARG B 1 6 ? -4.18 86.062 49.531 1 70.5 6 ARG B CA 1
ATOM 5027 C C . ARG B 1 6 ? -4.641 87.312 48.875 1 70.5 6 ARG B C 1
ATOM 5029 O O . ARG B 1 6 ? -4.152 88.438 49.219 1 70.5 6 ARG B O 1
ATOM 5036 N N . LEU B 1 7 ? -5.664 87.188 48.094 1 70.56 7 LEU B N 1
ATOM 5037 C CA . LEU B 1 7 ? -6.184 88.375 47.438 1 70.56 7 LEU B CA 1
ATOM 5038 C C . LEU B 1 7 ? -6.996 89.188 48.375 1 70.56 7 LEU B C 1
ATOM 5040 O O . LEU B 1 7 ? -6.914 90.438 48.344 1 70.56 7 LEU B O 1
ATOM 5044 N N . ILE B 1 8 ? -7.625 88.562 49.312 1 69.25 8 ILE B N 1
ATOM 5045 C CA . ILE B 1 8 ? -8.383 89.312 50.312 1 69.25 8 ILE B CA 1
ATOM 5046 C C . ILE B 1 8 ? -7.422 90 51.281 1 69.25 8 ILE B C 1
ATOM 5048 O O . ILE B 1 8 ? -7.645 91.125 51.688 1 69.25 8 ILE B O 1
ATOM 5052 N N . LEU B 1 9 ? -6.422 89.25 51.594 1 68.69 9 LEU B N 1
ATOM 5053 C CA . LEU B 1 9 ? -5.449 89.875 52.5 1 68.69 9 LEU B CA 1
ATOM 5054 C C . LEU B 1 9 ? -4.801 91.125 51.875 1 68.69 9 LEU B C 1
ATOM 5056 O O . LEU B 1 9 ? -4.547 92.062 52.562 1 68.69 9 LEU B O 1
ATOM 5060 N N . LEU B 1 10 ? -4.668 91 50.625 1 69.31 10 LEU B N 1
ATOM 5061 C CA . LEU B 1 10 ? -4.152 92.125 49.906 1 69.31 10 LEU B CA 1
ATOM 5062 C C . LEU B 1 10 ? -5.129 93.312 50 1 69.31 10 LEU B C 1
ATOM 5064 O O . LEU B 1 10 ? -4.723 94.438 50.219 1 69.31 10 LEU B O 1
ATOM 5068 N N . LEU B 1 11 ? -6.367 93 49.906 1 69.25 11 LEU B N 1
ATOM 5069 C CA . LEU B 1 11 ? -7.406 94.062 50 1 69.25 11 LEU B CA 1
ATOM 5070 C C . LEU B 1 11 ? -7.461 94.625 51.406 1 69.25 11 LEU B C 1
ATOM 5072 O O . LEU B 1 11 ? -7.566 95.875 51.531 1 69.25 11 LEU B O 1
ATOM 5076 N N . VAL B 1 12 ? -7.324 93.812 52.312 1 68.94 12 VAL B N 1
ATOM 5077 C CA . VAL B 1 12 ? -7.426 94.312 53.688 1 68.94 12 VAL B CA 1
ATOM 5078 C C . VAL B 1 12 ? -6.242 95.188 54.031 1 68.94 12 VAL B C 1
ATOM 5080 O O . VAL B 1 12 ? -6.406 96.25 54.688 1 68.94 12 VAL B O 1
ATOM 5083 N N . THR B 1 13 ? -5.152 94.875 53.5 1 69.5 13 THR B N 1
ATOM 5084 C CA . THR B 1 13 ? -3.969 95.688 53.781 1 69.5 13 THR B CA 1
ATOM 5085 C C . THR B 1 13 ? -4.074 97.062 53.156 1 69.5 13 THR B C 1
ATOM 5087 O O . THR B 1 13 ? -3.727 98.062 53.75 1 69.5 13 THR B O 1
ATOM 5090 N N . VAL B 1 14 ? -4.648 97.062 51.938 1 69.69 14 VAL B N 1
ATOM 5091 C CA . VAL B 1 14 ? -4.797 98.312 51.25 1 69.69 14 VAL B CA 1
ATOM 5092 C C . VAL B 1 14 ? -5.867 99.188 51.938 1 69.69 14 VAL B C 1
ATOM 5094 O O . VAL B 1 14 ? -5.691 100.375 52.125 1 69.69 14 VAL B O 1
ATOM 5097 N N . LEU B 1 15 ? -6.836 98.5 52.5 1 70.06 15 LEU B N 1
ATOM 5098 C CA . LEU B 1 15 ? -7.914 99.188 53.188 1 70.06 15 LEU B CA 1
ATOM 5099 C C . LEU B 1 15 ? -7.445 99.75 54.531 1 70.06 15 LEU B C 1
ATOM 5101 O O . LEU B 1 15 ? -7.828 100.812 54.969 1 70.06 15 LEU B O 1
ATOM 5105 N N . THR B 1 16 ? -6.648 99 55.188 1 70.19 16 THR B N 1
ATOM 5106 C CA . THR B 1 16 ? -6.105 99.5 56.438 1 70.19 16 THR B CA 1
ATOM 5107 C C . THR B 1 16 ? -5.215 100.688 56.25 1 70.19 16 THR B C 1
ATOM 5109 O O . THR B 1 16 ? -5.234 101.625 57.062 1 70.19 16 THR B O 1
ATOM 5112 N N . GLY B 1 17 ? -4.543 100.688 55.094 1 70.62 17 GLY B N 1
ATOM 5113 C CA . GLY B 1 17 ? -3.736 101.812 54.812 1 70.62 17 GLY B CA 1
ATOM 5114 C C . GLY B 1 17 ? -4.562 103.062 54.594 1 70.62 17 GLY B C 1
ATOM 5115 O O . GLY B 1 17 ? -4.23 104.188 55.094 1 70.62 17 GLY B O 1
ATOM 5116 N N . ILE B 1 18 ? -5.723 102.938 53.969 1 70.94 18 ILE B N 1
ATOM 5117 C CA . ILE B 1 18 ? -6.617 104.062 53.719 1 70.94 18 ILE B CA 1
ATOM 5118 C C . ILE B 1 18 ? -7.23 104.5 55.031 1 70.94 18 ILE B C 1
ATOM 5120 O O . ILE B 1 18 ? -7.348 105.75 55.25 1 70.94 18 ILE B O 1
ATOM 5124 N N . GLY B 1 19 ? -7.516 103.562 55.906 1 69.44 19 GLY B N 1
ATOM 5125 C CA . GLY B 1 19 ? -8.047 103.938 57.219 1 69.44 19 GLY B CA 1
ATOM 5126 C C . GLY B 1 19 ? -7.062 104.75 58.062 1 69.44 19 GLY B C 1
ATOM 5127 O O . GLY B 1 19 ? -7.449 105.688 58.719 1 69.44 19 GLY B O 1
ATOM 5128 N N . LEU B 1 20 ? -5.863 104.5 57.969 1 71.44 20 LEU B N 1
ATOM 5129 C CA . LEU B 1 20 ? -4.836 105.188 58.75 1 71.44 20 LEU B CA 1
ATOM 5130 C C . LEU B 1 20 ? -4.633 106.562 58.219 1 71.44 20 LEU B C 1
ATOM 5132 O O . LEU B 1 20 ? -4.395 107.5 59 1 71.44 20 LEU B O 1
ATOM 5136 N N . ILE B 1 21 ? -4.879 106.688 56.906 1 72.62 21 ILE B N 1
ATOM 5137 C CA . ILE B 1 21 ? -4.773 108 56.312 1 72.62 21 ILE B CA 1
ATOM 5138 C C . ILE B 1 21 ? -5.93 108.875 56.781 1 72.62 21 ILE B C 1
ATOM 5140 O O . ILE B 1 21 ? -5.727 110.062 57.156 1 72.62 21 ILE B O 1
ATOM 5144 N N . LEU B 1 22 ? -7.074 108.312 57 1 70.81 22 LEU B N 1
ATOM 5145 C CA . LEU B 1 22 ? -8.242 109 57.5 1 70.81 22 LEU B CA 1
ATOM 5146 C C . LEU B 1 22 ? -8.062 109.438 58.969 1 70.81 22 LEU B C 1
ATOM 5148 O O . LEU B 1 22 ? -8.422 110.562 59.344 1 70.81 22 LEU B O 1
ATOM 5152 N N . ALA B 1 23 ? -7.48 108.562 59.656 1 71.94 23 ALA B N 1
ATOM 5153 C CA . ALA B 1 23 ? -7.227 108.875 61.062 1 71.94 23 ALA B CA 1
ATOM 5154 C C . ALA B 1 23 ? -6.215 110 61.219 1 71.94 23 ALA B C 1
ATOM 5156 O O . ALA B 1 23 ? -6.375 110.875 62.062 1 71.94 23 ALA B O 1
ATOM 5157 N N . GLY B 1 24 ? -5.332 109.938 60.281 1 70.81 24 GLY B N 1
ATOM 5158 C CA . GLY B 1 24 ? -4.336 111 60.312 1 70.81 24 GLY B CA 1
ATOM 5159 C C . GLY B 1 24 ? -4.902 112.375 59.938 1 70.81 24 GLY B C 1
ATOM 5160 O O . GLY B 1 24 ? -4.57 113.375 60.594 1 70.81 24 GLY B O 1
ATOM 5161 N N . ILE B 1 25 ? -5.859 112.375 59.125 1 71.38 25 ILE B N 1
ATOM 5162 C CA . ILE B 1 25 ? -6.516 113.562 58.688 1 71.38 25 ILE B CA 1
ATOM 5163 C C . ILE B 1 25 ? -7.355 114.125 59.844 1 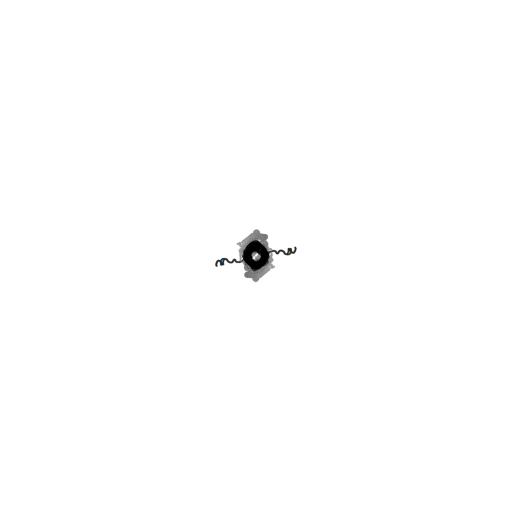71.38 25 ILE B C 1
ATOM 5165 O O . ILE B 1 25 ? -7.332 115.375 60.094 1 71.38 25 ILE B O 1
ATOM 5169 N N . THR B 1 26 ? -7.973 113.312 60.625 1 71.06 26 THR B N 1
ATOM 5170 C CA . THR B 1 26 ? -8.836 113.75 61.719 1 71.06 26 THR B CA 1
ATOM 5171 C C . THR B 1 26 ? -8 114.312 62.875 1 71.06 26 THR B C 1
ATOM 5173 O O . THR B 1 26 ? -8.352 115.312 63.438 1 71.06 26 THR B O 1
ATOM 5176 N N . ILE B 1 27 ? -6.945 113.688 63.125 1 72.31 27 ILE B N 1
ATOM 5177 C CA . ILE B 1 27 ? -6.082 114.188 64.188 1 72.31 27 ILE B CA 1
ATOM 5178 C C . ILE B 1 27 ? -5.523 115.562 63.875 1 72.31 27 ILE B C 1
ATOM 5180 O O . ILE B 1 27 ? -5.527 116.438 64.688 1 72.31 27 ILE B O 1
ATOM 5184 N N . ARG B 1 28 ? -5.23 115.75 62.625 1 73.75 28 ARG B N 1
ATOM 5185 C CA . ARG B 1 28 ? -4.688 117.062 62.219 1 73.75 28 ARG B CA 1
ATOM 5186 C C . ARG B 1 28 ? -5.754 118.125 62.312 1 73.75 28 ARG B C 1
ATOM 5188 O O . ARG B 1 28 ? -5.488 119.25 62.781 1 73.75 28 ARG B O 1
ATOM 5195 N N . ASN B 1 29 ? -6.891 117.75 61.875 1 71.31 29 ASN B N 1
ATOM 5196 C CA . ASN B 1 29 ? -7.969 118.75 61.906 1 71.31 29 ASN B CA 1
ATOM 5197 C C . ASN B 1 29 ? -8.297 119.188 63.344 1 71.31 29 ASN B C 1
ATOM 5199 O O . ASN B 1 29 ? -8.523 120.375 63.594 1 71.31 29 ASN B O 1
ATOM 5203 N N . ASN B 1 30 ? -8.25 118.312 64.188 1 71.19 30 ASN B N 1
ATOM 5204 C CA . ASN B 1 30 ? -8.516 118.625 65.625 1 71.19 30 ASN B CA 1
ATOM 5205 C C . ASN B 1 30 ? -7.406 119.5 66.188 1 71.19 30 ASN B C 1
ATOM 5207 O O . ASN B 1 30 ? -7.672 120.438 66.938 1 71.19 30 ASN B O 1
ATOM 5211 N N . LEU B 1 31 ? -6.285 119.312 65.75 1 73.31 31 LEU B N 1
ATOM 5212 C CA . LEU B 1 31 ? -5.137 120.062 66.25 1 73.31 31 LEU B CA 1
ATOM 5213 C C . LEU B 1 31 ? -5.168 121.5 65.688 1 73.31 31 LEU B C 1
ATOM 5215 O O . LEU B 1 31 ? -5.008 122.438 66.5 1 73.31 31 LEU B O 1
ATOM 5219 N N . VAL B 1 32 ? -5.602 121.688 64.5 1 71.69 32 VAL B N 1
ATOM 5220 C CA . VAL B 1 32 ? -5.562 123 63.844 1 71.69 32 VAL B CA 1
ATOM 5221 C C . VAL B 1 32 ? -6.742 123.812 64.312 1 71.69 32 VAL B C 1
ATOM 5223 O O . VAL B 1 32 ? -6.586 125 64.625 1 71.69 32 VAL B O 1
ATOM 5226 N N . THR B 1 33 ? -7.812 123.125 64.562 1 70.62 33 THR B N 1
ATOM 5227 C CA . THR B 1 33 ? -8.984 123.875 65.062 1 70.62 33 THR B CA 1
ATOM 5228 C C . THR B 1 33 ? -8.812 124.25 66.5 1 70.62 33 THR B C 1
ATOM 5230 O O . THR B 1 33 ? -9.18 125.375 66.938 1 70.62 33 THR B O 1
ATOM 5233 N N . GLY B 1 34 ? -8.25 123.438 67.312 1 71.12 34 GLY B N 1
ATOM 5234 C CA . GLY B 1 34 ? -8 123.75 68.688 1 71.12 34 GLY B CA 1
ATOM 5235 C C . GLY B 1 34 ? -7.02 124.875 68.875 1 71.12 34 GLY B C 1
ATOM 5236 O O . GLY B 1 34 ? -7.25 125.812 69.688 1 71.12 34 GLY B O 1
ATOM 5237 N N . LEU B 1 35 ? -6.047 124.938 68 1 76.25 35 LEU B N 1
ATOM 5238 C CA . LEU B 1 35 ? -5.027 126 68.125 1 76.25 35 LEU B CA 1
ATOM 5239 C C . LEU B 1 35 ? -5.547 127.312 67.562 1 76.25 35 LEU B C 1
ATOM 5241 O O . LEU B 1 35 ? -5.238 128.375 68.062 1 76.25 35 LEU B O 1
ATOM 5245 N N . GLY B 1 36 ? -6.453 127.188 66.625 1 71.38 36 GLY B N 1
ATOM 5246 C CA . GLY B 1 36 ? -7.074 128.375 66.062 1 71.38 36 GLY B CA 1
ATOM 5247 C C . GLY B 1 36 ? -8 129.125 67.062 1 71.38 36 GLY B C 1
ATOM 5248 O O . GLY B 1 36 ? -7.988 130.375 67.188 1 71.38 36 GLY B O 1
ATOM 5249 N N . ALA B 1 37 ? -8.672 128.375 67.812 1 74.56 37 ALA B N 1
ATOM 5250 C CA . ALA B 1 37 ? -9.562 128.875 68.875 1 74.56 37 ALA B CA 1
ATOM 5251 C C . ALA B 1 37 ? -8.758 129.625 70 1 74.56 37 ALA B C 1
ATOM 5253 O O . ALA B 1 37 ? -9.172 130.625 70.562 1 74.56 37 ALA B O 1
ATOM 5254 N N . LEU B 1 38 ? -7.637 129 70.25 1 79.38 38 LEU B N 1
ATOM 5255 C CA . LEU B 1 38 ? -6.77 129.5 71.25 1 79.38 38 LEU B CA 1
ATOM 5256 C C . LEU B 1 38 ? -6.227 130.875 70.75 1 79.38 38 LEU B C 1
ATOM 5258 O O . LEU B 1 38 ? -6.188 131.875 71.562 1 79.38 38 LEU B O 1
ATOM 5262 N N . GLN B 1 39 ? -5.961 131 69.562 1 76.38 39 GLN B N 1
ATOM 5263 C CA . GLN B 1 39 ? -5.488 132.25 69 1 76.38 39 GLN B CA 1
ATOM 5264 C C . GLN B 1 39 ? -6.574 133.375 69.062 1 76.38 39 GLN B C 1
ATOM 5266 O O . GLN B 1 39 ? -6.301 134.5 69.375 1 76.38 39 GLN B O 1
ATOM 5271 N N . SER B 1 40 ? -7.746 133 68.875 1 74.81 40 SER B N 1
ATOM 5272 C CA . SER B 1 40 ? -8.867 133.875 68.938 1 74.81 40 SER B CA 1
ATOM 5273 C C . SER B 1 40 ? -9.109 134.375 70.312 1 74.81 40 SER B C 1
ATOM 5275 O O . SER B 1 40 ? -9.383 135.625 70.562 1 74.81 40 SER B O 1
ATOM 5277 N N . ALA B 1 41 ? -8.859 133.5 71.25 1 78.38 41 ALA B N 1
ATOM 5278 C CA . ALA B 1 41 ? -9 133.875 72.625 1 78.38 41 ALA B CA 1
ATOM 5279 C C . ALA B 1 41 ? -7.906 134.875 73.062 1 78.38 41 ALA B C 1
ATOM 5281 O O . ALA B 1 41 ? -8.156 135.75 73.812 1 78.38 41 ALA B O 1
ATOM 5282 N N . GLY B 1 42 ? -6.777 134.75 72.438 1 76.38 42 GLY B N 1
ATOM 5283 C CA . GLY B 1 42 ? -5.703 135.625 72.688 1 76.38 42 GLY B CA 1
ATOM 5284 C C . GLY B 1 42 ? -6 137 72.188 1 76.38 42 GLY B C 1
ATOM 5285 O O . GLY B 1 42 ? -5.75 138 72.875 1 76.38 42 GLY B O 1
ATOM 5286 N N . TYR B 1 43 ? -6.73 137.125 71.125 1 76.25 43 TYR B N 1
ATOM 5287 C CA . TYR B 1 43 ? -7.102 138.5 70.562 1 76.25 43 TYR B CA 1
ATOM 5288 C C . TYR B 1 43 ? -8.219 139.125 71.375 1 76.25 43 TYR B C 1
ATOM 5290 O O . TYR B 1 43 ? -8.266 140.375 71.5 1 76.25 43 TYR B O 1
ATOM 5298 N N . ASP B 1 44 ? -9.023 138.25 71.875 1 76.19 44 ASP B N 1
ATOM 5299 C CA . ASP B 1 44 ? -10.086 138.75 72.75 1 76.19 44 ASP B CA 1
ATOM 5300 C C . ASP B 1 44 ? -9.516 139.5 73.938 1 76.19 44 ASP B C 1
ATOM 5302 O O . ASP B 1 44 ? -10.047 140.625 74.375 1 76.19 44 ASP B O 1
ATOM 5306 N N . VAL B 1 45 ? -8.438 139.125 74.5 1 80.44 45 VAL B N 1
ATOM 5307 C CA . VAL B 1 45 ? -7.789 139.75 75.625 1 80.44 45 VAL B CA 1
ATOM 5308 C C . VAL B 1 45 ? -7.207 141.125 75.188 1 80.44 45 VAL B C 1
ATOM 5310 O O . VAL B 1 45 ? -7.371 142.125 75.875 1 80.44 45 VAL B O 1
ATOM 5313 N N . LEU B 1 46 ? -6.684 141.125 74.062 1 77.06 46 LEU B N 1
ATOM 5314 C CA . LEU B 1 46 ? -6.113 142.375 73.562 1 77.06 46 LEU B CA 1
ATOM 5315 C C . LEU B 1 46 ? -7.203 143.375 73.312 1 77.06 46 LEU B C 1
ATOM 5317 O O . LEU B 1 46 ? -7.039 144.625 73.625 1 77.06 46 LEU B O 1
ATOM 5321 N N . PHE B 1 47 ? -8.312 142.875 72.938 1 75.88 47 PHE B N 1
ATOM 5322 C CA . PHE B 1 47 ? -9.453 143.75 72.688 1 75.88 47 PHE B CA 1
ATOM 5323 C C . PHE B 1 47 ? -10.008 144.375 74 1 75.88 47 PHE B C 1
ATOM 5325 O O . PHE B 1 47 ? -10.312 145.5 74.062 1 75.88 47 PHE B O 1
ATOM 5332 N N . ALA B 1 48 ? -10.055 143.5 74.938 1 77.88 48 ALA B N 1
ATOM 5333 C CA . ALA B 1 48 ? -10.547 144 76.25 1 77.88 48 ALA B CA 1
ATOM 5334 C C . ALA B 1 48 ? -9.594 145 76.875 1 77.88 48 ALA B C 1
ATOM 5336 O O . ALA B 1 48 ? -10.031 145.875 77.5 1 77.88 48 ALA B O 1
ATOM 5337 N N . ALA B 1 49 ? -8.391 144.75 76.625 1 76.75 49 ALA B N 1
ATOM 5338 C CA . ALA B 1 49 ? -7.387 145.625 77.188 1 76.75 49 ALA B CA 1
ATOM 5339 C C . ALA B 1 49 ? -7.465 147 76.562 1 76.75 49 ALA B C 1
ATOM 5341 O O . ALA B 1 49 ? -7.418 148.125 77.25 1 76.75 49 ALA B O 1
ATOM 5342 N N . HIS B 1 50 ? -7.703 147.125 75.375 1 74 50 HIS B N 1
ATOM 5343 C CA . HIS B 1 50 ? -7.824 148.375 74.625 1 74 50 HIS B CA 1
ATOM 5344 C C . HIS B 1 50 ? -9.133 149.125 75 1 74 50 HIS B C 1
ATOM 5346 O O . HIS B 1 50 ? -9.172 150.25 75.125 1 74 50 HIS B O 1
ATOM 5352 N N . GLY B 1 51 ? -10.109 148.25 75.188 1 72.44 51 GLY B N 1
ATOM 5353 C CA . GLY B 1 51 ? -11.367 148.875 75.625 1 72.44 51 GLY B CA 1
ATOM 5354 C C . GLY B 1 51 ? -11.266 149.5 77 1 72.44 51 GLY B C 1
ATOM 5355 O O . GLY B 1 51 ? -11.828 150.625 77.188 1 72.44 51 GLY B O 1
ATOM 5356 N N . PHE B 1 52 ? -10.523 149 77.812 1 77.62 52 PHE B N 1
ATOM 5357 C CA . PHE B 1 52 ? -10.281 149.625 79.125 1 77.62 52 PHE B CA 1
ATOM 5358 C C . PHE B 1 52 ? -9.477 150.875 79 1 77.62 52 PHE B C 1
ATOM 5360 O O . PHE B 1 52 ? -9.82 151.875 79.625 1 77.62 52 PHE B O 1
ATOM 5367 N N . LEU B 1 53 ? -8.492 150.75 78.25 1 73.94 53 LEU B N 1
ATOM 5368 C CA . LEU B 1 53 ? -7.656 152 78.062 1 73.94 53 LEU B CA 1
ATOM 5369 C C . LEU B 1 53 ? -8.453 153.125 77.438 1 73.94 53 LEU B C 1
ATOM 5371 O O . LEU B 1 53 ? -8.289 154.25 77.875 1 73.94 53 LEU B O 1
ATOM 5375 N N . GLU B 1 54 ? -9.336 152.75 76.688 1 72.5 54 GLU B N 1
ATOM 5376 C CA . GLU B 1 54 ? -10.211 153.75 76.062 1 72.5 54 GLU B CA 1
ATOM 5377 C C . GLU B 1 54 ? -11.18 154.25 77.125 1 72.5 54 GLU B C 1
ATOM 5379 O O . GLU B 1 54 ? -11.367 155.5 77.188 1 72.5 54 GLU B O 1
ATOM 5384 N N . SER B 1 55 ? -11.703 153.5 77.875 1 73.44 55 SER B N 1
ATOM 5385 C CA . SER B 1 55 ? -12.633 153.875 78.938 1 73.44 55 SER B CA 1
ATOM 5386 C C . SER B 1 55 ? -11.922 154.75 80 1 73.44 55 SER B C 1
ATOM 5388 O O . SER B 1 55 ? -12.484 155.75 80.438 1 73.44 55 SER B O 1
ATOM 5390 N N . THR B 1 56 ? -10.742 154.5 80.312 1 72.19 56 THR B N 1
ATOM 5391 C CA . THR B 1 56 ? -9.953 155.25 81.25 1 72.19 56 THR B CA 1
ATOM 5392 C C . THR B 1 56 ? -9.656 156.625 80.688 1 72.19 56 THR B C 1
ATOM 5394 O O . THR B 1 56 ? -9.75 157.625 81.438 1 72.19 56 THR B O 1
ATOM 5397 N N . ALA B 1 57 ? -9.461 156.75 79.5 1 68.44 57 ALA B N 1
ATOM 5398 C CA . ALA B 1 57 ? -9.211 158 78.875 1 68.44 57 ALA B CA 1
ATOM 5399 C C . ALA B 1 57 ? -10.477 158.875 78.875 1 68.44 57 ALA B C 1
ATOM 5401 O O . ALA B 1 57 ? -10.414 160.125 79 1 68.44 57 ALA B O 1
ATOM 5402 N N . GLU B 1 58 ? -11.57 158.25 78.875 1 68.38 58 GLU B N 1
ATOM 5403 C CA . GLU B 1 58 ? -12.844 159 78.875 1 68.38 58 GLU B CA 1
ATOM 5404 C C . GLU B 1 58 ? -13.172 159.5 80.25 1 68.38 58 GLU B C 1
ATOM 5406 O O . GLU B 1 58 ? -13.766 160.625 80.375 1 68.38 58 GLU B O 1
ATOM 5411 N N . VAL B 1 59 ? -12.781 158.875 81.25 1 68.38 59 VAL B N 1
ATOM 5412 C CA . VAL B 1 59 ? -12.977 159.375 82.562 1 68.38 59 VAL B CA 1
ATOM 5413 C C . VAL B 1 59 ? -12.062 160.625 82.875 1 68.38 59 VAL B C 1
ATOM 5415 O O . VAL B 1 59 ? -12.5 161.625 83.438 1 68.38 59 VAL B O 1
ATOM 5418 N N . LEU B 1 60 ? -10.891 160.625 82.375 1 62.44 60 LEU B N 1
ATOM 5419 C CA . LEU B 1 60 ? -9.898 161.625 82.625 1 62.44 60 LEU B CA 1
ATOM 5420 C C . LEU B 1 60 ? -10.219 162.875 81.812 1 62.44 60 LEU B C 1
ATOM 5422 O O . LEU B 1 60 ? -9.906 164 82.25 1 62.44 60 LEU B O 1
ATOM 5426 N N . ALA B 1 61 ? -10.953 162.75 80.75 1 59.19 61 ALA B N 1
ATOM 5427 C CA . ALA B 1 61 ? -11.297 163.875 79.875 1 59.19 61 ALA B CA 1
ATOM 5428 C C . ALA B 1 61 ? -12.789 164.125 79.938 1 59.19 61 ALA B C 1
ATOM 5430 O O . ALA B 1 61 ? -13.383 164.625 79 1 59.19 61 ALA B O 1
ATOM 5431 N N . TYR B 1 62 ? -13.461 164 81.125 1 58.47 62 TYR B N 1
ATOM 5432 C CA . TYR B 1 62 ? -14.914 164.125 81.188 1 58.47 62 TYR B CA 1
ATOM 5433 C C . TYR B 1 62 ? -15.391 165.5 81.062 1 58.47 62 TYR B C 1
ATOM 5435 O O . TYR B 1 62 ? -14.906 166.5 81.688 1 58.47 62 TYR B O 1
ATOM 5443 N N . ASP B 1 63 ? -16.062 166 80.125 1 51.81 63 ASP B N 1
ATOM 5444 C CA . ASP B 1 63 ? -16.781 167.25 79.875 1 51.81 63 ASP B CA 1
ATOM 5445 C C . ASP B 1 63 ? -18.266 167 79.688 1 51.81 63 ASP B C 1
ATOM 5447 O O . ASP B 1 63 ? -18.672 166.375 78.688 1 51.81 63 ASP B O 1
ATOM 5451 N N . TYR B 1 64 ? -19.25 167.375 80.688 1 52.5 64 TYR B N 1
ATOM 5452 C CA . TYR B 1 64 ? -20.688 167.125 80.688 1 52.5 64 TYR B CA 1
ATOM 5453 C C . TYR B 1 64 ? -21.328 167.5 79.375 1 52.5 64 TYR B C 1
ATOM 5455 O O . TYR B 1 64 ? -22.203 166.875 78.812 1 52.5 64 TYR B O 1
ATOM 5463 N N . GLU B 1 65 ? -21.047 168.75 79 1 48.78 65 GLU B N 1
ATOM 5464 C CA . GLU B 1 65 ? -21.734 169.375 77.812 1 48.78 65 GLU B CA 1
ATOM 5465 C C . GLU B 1 65 ? -21.547 168.5 76.625 1 48.78 65 GLU B C 1
ATOM 5467 O O . GLU B 1 65 ? -22.438 168.375 75.75 1 48.78 65 GLU B O 1
ATOM 5472 N N . GLU B 1 66 ? -20.547 167.75 76.562 1 48.38 66 GLU B N 1
ATOM 5473 C CA . GLU B 1 66 ? -20.203 167 75.312 1 48.38 66 GLU B CA 1
ATOM 5474 C C . GLU B 1 66 ? -20.766 165.625 75.312 1 48.38 66 GLU B C 1
ATOM 5476 O O . GLU B 1 66 ? -21.234 165.125 74.25 1 48.38 66 GLU B O 1
ATOM 5481 N N . ARG B 1 67 ? -20.734 165.125 76.562 1 55.91 67 ARG B N 1
ATOM 5482 C CA . ARG B 1 67 ? -21.125 163.75 76.5 1 55.91 67 ARG B CA 1
ATOM 5483 C C . ARG B 1 67 ? -22.625 163.625 76.812 1 55.91 67 ARG B C 1
ATOM 5485 O O . ARG B 1 67 ? -23.234 162.625 76.375 1 55.91 67 ARG B O 1
ATOM 5492 N N . GLY B 1 68 ? -23.125 164.75 77.125 1 56.16 68 GLY B N 1
ATOM 5493 C CA . GLY B 1 68 ? -24.531 164.75 77.5 1 56.16 68 GLY B CA 1
ATOM 5494 C C . GLY B 1 68 ? -24.859 163.75 78.562 1 56.16 68 GLY B C 1
ATOM 5495 O O . GLY B 1 68 ? -26.016 163.375 78.688 1 56.16 68 GLY B O 1
ATOM 5496 N N . VAL B 1 69 ? -23.688 163 79.062 1 62.84 69 VAL B N 1
ATOM 5497 C CA . VAL B 1 69 ? -23.922 162 80.062 1 62.84 69 VAL B CA 1
ATOM 5498 C C . VAL B 1 69 ? -23.188 162.375 81.375 1 62.84 69 VAL B C 1
ATOM 5500 O O . VAL B 1 69 ? -22.141 163 81.312 1 62.84 69 VAL B O 1
ATOM 5503 N N . TYR B 1 70 ? -23.703 162 82.438 1 62.88 70 TYR B N 1
ATOM 5504 C CA . TYR B 1 70 ? -23.219 162.375 83.75 1 62.88 70 TYR B CA 1
ATOM 5505 C C . TYR B 1 70 ? -21.969 161.625 84.125 1 62.88 70 TYR B C 1
ATOM 5507 O O . TYR B 1 70 ? -21.766 160.5 83.688 1 62.88 70 TYR B O 1
ATOM 5515 N N . LEU B 1 71 ? -21.047 162 84.812 1 68.31 71 LEU B N 1
ATOM 5516 C CA . LEU B 1 71 ? -19.797 161.5 85.25 1 68.31 71 LEU B CA 1
ATOM 5517 C C . LEU B 1 71 ? -20.031 160.125 85.875 1 68.31 71 LEU B C 1
ATOM 5519 O O . LEU B 1 71 ? -19.203 159.125 85.75 1 68.31 71 LEU B O 1
ATOM 5523 N N . ASP B 1 72 ? -21.156 159.875 86.375 1 71.75 72 ASP B N 1
ATOM 5524 C CA . ASP B 1 72 ? -21.484 158.625 87 1 71.75 72 ASP B CA 1
ATOM 5525 C C . ASP B 1 72 ? -21.578 157.5 85.938 1 71.75 72 ASP B C 1
ATOM 5527 O O . ASP B 1 72 ? -21.109 156.375 86.188 1 71.75 72 ASP B O 1
ATOM 5531 N N . THR B 1 73 ? -21.969 157.75 84.875 1 75.25 73 THR B N 1
ATOM 5532 C CA . THR B 1 73 ? -22.125 156.75 83.812 1 75.25 73 THR B CA 1
ATOM 5533 C C . THR B 1 73 ? -20.766 156.375 83.188 1 75.25 73 THR B C 1
ATOM 5535 O O . THR B 1 73 ? -20.484 155.25 82.938 1 75.25 73 THR B O 1
ATOM 5538 N N . VAL B 1 74 ? -19.938 157.25 83.125 1 70.75 74 VAL B N 1
ATOM 5539 C CA . VAL B 1 74 ? -18.625 157 82.5 1 70.75 74 VAL B CA 1
ATOM 5540 C C . VAL B 1 74 ? -17.75 156.125 83.5 1 70.75 74 VAL B C 1
ATOM 5542 O O . VAL B 1 74 ? -17.016 155.25 83.062 1 70.75 74 VAL B O 1
ATOM 5545 N N . VAL B 1 75 ? -17.969 156.625 84.688 1 74.31 75 VAL B N 1
ATOM 5546 C CA . VAL B 1 75 ? -17.203 155.875 85.688 1 74.31 75 VAL B CA 1
ATOM 5547 C C . VAL B 1 75 ? -17.719 154.5 85.812 1 74.31 75 VAL B C 1
ATOM 5549 O O . VAL B 1 75 ? -16.922 153.5 86 1 74.31 75 VAL B O 1
ATOM 5552 N N . GLU B 1 76 ? -18.938 154.25 85.562 1 80.12 76 GLU B N 1
ATOM 5553 C CA . GLU B 1 76 ? -19.469 152.875 85.625 1 80.12 76 GLU B CA 1
ATOM 5554 C C . GLU B 1 76 ? -19.016 152 84.375 1 80.12 76 GLU B C 1
ATOM 5556 O O . GLU B 1 76 ? -18.688 150.875 84.5 1 80.12 76 GLU B O 1
ATOM 5561 N N . GLU B 1 77 ? -18.891 152.625 83.312 1 75.69 77 GLU B N 1
ATOM 5562 C CA . GLU B 1 77 ? -18.375 151.875 82.125 1 75.69 77 GLU B CA 1
ATOM 5563 C C . GLU B 1 77 ? -16.906 151.625 82.25 1 75.69 77 GLU B C 1
ATOM 5565 O O . GLU B 1 77 ? -16.453 150.5 81.812 1 75.69 77 GLU B O 1
ATOM 5570 N N . TRP B 1 78 ? -16.297 152.375 82.875 1 76.56 78 TRP B N 1
ATOM 5571 C CA . TRP B 1 78 ? -14.883 152.125 83.125 1 76.56 78 TRP B CA 1
ATOM 5572 C C . TRP B 1 78 ? -14.711 151 84.062 1 76.56 78 TRP B C 1
ATOM 5574 O O . TRP B 1 78 ? -13.867 150.125 83.812 1 76.56 78 TRP B O 1
ATOM 5584 N N . ARG B 1 79 ? -15.609 151 85.062 1 78.94 79 ARG B N 1
ATOM 5585 C CA . ARG B 1 79 ? -15.562 149.875 86 1 78.94 79 ARG B CA 1
ATOM 5586 C C . ARG B 1 79 ? -15.898 148.625 85.25 1 78.94 79 ARG B C 1
ATOM 5588 O O . ARG B 1 79 ? -15.234 147.625 85.438 1 78.94 79 ARG B O 1
ATOM 5595 N N . GLN B 1 80 ? -16.672 148.625 84.312 1 81.81 80 GLN B N 1
ATOM 5596 C CA . GLN B 1 80 ? -17.078 147.5 83.562 1 81.81 80 GLN B CA 1
ATOM 5597 C C . GLN B 1 80 ? -15.969 147 82.625 1 81.81 80 GLN B C 1
ATOM 5599 O O . GLN B 1 80 ? -15.805 145.75 82.375 1 81.81 80 GLN B O 1
ATOM 5604 N N . SER B 1 81 ? -15.242 147.75 82.188 1 77.81 81 SER B N 1
ATOM 5605 C CA . SER B 1 81 ? -14.164 147.375 81.25 1 77.81 81 SER B CA 1
ATOM 5606 C C . SER B 1 81 ? -13.039 146.625 81.938 1 77.81 81 SER B C 1
ATOM 5608 O O . SER B 1 81 ? -12.398 145.75 81.375 1 77.81 81 SER B O 1
ATOM 5610 N N . ILE B 1 82 ? -12.914 147 83.125 1 75.31 82 ILE B N 1
ATOM 5611 C CA . ILE B 1 82 ? -11.906 146.375 83.938 1 75.31 82 ILE B CA 1
ATOM 5612 C C . ILE B 1 82 ? -12.359 144.875 84.125 1 75.31 82 ILE B C 1
ATOM 5614 O O . ILE B 1 82 ? -11.555 144 84.062 1 75.31 82 ILE B O 1
ATOM 5618 N N . ASP B 1 83 ? -13.633 144.75 84.375 1 80.5 83 ASP B N 1
ATOM 5619 C CA . ASP B 1 83 ? -14.195 143.5 84.562 1 80.5 83 ASP B CA 1
ATOM 5620 C C . ASP B 1 83 ? -14.117 142.625 83.312 1 80.5 83 ASP B C 1
ATOM 5622 O O . ASP B 1 83 ? -13.82 141.375 83.375 1 80.5 83 ASP B O 1
ATOM 5626 N N . HIS B 1 84 ? -14.195 143.25 82.312 1 81.56 84 HIS B N 1
ATOM 5627 C CA . HIS B 1 84 ? -14.133 142.625 81 1 81.56 84 HIS B CA 1
ATOM 5628 C C . HIS B 1 84 ? -12.711 142.125 80.688 1 81.56 84 HIS B C 1
ATOM 5630 O O . HIS B 1 84 ? -12.5 141 80.188 1 81.56 84 HIS B O 1
ATOM 5636 N N . LEU B 1 85 ? -11.773 142.875 81 1 79.75 85 LEU B N 1
ATOM 5637 C CA . LEU B 1 85 ? -10.383 142.5 80.75 1 79.75 85 LEU B CA 1
ATOM 5638 C C . LEU B 1 85 ? -10.008 141.25 81.625 1 79.75 85 LEU B C 1
ATOM 5640 O O . LEU B 1 85 ? -9.375 140.375 81.188 1 79.75 85 LEU B O 1
ATOM 5644 N N . GLY B 1 86 ? -10.445 141.5 82.938 1 79.38 86 GLY B N 1
ATOM 5645 C CA . GLY B 1 86 ? -10.211 140.375 83.812 1 79.38 86 GLY B CA 1
ATOM 5646 C C . GLY B 1 86 ? -10.867 139 83.312 1 79.38 86 GLY B C 1
ATOM 5647 O O . GLY B 1 86 ? -10.242 138 83.375 1 79.38 86 GLY B O 1
ATOM 5648 N N . SER B 1 87 ? -12 139.125 82.75 1 85.19 87 SER B N 1
ATOM 5649 C CA . SER B 1 87 ? -12.734 138 82.25 1 85.19 87 SER B CA 1
ATOM 5650 C C . SER B 1 87 ? -12.102 137.5 81 1 85.19 87 SER B C 1
ATOM 5652 O O . SER B 1 87 ? -12.016 136.25 80.812 1 85.19 87 SER B O 1
ATOM 5654 N N . ALA B 1 88 ? -11.617 138.25 80.188 1 83.62 88 ALA B N 1
ATOM 5655 C CA . ALA B 1 88 ? -10.961 137.75 78.938 1 83.62 88 ALA B CA 1
ATOM 5656 C C . ALA B 1 88 ? -9.641 137.125 79.188 1 83.62 88 ALA B C 1
ATOM 5658 O O . ALA B 1 88 ? -9.312 136.125 78.625 1 83.62 88 ALA B O 1
ATOM 5659 N N . LEU B 1 89 ? -8.914 137.625 80.125 1 83.81 89 LEU B N 1
ATOM 5660 C CA . LEU B 1 89 ? -7.664 137 80.5 1 83.81 89 LEU B CA 1
ATOM 5661 C C . LEU B 1 89 ? -7.922 135.625 81.125 1 83.81 89 LEU B C 1
ATOM 5663 O O . LEU B 1 89 ? -7.199 134.625 80.875 1 83.81 89 LEU B O 1
ATOM 5667 N N . GLY B 1 90 ? -8.93 135.625 81.938 1 83.25 90 GLY B N 1
ATOM 5668 C CA . GLY B 1 90 ? -9.312 134.375 82.562 1 83.25 90 GLY B CA 1
ATOM 5669 C C . GLY B 1 90 ? -9.75 133.375 81.5 1 83.25 90 GLY B C 1
ATOM 5670 O O . GLY B 1 90 ? -9.375 132.25 81.562 1 83.25 90 GLY B O 1
ATOM 5671 N N . ALA B 1 91 ? -10.438 133.75 80.5 1 84.5 91 ALA B N 1
ATOM 5672 C CA . ALA B 1 91 ? -10.906 132.875 79.438 1 84.5 91 ALA B CA 1
ATOM 5673 C C . ALA B 1 91 ? -9.75 132.375 78.625 1 84.5 91 ALA B C 1
ATOM 5675 O O . ALA B 1 91 ? -9.758 131.25 78.125 1 84.5 91 ALA B O 1
ATOM 5676 N N . LEU B 1 92 ? -8.734 133.125 78.312 1 84.88 92 LEU B N 1
ATOM 5677 C CA . LEU B 1 92 ? -7.566 132.75 77.562 1 84.88 92 LEU B CA 1
ATOM 5678 C C . LEU B 1 92 ? -6.754 131.625 78.312 1 84.88 92 LEU B C 1
ATOM 5680 O O . LEU B 1 92 ? -6.336 130.625 77.688 1 84.88 92 LEU B O 1
ATOM 5684 N N . VAL B 1 93 ? -6.574 131.875 79.562 1 84.38 93 VAL B N 1
ATOM 5685 C CA . VAL B 1 93 ? -5.758 131 80.375 1 84.38 93 VAL B CA 1
ATOM 5686 C C . VAL B 1 93 ? -6.504 129.625 80.562 1 84.38 93 VAL B C 1
ATOM 5688 O O . VAL B 1 93 ? -5.883 128.625 80.625 1 84.38 93 VAL B O 1
ATOM 5691 N N . SER B 1 94 ? -7.84 129.625 80.5 1 84.88 94 SER B N 1
ATOM 5692 C CA . SER B 1 94 ? -8.602 128.5 80.688 1 84.88 94 SER B CA 1
ATOM 5693 C C . SER B 1 94 ? -8.992 127.812 79.375 1 84.88 94 SER B C 1
ATOM 5695 O O . SER B 1 94 ? -9.664 126.75 79.375 1 84.88 94 SER B O 1
ATOM 5697 N N . HIS B 1 95 ? -8.625 128.25 78.375 1 83.81 95 HIS B N 1
ATOM 5698 C CA . HIS B 1 95 ? -9.008 127.75 77.062 1 83.81 95 HIS B CA 1
ATOM 5699 C C . HIS B 1 95 ? -8.391 126.375 76.812 1 83.81 95 HIS B C 1
ATOM 5701 O O . HIS B 1 95 ? -7.203 126.188 77.062 1 83.81 95 HIS B O 1
ATOM 5707 N N . PRO B 1 96 ? -9.148 125.562 76.312 1 80.62 96 PRO B N 1
ATOM 5708 C CA . PRO B 1 96 ? -8.68 124.188 76.062 1 80.62 96 PRO B CA 1
ATOM 5709 C C . PRO B 1 96 ? -7.562 124.062 75.062 1 80.62 96 PRO B C 1
ATOM 5711 O O . PRO B 1 96 ? -6.754 123.125 75.062 1 80.62 96 PRO B O 1
ATOM 5714 N N . GLY B 1 97 ? -7.375 125 74.312 1 80.06 97 GLY B N 1
ATOM 5715 C CA . GLY B 1 97 ? -6.301 125 73.312 1 80.06 97 GLY B CA 1
ATOM 5716 C C . GLY B 1 97 ? -4.941 125.312 73.938 1 80.06 97 GLY B C 1
ATOM 5717 O O . GLY B 1 97 ? -3.91 125.062 73.312 1 80.06 97 GLY B O 1
ATOM 5718 N N . LYS B 1 98 ? -4.957 125.688 75.188 1 84.31 98 LYS B N 1
ATOM 5719 C CA . LYS B 1 98 ? -3.709 126 75.875 1 84.31 98 LYS B CA 1
ATOM 5720 C C . LYS B 1 98 ? -2.906 124.688 76.125 1 84.31 98 LYS B C 1
ATOM 5722 O O . LYS B 1 98 ? -1.674 124.75 76.062 1 84.31 98 LYS B O 1
ATOM 5727 N N . ARG B 1 99 ? -3.572 123.625 76.125 1 82.31 99 ARG B N 1
ATOM 5728 C CA . ARG B 1 99 ? -2.91 122.375 76.375 1 82.31 99 ARG B CA 1
ATOM 5729 C C . ARG B 1 99 ? -2.119 121.938 75.125 1 82.31 99 ARG B C 1
ATOM 5731 O O . ARG B 1 99 ? -1.236 121.062 75.25 1 82.31 99 ARG B O 1
ATOM 5738 N N . LEU B 1 100 ? -2.35 122.5 74.062 1 80.44 100 LEU B N 1
ATOM 5739 C CA . LEU B 1 100 ? -1.691 122.125 72.812 1 80.44 100 LEU B CA 1
ATOM 5740 C C . LEU B 1 100 ? -0.41 122.875 72.625 1 80.44 100 LEU B C 1
ATOM 5742 O O . LEU B 1 100 ? 0.369 122.625 71.688 1 80.44 100 LEU B O 1
ATOM 5746 N N . LEU B 1 101 ? -0.18 123.875 73.438 1 79 101 LEU B N 1
ATOM 5747 C CA . LEU B 1 101 ? 1.015 124.688 73.375 1 79 101 LEU B CA 1
ATOM 5748 C C . LEU B 1 101 ? 2.158 124.062 74.188 1 79 101 LEU B C 1
ATOM 5750 O O . LEU B 1 101 ? 1.928 123.312 75.062 1 79 101 LEU B O 1
ATOM 5754 N N . PRO B 1 102 ? 3.316 124.438 73.75 1 81.19 102 PRO B N 1
ATOM 5755 C CA . PRO B 1 102 ? 4.441 124 74.562 1 81.19 102 PRO B CA 1
ATOM 5756 C C . PRO B 1 102 ? 4.367 124.438 76 1 81.19 102 PRO B C 1
ATOM 5758 O O . PRO B 1 102 ? 3.807 125.5 76.312 1 81.19 102 PRO B O 1
ATOM 5761 N N . LYS B 1 103 ? 4.824 123.75 77.062 1 83.75 103 LYS B N 1
ATOM 5762 C CA . LYS B 1 103 ? 4.746 124 78.5 1 83.75 103 LYS B CA 1
ATOM 5763 C C . LYS B 1 103 ? 5.285 125.375 78.875 1 83.75 103 LYS B C 1
ATOM 5765 O O . LYS B 1 103 ? 4.738 126.062 79.75 1 83.75 103 LYS B O 1
ATOM 5770 N N . GLY B 1 104 ? 6.277 125.875 78.188 1 81.81 104 GLY B N 1
ATOM 5771 C CA . GLY B 1 104 ? 6.82 127.188 78.438 1 81.81 104 GLY B CA 1
ATOM 5772 C C . GLY B 1 104 ? 5.832 128.25 78.188 1 81.81 104 GLY B C 1
ATOM 5773 O O . GLY B 1 104 ? 5.691 129.25 79 1 81.81 104 GLY B O 1
ATOM 5774 N N . LEU B 1 105 ? 5.105 128.125 77.188 1 83.19 105 LEU B N 1
ATOM 5775 C CA . LEU B 1 105 ? 4.148 129.25 76.812 1 83.19 105 LEU B CA 1
ATOM 5776 C C . LEU B 1 105 ? 2.891 129.125 77.688 1 83.19 105 LEU B C 1
ATOM 5778 O O . LEU B 1 105 ? 2.26 130.125 77.938 1 83.19 105 LEU B O 1
ATOM 5782 N N . GLN B 1 106 ? 2.535 127.938 78.062 1 84.75 106 GLN B N 1
ATOM 5783 C CA . GLN B 1 106 ? 1.425 127.75 79 1 84.75 106 GLN B CA 1
ATOM 5784 C C . GLN B 1 106 ? 1.72 128.5 80.375 1 84.75 106 GLN B C 1
ATOM 5786 O O . GLN B 1 106 ? 0.864 129.125 80.875 1 84.75 106 GLN B O 1
ATOM 5791 N N . GLN B 1 107 ? 2.949 128.375 80.625 1 85.19 107 GLN B N 1
ATOM 5792 C CA . GLN B 1 107 ? 3.355 129 81.938 1 85.19 107 GLN B CA 1
ATOM 5793 C C . GLN B 1 107 ? 3.418 130.5 81.812 1 85.19 107 GLN B C 1
ATOM 5795 O O . GLN B 1 107 ? 3.074 131.125 82.75 1 85.19 107 GLN B O 1
ATOM 5800 N N . GLU B 1 108 ? 3.764 130.875 80.688 1 84.75 108 GLU B N 1
ATOM 5801 C CA . GLU B 1 108 ? 3.809 132.25 80.438 1 84.75 108 GLU B CA 1
ATOM 5802 C C . GLU B 1 108 ? 2.404 132.875 80.438 1 84.75 108 GLU B C 1
ATOM 5804 O O . GLU B 1 108 ? 2.178 134 80.938 1 84.75 108 GLU B O 1
ATOM 5809 N N . LEU B 1 109 ? 1.513 132.125 80 1 82.75 109 LEU B N 1
ATOM 5810 C CA . LEU B 1 109 ? 0.12 132.625 79.938 1 82.75 109 LEU B CA 1
ATOM 5811 C C . LEU B 1 109 ? -0.486 132.625 81.375 1 82.75 109 LEU B C 1
ATOM 5813 O O . LEU B 1 109 ? -1.19 133.5 81.75 1 82.75 109 LEU B O 1
ATOM 5817 N N . ASP B 1 110 ? -0.103 131.625 82 1 83.44 110 ASP B N 1
ATOM 5818 C CA . ASP B 1 110 ? -0.55 131.5 83.438 1 83.44 110 ASP B CA 1
ATOM 5819 C C . ASP B 1 110 ? 0.084 132.625 84.25 1 83.44 110 ASP B C 1
ATOM 5821 O O . ASP B 1 110 ? -0.584 133.25 85.062 1 83.44 110 ASP B O 1
ATOM 5825 N N . ALA B 1 111 ? 1.294 133 84 1 82.81 111 ALA B N 1
ATOM 5826 C CA . ALA B 1 111 ? 2.008 134 84.75 1 82.81 111 ALA B CA 1
ATOM 5827 C C . ALA B 1 111 ? 1.42 135.375 84.438 1 82.81 111 ALA B C 1
ATOM 5829 O O . ALA B 1 111 ? 1.358 136.25 85.375 1 82.81 111 ALA B O 1
ATOM 5830 N N . ALA B 1 112 ? 0.962 135.625 83.312 1 79.56 112 ALA B N 1
ATOM 5831 C CA . ALA B 1 112 ? 0.339 136.875 82.938 1 79.56 112 ALA B CA 1
ATOM 5832 C C . ALA B 1 112 ? -0.982 137 83.688 1 79.56 112 ALA B C 1
ATOM 5834 O O . ALA B 1 112 ? -1.271 138.125 84.188 1 79.56 112 ALA B O 1
ATOM 5835 N N . TYR B 1 113 ? -1.665 136 83.875 1 79.25 113 TYR B N 1
ATOM 5836 C CA . TYR B 1 113 ? -2.936 136 84.562 1 79.25 113 TYR B CA 1
ATOM 5837 C C . TYR B 1 113 ? -2.709 136.125 86.062 1 79.25 113 TYR B C 1
ATOM 5839 O O . TYR B 1 113 ? -3.406 136.875 86.75 1 79.25 113 TYR B O 1
ATOM 5847 N N . GLU B 1 114 ? -1.642 135.5 86.562 1 80.31 114 GLU B N 1
ATOM 5848 C CA . GLU B 1 114 ? -1.304 135.625 87.938 1 80.31 114 GLU B CA 1
ATOM 5849 C C . GLU B 1 114 ? -0.828 137 88.312 1 80.31 114 GLU B C 1
ATOM 5851 O O . GLU B 1 114 ? -1.154 137.5 89.375 1 80.31 114 GLU B O 1
ATOM 5856 N N . SER B 1 115 ? -0.127 137.625 87.5 1 79.75 115 SER B N 1
ATOM 5857 C CA . SER B 1 115 ? 0.319 139 87.688 1 79.75 115 SER B CA 1
ATOM 5858 C C . SER B 1 115 ? -0.86 139.875 87.75 1 79.75 115 SER B C 1
ATOM 5860 O O . SER B 1 115 ? -0.857 140.875 88.5 1 79.75 115 SER B O 1
ATOM 5862 N N . TRP B 1 116 ? -1.853 139.625 87 1 78.12 116 TRP B N 1
ATOM 5863 C CA . TRP B 1 116 ? -3.09 140.375 87.062 1 78.12 116 TRP B CA 1
ATOM 5864 C C . TRP B 1 116 ? -3.822 140.25 88.375 1 78.12 116 TRP B C 1
ATOM 5866 O O . TRP B 1 116 ? -4.277 141.25 88.938 1 78.12 116 TRP B O 1
ATOM 5876 N N . GLU B 1 117 ? -3.773 139.125 88.938 1 73.81 117 GLU B N 1
ATOM 5877 C CA . GLU B 1 117 ? -4.477 138.875 90.188 1 73.81 117 GLU B CA 1
ATOM 5878 C C . GLU B 1 117 ? -3.666 139.375 91.438 1 73.81 117 GLU B C 1
ATOM 5880 O O . GLU B 1 117 ? -4.223 139.875 92.375 1 73.81 117 GLU B O 1
ATOM 5885 N N . LYS B 1 118 ? -2.324 139.375 91.438 1 72.19 118 LYS B N 1
ATOM 5886 C CA . LYS B 1 118 ? -1.493 139.625 92.625 1 72.19 118 LYS B CA 1
ATOM 5887 C C . LYS B 1 118 ? -1.101 141.125 92.688 1 72.19 118 LYS B C 1
ATOM 5889 O O . LYS B 1 118 ? -0.945 141.625 93.812 1 72.19 118 LYS B O 1
ATOM 5894 N N . GLU B 1 119 ? -0.562 141.625 91.625 1 67.56 119 GLU B N 1
ATOM 5895 C CA . GLU B 1 119 ? -0.055 143 91.688 1 67.56 119 GLU B CA 1
ATOM 5896 C C . GLU B 1 119 ? -1.161 144 92.062 1 67.56 119 GLU B C 1
ATOM 5898 O O . GLU B 1 119 ? -0.954 145.25 92.062 1 67.56 119 GLU B O 1
ATOM 5903 N N . ASP B 1 120 ? -2.186 143.5 92.688 1 68.62 120 ASP B N 1
ATOM 5904 C CA . ASP B 1 120 ? -3.299 144.25 93.25 1 68.62 120 ASP B CA 1
ATOM 5905 C C . ASP B 1 120 ? -3.865 145.25 92.25 1 68.62 120 ASP B C 1
ATOM 5907 O O . ASP B 1 120 ? -4.117 146.375 92.625 1 68.62 120 ASP B O 1
ATOM 5911 N N . ILE B 1 121 ? -3.994 145 91 1 71.75 121 ILE B N 1
ATOM 5912 C CA . ILE B 1 121 ? -4.441 145.875 90 1 71.75 121 ILE B CA 1
ATOM 5913 C C . ILE B 1 121 ? -5.949 146.125 90.125 1 71.75 121 ILE B C 1
ATOM 5915 O O . ILE B 1 121 ? -6.418 147.25 90.125 1 71.75 121 ILE B O 1
ATOM 5919 N N . PRO B 1 122 ? -6.688 145.125 90.312 1 72.5 122 PRO B N 1
ATOM 5920 C CA . PRO B 1 122 ? -8.117 145.375 90.5 1 72.5 122 PRO B CA 1
ATOM 5921 C C . PRO B 1 122 ? -8.422 146.125 91.75 1 72.5 122 PRO B C 1
ATOM 5923 O O . PRO B 1 122 ? -9.32 147 91.75 1 72.5 122 PRO B O 1
ATOM 5926 N N . LEU B 1 123 ? -7.531 146.125 92.75 1 73.94 123 LEU B N 1
ATOM 5927 C CA . LEU B 1 123 ? -7.719 146.875 94 1 73.94 123 LEU B CA 1
ATOM 5928 C C . LEU B 1 123 ? -7.359 148.25 93.812 1 73.94 123 LEU B C 1
ATOM 5930 O O . LEU B 1 123 ? -8.055 149.25 94.312 1 73.94 123 LEU B O 1
ATOM 5934 N N . ARG B 1 124 ? -6.391 148.625 93.062 1 74.06 124 ARG B N 1
ATOM 5935 C CA . ARG B 1 124 ? -6 150 92.75 1 74.06 124 ARG B CA 1
ATOM 5936 C C . ARG B 1 124 ? -7.055 150.625 91.938 1 74.06 124 ARG B C 1
ATOM 5938 O O . ARG B 1 124 ? -7.324 151.875 92.062 1 74.06 124 ARG B O 1
ATOM 5945 N N . MET B 1 125 ? -7.66 149.875 91.188 1 73.06 125 MET B N 1
ATOM 5946 C CA . MET B 1 125 ? -8.711 150.375 90.312 1 73.06 125 MET B CA 1
ATOM 5947 C C . MET B 1 125 ? -10 150.625 91.125 1 73.06 125 MET B C 1
ATOM 5949 O O . MET B 1 125 ? -10.727 151.625 90.875 1 73.06 125 MET B O 1
ATOM 5953 N N . GLU B 1 126 ? -10.133 149.75 92.062 1 75.88 126 GLU B N 1
ATOM 5954 C CA . GLU B 1 126 ? -11.258 150 93 1 75.88 126 GLU B CA 1
ATOM 5955 C C . GLU B 1 126 ? -11.047 151.25 93.875 1 75.88 126 GLU B C 1
ATOM 5957 O O . GLU B 1 126 ? -11.992 152 94.125 1 75.88 126 GLU B O 1
ATOM 5962 N N . VAL B 1 127 ? -9.844 151.5 94.188 1 76.12 127 VAL B N 1
ATOM 5963 C CA . VAL B 1 127 ? -9.516 152.625 95 1 76.12 127 VAL B CA 1
ATOM 5964 C C . VAL B 1 127 ? -9.742 153.875 94.125 1 76.12 127 VAL B C 1
ATOM 5966 O O . VAL B 1 127 ? -10.336 154.875 94.625 1 76.12 127 VAL B O 1
ATOM 5969 N N . ALA B 1 128 ? -9.344 153.75 92.938 1 75 128 ALA B N 1
ATOM 5970 C CA . ALA B 1 128 ? -9.594 154.875 92 1 75 128 ALA B CA 1
ATOM 5971 C C . ALA B 1 128 ? -11.086 155.125 91.75 1 75 128 ALA B C 1
ATOM 5973 O O . ALA B 1 128 ? -11.57 156.25 91.75 1 75 128 ALA B O 1
ATOM 5974 N N . TYR B 1 129 ? -11.836 154.125 91.812 1 73.62 129 TYR B N 1
ATOM 5975 C CA . TYR B 1 129 ? -13.289 154.125 91.625 1 73.62 129 TYR B CA 1
ATOM 5976 C C . TYR B 1 129 ? -13.953 154.75 92.875 1 73.62 129 TYR B C 1
ATOM 5978 O O . TYR B 1 129 ? -14.875 155.5 92.75 1 73.62 129 TYR B O 1
ATOM 5986 N N . GLU B 1 130 ? -13.43 154.5 94.062 1 75.31 130 GLU B N 1
ATOM 5987 C CA . GLU B 1 130 ? -13.961 155.125 95.25 1 75.31 130 GLU B CA 1
ATOM 5988 C C . GLU B 1 130 ? -13.703 156.625 95.375 1 75.31 130 GLU B C 1
ATOM 5990 O O . GLU B 1 130 ? -14.57 157.375 95.75 1 75.31 130 GLU B O 1
ATOM 5995 N N . TYR B 1 131 ? -12.609 157 94.875 1 74.69 131 TYR B N 1
ATOM 5996 C CA . TYR B 1 131 ? -12.289 158.375 94.875 1 74.69 131 TYR B CA 1
ATOM 5997 C C . TYR B 1 131 ? -13.164 159.125 93.875 1 74.69 131 TYR B C 1
ATOM 5999 O O . TYR B 1 131 ? -13.641 160.25 94.188 1 74.69 131 TYR B O 1
ATOM 6007 N N . LEU B 1 132 ? -13.492 158.5 92.812 1 72.38 132 LEU B N 1
ATOM 6008 C CA . LEU B 1 132 ? -14.344 159.125 91.812 1 72.38 132 LEU B CA 1
ATOM 6009 C C . LEU B 1 132 ? -15.797 159.125 92.25 1 72.38 132 LEU B C 1
ATOM 6011 O O . LEU B 1 132 ? -16.5 160.125 92.062 1 72.38 132 LEU B O 1
ATOM 6015 N N . GLN B 1 133 ? -16.188 158.25 93 1 72.62 133 GLN B N 1
ATOM 6016 C CA . GLN B 1 133 ? -17.531 158.125 93.562 1 72.62 133 GLN B CA 1
ATOM 6017 C C . GLN B 1 133 ? -17.719 159.125 94.688 1 72.62 133 GLN B C 1
ATOM 6019 O O . GLN B 1 133 ? -18.797 159.75 94.812 1 72.62 133 GLN B O 1
ATOM 6024 N N . ALA B 1 134 ? -16.688 159.5 95.375 1 70 134 ALA B N 1
ATOM 6025 C CA . ALA B 1 134 ? -16.734 160.5 96.438 1 70 134 ALA B CA 1
ATOM 6026 C C . ALA B 1 134 ? -16.922 161.875 95.938 1 70 134 ALA B C 1
ATOM 6028 O O . ALA B 1 134 ? -17.594 162.75 96.562 1 70 134 ALA B O 1
ATOM 6029 N N . ILE B 1 135 ? -16.562 162.125 94.75 1 65.5 135 ILE B N 1
ATOM 6030 C CA . ILE B 1 135 ? -16.719 163.375 94.125 1 65.5 135 ILE B CA 1
ATOM 6031 C C . ILE B 1 135 ? -18.109 163.5 93.5 1 65.5 135 ILE B C 1
ATOM 6033 O O . ILE B 1 135 ? -18.766 164.5 93.562 1 65.5 135 ILE B O 1
ATOM 6037 N N . ILE B 1 136 ? -18.656 162.375 92.938 1 64.44 136 ILE B N 1
ATOM 6038 C CA . ILE B 1 136 ? -19.953 162.375 92.25 1 64.44 136 ILE B CA 1
ATOM 6039 C C . ILE B 1 136 ? -21.078 162.5 93.312 1 64.44 136 ILE B C 1
ATOM 6041 O O . ILE B 1 136 ? -22.078 163.25 93.062 1 64.44 136 ILE B O 1
ATOM 6045 N N . ASN B 1 137 ? -20.953 162.125 94.562 1 63.69 137 ASN B N 1
ATOM 6046 C CA . ASN B 1 137 ? -22 162.125 95.562 1 63.69 137 ASN B CA 1
ATOM 6047 C C . ASN B 1 137 ? -21.891 163.25 96.562 1 63.69 137 ASN B C 1
ATOM 6049 O O . ASN B 1 137 ? -22.656 163.375 97.5 1 63.69 137 ASN B O 1
ATOM 6053 N N . THR B 1 138 ? -20.969 164.25 96.5 1 58.44 138 THR B N 1
ATOM 6054 C CA . THR B 1 138 ? -20.844 165.375 97.5 1 58.44 138 THR B CA 1
ATOM 6055 C C . THR B 1 138 ? -21.953 166.375 97.25 1 58.44 138 THR B C 1
ATOM 6057 O O . THR B 1 138 ? -22.203 166.875 96.125 1 58.44 138 THR B O 1
ATOM 6060 N N . SER B 1 139 ? -23.078 166.625 98.188 1 55.44 139 SER B N 1
ATOM 6061 C CA . SER B 1 139 ? -24.203 167.625 98.188 1 55.44 139 SER B CA 1
ATOM 6062 C C . SER B 1 139 ? -23.703 169 98.188 1 55.44 139 SER B C 1
ATOM 6064 O O . SER B 1 139 ? -24.484 170 98 1 55.44 139 SER B O 1
ATOM 6066 N N . GLU B 1 140 ? -22.594 169.375 98.688 1 51.75 140 GLU B N 1
ATOM 6067 C CA . GLU B 1 140 ? -22.141 170.75 99 1 51.75 140 GLU B CA 1
ATOM 6068 C C . GLU B 1 140 ? -21.812 171.5 97.688 1 51.75 140 GLU B C 1
ATOM 6070 O O . GLU B 1 140 ? -21.797 172.75 97.625 1 51.75 140 GLU B O 1
ATOM 6075 N N . ILE B 1 141 ? -21.375 170.875 96.688 1 50.28 141 ILE B N 1
ATOM 6076 C CA . ILE B 1 141 ? -21.078 171.625 95.438 1 50.28 141 ILE B CA 1
ATOM 6077 C C . ILE B 1 141 ? -22.047 171.125 94.375 1 50.28 141 ILE B C 1
ATOM 6079 O O . ILE B 1 141 ? -22.094 170 94 1 50.28 141 ILE B O 1
ATOM 6083 N N . PRO B 1 142 ? -23.094 172.125 94.125 1 49.38 142 PRO B N 1
ATOM 6084 C CA . PRO B 1 142 ? -24.062 171.625 93.062 1 49.38 142 PRO B CA 1
ATOM 6085 C C . PRO B 1 142 ? -23.391 171 91.875 1 49.38 142 PRO B C 1
ATOM 6087 O O . PRO B 1 142 ? -22.281 171.375 91.5 1 49.38 142 PRO B O 1
ATOM 6090 N N . ARG B 1 143 ? -23.844 170 91.625 1 48.94 143 ARG B N 1
ATOM 6091 C CA . ARG B 1 143 ? -23.359 169.125 90.625 1 48.94 143 ARG B CA 1
ATOM 6092 C C . ARG B 1 143 ? -22.859 169.75 89.375 1 48.94 143 ARG B C 1
ATOM 6094 O O . ARG B 1 143 ? -21.875 169.375 88.75 1 48.94 143 ARG B O 1
ATOM 6101 N N . ASP B 1 144 ? -23.562 170.875 89 1 46.22 144 ASP B N 1
ATOM 6102 C CA . ASP B 1 144 ? -23.281 171.75 87.75 1 46.22 144 ASP B CA 1
ATOM 6103 C C . ASP B 1 144 ? -22.031 172.5 87.938 1 46.22 144 ASP B C 1
ATOM 6105 O O . ASP B 1 144 ? -21.438 173 86.938 1 46.22 144 ASP B O 1
ATOM 6109 N N . ARG B 1 145 ? -21.734 173 89.25 1 46.69 145 ARG B N 1
ATOM 6110 C CA . ARG B 1 145 ? -20.719 174 89.562 1 46.69 145 ARG B CA 1
ATOM 6111 C C . ARG B 1 145 ? -19.344 173.25 89.75 1 46.69 145 ARG B C 1
ATOM 6113 O O . ARG B 1 145 ? -18.328 174 89.875 1 46.69 145 ARG B O 1
ATOM 6120 N N . LEU B 1 146 ? -19.406 172.125 89.938 1 47.06 146 LEU B N 1
ATOM 6121 C CA . LEU B 1 146 ? -18.172 171.375 90.312 1 47.06 146 LEU B CA 1
ATOM 6122 C C . LEU B 1 146 ? -17.094 171.625 89.25 1 47.06 146 LEU B C 1
ATOM 6124 O O . LEU B 1 146 ? -15.922 171.75 89.562 1 47.06 146 LEU B O 1
ATOM 6128 N N . PHE B 1 147 ? -17.516 171.75 88.062 1 46.41 147 PHE B N 1
ATOM 6129 C CA . PHE B 1 147 ? -16.547 171.875 87 1 46.41 147 PHE B CA 1
ATOM 6130 C C . PHE B 1 147 ? -15.922 173.375 87.125 1 46.41 147 PHE B C 1
ATOM 6132 O O . PHE B 1 147 ? -14.703 173.5 86.938 1 46.41 147 PHE B O 1
ATOM 6139 N N . GLY B 1 148 ? -16.766 174.25 87.375 1 47 148 GLY B N 1
ATOM 6140 C CA . GLY B 1 148 ? -16.266 175.625 87.562 1 47 148 GLY B CA 1
ATOM 6141 C C . GLY B 1 148 ? -15.32 175.75 88.75 1 47 148 GLY B C 1
ATOM 6142 O O . GLY B 1 148 ? -14.312 176.5 88.625 1 47 148 GLY B O 1
ATOM 6143 N N . ILE B 1 149 ? -15.539 175.25 89.75 1 47.66 149 ILE B N 1
ATOM 6144 C CA . ILE B 1 149 ? -14.695 175.25 90.938 1 47.66 149 ILE B CA 1
ATOM 6145 C C . ILE B 1 149 ? -13.336 174.625 90.688 1 47.66 149 ILE B C 1
ATOM 6147 O O . ILE B 1 149 ? -12.297 175.125 91.062 1 47.66 149 ILE B O 1
ATOM 6151 N N . LEU B 1 150 ? -13.344 173.625 89.812 1 46.34 150 LEU B N 1
ATOM 6152 C CA . LEU B 1 150 ? -12.125 172.875 89.5 1 46.34 150 LEU B CA 1
ATOM 6153 C C . LEU B 1 150 ? -11.195 173.75 88.625 1 46.34 150 LEU B C 1
ATOM 6155 O O . LEU B 1 150 ? -9.977 173.75 88.812 1 46.34 150 LEU B O 1
ATOM 6159 N N . GLN B 1 151 ? -11.82 174.625 88 1 45.03 151 GLN B N 1
ATOM 6160 C CA . GLN B 1 151 ? -11.086 175.5 87.062 1 45.03 151 GLN B CA 1
ATOM 6161 C C . GLN B 1 151 ? -10.531 176.75 87.812 1 45.03 151 GLN B C 1
ATOM 6163 O O . GLN B 1 151 ? -9.422 177.125 87.562 1 45.03 151 GLN B O 1
ATOM 6168 N N . ILE B 1 152 ? -11.164 177.25 88.812 1 46.44 152 ILE B N 1
ATOM 6169 C CA . ILE B 1 152 ? -10.734 178.375 89.688 1 46.44 152 ILE B CA 1
ATOM 6170 C C . ILE B 1 152 ? -9.5 178 90.5 1 46.44 152 ILE B C 1
ATOM 6172 O O . ILE B 1 152 ? -8.547 178.75 90.562 1 46.44 152 ILE B O 1
ATOM 6176 N N . GLN B 1 153 ? -9.336 176.875 90.938 1 43.88 153 GLN B N 1
ATOM 6177 C CA . GLN B 1 153 ? -8.258 176.5 91.812 1 43.88 153 GLN B CA 1
ATOM 6178 C C . GLN B 1 153 ? -6.938 176.375 91.062 1 43.88 153 GLN B C 1
ATOM 6180 O O . GLN B 1 153 ? -5.895 176.75 91.562 1 43.88 153 GLN B O 1
ATOM 6185 N N . SER B 1 154 ? -7.02 176 90 1 43.81 154 SER B N 1
ATOM 6186 C CA . SER B 1 154 ? -5.758 175.875 89.312 1 43.81 154 SER B CA 1
ATOM 6187 C C . SER B 1 154 ? -5.156 177.25 89 1 43.81 154 SER B C 1
ATOM 6189 O O . SER B 1 154 ? -3.936 177.375 89 1 43.81 154 SER B O 1
ATOM 6191 N N . PHE B 1 155 ? -6.059 178.125 89 1 41.84 155 PHE B N 1
ATOM 6192 C CA . PHE B 1 155 ? -5.633 179.5 88.812 1 41.84 155 PHE B CA 1
ATOM 6193 C C . PHE B 1 155 ? -5 180.125 90.062 1 41.84 155 PHE B C 1
ATOM 6195 O O . PHE B 1 155 ? -3.934 180.75 90 1 41.84 155 PHE B O 1
ATOM 6202 N N . LEU B 1 156 ? -5.57 180.125 91.125 1 45.56 156 LEU B N 1
ATOM 6203 C CA . LEU B 1 156 ? -5.078 180.625 92.375 1 45.56 156 LEU B CA 1
ATOM 6204 C C . LEU B 1 156 ? -3.73 180 92.75 1 45.56 156 LEU B C 1
ATOM 6206 O O . LEU B 1 156 ? -2.867 180.75 93.25 1 45.56 156 LEU B O 1
ATOM 6210 N N . TYR B 1 157 ? -3.516 178.875 92.562 1 44.22 157 TYR B N 1
ATOM 6211 C CA . TYR B 1 157 ? -2.281 178.25 92.938 1 44.22 157 TYR B CA 1
ATOM 6212 C C . TYR B 1 157 ? -1.095 178.75 92.188 1 44.22 157 TYR B C 1
ATOM 6214 O O . TYR B 1 157 ? -0.018 179 92.75 1 44.22 157 TYR B O 1
ATOM 6222 N N . GLN B 1 158 ? -1.321 179 90.938 1 41.72 158 GLN B N 1
ATOM 6223 C CA . GLN B 1 158 ? -0.176 179.5 90.188 1 41.72 158 GLN B CA 1
ATOM 6224 C C . GLN B 1 158 ? 0.143 181 90.5 1 41.72 158 GLN B C 1
ATOM 6226 O O . GLN B 1 158 ? 1.295 181.375 90.375 1 41.72 158 GLN B O 1
ATOM 6231 N N . GLN B 1 159 ? -0.891 181.75 90.688 1 42.31 159 GLN B N 1
ATOM 6232 C CA . GLN B 1 159 ? -0.578 183.125 91 1 42.31 159 GLN B CA 1
ATOM 6233 C C . GLN B 1 159 ? -0.023 183.25 92.438 1 42.31 159 GLN B C 1
ATOM 6235 O O . GLN B 1 159 ? 0.196 184.375 92.938 1 42.31 159 GLN B O 1
ATOM 6240 N N . GLN B 1 160 ? 0.684 182.5 92.875 1 41.94 160 GLN B N 1
ATOM 6241 C CA . GLN B 1 160 ? 1.232 182.5 94.25 1 41.94 160 GLN B CA 1
ATOM 6242 C C . GLN B 1 160 ? 0.438 183.375 95.125 1 41.94 160 GLN B C 1
ATOM 6244 O O . GLN B 1 160 ? 0.952 183.875 96.125 1 41.94 160 GLN B O 1
ATOM 6249 N N . GLU B 1 161 ? -0.274 184.375 94.625 1 38.62 161 GLU B N 1
ATOM 6250 C CA . GLU B 1 161 ? -0.976 185.25 95.5 1 38.62 161 GLU B CA 1
ATOM 6251 C C . GLU B 1 161 ? -1.978 184.5 96.375 1 38.62 161 GLU B C 1
ATOM 6253 O O . GLU B 1 161 ? -2.676 183.625 95.875 1 38.62 161 GLU B O 1
ATOM 6258 N N . THR B 1 162 ? -1.641 184.375 97.625 1 38.06 162 THR B N 1
ATOM 6259 C CA . THR B 1 162 ? -2.367 183.875 98.75 1 38.06 162 THR B CA 1
ATOM 6260 C C . THR B 1 162 ? -3.727 184.5 98.875 1 38.06 162 THR B C 1
ATOM 6262 O O . THR B 1 162 ? -3.818 185.75 98.875 1 38.06 162 THR B O 1
ATOM 6265 N N . LEU B 1 163 ? -4.699 184.25 98.312 1 37.03 163 LEU B N 1
ATOM 6266 C CA . LEU B 1 163 ? -5.961 184.75 98.688 1 37.03 163 LEU B CA 1
ATOM 6267 C C . LEU B 1 163 ? -5.973 185.125 100.188 1 37.03 163 LEU B C 1
ATOM 6269 O O . LEU B 1 163 ? -5.988 184.25 101 1 37.03 163 LEU B O 1
ATOM 6273 N N . HIS B 1 164 ? -5.188 186.125 100.625 1 35.88 164 HIS B N 1
ATOM 6274 C CA . HIS B 1 164 ? -5.34 186.625 102 1 35.88 164 HIS B CA 1
ATOM 6275 C C . HIS B 1 164 ? -6.758 187.125 102.25 1 35.88 164 HIS B C 1
ATOM 6277 O O . HIS B 1 164 ? -7.012 187.875 103.25 1 35.88 164 HIS B O 1
ATOM 6283 N N . HIS B 1 165 ? -7.719 187.375 101.312 1 32.09 165 HIS B N 1
ATOM 6284 C CA . HIS B 1 165 ? -8.758 188.125 102 1 32.09 165 HIS B CA 1
ATOM 6285 C C . HIS B 1 165 ? -9.109 187.5 103.312 1 32.09 165 HIS B C 1
ATOM 6287 O O . HIS B 1 165 ? -8.898 186.25 103.5 1 32.09 165 HIS B O 1
ATOM 6293 N N . GLU B 1 166 ? -9.656 188.25 104.312 1 35.97 166 GLU B N 1
ATOM 6294 C CA . GLU B 1 166 ? -10.414 188.25 105.562 1 35.97 166 GLU B CA 1
ATOM 6295 C C . GLU B 1 166 ? -11.594 187.25 105.5 1 35.97 166 GLU B C 1
ATOM 6297 O O . GLU B 1 166 ? -11.953 186.75 106.5 1 35.97 166 GLU B O 1
ATOM 6302 N N . ASP B 1 167 ? -12.609 187.25 104.562 1 34.34 167 ASP B N 1
ATOM 6303 C CA . ASP B 1 167 ? -13.68 186.25 105 1 34.34 167 ASP B CA 1
ATOM 6304 C C . ASP B 1 167 ? -13.336 184.875 104.688 1 34.34 167 ASP B C 1
ATOM 6306 O O . ASP B 1 167 ? -13.086 184.5 103.5 1 34.34 167 ASP B O 1
ATOM 6310 N N . ALA B 1 168 ? -12.742 183.75 105.312 1 39.25 168 ALA B N 1
ATOM 6311 C CA . ALA B 1 168 ? -12.242 182.375 105.75 1 39.25 168 ALA B CA 1
ATOM 6312 C C . ALA B 1 168 ? -13.086 181.25 105.125 1 39.25 168 ALA B C 1
ATOM 6314 O O . ALA B 1 168 ? -12.547 180.25 104.688 1 39.25 168 ALA B O 1
ATOM 6315 N N . GLY B 1 169 ? -14.336 181.125 104.875 1 38.34 169 GLY B N 1
ATOM 6316 C CA . GLY B 1 169 ? -15.242 180 104.75 1 38.34 169 GLY B CA 1
ATOM 6317 C C . GLY B 1 169 ? -15.258 179.5 103.312 1 38.34 169 GLY B C 1
ATOM 6318 O O . GLY B 1 169 ? -15.25 178.25 103.125 1 38.34 169 GLY B O 1
ATOM 6319 N N . ILE B 1 170 ? -15.383 180.125 102.312 1 40.44 170 ILE B N 1
ATOM 6320 C CA . ILE B 1 170 ? -15.57 179.625 100.938 1 40.44 170 ILE B CA 1
ATOM 6321 C C . ILE B 1 170 ? -14.258 179.125 100.375 1 40.44 170 ILE B C 1
ATOM 6323 O O . ILE B 1 170 ? -14.25 178.125 99.688 1 40.44 170 ILE B O 1
ATOM 6327 N N . ALA B 1 171 ? -13.133 179.625 100.688 1 47.03 171 ALA B N 1
ATOM 6328 C CA . ALA B 1 171 ? -11.852 179.125 100.125 1 47.03 171 ALA B CA 1
ATOM 6329 C C . ALA B 1 171 ? -11.523 177.75 100.625 1 47.03 171 ALA B C 1
ATOM 6331 O O . ALA B 1 171 ? -10.992 176.875 99.875 1 47.03 171 ALA B O 1
ATOM 6332 N N . SER B 1 172 ? -11.914 177.375 101.75 1 49.12 172 SER B N 1
ATOM 6333 C CA . SER B 1 172 ? -11.609 176 102.375 1 49.12 172 SER B CA 1
ATOM 6334 C C . SER B 1 172 ? -12.367 174.875 101.625 1 49.12 172 SER B C 1
ATOM 6336 O O . SER B 1 172 ? -11.805 173.875 101.375 1 49.12 172 SER B O 1
ATOM 6338 N N . THR B 1 173 ? -13.555 175.125 101.312 1 47.5 173 THR B N 1
ATOM 6339 C CA . THR B 1 173 ? -14.391 174.125 100.75 1 47.5 173 THR B CA 1
ATOM 6340 C C . THR B 1 173 ? -13.984 173.875 99.312 1 47.5 173 THR B C 1
ATOM 6342 O O . THR B 1 173 ? -13.93 172.625 98.875 1 47.5 173 THR B O 1
ATOM 6345 N N . VAL B 1 174 ? -13.656 174.875 98.625 1 51.66 174 VAL B N 1
ATOM 6346 C CA . VAL B 1 174 ? -13.242 174.625 97.25 1 51.66 174 VAL B CA 1
ATOM 6347 C C . VAL B 1 174 ? -11.867 174 97.188 1 51.66 174 VAL B C 1
ATOM 6349 O O . VAL B 1 174 ? -11.617 173.125 96.312 1 51.66 174 VAL B O 1
ATOM 6352 N N . GLY B 1 175 ? -11.016 174.375 98.062 1 53.31 175 GLY B N 1
ATOM 6353 C CA . GLY B 1 175 ? -9.695 173.75 98.125 1 53.31 175 GLY B CA 1
ATOM 6354 C C . GLY B 1 175 ? -9.719 172.25 98.438 1 53.31 175 GLY B C 1
ATOM 6355 O O . GLY B 1 175 ? -8.992 171.5 97.812 1 53.31 175 GLY B O 1
ATOM 6356 N N . LEU B 1 176 ? -10.555 171.875 99.312 1 54.47 176 LEU B N 1
ATOM 6357 C CA . LEU B 1 176 ? -10.711 170.5 99.688 1 54.47 176 LEU B CA 1
ATOM 6358 C C . LEU B 1 176 ? -11.312 169.75 98.562 1 54.47 176 LEU B C 1
ATOM 6360 O O . LEU B 1 176 ? -10.891 168.625 98.312 1 54.47 176 LEU B O 1
ATOM 6364 N N . ALA B 1 177 ? -12.234 170.375 97.938 1 55 177 ALA B N 1
ATOM 6365 C CA . ALA B 1 177 ? -12.867 169.625 96.812 1 55 177 ALA B CA 1
ATOM 6366 C C . ALA B 1 177 ? -11.875 169.5 95.688 1 55 177 ALA B C 1
ATOM 6368 O O . ALA B 1 177 ? -11.836 168.375 95.062 1 55 177 ALA B O 1
ATOM 6369 N N . LEU B 1 178 ? -10.992 170.25 95.5 1 57.16 178 LEU B N 1
ATOM 6370 C CA . LEU B 1 178 ? -9.977 170.25 94.438 1 57.16 178 LEU B CA 1
ATOM 6371 C C . LEU B 1 178 ? -8.922 169.125 94.812 1 57.16 178 LEU B C 1
ATOM 6373 O O . LEU B 1 178 ? -8.461 168.5 93.938 1 57.16 178 LEU B O 1
ATOM 6377 N N . SER B 1 179 ? -8.562 169.25 96 1 61.38 179 SER B N 1
ATOM 6378 C CA . SER B 1 179 ? -7.594 168.25 96.438 1 61.38 179 SER B CA 1
ATOM 6379 C C . SER B 1 179 ? -8.133 166.875 96.25 1 61.38 179 SER B C 1
ATOM 6381 O O . SER B 1 179 ? -7.41 166 95.875 1 61.38 179 SER B O 1
ATOM 6383 N N . ARG B 1 180 ? -9.484 166.75 96.375 1 61.84 180 ARG B N 1
ATOM 6384 C CA . ARG B 1 180 ? -10.109 165.375 96.25 1 61.84 180 ARG B CA 1
ATOM 6385 C C . ARG B 1 180 ? -10.211 165 94.812 1 61.84 180 ARG B C 1
ATOM 6387 O O . ARG B 1 180 ? -10 163.875 94.438 1 61.84 180 ARG B O 1
ATOM 6394 N N . ILE B 1 181 ? -10.375 165.875 94 1 60.94 181 ILE B N 1
ATOM 6395 C CA . ILE B 1 181 ? -10.461 165.5 92.562 1 60.94 181 ILE B CA 1
ATOM 6396 C C . ILE B 1 181 ? -9.078 165.25 92 1 60.94 181 ILE B C 1
ATOM 6398 O O . ILE B 1 181 ? -8.922 164.25 91.25 1 60.94 181 ILE B O 1
ATOM 6402 N N . GLN B 1 182 ? -8.148 166 92.438 1 64.69 182 GLN B N 1
ATOM 6403 C CA . GLN B 1 182 ? -6.781 165.75 92 1 64.69 182 GLN B CA 1
ATOM 6404 C C . GLN B 1 182 ? -6.324 164.375 92.438 1 64.69 182 GLN B C 1
ATOM 6406 O O . GLN B 1 182 ? -5.648 163.625 91.688 1 64.69 182 GLN B O 1
ATOM 6411 N N . GLN B 1 183 ? -6.676 164 93.562 1 68.94 183 GLN B N 1
ATOM 6412 C CA . GLN B 1 183 ? -6.316 162.75 94.062 1 68.94 183 GLN B CA 1
ATOM 6413 C C . GLN B 1 183 ? -7.008 161.625 93.25 1 68.94 183 GLN B C 1
ATOM 6415 O O . GLN B 1 183 ? -6.395 160.625 92.938 1 68.94 183 GLN B O 1
ATOM 6420 N N . ALA B 1 184 ? -8.273 161.875 92.938 1 66.06 184 ALA B N 1
ATOM 6421 C CA . ALA B 1 184 ? -9.008 160.875 92.125 1 66.06 184 ALA B CA 1
ATOM 6422 C C . ALA B 1 184 ? -8.391 160.75 90.75 1 66.06 184 ALA B C 1
ATOM 6424 O O . ALA B 1 184 ? -8.211 159.625 90.25 1 66.06 184 ALA B O 1
ATOM 6425 N N . TRP B 1 185 ? -8.039 161.875 90.25 1 67.06 185 TRP B N 1
ATOM 6426 C CA . TRP B 1 185 ? -7.441 161.875 88.938 1 67.06 185 TRP B CA 1
ATOM 6427 C C . TRP B 1 185 ? -6.078 161.125 88.938 1 67.06 185 TRP B C 1
ATOM 6429 O O . TRP B 1 185 ? -5.746 160.375 88.062 1 67.06 185 TRP B O 1
ATOM 6439 N N . ASN B 1 186 ? -5.391 161.5 89.938 1 70.06 186 ASN B N 1
ATOM 6440 C CA . ASN B 1 186 ? -4.078 160.875 90.062 1 70.06 186 ASN B CA 1
ATOM 6441 C C . ASN B 1 186 ? -4.195 159.375 90.125 1 70.06 186 ASN B C 1
ATOM 6443 O O . ASN B 1 186 ? -3.4 158.625 89.562 1 70.06 186 ASN B O 1
ATOM 6447 N N . GLN B 1 187 ? -5.281 159 90.75 1 72.75 187 GLN B N 1
ATOM 6448 C CA . GLN B 1 187 ? -5.457 157.5 90.875 1 72.75 187 GLN B CA 1
ATOM 6449 C C . GLN B 1 187 ? -5.867 156.875 89.562 1 72.75 187 GLN B C 1
ATOM 6451 O O . GLN B 1 187 ? -5.441 155.75 89.25 1 72.75 187 GLN B O 1
ATOM 6456 N N . VAL B 1 188 ? -6.512 157.5 88.75 1 71 188 VAL B N 1
ATOM 6457 C CA . VAL B 1 188 ? -6.93 157 87.438 1 71 188 VAL B CA 1
ATOM 6458 C C . VAL B 1 188 ? -5.734 156.875 86.5 1 71 188 VAL B C 1
ATOM 6460 O O . VAL B 1 188 ? -5.57 155.875 85.75 1 71 188 VAL B O 1
ATOM 6463 N N . VAL B 1 189 ? -4.949 157.875 86.625 1 70.19 189 VAL B N 1
ATOM 6464 C CA . VAL B 1 189 ? -3.762 157.875 85.75 1 70.19 189 VAL B CA 1
ATOM 6465 C C . VAL B 1 189 ? -2.809 156.75 86.188 1 70.19 189 VAL B C 1
ATOM 6467 O O . VAL B 1 189 ? -2.24 156.125 85.312 1 70.19 189 VAL B O 1
ATOM 6470 N N . ILE B 1 190 ? -2.674 156.625 87.375 1 72.56 190 ILE B N 1
ATOM 6471 C CA . ILE B 1 190 ? -1.809 155.5 87.812 1 72.56 190 ILE B CA 1
ATOM 6472 C C . ILE B 1 190 ? -2.377 154.125 87.375 1 72.56 190 ILE B C 1
ATOM 6474 O O . ILE B 1 190 ? -1.64 153.25 86.938 1 72.56 190 ILE B O 1
ATOM 6478 N N . ALA B 1 191 ? -3.623 154 87.438 1 70.44 191 ALA B N 1
ATOM 6479 C CA . ALA B 1 191 ? -4.27 152.75 87 1 70.44 191 ALA B CA 1
ATOM 6480 C C . ALA B 1 191 ? -4.059 152.5 85.5 1 70.44 191 ALA B C 1
ATOM 6482 O O . ALA B 1 191 ? -3.803 151.375 85.125 1 70.44 191 ALA B O 1
ATOM 6483 N N . ARG B 1 192 ? -4.137 153.5 84.75 1 71.5 192 ARG B N 1
ATOM 6484 C CA . ARG B 1 192 ? -3.904 153.375 83.312 1 71.5 192 ARG B CA 1
ATOM 6485 C C . ARG B 1 192 ? -2.473 152.875 83.062 1 71.5 192 ARG B C 1
ATOM 6487 O O . ARG B 1 192 ? -2.246 152.125 82.188 1 71.5 192 ARG B O 1
ATOM 6494 N N . ARG B 1 193 ? -1.601 153.625 83.75 1 74.44 193 ARG B N 1
ATOM 6495 C CA . ARG B 1 193 ? -0.194 153.375 83.5 1 74.44 193 ARG B CA 1
ATOM 6496 C C . ARG B 1 193 ? 0.112 151.875 83.938 1 74.44 193 ARG B C 1
ATOM 6498 O O . ARG B 1 193 ? 0.835 151.125 83.188 1 74.44 193 ARG B O 1
ATOM 6505 N N . VAL B 1 194 ? -0.457 151.375 84.875 1 75.31 194 VAL B N 1
ATOM 6506 C CA . VAL B 1 194 ? -0.205 150.125 85.375 1 75.31 194 VAL B CA 1
ATOM 6507 C C . VAL B 1 194 ? -0.751 149 84.375 1 75.31 194 VAL B C 1
ATOM 6509 O O . VAL B 1 194 ? -0.084 148.125 84.062 1 75.31 194 VAL B O 1
ATOM 6512 N N . ILE B 1 195 ? -1.836 149.375 83.812 1 72.69 195 ILE B N 1
ATOM 6513 C CA . ILE B 1 195 ? -2.451 148.375 82.938 1 72.69 195 ILE B CA 1
ATOM 6514 C C . ILE B 1 195 ? -1.706 148.375 81.562 1 72.69 195 ILE B C 1
ATOM 6516 O O . ILE B 1 195 ? -1.506 147.375 81 1 72.69 195 ILE B O 1
ATOM 6520 N N . LYS B 1 196 ? -1.39 149.5 81.125 1 73.44 196 LYS B N 1
ATOM 6521 C CA . LYS B 1 196 ? -0.627 149.625 79.938 1 73.44 196 LYS B CA 1
ATOM 6522 C C . LYS B 1 196 ? 0.691 148.875 80 1 73.44 196 LYS B C 1
ATOM 6524 O O . LYS B 1 196 ? 1.081 148.125 79.062 1 73.44 196 LYS B O 1
ATOM 6529 N N . ASP B 1 197 ? 1.311 149.125 81.125 1 76.38 197 ASP B N 1
ATOM 6530 C CA . ASP B 1 197 ? 2.564 148.375 81.375 1 76.38 197 ASP B CA 1
ATOM 6531 C C . ASP B 1 197 ? 2.328 146.875 81.438 1 76.38 197 ASP B C 1
ATOM 6533 O O . ASP B 1 197 ? 3.107 146.125 80.875 1 76.38 197 ASP B O 1
ATOM 6537 N N . PHE B 1 198 ? 1.297 146.5 82.062 1 77.62 198 PHE B N 1
ATOM 6538 C CA . PHE B 1 198 ? 0.925 145.125 82.125 1 77.62 198 PHE B CA 1
ATOM 6539 C C . PHE B 1 198 ? 0.661 144.5 80.75 1 77.62 198 PHE B C 1
ATOM 6541 O O . PHE B 1 198 ? 1.165 143.5 80.438 1 77.62 198 PHE B O 1
ATOM 6548 N N . LEU B 1 199 ? -0.053 145.125 80 1 74.81 199 LEU B N 1
ATOM 6549 C CA . LEU B 1 199 ? -0.398 144.625 78.688 1 74.81 199 LEU B CA 1
ATOM 6550 C C . LEU B 1 199 ? 0.843 144.625 77.812 1 74.81 199 LEU B C 1
ATOM 6552 O O . LEU B 1 199 ? 1.044 143.625 77.125 1 74.81 199 LEU B O 1
ATOM 6556 N N . ALA B 1 200 ? 1.6 145.625 77.812 1 73.44 200 ALA B N 1
ATOM 6557 C CA . ALA B 1 200 ? 2.775 145.75 77 1 73.44 200 ALA B CA 1
ATOM 6558 C C . ALA B 1 200 ? 3.818 144.625 77.375 1 73.44 200 ALA B C 1
ATOM 6560 O O . ALA B 1 200 ? 4.43 144 76.5 1 73.44 200 ALA B O 1
ATOM 6561 N N . THR B 1 201 ? 3.994 144.5 78.688 1 74.81 201 THR B N 1
ATOM 6562 C CA . THR B 1 201 ? 5.094 143.625 79.125 1 74.81 201 THR B CA 1
ATOM 6563 C C . THR B 1 201 ? 4.652 142.125 79.25 1 74.81 201 THR B C 1
ATOM 6565 O O . THR B 1 201 ? 5.438 141.25 79 1 74.81 201 THR B O 1
ATOM 6568 N N . ARG B 1 202 ? 3.377 142 79.562 1 75.31 202 ARG B N 1
ATOM 6569 C CA . ARG B 1 202 ? 3.057 140.625 80 1 75.31 202 ARG B CA 1
ATOM 6570 C C . ARG B 1 202 ? 2.068 140 79 1 75.31 202 ARG B C 1
ATOM 6572 O O . ARG B 1 202 ? 2.072 138.75 78.875 1 75.31 202 ARG B O 1
ATOM 6579 N N . VAL B 1 203 ? 1.24 140.625 78.312 1 76.12 203 VAL B N 1
ATOM 6580 C CA . VAL B 1 203 ? 0.159 140 77.562 1 76.12 203 VAL B CA 1
ATOM 6581 C C . VAL B 1 203 ? 0.495 140 76.062 1 76.12 203 VAL B C 1
ATOM 6583 O O . VAL B 1 203 ? 0.457 139 75.438 1 76.12 203 VAL B O 1
ATOM 6586 N N . GLU B 1 204 ? 0.843 141.125 75.5 1 76.06 204 GLU B N 1
ATOM 6587 C CA . GLU B 1 204 ? 1.103 141.25 74.062 1 76.06 204 GLU B CA 1
ATOM 6588 C C . GLU B 1 204 ? 2.23 140.25 73.625 1 76.06 204 GLU B C 1
ATOM 6590 O O . GLU B 1 204 ? 2.127 139.625 72.625 1 76.06 204 GLU B O 1
ATOM 6595 N N . GLY B 1 205 ? 3.283 140.25 74.312 1 77.5 205 GLY B N 1
ATOM 6596 C CA . GLY B 1 205 ? 4.395 139.375 74 1 77.5 205 GLY B CA 1
ATOM 6597 C C . GLY B 1 205 ? 4.012 137.875 74 1 77.5 205 GLY B C 1
ATOM 6598 O O . GLY B 1 205 ? 4.434 137.125 73.125 1 77.5 205 GLY B O 1
ATOM 6599 N N . VAL B 1 206 ? 3.207 137.375 74.875 1 79.94 206 VAL B N 1
ATOM 6600 C CA . VAL B 1 206 ? 2.832 136 75 1 79.94 206 VAL B CA 1
ATOM 6601 C C . VAL B 1 206 ? 1.89 135.625 73.875 1 79.94 206 VAL B C 1
ATOM 6603 O O . VAL B 1 206 ? 2.006 134.5 73.312 1 79.94 206 VAL B O 1
ATOM 6606 N N . ILE B 1 207 ? 1.021 136.5 73.5 1 76.38 207 ILE B N 1
ATOM 6607 C CA . ILE B 1 207 ? 0.076 136.25 72.438 1 76.38 207 ILE B CA 1
ATOM 6608 C C . ILE B 1 207 ? 0.823 136.125 71.062 1 76.38 207 ILE B C 1
ATOM 6610 O O . ILE B 1 207 ? 0.506 135.25 70.25 1 76.38 207 ILE B O 1
ATOM 6614 N N . GLU B 1 208 ? 1.749 136.875 70.875 1 78.31 208 GLU B N 1
ATOM 6615 C CA . GLU B 1 208 ? 2.553 136.875 69.688 1 78.31 208 GLU B CA 1
ATOM 6616 C C . GLU B 1 208 ? 3.303 135.5 69.625 1 78.31 208 GLU B C 1
ATOM 6618 O O . GLU B 1 208 ? 3.393 134.875 68.5 1 78.31 208 GLU B O 1
ATOM 6623 N N . LYS B 1 209 ? 3.807 135.125 70.688 1 81.69 209 LYS B N 1
ATOM 6624 C CA . LYS B 1 209 ? 4.512 133.875 70.75 1 81.69 209 LYS B CA 1
ATOM 6625 C C . LYS B 1 209 ? 3.557 132.625 70.5 1 81.69 209 LYS B C 1
ATOM 6627 O O . LYS B 1 209 ? 3.918 131.75 69.812 1 81.69 209 LYS B O 1
ATOM 6632 N N . VAL B 1 210 ? 2.359 132.75 71 1 78.94 210 VAL B N 1
ATOM 6633 C CA . VAL B 1 210 ? 1.347 131.75 70.75 1 78.94 210 VAL B CA 1
ATOM 6634 C C . VAL B 1 210 ? 1.008 131.625 69.25 1 78.94 210 VAL B C 1
ATOM 6636 O O . VAL B 1 210 ? 0.908 130.5 68.688 1 78.94 210 VAL B O 1
ATOM 6639 N N . ASP B 1 211 ? 0.883 132.75 68.562 1 75.62 211 ASP B N 1
ATOM 6640 C CA . ASP B 1 211 ? 0.571 132.75 67.188 1 75.62 211 ASP B CA 1
ATOM 6641 C C . ASP B 1 211 ? 1.677 132.125 66.375 1 75.62 211 ASP B C 1
ATOM 6643 O O . ASP B 1 211 ? 1.396 131.375 65.438 1 75.62 211 ASP B O 1
ATOM 6647 N N . ALA B 1 212 ? 2.844 132.5 66.688 1 80.12 212 ALA B N 1
ATOM 6648 C CA . ALA B 1 212 ? 3.967 131.875 66 1 80.12 212 ALA B CA 1
ATOM 6649 C C . ALA B 1 212 ? 4.016 130.375 66.188 1 80.12 212 ALA B C 1
ATOM 6651 O O . ALA B 1 212 ? 4.281 129.625 65.25 1 80.12 212 ALA B O 1
ATOM 6652 N N . GLU B 1 213 ? 3.674 129.875 67.312 1 80.31 213 GLU B N 1
ATOM 6653 C CA . GLU B 1 213 ? 3.723 128.375 67.625 1 80.31 213 GLU B CA 1
ATOM 6654 C C . GLU B 1 213 ? 2.576 127.688 66.938 1 80.31 213 GLU B C 1
ATOM 6656 O O . GLU B 1 213 ? 2.754 126.562 66.438 1 80.31 213 GLU B O 1
ATOM 6661 N N . VAL B 1 214 ? 1.468 128.25 66.875 1 75.5 214 VAL B N 1
ATOM 6662 C CA . VAL B 1 214 ? 0.326 127.688 66.25 1 75.5 214 VAL B CA 1
ATOM 6663 C C . VAL B 1 214 ? 0.637 127.5 64.75 1 75.5 214 VAL B C 1
ATOM 6665 O O . VAL B 1 214 ? 0.327 126.438 64.125 1 75.5 214 VAL B O 1
ATOM 6668 N N . ALA B 1 215 ? 1.249 128.5 64.125 1 75.5 215 ALA B N 1
ATOM 6669 C CA . ALA B 1 215 ? 1.616 128.375 62.688 1 75.5 215 ALA B CA 1
ATOM 6670 C C . ALA B 1 215 ? 2.607 127.188 62.469 1 75.5 215 ALA B C 1
ATOM 6672 O O . ALA B 1 215 ? 2.502 126.5 61.5 1 75.5 215 ALA B O 1
ATOM 6673 N N . ARG B 1 216 ? 3.523 127 63.375 1 79.81 216 ARG B N 1
ATOM 6674 C CA . ARG B 1 216 ? 4.531 125.938 63.25 1 79.81 216 ARG B CA 1
ATOM 6675 C C . ARG B 1 216 ? 3.904 124.562 63.375 1 79.81 216 ARG B C 1
ATOM 6677 O O . ARG B 1 216 ? 4.215 123.625 62.625 1 79.81 216 ARG B O 1
ATOM 6684 N N . ILE B 1 217 ? 3.004 124.375 64.312 1 75.56 217 ILE B N 1
ATOM 6685 C CA . ILE B 1 217 ? 2.379 123.062 64.562 1 75.56 217 ILE B CA 1
ATOM 6686 C C . ILE B 1 217 ? 1.491 122.688 63.344 1 75.56 217 ILE B C 1
ATOM 6688 O O . ILE B 1 217 ? 1.454 121.5 62.938 1 75.56 217 ILE B O 1
ATOM 6692 N N . THR B 1 218 ? 0.875 123.688 62.812 1 73.06 218 THR B N 1
ATOM 6693 C CA . THR B 1 218 ? 0.001 123.438 61.688 1 73.06 218 THR B CA 1
ATOM 6694 C C . THR B 1 218 ? 0.813 123 60.469 1 73.06 218 THR B C 1
ATOM 6696 O O . THR B 1 218 ? 0.425 122.062 59.75 1 73.06 218 THR B O 1
ATOM 6699 N N . LEU B 1 219 ? 1.908 123.5 60.219 1 76.38 219 LEU B N 1
ATOM 6700 C CA . LEU B 1 219 ? 2.758 123.125 59.094 1 76.38 219 LEU B CA 1
ATOM 6701 C C . LEU B 1 219 ? 3.357 121.75 59.281 1 76.38 219 LEU B C 1
ATOM 6703 O O . LEU B 1 219 ? 3.346 120.938 58.344 1 76.38 219 LEU B O 1
ATOM 6707 N N . TRP B 1 220 ? 3.764 121.375 60.469 1 75.88 220 TRP B N 1
ATOM 6708 C CA . TRP B 1 220 ? 4.402 120.125 60.719 1 75.88 220 TRP B CA 1
ATOM 6709 C C . TRP B 1 220 ? 3.383 119 60.656 1 75.88 220 TRP B C 1
ATOM 6711 O O . TRP B 1 220 ? 3.691 117.875 60.156 1 75.88 220 TRP B O 1
ATOM 6721 N N . SER B 1 221 ? 2.184 119.25 61 1 74.5 221 SER B N 1
ATOM 6722 C CA . SER B 1 221 ? 1.157 118.25 60.938 1 74.5 221 SER B CA 1
ATOM 6723 C C . SER B 1 221 ? 0.765 117.938 59.5 1 74.5 221 SER B C 1
ATOM 6725 O O . SER B 1 221 ? 0.508 116.75 59.156 1 74.5 221 SER B O 1
ATOM 6727 N N . GLN B 1 222 ? 0.82 118.875 58.625 1 73.06 222 GLN B N 1
ATOM 6728 C CA . GLN B 1 222 ? 0.527 118.688 57.219 1 73.06 222 GLN B CA 1
ATOM 6729 C C . GLN B 1 222 ? 1.626 117.875 56.562 1 73.06 222 GLN B C 1
ATOM 6731 O O . GLN B 1 222 ? 1.34 116.938 55.781 1 73.06 222 GLN B O 1
ATOM 6736 N N . ILE B 1 223 ? 2.812 118.188 56.875 1 77.44 223 ILE B N 1
ATOM 6737 C CA . ILE B 1 223 ? 3.936 117.5 56.281 1 77.44 223 ILE B CA 1
ATOM 6738 C C . ILE B 1 223 ? 3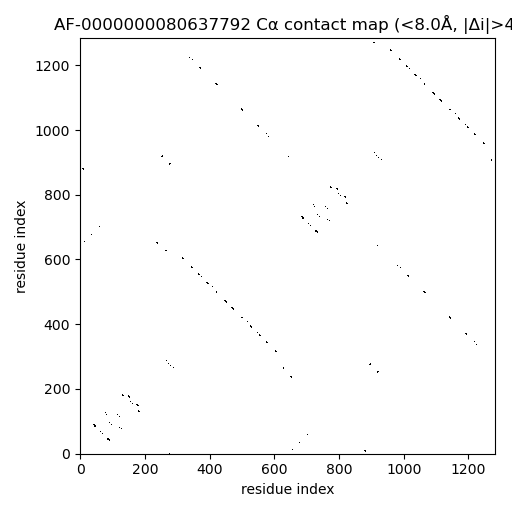.922 116.062 56.75 1 77.44 223 ILE B C 1
ATOM 6740 O O . ILE B 1 223 ? 4.121 115.125 55.938 1 77.44 223 ILE B O 1
ATOM 6744 N N . ALA B 1 224 ? 3.52 115.812 58.031 1 75.69 224 ALA B N 1
ATOM 6745 C CA . ALA B 1 224 ? 3.479 114.5 58.562 1 75.69 224 ALA B CA 1
ATOM 6746 C C . ALA B 1 224 ? 2.385 113.625 57.875 1 75.69 224 ALA B C 1
ATOM 6748 O O . ALA B 1 224 ? 2.588 112.5 57.562 1 75.69 224 ALA B O 1
ATOM 6749 N N . LEU B 1 225 ? 1.328 114.25 57.562 1 73.06 225 LEU B N 1
ATOM 6750 C CA . LEU B 1 225 ? 0.219 113.562 56.906 1 73.06 225 LEU B CA 1
ATOM 6751 C C . LEU B 1 225 ? 0.558 113.188 55.469 1 73.06 225 LEU B C 1
ATOM 6753 O O . LEU B 1 225 ? 0.25 112.062 55.031 1 73.06 225 LEU B O 1
ATOM 6757 N N . VAL B 1 226 ? 1.138 114.125 54.75 1 72.25 226 VAL B N 1
ATOM 6758 C CA . VAL B 1 226 ? 1.504 113.875 53.375 1 72.25 226 VAL B CA 1
ATOM 6759 C C . VAL B 1 226 ? 2.537 112.75 53.281 1 72.25 226 VAL B C 1
ATOM 6761 O O . VAL B 1 226 ? 2.43 111.812 52.469 1 72.25 226 VAL B O 1
ATOM 6764 N N . LEU B 1 227 ? 3.451 112.75 54.25 1 77.12 227 LEU B N 1
ATOM 6765 C CA . LEU B 1 227 ? 4.484 111.75 54.25 1 77.12 227 LEU B CA 1
ATOM 6766 C C . LEU B 1 227 ? 3.896 110.375 54.594 1 77.12 227 LEU B C 1
ATOM 6768 O O . LEU B 1 227 ? 4.266 109.375 54 1 77.12 227 LEU B O 1
ATOM 6772 N N . PHE B 1 228 ? 2.896 110.375 55.438 1 74.62 228 PHE B N 1
ATOM 6773 C CA . PHE B 1 228 ? 2.248 109.125 55.844 1 74.62 228 PHE B CA 1
ATOM 6774 C C . PHE B 1 228 ? 1.427 108.562 54.688 1 74.62 228 PHE B C 1
ATOM 6776 O O . PHE B 1 228 ? 1.461 107.375 54.406 1 74.62 228 PHE B O 1
ATOM 6783 N N . THR B 1 229 ? 0.753 109.375 53.969 1 70.62 229 THR B N 1
ATOM 6784 C CA . THR B 1 229 ? -0.051 108.875 52.844 1 70.62 229 THR B CA 1
ATOM 6785 C C . THR B 1 229 ? 0.837 108.312 51.719 1 70.62 229 THR B C 1
ATOM 6787 O O . THR B 1 229 ? 0.522 107.312 51.125 1 70.62 229 THR B O 1
ATOM 6790 N N . LEU B 1 230 ? 1.966 109 51.5 1 72.81 230 LEU B N 1
ATOM 6791 C CA . LEU B 1 230 ? 2.887 108.5 50.469 1 72.81 230 LEU B CA 1
ATOM 6792 C C . LEU B 1 230 ? 3.477 107.188 50.812 1 72.81 230 LEU B C 1
ATOM 6794 O O . LEU B 1 230 ? 3.633 106.312 49.969 1 72.81 230 LEU B O 1
ATOM 6798 N N . ALA B 1 231 ? 3.713 107 52.125 1 75.06 231 ALA B N 1
ATOM 6799 C CA . ALA B 1 231 ? 4.277 105.75 52.594 1 75.06 231 ALA B CA 1
ATOM 6800 C C . ALA B 1 231 ? 3.289 104.562 52.375 1 75.06 231 ALA B C 1
ATOM 6802 O O . ALA B 1 231 ? 3.672 103.5 51.938 1 75.06 231 ALA B O 1
ATOM 6803 N N . VAL B 1 232 ? 2.025 104.75 52.562 1 70.25 232 VAL B N 1
ATOM 6804 C CA . VAL B 1 232 ? 0.999 103.75 52.438 1 70.25 232 VAL B CA 1
ATOM 6805 C C . VAL B 1 232 ? 0.839 103.375 50.969 1 70.25 232 VAL B C 1
ATOM 6807 O O . VAL B 1 232 ? 0.698 102.188 50.625 1 70.25 232 VAL B O 1
ATOM 6810 N N . ILE B 1 233 ? 0.916 104.312 50.031 1 68.12 233 ILE B N 1
ATOM 6811 C CA . ILE B 1 233 ? 0.78 104.125 48.594 1 68.12 233 ILE B CA 1
ATOM 6812 C C . ILE B 1 233 ? 1.934 103.25 48.094 1 68.12 233 ILE B C 1
ATOM 6814 O O . ILE B 1 233 ? 1.719 102.25 47.375 1 68.12 233 ILE B O 1
ATOM 6818 N N . VAL B 1 234 ? 3.096 103.562 48.562 1 74.38 234 VAL B N 1
ATOM 6819 C CA . VAL B 1 234 ? 4.273 102.875 48.094 1 74.38 234 VAL B CA 1
ATOM 6820 C C . VAL B 1 234 ? 4.262 101.438 48.594 1 74.38 234 VAL B C 1
ATOM 6822 O O . VAL B 1 234 ? 4.492 100.5 47.844 1 74.38 234 VAL B O 1
ATOM 6825 N N . LEU B 1 235 ? 3.877 101.25 49.844 1 72.19 235 LEU B N 1
ATOM 6826 C CA . LEU B 1 235 ? 3.889 99.875 50.438 1 72.19 235 LEU B CA 1
ATOM 6827 C C . LEU B 1 235 ? 2.807 99 49.812 1 72.19 235 LEU B C 1
ATOM 6829 O O . LEU B 1 235 ? 3.041 97.812 49.531 1 72.19 235 LEU B O 1
ATOM 6833 N N . SER B 1 236 ? 1.69 99.562 49.5 1 67.62 236 SER B N 1
ATOM 6834 C CA . SER B 1 236 ? 0.599 98.812 48.906 1 67.62 236 SER B CA 1
ATOM 6835 C C . SER B 1 236 ? 0.941 98.375 47.469 1 67.62 236 SER B C 1
ATOM 6837 O O . SER B 1 236 ? 0.642 97.25 47.031 1 67.62 236 SER B O 1
ATOM 6839 N N . SER B 1 237 ? 1.562 99.312 46.75 1 69.06 237 SER B N 1
ATOM 6840 C CA . SER B 1 237 ? 1.944 99.062 45.375 1 69.06 237 SER B CA 1
ATOM 6841 C C . SER B 1 237 ? 2.973 97.938 45.281 1 69.06 237 SER B C 1
ATOM 6843 O O . SER B 1 237 ? 2.873 97.062 44.438 1 69.06 237 SER B O 1
ATOM 6845 N N . LEU B 1 238 ? 3.879 97.938 46.188 1 74.38 238 LEU B N 1
ATOM 6846 C CA . LEU B 1 238 ? 4.922 96.875 46.219 1 74.38 238 LEU B CA 1
ATOM 6847 C C . LEU B 1 238 ? 4.332 95.5 46.5 1 74.38 238 LEU B C 1
ATOM 6849 O O . LEU B 1 238 ? 4.723 94.562 45.875 1 74.38 238 LEU B O 1
ATOM 6853 N N . PHE B 1 239 ? 3.316 95.438 47.281 1 71.38 239 PHE B N 1
ATOM 6854 C CA . PHE B 1 239 ? 2.695 94.188 47.656 1 71.38 239 PHE B CA 1
ATOM 6855 C C . PHE B 1 239 ? 1.879 93.562 46.5 1 71.38 239 PHE B C 1
ATOM 6857 O O . PHE B 1 239 ? 1.945 92.375 46.219 1 71.38 239 PHE B O 1
ATOM 6864 N N . VAL B 1 240 ? 1.164 94.375 45.781 1 66.12 240 VAL B N 1
ATOM 6865 C CA . VAL B 1 240 ? 0.326 93.938 44.656 1 66.12 240 VAL B CA 1
ATOM 6866 C C . VAL B 1 240 ? 1.204 93.375 43.531 1 66.12 240 VAL B C 1
ATOM 6868 O O . VAL B 1 240 ? 0.897 92.375 42.906 1 66.12 240 VAL B O 1
ATOM 6871 N N . ILE B 1 241 ? 2.285 94.062 43.344 1 71.5 241 ILE B N 1
ATOM 6872 C CA . ILE B 1 241 ? 3.168 93.625 42.25 1 71.5 241 ILE B CA 1
ATOM 6873 C C . ILE B 1 241 ? 3.812 92.312 42.562 1 71.5 241 ILE B C 1
ATOM 6875 O O . ILE B 1 241 ? 3.9 91.438 41.688 1 71.5 241 ILE B O 1
ATOM 6879 N N . ARG B 1 242 ? 4.137 92.062 43.812 1 74.25 242 ARG B N 1
ATOM 6880 C CA . ARG B 1 242 ? 4.801 90.812 44.188 1 74.25 242 ARG B CA 1
ATOM 6881 C C . ARG B 1 242 ? 3.842 89.625 44.094 1 74.25 242 ARG B C 1
ATOM 6883 O O . ARG B 1 242 ? 4.199 88.562 43.562 1 74.25 242 ARG B O 1
ATOM 6890 N N . ILE B 1 243 ? 2.605 89.688 44.469 1 69.5 243 ILE B N 1
ATOM 6891 C CA . ILE B 1 243 ? 1.635 88.625 44.5 1 69.5 243 ILE B CA 1
ATOM 6892 C C . ILE B 1 243 ? 1.183 88.312 43.062 1 69.5 243 ILE B C 1
ATOM 6894 O O . ILE B 1 243 ? 1.077 87.188 42.656 1 69.5 243 ILE B O 1
ATOM 6898 N N . SER B 1 244 ? 0.932 89.438 42.25 1 69.25 244 SER B N 1
ATOM 6899 C CA . SER B 1 244 ? 0.487 89.25 40.875 1 69.25 244 SER B CA 1
ATOM 6900 C C . SER B 1 244 ? 1.548 88.562 40.031 1 69.25 244 SER B C 1
ATOM 6902 O O . SER B 1 244 ? 1.228 87.688 39.188 1 69.25 244 SER B O 1
ATOM 6904 N N . SER B 1 245 ? 2.783 88.938 40.312 1 73.38 245 SER B N 1
ATOM 6905 C CA . SER B 1 245 ? 3.861 88.375 39.531 1 73.38 245 SER B CA 1
ATOM 6906 C C . SER B 1 245 ? 4.07 86.875 39.875 1 73.38 245 SER B C 1
ATOM 6908 O O . SER B 1 245 ? 4.289 86.062 38.969 1 73.38 245 SER B O 1
ATOM 6910 N N . THR B 1 246 ? 3.914 86.562 41.125 1 74.69 246 THR B N 1
ATOM 6911 C CA . THR B 1 246 ? 4.117 85.188 41.531 1 74.69 246 THR B CA 1
ATOM 6912 C C . THR B 1 246 ? 2.998 84.312 41.031 1 74.69 246 THR B C 1
ATOM 6914 O O . THR B 1 246 ? 3.256 83.188 40.531 1 74.69 246 THR B O 1
ATOM 6917 N N . LEU B 1 247 ? 1.75 84.688 41.094 1 72.62 247 LEU B N 1
ATOM 6918 C CA . LEU B 1 247 ? 0.608 83.938 40.594 1 72.62 247 LEU B CA 1
ATOM 6919 C C . LEU B 1 247 ? 0.677 83.75 39.094 1 72.62 247 LEU B C 1
ATOM 6921 O O . LEU B 1 247 ? 0.435 82.625 38.562 1 72.62 247 LEU B O 1
ATOM 6925 N N . ALA B 1 248 ? 0.986 84.812 38.375 1 72.06 248 ALA B N 1
ATOM 6926 C CA . ALA B 1 248 ? 1.085 84.75 36.906 1 72.06 248 ALA B CA 1
ATOM 6927 C C . ALA B 1 248 ? 2.182 83.812 36.469 1 72.06 248 ALA B C 1
ATOM 6929 O O . ALA B 1 248 ? 1.991 83.062 35.531 1 72.06 248 ALA B O 1
ATOM 6930 N N . ARG B 1 249 ? 3.314 83.75 37.156 1 77.56 249 ARG B N 1
ATOM 6931 C CA . ARG B 1 249 ? 4.43 82.938 36.812 1 77.56 249 ARG B CA 1
ATOM 6932 C C . ARG B 1 249 ? 4.062 81.438 36.969 1 77.56 249 ARG B C 1
ATOM 6934 O O . ARG B 1 249 ? 4.402 80.625 36.156 1 77.56 249 ARG B O 1
ATOM 6941 N N . ARG B 1 250 ? 3.346 81.125 38.031 1 80.5 250 ARG B N 1
ATOM 6942 C CA . ARG B 1 250 ? 2.945 79.75 38.312 1 80.5 250 ARG B CA 1
ATOM 6943 C C . ARG B 1 250 ? 1.919 79.25 37.281 1 80.5 250 ARG B C 1
ATOM 6945 O O . ARG B 1 250 ? 1.982 78.125 36.844 1 80.5 250 ARG B O 1
ATOM 6952 N N . ILE B 1 251 ? 1.006 80.062 36.844 1 77.38 251 ILE B N 1
ATOM 6953 C CA . ILE B 1 251 ? -0.016 79.75 35.875 1 77.38 251 ILE B CA 1
ATOM 6954 C C . ILE B 1 251 ? 0.628 79.562 34.5 1 77.38 251 ILE B C 1
ATOM 6956 O O . ILE B 1 251 ? 0.292 78.562 33.781 1 77.38 251 ILE B O 1
ATOM 6960 N N . ILE B 1 252 ? 1.584 80.438 34.188 1 78.38 252 ILE B N 1
ATOM 6961 C CA . ILE B 1 252 ? 2.277 80.312 32.906 1 78.38 252 ILE B CA 1
ATOM 6962 C C . ILE B 1 252 ? 3.084 79.062 32.844 1 78.38 252 ILE B C 1
ATOM 6964 O O . ILE B 1 252 ? 3.131 78.375 31.797 1 78.38 252 ILE B O 1
ATOM 6968 N N . HIS B 1 253 ? 3.643 78.75 33.969 1 83.88 253 HIS B N 1
ATOM 6969 C CA . HIS B 1 253 ? 4.391 77.5 34.031 1 83.88 253 HIS B CA 1
ATOM 6970 C C . HIS B 1 253 ? 3.48 76.312 33.781 1 83.88 253 HIS B C 1
ATOM 6972 O O . HIS B 1 253 ? 3.836 75.375 33.031 1 83.88 253 HIS B O 1
ATOM 6978 N N . LEU B 1 254 ? 2.377 76.188 34.375 1 82.5 254 LEU B N 1
ATOM 6979 C CA . LEU B 1 254 ? 1.414 75.125 34.156 1 82.5 254 LEU B CA 1
ATOM 6980 C C . LEU B 1 254 ? 0.947 75.062 32.688 1 82.5 254 LEU B C 1
ATOM 6982 O O . LEU B 1 254 ? 0.761 74 32.125 1 82.5 254 LEU B O 1
ATOM 6986 N N . GLU B 1 255 ? 0.734 76.25 32.156 1 79.75 255 GLU B N 1
ATOM 6987 C CA . GLU B 1 255 ? 0.369 76.375 30.75 1 79.75 255 GLU B CA 1
ATOM 6988 C C . GLU B 1 255 ? 1.466 75.812 29.859 1 79.75 255 GLU B C 1
ATOM 6990 O O . GLU B 1 255 ? 1.178 75.125 28.875 1 79.75 255 GLU B O 1
ATOM 6995 N N . GLN B 1 256 ? 2.719 76.062 30.156 1 82.56 256 GLN B N 1
ATOM 6996 C CA . GLN B 1 256 ? 3.84 75.5 29.375 1 82.56 256 GLN B CA 1
ATOM 6997 C C . GLN B 1 256 ? 3.902 74 29.453 1 82.56 256 GLN B C 1
ATOM 6999 O O . GLN B 1 256 ? 4.133 73.312 28.438 1 82.56 256 GLN B O 1
ATOM 7004 N N . VAL B 1 257 ? 3.697 73.438 30.625 1 84.06 257 VAL B N 1
ATOM 7005 C CA . VAL B 1 257 ? 3.689 72 30.797 1 84.06 257 VAL B CA 1
ATOM 7006 C C . VAL B 1 257 ? 2.559 71.375 29.969 1 84.06 257 VAL B C 1
ATOM 7008 O O . VAL B 1 257 ? 2.756 70.375 29.281 1 84.06 257 VAL B O 1
ATOM 7011 N N . MET B 1 258 ? 1.441 71.938 30 1 80.31 258 MET B N 1
ATOM 7012 C CA . MET B 1 258 ? 0.288 71.438 29.25 1 80.31 258 MET B CA 1
ATOM 7013 C C . MET B 1 258 ? 0.532 71.5 27.75 1 80.31 258 MET B C 1
ATOM 7015 O O . MET B 1 258 ? 0.091 70.625 27 1 80.31 258 MET B O 1
ATOM 7019 N N . ASN B 1 259 ? 1.251 72.625 27.297 1 81.38 259 ASN B N 1
ATOM 7020 C CA . ASN B 1 259 ? 1.611 72.75 25.891 1 81.38 259 ASN B CA 1
ATOM 7021 C C . ASN B 1 259 ? 2.566 71.625 25.469 1 81.38 259 ASN B C 1
ATOM 7023 O O . ASN B 1 259 ? 2.455 71.062 24.359 1 81.38 259 ASN B O 1
ATOM 7027 N N . GLN B 1 260 ? 3.369 71.312 26.359 1 84.38 260 GLN B N 1
ATOM 7028 C CA . GLN B 1 260 ? 4.293 70.188 26.062 1 84.38 260 GLN B CA 1
ATOM 7029 C C . GLN B 1 260 ? 3.562 68.875 26 1 84.38 260 GLN B C 1
ATOM 7031 O O . GLN B 1 260 ? 3.893 68 25.172 1 84.38 260 GLN B O 1
ATOM 7036 N N . VAL B 1 261 ? 2.662 68.688 26.844 1 81.19 261 VAL B N 1
ATOM 7037 C CA . VAL B 1 261 ? 1.853 67.438 26.828 1 81.19 261 VAL B CA 1
ATOM 7038 C C . VAL B 1 261 ? 1.036 67.375 25.531 1 81.19 261 VAL B C 1
ATOM 7040 O O . VAL B 1 261 ? 0.896 66.312 24.938 1 81.19 261 VAL B O 1
ATOM 7043 N N . LYS B 1 262 ? 0.518 68.562 25.172 1 76.94 262 LYS B N 1
ATOM 7044 C CA . LYS B 1 262 ? -0.188 68.688 23.891 1 76.94 262 LYS B CA 1
ATOM 7045 C C . LYS B 1 262 ? 0.705 68.25 22.734 1 76.94 262 LYS B C 1
ATOM 7047 O O . LYS B 1 262 ? 0.233 67.625 21.781 1 76.94 262 LYS B O 1
ATOM 7052 N N . ASP B 1 263 ? 1.99 68.562 22.891 1 77.69 263 ASP B N 1
ATOM 7053 C CA . ASP B 1 263 ? 2.961 68.188 21.875 1 77.69 263 ASP B CA 1
ATOM 7054 C C . ASP B 1 263 ? 3.441 66.75 22.094 1 77.69 263 ASP B C 1
ATOM 7056 O O . ASP B 1 263 ? 4.488 66.375 21.578 1 77.69 263 ASP B O 1
ATOM 7060 N N . ARG B 1 264 ? 2.762 66.062 22.984 1 78.94 264 ARG B N 1
ATOM 7061 C CA . ARG B 1 264 ? 2.904 64.625 23.172 1 78.94 264 ARG B CA 1
ATOM 7062 C C . ARG B 1 264 ? 4.148 64.312 24 1 78.94 264 ARG B C 1
ATOM 7064 O O . ARG B 1 264 ? 4.766 63.25 23.812 1 78.94 264 ARG B O 1
ATOM 7071 N N . ASP B 1 265 ? 4.625 65.25 24.75 1 81.69 265 ASP B N 1
ATOM 7072 C CA . ASP B 1 265 ? 5.684 65 25.734 1 81.69 265 ASP B CA 1
ATOM 7073 C C . ASP B 1 265 ? 5.105 64.688 27.109 1 81.69 265 ASP B C 1
ATOM 7075 O O . ASP B 1 265 ? 4.645 65.625 27.797 1 81.69 265 ASP B O 1
ATOM 7079 N N . LEU B 1 266 ? 5.199 63.438 27.453 1 81 266 LEU B N 1
ATOM 7080 C CA . LEU B 1 266 ? 4.609 63.062 28.734 1 81 266 LEU B CA 1
ATOM 7081 C C . LEU B 1 266 ? 5.68 62.969 29.828 1 81 266 LEU B C 1
ATOM 7083 O O . LEU B 1 266 ? 5.387 62.594 30.953 1 81 266 LEU B O 1
ATOM 7087 N N . MET B 1 267 ? 6.883 63.438 29.547 1 81.75 267 MET B N 1
ATOM 7088 C CA . MET B 1 267 ? 7.977 63.406 30.516 1 81.75 267 MET B CA 1
ATOM 7089 C C . MET B 1 267 ? 8.062 64.688 31.312 1 81.75 267 MET B C 1
ATOM 7091 O O . MET B 1 267 ? 8.836 64.812 32.281 1 81.75 267 MET B O 1
ATOM 7095 N N . VAL B 1 268 ? 7.238 65.562 30.953 1 83.31 268 VAL B N 1
ATOM 7096 C CA . VAL B 1 268 ? 7.309 66.875 31.609 1 83.31 268 VAL B CA 1
ATOM 7097 C C . VAL B 1 268 ? 6.676 66.75 33 1 83.31 268 VAL B C 1
ATOM 7099 O O . VAL B 1 268 ? 5.773 65.938 33.219 1 83.31 268 VAL B O 1
ATOM 7102 N N . VAL B 1 269 ? 7.238 67.5 34 1 83.94 269 VAL B N 1
ATOM 7103 C CA . VAL B 1 269 ? 6.73 67.562 35.375 1 83.94 269 VAL B CA 1
ATOM 7104 C C . VAL B 1 269 ? 6.395 69 35.75 1 83.94 269 VAL B C 1
ATOM 7106 O O . VAL B 1 269 ? 7.203 69.938 35.531 1 83.94 269 VAL B O 1
ATOM 7109 N N . ALA B 1 270 ? 5.164 69.188 36.094 1 84.06 270 ALA B N 1
ATOM 7110 C CA . ALA B 1 270 ? 4.766 70.5 36.594 1 84.06 270 ALA B CA 1
ATOM 7111 C C . ALA B 1 270 ? 5.336 70.75 38 1 84.06 270 ALA B C 1
ATOM 7113 O O . ALA B 1 270 ? 4.859 70.188 38.969 1 84.06 270 ALA B O 1
ATOM 7114 N N . LYS B 1 271 ? 6.414 71.625 38.094 1 84.81 271 LYS B N 1
ATOM 7115 C CA . LYS B 1 271 ? 7.055 71.938 39.375 1 84.81 271 LYS B CA 1
ATOM 7116 C C . LYS B 1 271 ? 6.484 73.25 39.938 1 84.81 271 LYS B C 1
ATOM 7118 O O . LYS B 1 271 ? 7.105 74.312 39.812 1 84.81 271 LYS B O 1
ATOM 7123 N N . VAL B 1 272 ? 5.254 73.125 40.188 1 78.81 272 VAL B N 1
ATOM 7124 C CA . VAL B 1 272 ? 4.641 74.312 40.844 1 78.81 272 VAL B CA 1
ATOM 7125 C C . VAL B 1 272 ? 4.496 74.062 42.344 1 78.81 272 VAL B C 1
ATOM 7127 O O . VAL B 1 272 ? 3.801 73.125 42.75 1 78.81 272 VAL B O 1
ATOM 7130 N N . GLU B 1 273 ? 5.375 74.75 43.125 1 76.5 273 GLU B N 1
ATOM 7131 C CA . GLU B 1 273 ? 5.387 74.625 44.562 1 76.5 273 GLU B CA 1
ATOM 7132 C C . GLU B 1 273 ? 4.285 75.5 45.219 1 76.5 273 GLU B C 1
ATOM 7134 O O . GLU B 1 273 ? 3.908 76.5 44.688 1 76.5 273 GLU B O 1
ATOM 7139 N N . GLY B 1 274 ? 3.473 74.938 46.062 1 72.94 274 GLY B N 1
ATOM 7140 C CA . GLY B 1 274 ? 2.49 75.688 46.844 1 72.94 274 GLY B CA 1
ATOM 7141 C C . GLY B 1 274 ? 1.363 74.812 47.375 1 72.94 274 GLY B C 1
ATOM 7142 O O . GLY B 1 274 ? 1.115 73.75 46.875 1 72.94 274 GLY B O 1
ATOM 7143 N N . ARG B 1 275 ? 0.897 75.125 48.5 1 78.5 275 ARG B N 1
ATOM 7144 C CA . ARG B 1 275 ? -0.212 74.375 49.094 1 78.5 275 ARG B CA 1
ATOM 7145 C C . ARG B 1 275 ? -1.552 75 48.688 1 78.5 275 ARG B C 1
ATOM 7147 O O . ARG B 1 275 ? -2.574 74.75 49.312 1 78.5 275 ARG B O 1
ATOM 7154 N N . ASP B 1 276 ? -1.561 75.812 47.531 1 75.31 276 ASP B N 1
ATOM 7155 C CA . ASP B 1 276 ? -2.807 76.438 47.094 1 75.31 276 ASP B CA 1
ATOM 7156 C C . ASP B 1 276 ? -3.404 75.625 45.906 1 75.31 276 ASP B C 1
ATOM 7158 O O . ASP B 1 276 ? -2.994 74.5 45.625 1 75.31 276 ASP B O 1
ATOM 7162 N N . GLU B 1 277 ? -4.465 76.25 45.25 1 75.94 277 GLU B N 1
ATOM 7163 C CA . GLU B 1 277 ? -5.207 75.562 44.188 1 75.94 277 GLU B CA 1
ATOM 7164 C C . GLU B 1 277 ? -4.309 75.312 42.969 1 75.94 277 GLU B C 1
ATOM 7166 O O . GLU B 1 277 ? -4.492 74.312 42.281 1 75.94 277 GLU B O 1
ATOM 7171 N N . LEU B 1 278 ? -3.221 76.125 42.75 1 76.38 278 LEU B N 1
ATOM 7172 C CA . LEU B 1 278 ? -2.316 75.875 41.625 1 76.38 278 LEU B CA 1
ATOM 7173 C C . LEU B 1 278 ? -1.36 74.75 41.906 1 76.38 278 LEU B C 1
ATOM 7175 O O . LEU B 1 278 ? -1.029 73.938 41 1 76.38 278 LEU B O 1
ATOM 7179 N N . GLY B 1 279 ? -0.928 74.688 43.156 1 79.06 279 GLY B N 1
ATOM 7180 C CA . GLY B 1 279 ? -0.121 73.562 43.562 1 79.06 279 GLY B CA 1
ATOM 7181 C C . GLY B 1 279 ? -0.86 72.25 43.438 1 79.06 279 GLY B C 1
ATOM 7182 O O . GLY B 1 279 ? -0.307 71.25 42.969 1 79.06 279 GLY B O 1
ATOM 7183 N N . SER B 1 280 ? -2.139 72.25 43.875 1 80.62 280 SER B N 1
ATOM 7184 C CA . SER B 1 280 ? -2.971 71.062 43.75 1 80.62 280 SER B CA 1
ATOM 7185 C C . SER B 1 280 ? -3.205 70.688 42.281 1 80.62 280 SER B C 1
ATOM 7187 O O . SER B 1 280 ? -3.164 69.5 41.906 1 80.62 280 SER B O 1
ATOM 7189 N N . LEU B 1 281 ? -3.393 71.562 41.438 1 77.94 281 LEU B N 1
ATOM 7190 C CA . LEU B 1 281 ? -3.568 71.375 40 1 77.94 281 LEU B CA 1
ATOM 7191 C C . LEU B 1 281 ? -2.32 70.75 39.375 1 77.94 281 LEU B C 1
ATOM 7193 O O . LEU B 1 281 ? -2.416 69.812 38.594 1 77.94 281 LEU B O 1
ATOM 7197 N N . ALA B 1 282 ? -1.158 71.312 39.75 1 82.88 282 ALA B N 1
ATOM 7198 C CA . ALA B 1 282 ? 0.109 70.812 39.25 1 82.88 282 ALA B CA 1
ATOM 7199 C C . ALA B 1 282 ? 0.299 69.312 39.688 1 82.88 282 ALA B C 1
ATOM 7201 O O . ALA B 1 282 ? 0.708 68.5 38.875 1 82.88 282 ALA B O 1
ATOM 7202 N N . ARG B 1 283 ? -0.032 69 40.906 1 83.81 283 ARG B N 1
ATOM 7203 C CA . ARG B 1 283 ? 0.097 67.625 41.406 1 83.81 283 ARG B CA 1
ATOM 7204 C C . ARG B 1 283 ? -0.857 66.688 40.688 1 83.81 283 ARG B C 1
ATOM 7206 O O . ARG B 1 283 ? -0.472 65.562 40.312 1 83.81 283 ARG B O 1
ATOM 7213 N N . ASN B 1 284 ? -2.096 67.125 40.5 1 79.25 284 ASN B N 1
ATOM 7214 C CA . ASN B 1 284 ? -3.074 66.312 39.781 1 79.25 284 ASN B CA 1
ATOM 7215 C C . ASN B 1 284 ? -2.662 66.062 38.344 1 79.25 284 ASN B C 1
ATOM 7217 O O . ASN B 1 284 ? -2.822 64.938 37.812 1 79.25 284 ASN B O 1
ATOM 7221 N N . LEU B 1 285 ? -2.145 67.062 37.719 1 79.75 285 LEU B N 1
ATOM 7222 C CA . LEU B 1 285 ? -1.648 66.938 36.375 1 79.75 285 LEU B CA 1
ATOM 7223 C C . LEU B 1 285 ? -0.512 65.938 36.281 1 79.75 285 LEU B C 1
ATOM 7225 O O . LEU B 1 285 ? -0.496 65.062 35.406 1 79.75 285 LEU B O 1
ATOM 7229 N N . ASN B 1 286 ? 0.385 66 37.25 1 84.5 286 ASN B N 1
ATOM 7230 C CA . ASN B 1 286 ? 1.496 65.062 37.281 1 84.5 286 ASN B CA 1
ATOM 7231 C C . ASN B 1 286 ? 1.008 63.625 37.469 1 84.5 286 ASN B C 1
ATOM 7233 O O . ASN B 1 286 ? 1.534 62.719 36.844 1 84.5 286 ASN B O 1
ATOM 7237 N N . GLU B 1 287 ? 0.02 63.469 38.25 1 81.31 287 GLU B N 1
ATOM 7238 C CA . GLU B 1 287 ? -0.538 62.125 38.469 1 81.31 287 GLU B CA 1
ATOM 7239 C C . GLU B 1 287 ? -1.204 61.594 37.219 1 81.31 287 GLU B C 1
ATOM 7241 O O . GLU B 1 287 ? -1.073 60.406 36.875 1 81.31 287 GLU B O 1
ATOM 7246 N N . VAL B 1 288 ? -1.898 62.375 36.5 1 76.38 288 VAL B N 1
ATOM 7247 C CA . VAL B 1 288 ? -2.527 61.969 35.25 1 76.38 288 VAL B CA 1
ATOM 7248 C C . VAL B 1 288 ? -1.455 61.625 34.219 1 76.38 288 VAL B C 1
ATOM 7250 O O . VAL B 1 288 ? -1.588 60.625 33.531 1 76.38 288 VAL B O 1
ATOM 7253 N N . LEU B 1 289 ? -0.403 62.438 34.156 1 81.06 289 LEU B N 1
ATOM 7254 C CA . LEU B 1 289 ? 0.685 62.188 33.219 1 81.06 289 LEU B CA 1
ATOM 7255 C C . LEU B 1 289 ? 1.373 60.844 33.562 1 81.06 289 LEU B C 1
ATOM 7257 O O . LEU B 1 289 ? 1.718 60.094 32.656 1 81.06 289 LEU B O 1
ATOM 7261 N N . ASP B 1 290 ? 1.499 60.562 34.844 1 81.56 290 ASP B N 1
ATOM 7262 C CA . ASP B 1 290 ? 2.09 59.281 35.281 1 81.56 290 ASP B CA 1
ATOM 7263 C C . ASP B 1 290 ? 1.223 58.094 34.875 1 81.56 290 ASP B C 1
ATOM 7265 O O . ASP B 1 290 ? 1.734 57.094 34.375 1 81.56 290 ASP B O 1
ATOM 7269 N N . THR B 1 291 ? 0.011 58.219 35.031 1 76.56 291 THR B N 1
ATOM 7270 C CA . THR B 1 291 ? -0.925 57.156 34.688 1 76.56 291 THR B CA 1
ATOM 7271 C C . THR B 1 291 ? -0.923 56.938 33.188 1 76.56 291 THR B C 1
ATOM 7273 O O . THR B 1 291 ? -0.945 55.781 32.719 1 76.56 291 THR B O 1
ATOM 7276 N N . LEU B 1 292 ? -0.839 57.938 32.406 1 76.12 292 LEU B N 1
ATOM 7277 C CA . LEU B 1 292 ? -0.806 57.844 30.969 1 76.12 292 LEU B CA 1
ATOM 7278 C C . LEU B 1 292 ? 0.497 57.219 30.484 1 76.12 292 LEU B C 1
ATOM 7280 O O . LEU B 1 292 ? 0.496 56.406 29.562 1 76.12 292 LEU B O 1
ATOM 7284 N N . ARG B 1 293 ? 1.548 57.688 31.125 1 82.19 293 ARG B N 1
ATOM 7285 C CA . ARG B 1 293 ? 2.842 57.125 30.797 1 82.19 293 ARG B CA 1
ATOM 7286 C C . ARG B 1 293 ? 2.846 55.625 31.047 1 82.19 293 ARG B C 1
ATOM 7288 O O . ARG B 1 293 ? 3.279 54.844 30.203 1 82.19 293 ARG B O 1
ATOM 7295 N N . ASP B 1 294 ? 2.277 55.219 32.156 1 79.88 294 ASP B N 1
ATOM 7296 C CA . ASP B 1 294 ? 2.205 53.781 32.531 1 79.88 294 ASP B CA 1
ATOM 7297 C C . ASP B 1 294 ? 1.337 53.031 31.531 1 79.88 294 ASP B C 1
ATOM 7299 O O . ASP B 1 294 ? 1.678 51.906 31.125 1 79.88 294 ASP B O 1
ATOM 7303 N N . PHE B 1 295 ? 0.355 53.656 31.109 1 77.56 295 PHE B N 1
ATOM 7304 C CA . PHE B 1 295 ? -0.547 53.031 30.141 1 77.56 295 PHE B CA 1
ATOM 7305 C C . PHE B 1 295 ? 0.137 52.875 28.797 1 77.56 295 PHE B C 1
ATOM 7307 O O . PHE B 1 295 ? 0.074 51.812 28.188 1 77.56 295 PHE B O 1
ATOM 7314 N N . LEU B 1 296 ? 0.776 53.875 28.312 1 78.69 296 LEU B N 1
ATOM 7315 C CA . LEU B 1 296 ? 1.462 53.812 27.031 1 78.69 296 LEU B CA 1
ATOM 7316 C C . LEU B 1 296 ? 2.588 52.781 27.047 1 78.69 296 LEU B C 1
ATOM 7318 O O . LEU B 1 296 ? 2.82 52.094 26.047 1 78.69 296 LEU B O 1
ATOM 7322 N N . LEU B 1 297 ? 3.227 52.625 28.188 1 80.88 297 LEU B N 1
ATOM 7323 C CA . LEU B 1 297 ? 4.262 51.625 28.328 1 80.88 297 LEU B CA 1
ATOM 7324 C C . LEU B 1 297 ? 3.666 50.219 28.234 1 80.88 297 LEU B C 1
ATOM 7326 O O . LEU B 1 297 ? 4.246 49.344 27.594 1 80.88 297 LEU B O 1
ATOM 7330 N N . SER B 1 298 ? 2.49 50.062 28.781 1 77.25 298 SER B N 1
ATOM 7331 C CA . SER B 1 298 ? 1.803 48.781 28.703 1 77.25 298 SER B CA 1
ATOM 7332 C C . SER B 1 298 ? 1.372 48.438 27.281 1 77.25 298 SER B C 1
ATOM 7334 O O . SER B 1 298 ? 1.447 47.312 26.844 1 77.25 298 SER B O 1
ATOM 7336 N N . VAL B 1 299 ? 0.87 49.438 26.625 1 76.38 299 VAL B N 1
ATOM 7337 C CA . VAL B 1 299 ? 0.461 49.281 25.234 1 76.38 299 VAL B CA 1
ATOM 7338 C C . VAL B 1 299 ? 1.679 48.938 24.375 1 76.38 299 VAL B C 1
ATOM 7340 O O . VAL B 1 299 ? 1.606 48.094 23.484 1 76.38 299 VAL B O 1
ATOM 7343 N N . ARG B 1 300 ? 2.77 49.625 24.656 1 78.44 300 ARG B N 1
ATOM 7344 C CA . ARG B 1 300 ? 4.008 49.344 23.922 1 78.44 300 ARG B CA 1
ATOM 7345 C C . ARG B 1 300 ? 4.457 47.906 24.141 1 78.44 300 ARG B C 1
ATOM 7347 O O . ARG B 1 300 ? 4.848 47.219 23.188 1 78.44 300 ARG B O 1
ATOM 7354 N N . GLU B 1 301 ? 4.395 47.406 25.328 1 77.81 301 GLU B N 1
ATOM 7355 C CA . GLU B 1 301 ? 4.766 46.031 25.641 1 77.81 301 GLU B CA 1
ATOM 7356 C C . GLU B 1 301 ? 3.818 45.062 24.969 1 77.81 301 GLU B C 1
ATOM 7358 O O . GLU B 1 301 ? 4.258 44.031 24.438 1 77.81 301 GLU B O 1
ATOM 7363 N N . ALA B 1 302 ? 2.562 45.312 24.984 1 72.69 302 ALA B N 1
ATOM 7364 C CA . ALA B 1 302 ? 1.576 44.469 24.328 1 72.69 302 ALA B CA 1
ATOM 7365 C C . ALA B 1 302 ? 1.81 44.406 22.828 1 72.69 302 ALA B C 1
ATOM 7367 O O . ALA B 1 302 ? 1.664 43.344 22.203 1 72.69 302 ALA B O 1
ATOM 7368 N N . SER B 1 303 ? 2.076 45.5 22.203 1 74.81 303 SER B N 1
ATOM 7369 C CA . SER B 1 303 ? 2.363 45.594 20.781 1 74.81 303 SER B CA 1
ATOM 7370 C C . SER B 1 303 ? 3.586 44.75 20.422 1 74.81 303 SER B C 1
ATOM 7372 O O . SER B 1 303 ? 3.586 44.031 19.406 1 74.81 303 SER B O 1
ATOM 7374 N N . ARG B 1 304 ? 4.617 44.812 21.281 1 74.5 304 ARG B N 1
ATOM 7375 C CA . ARG B 1 304 ? 5.816 44 21.062 1 74.5 304 ARG B CA 1
ATOM 7376 C C . ARG B 1 304 ? 5.504 42.5 21.141 1 74.5 304 ARG B C 1
ATOM 7378 O O . ARG B 1 304 ? 6.031 41.719 20.359 1 74.5 304 ARG B O 1
ATOM 7385 N N . ASN B 1 305 ? 4.656 42.125 22 1 74.5 305 ASN B N 1
ATOM 7386 C CA . ASN B 1 305 ? 4.266 40.719 22.156 1 74.5 305 ASN B CA 1
ATOM 7387 C C . ASN B 1 305 ? 3.502 40.219 20.938 1 74.5 305 ASN B C 1
ATOM 7389 O O . ASN B 1 305 ? 3.701 39.094 20.5 1 74.5 305 ASN B O 1
ATOM 7393 N N . VAL B 1 306 ? 2.666 41.031 20.438 1 74.06 306 VAL B N 1
ATOM 7394 C CA . VAL B 1 306 ? 1.892 40.625 19.266 1 74.06 306 VAL B CA 1
ATOM 7395 C C . VAL B 1 306 ? 2.814 40.5 18.047 1 74.06 306 VAL B C 1
ATOM 7397 O O . VAL B 1 306 ? 2.613 39.625 17.203 1 74.06 306 VAL B O 1
ATOM 7400 N N . GLU B 1 307 ? 3.842 41.375 18.016 1 74.88 307 GLU B N 1
ATOM 7401 C CA . GLU B 1 307 ? 4.832 41.25 16.953 1 74.88 307 GLU B CA 1
ATOM 7402 C C . GLU B 1 307 ? 5.586 39.938 17.016 1 74.88 307 GLU B C 1
ATOM 7404 O O . GLU B 1 307 ? 5.812 39.281 15.992 1 74.88 307 GLU B O 1
ATOM 7409 N N . GLU B 1 308 ? 5.973 39.531 18.172 1 75.56 308 GLU B N 1
ATOM 7410 C CA . GLU B 1 308 ? 6.637 38.25 18.359 1 75.56 308 GLU B CA 1
ATOM 7411 C C . GLU B 1 308 ? 5.719 37.094 17.984 1 75.56 308 GLU B C 1
ATOM 7413 O O . GLU B 1 308 ? 6.16 36.125 17.391 1 75.56 308 GLU B O 1
ATOM 7418 N N . LEU B 1 309 ? 4.488 37.188 18.328 1 74.44 309 LEU B N 1
ATOM 7419 C CA . LEU B 1 309 ? 3.498 36.156 17.984 1 74.44 309 LEU B CA 1
ATOM 7420 C C . LEU B 1 309 ? 3.377 36 16.469 1 74.44 309 LEU B C 1
ATOM 7422 O O . LEU B 1 309 ? 3.277 34.875 15.969 1 74.44 309 LEU B O 1
ATOM 7426 N N . LYS B 1 310 ? 3.402 36.969 15.797 1 76.69 310 LYS B N 1
ATOM 7427 C CA . LYS B 1 310 ? 3.311 36.969 14.336 1 76.69 310 LYS B CA 1
ATOM 7428 C C . LYS B 1 310 ? 4.469 36.188 13.719 1 76.69 310 LYS B C 1
ATOM 7430 O O . LYS B 1 310 ? 4.27 35.375 12.805 1 76.69 310 LYS B O 1
ATOM 7435 N N . ASP B 1 311 ? 5.625 36.562 14.219 1 79.38 311 ASP B N 1
ATOM 7436 C CA . ASP B 1 311 ? 6.801 35.875 13.672 1 79.38 311 ASP B CA 1
ATOM 7437 C C . ASP B 1 311 ? 6.742 34.375 13.906 1 79.38 311 ASP B C 1
ATOM 7439 O O . ASP B 1 311 ? 7.051 33.594 13 1 79.38 311 ASP B O 1
ATOM 7443 N N . VAL B 1 312 ? 6.305 34.031 14.992 1 79.56 312 VAL B N 1
ATOM 7444 C CA . VAL B 1 312 ? 6.211 32.594 15.328 1 79.56 312 VAL B CA 1
ATOM 7445 C C . VAL B 1 312 ? 5.098 31.953 14.508 1 79.56 312 VAL B C 1
ATOM 7447 O O . VAL B 1 312 ? 5.262 30.844 14.008 1 79.56 312 VAL B O 1
ATOM 7450 N N . LEU B 1 313 ? 3.99 32.594 14.328 1 81.5 313 LEU B N 1
ATOM 7451 C CA . LEU B 1 313 ? 2.875 32.094 13.531 1 81.5 313 LEU B CA 1
ATOM 7452 C C . LEU B 1 313 ? 3.279 31.938 12.07 1 81.5 313 LEU B C 1
ATOM 7454 O O . LEU B 1 313 ? 2.98 30.922 11.445 1 81.5 313 LEU B O 1
ATOM 7458 N N . ALA B 1 314 ? 3.953 32.969 11.586 1 81.56 314 ALA B N 1
ATOM 7459 C CA . ALA B 1 314 ? 4.422 32.906 10.203 1 81.56 314 ALA B CA 1
ATOM 7460 C C . ALA B 1 314 ? 5.391 31.734 10.008 1 81.56 314 ALA B C 1
ATOM 7462 O O . ALA B 1 314 ? 5.301 31 9.023 1 81.56 314 ALA B O 1
ATOM 7463 N N . GLY B 1 315 ? 6.258 31.625 10.914 1 83.44 315 GLY B N 1
ATOM 7464 C CA . GLY B 1 315 ? 7.184 30.516 10.867 1 83.44 315 GLY B CA 1
ATOM 7465 C C . GLY B 1 315 ? 6.496 29.156 10.969 1 83.44 315 GLY B C 1
ATOM 7466 O O . GLY B 1 315 ? 6.797 28.25 10.195 1 83.44 315 GLY B O 1
ATOM 7467 N N . GLY B 1 316 ? 5.594 29.047 11.898 1 83 316 GLY B N 1
ATOM 7468 C CA . GLY B 1 316 ? 4.828 27.812 12.039 1 83 316 GLY B CA 1
ATOM 7469 C C . GLY B 1 316 ? 3.986 27.484 10.82 1 83 316 GLY B C 1
ATOM 7470 O O . GLY B 1 316 ? 3.912 26.328 10.398 1 83 316 GLY B O 1
ATOM 7471 N N . ALA B 1 317 ? 3.375 28.422 10.273 1 83.88 317 ALA B N 1
ATOM 7472 C CA . ALA B 1 317 ? 2.57 28.25 9.062 1 83.88 317 ALA B CA 1
ATOM 7473 C C . ALA B 1 317 ? 3.439 27.812 7.887 1 83.88 317 ALA B C 1
ATOM 7475 O O . ALA B 1 317 ? 3.059 26.938 7.117 1 83.88 317 ALA B O 1
ATOM 7476 N N . ALA B 1 318 ? 4.621 28.438 7.797 1 83.56 318 ALA B N 1
ATOM 7477 C CA . ALA B 1 318 ? 5.535 28.078 6.719 1 83.56 318 ALA B CA 1
ATOM 7478 C C . ALA B 1 318 ? 6.031 26.656 6.867 1 83.56 318 ALA B C 1
ATOM 7480 O O . ALA B 1 318 ? 6.082 25.906 5.887 1 83.56 318 ALA B O 1
ATOM 7481 N N . GLN B 1 319 ? 6.367 26.312 8.039 1 85.94 319 GLN B N 1
ATOM 7482 C CA . GLN B 1 319 ? 6.805 24.953 8.328 1 85.94 319 GLN B CA 1
ATOM 7483 C C . GLN B 1 319 ? 5.703 23.938 8.023 1 85.94 319 GLN B C 1
ATOM 7485 O O . GLN B 1 319 ? 5.965 22.891 7.418 1 85.94 319 GLN B O 1
ATOM 7490 N N . SER B 1 320 ? 4.52 24.188 8.422 1 88.12 320 SER B N 1
ATOM 7491 C CA . SER B 1 320 ? 3.389 23.312 8.164 1 88.12 320 SER B CA 1
ATOM 7492 C C . SER B 1 320 ? 3.109 23.188 6.672 1 88.12 320 SER B C 1
ATOM 7494 O O . SER B 1 320 ? 2.857 22.094 6.168 1 88.12 320 SER B O 1
ATOM 7496 N N . ALA B 1 321 ? 3.207 24.328 6.008 1 86.62 321 ALA B N 1
ATOM 7497 C CA . ALA B 1 321 ? 2.986 24.312 4.562 1 86.62 321 ALA B CA 1
ATOM 7498 C C . ALA B 1 321 ? 4.023 23.453 3.855 1 86.62 321 ALA B C 1
ATOM 7500 O O . ALA B 1 321 ? 3.689 22.688 2.945 1 86.62 321 ALA B O 1
ATOM 7501 N N . SER B 1 322 ? 5.227 23.547 4.23 1 90.94 322 SER B N 1
ATOM 7502 C CA . SER B 1 322 ? 6.293 22.75 3.648 1 90.94 322 SER B CA 1
ATOM 7503 C C . SER B 1 322 ? 6.07 21.25 3.906 1 90.94 322 SER B C 1
ATOM 7505 O O . SER B 1 322 ? 6.211 20.438 3 1 90.94 322 SER B O 1
ATOM 7507 N N . ALA B 1 323 ? 5.734 20.938 5.141 1 91.88 323 ALA B N 1
ATOM 7508 C CA . ALA B 1 323 ? 5.449 19.562 5.496 1 91.88 323 ALA B CA 1
ATOM 7509 C C . ALA B 1 323 ? 4.262 19.016 4.703 1 91.88 323 ALA B C 1
ATOM 7511 O O . ALA B 1 323 ? 4.277 17.875 4.254 1 91.88 323 ALA B O 1
ATOM 7512 N N . LEU B 1 324 ? 3.27 19.844 4.539 1 91.56 324 LEU B N 1
ATOM 7513 C CA . LEU B 1 324 ? 2.086 19.453 3.787 1 91.56 324 LEU B CA 1
ATOM 7514 C C . LEU B 1 324 ? 2.432 19.203 2.322 1 91.56 324 LEU B C 1
ATOM 7516 O O . LEU B 1 324 ? 1.918 18.266 1.71 1 91.56 324 LEU B O 1
ATOM 7520 N N . ASN B 1 325 ? 3.312 20.016 1.77 1 91.75 325 ASN B N 1
ATOM 7521 C CA . ASN B 1 325 ? 3.766 19.797 0.399 1 91.75 325 ASN B CA 1
ATOM 7522 C C . ASN B 1 325 ? 4.488 18.453 0.252 1 91.75 325 ASN B C 1
ATOM 7524 O O . ASN B 1 325 ? 4.289 17.75 -0.735 1 91.75 325 ASN B O 1
ATOM 7528 N N . GLN B 1 326 ? 5.254 18.188 1.188 1 91.56 326 GLN B N 1
ATOM 7529 C CA . GLN B 1 326 ? 5.949 16.906 1.178 1 91.56 326 GLN B CA 1
ATOM 7530 C C . GLN B 1 326 ? 4.965 15.742 1.272 1 91.56 326 GLN B C 1
ATOM 7532 O O . GLN B 1 326 ? 5.105 14.75 0.563 1 91.56 326 GLN B O 1
ATOM 7537 N N . ILE B 1 327 ? 4 15.844 2.139 1 92.88 327 ILE B N 1
ATOM 7538 C CA . ILE B 1 327 ? 2.988 14.805 2.297 1 92.88 327 ILE B CA 1
ATOM 7539 C C . ILE B 1 327 ? 2.223 14.633 0.988 1 92.88 327 ILE B C 1
ATOM 7541 O O . ILE B 1 327 ? 1.99 13.5 0.544 1 92.88 327 ILE B O 1
ATOM 7545 N N . THR B 1 328 ? 1.897 15.719 0.374 1 93.19 328 THR B N 1
ATOM 7546 C CA . THR B 1 328 ? 1.156 15.672 -0.881 1 93.19 328 THR B CA 1
ATOM 7547 C C . THR B 1 328 ? 1.959 14.945 -1.956 1 93.19 328 THR B C 1
ATOM 7549 O O . THR B 1 328 ? 1.418 14.109 -2.688 1 93.19 328 THR B O 1
ATOM 7552 N N . ARG B 1 329 ? 3.229 15.156 -2.064 1 93.69 329 ARG B N 1
ATOM 7553 C CA . ARG B 1 329 ? 4.086 14.469 -3.021 1 93.69 329 ARG B CA 1
ATOM 7554 C C . ARG B 1 329 ? 4.156 12.977 -2.717 1 93.69 329 ARG B C 1
ATOM 7556 O O . ARG B 1 329 ? 4.117 12.148 -3.631 1 93.69 329 ARG B O 1
ATOM 7563 N N . THR B 1 330 ? 4.305 12.703 -1.474 1 94.69 330 THR B N 1
ATOM 7564 C CA . THR B 1 330 ? 4.383 11.312 -1.055 1 94.69 330 THR B CA 1
ATOM 7565 C C . THR B 1 330 ? 3.088 10.57 -1.384 1 94.69 330 THR B C 1
ATOM 7567 O O . THR B 1 330 ? 3.119 9.43 -1.842 1 94.69 330 THR B O 1
ATOM 7570 N N . ILE B 1 331 ? 1.965 11.219 -1.2 1 94.12 331 ILE B N 1
ATOM 7571 C CA . ILE B 1 331 ? 0.665 10.633 -1.505 1 94.12 331 ILE B CA 1
ATOM 7572 C C . ILE B 1 331 ? 0.565 10.344 -3.002 1 94.12 331 ILE B C 1
ATOM 7574 O O . ILE B 1 331 ? 0.044 9.305 -3.408 1 94.12 331 ILE B O 1
ATOM 7578 N N . GLU B 1 332 ? 1.068 11.242 -3.777 1 93.75 332 GLU B N 1
ATOM 7579 C CA . GLU B 1 332 ? 1.086 11.031 -5.219 1 93.75 332 GLU B CA 1
ATOM 7580 C C . GLU B 1 332 ? 1.946 9.82 -5.586 1 93.75 332 GLU B C 1
ATOM 7582 O O . GLU B 1 332 ? 1.556 9.008 -6.426 1 93.75 332 GLU B O 1
ATOM 7587 N N . SER B 1 333 ? 3.014 9.742 -4.941 1 95.88 333 SER B N 1
ATOM 7588 C CA . SER B 1 333 ? 3.9 8.602 -5.164 1 95.88 333 SER B CA 1
ATOM 7589 C C . SER B 1 333 ? 3.225 7.293 -4.77 1 95.88 333 SER B C 1
ATOM 7591 O O . SER B 1 333 ? 3.314 6.301 -5.496 1 95.88 333 SER B O 1
ATOM 7593 N N . ILE B 1 334 ? 2.551 7.258 -3.67 1 94.75 334 ILE B N 1
ATOM 7594 C CA . ILE B 1 334 ? 1.865 6.055 -3.211 1 94.75 334 ILE B CA 1
ATOM 7595 C C . ILE B 1 334 ? 0.762 5.684 -4.199 1 94.75 334 ILE B C 1
ATOM 7597 O O . ILE B 1 334 ? 0.54 4.5 -4.473 1 94.75 334 ILE B O 1
ATOM 7601 N N . ARG B 1 335 ? 0.096 6.645 -4.734 1 95.88 335 ARG B N 1
ATOM 7602 C CA . ARG B 1 335 ? -0.921 6.387 -5.746 1 95.88 335 ARG B CA 1
ATOM 7603 C C . ARG B 1 335 ? -0.326 5.66 -6.949 1 95.88 335 ARG B C 1
ATOM 7605 O O . ARG B 1 335 ? -0.904 4.691 -7.441 1 95.88 335 ARG B O 1
ATOM 7612 N N . ASP B 1 336 ? 0.807 6.109 -7.367 1 96.62 336 ASP B N 1
ATOM 7613 C CA . ASP B 1 336 ? 1.504 5.469 -8.477 1 96.62 336 ASP B CA 1
ATOM 7614 C C . ASP B 1 336 ? 1.909 4.039 -8.125 1 96.62 336 ASP B C 1
ATOM 7616 O O . ASP B 1 336 ? 1.79 3.133 -8.953 1 96.62 336 ASP B O 1
ATOM 7620 N N . LEU B 1 337 ? 2.359 3.891 -6.938 1 94.94 337 LEU B N 1
ATOM 7621 C CA . LEU B 1 337 ? 2.777 2.576 -6.465 1 94.94 337 LEU B CA 1
ATOM 7622 C C . LEU B 1 337 ? 1.595 1.614 -6.414 1 94.94 337 LEU B C 1
ATOM 7624 O O . LEU B 1 337 ? 1.728 0.44 -6.766 1 94.94 337 LEU B O 1
ATOM 7628 N N . VAL B 1 338 ? 0.457 2.096 -6.008 1 95.94 338 VAL B N 1
ATOM 7629 C CA . VAL B 1 338 ? -0.748 1.275 -5.957 1 95.94 338 VAL B CA 1
ATOM 7630 C C . VAL B 1 338 ? -1.151 0.861 -7.371 1 95.94 338 VAL B C 1
ATOM 7632 O O . VAL B 1 338 ? -1.576 -0.275 -7.594 1 95.94 338 VAL B O 1
ATOM 7635 N N . ALA B 1 339 ? -0.955 1.744 -8.32 1 95.31 339 ALA B N 1
ATOM 7636 C CA . ALA B 1 339 ? -1.222 1.404 -9.711 1 95.31 339 ALA B CA 1
ATOM 7637 C C . ALA B 1 339 ? -0.287 0.3 -10.195 1 95.31 339 ALA B C 1
ATOM 7639 O O . ALA B 1 339 ? -0.714 -0.621 -10.898 1 95.31 339 ALA B O 1
ATOM 7640 N N . ARG B 1 340 ? 0.924 0.362 -9.852 1 96.19 340 ARG B N 1
ATOM 7641 C CA . ARG B 1 340 ? 1.895 -0.67 -10.203 1 96.19 340 ARG B CA 1
ATOM 7642 C C . ARG B 1 340 ? 1.537 -2 -9.547 1 96.19 340 ARG B C 1
ATOM 7644 O O . ARG B 1 340 ? 1.666 -3.059 -10.164 1 96.19 340 ARG B O 1
ATOM 7651 N N . LEU B 1 341 ? 1.067 -1.941 -8.273 1 96.62 341 LEU B N 1
ATOM 7652 C CA . LEU B 1 341 ? 0.613 -3.143 -7.582 1 96.62 341 LEU B CA 1
ATOM 7653 C C . LEU B 1 341 ? -0.535 -3.803 -8.336 1 96.62 341 LEU B C 1
ATOM 7655 O O . LEU B 1 341 ? -0.527 -5.02 -8.547 1 96.62 341 LEU B O 1
ATOM 7659 N N . ASP B 1 342 ? -1.457 -2.977 -8.742 1 97.19 342 ASP B N 1
ATOM 7660 C CA . ASP B 1 342 ? -2.607 -3.498 -9.477 1 97.19 342 ASP B CA 1
ATOM 7661 C C . ASP B 1 342 ? -2.172 -4.18 -10.773 1 97.19 342 ASP B C 1
ATOM 7663 O O . ASP B 1 342 ? -2.693 -5.238 -11.125 1 97.19 342 ASP B O 1
ATOM 7667 N N . ALA B 1 343 ? -1.205 -3.648 -11.477 1 96.5 343 ALA B N 1
ATOM 7668 C CA . ALA B 1 343 ? -0.682 -4.242 -12.711 1 96.5 343 ALA B CA 1
ATOM 7669 C C . ALA B 1 343 ? -0.02 -5.586 -12.43 1 96.5 343 ALA B C 1
ATOM 7671 O O . ALA B 1 343 ? -0.223 -6.551 -13.172 1 96.5 343 ALA B O 1
ATOM 7672 N N . ASN B 1 344 ? 0.791 -5.605 -11.391 1 97 344 ASN B N 1
ATOM 7673 C CA . ASN B 1 344 ? 1.424 -6.855 -10.984 1 97 344 ASN B CA 1
ATOM 7674 C C . ASN B 1 344 ? 0.389 -7.922 -10.641 1 97 344 ASN B C 1
ATOM 7676 O O . ASN B 1 344 ? 0.561 -9.094 -10.977 1 97 344 ASN B O 1
ATOM 7680 N N . LEU B 1 345 ? -0.678 -7.527 -9.961 1 96.31 345 LEU B N 1
ATOM 7681 C CA . LEU B 1 345 ? -1.732 -8.453 -9.57 1 96.31 345 LEU B CA 1
ATOM 7682 C C . LEU B 1 345 ? -2.492 -8.961 -10.789 1 96.31 345 LEU B C 1
ATOM 7684 O O . LEU B 1 345 ? -2.877 -10.133 -10.844 1 96.31 345 LEU B O 1
ATOM 7688 N N . ASP B 1 346 ? -2.67 -8.102 -11.789 1 96.88 346 ASP B N 1
ATOM 7689 C CA . ASP B 1 346 ? -3.289 -8.523 -13.039 1 96.88 346 ASP B CA 1
ATOM 7690 C C . ASP B 1 346 ? -2.424 -9.555 -13.766 1 96.88 346 ASP B C 1
ATOM 7692 O O . ASP B 1 346 ? -2.932 -10.555 -14.266 1 96.88 346 ASP B O 1
ATOM 7696 N N . ALA B 1 347 ? -1.146 -9.352 -13.773 1 96.38 347 ALA B N 1
ATOM 7697 C CA . ALA B 1 347 ? -0.209 -10.289 -14.383 1 96.38 347 ALA B CA 1
ATOM 7698 C C . ALA B 1 347 ? -0.23 -11.633 -13.656 1 96.38 347 ALA B C 1
ATOM 7700 O O . ALA B 1 347 ? -0.254 -12.688 -14.289 1 96.38 347 ALA B O 1
ATOM 7701 N N . THR B 1 348 ? -0.265 -11.547 -12.375 1 96.69 348 THR B N 1
ATOM 7702 C CA . THR B 1 348 ? -0.331 -12.766 -11.57 1 96.69 348 THR B CA 1
ATOM 7703 C C . THR B 1 348 ? -1.61 -13.539 -11.859 1 96.69 348 THR B C 1
ATOM 7705 O O . THR B 1 348 ? -1.567 -14.75 -12.109 1 96.69 348 THR B O 1
ATOM 7708 N N . SER B 1 349 ? -2.756 -12.859 -11.859 1 97.25 349 SER B N 1
ATOM 7709 C CA . SER B 1 349 ? -4.051 -13.492 -12.094 1 97.25 349 SER B CA 1
ATOM 7710 C C . SER B 1 349 ? -4.109 -14.125 -13.484 1 97.25 349 SER B C 1
ATOM 7712 O O . SER B 1 349 ? -4.59 -15.25 -13.633 1 97.25 349 SER B O 1
ATOM 7714 N N . SER B 1 350 ? -3.557 -13.477 -14.477 1 97.19 350 SER B N 1
ATOM 7715 C CA . SER B 1 350 ? -3.525 -14 -15.844 1 97.19 350 SER B CA 1
ATOM 7716 C C . SER B 1 350 ? -2.627 -15.227 -15.938 1 97.19 350 SER B C 1
ATOM 7718 O O . SER B 1 350 ? -3.018 -16.25 -16.516 1 97.19 350 SER B O 1
ATOM 7720 N N . ALA B 1 351 ? -1.471 -15.102 -15.352 1 96.88 351 ALA B N 1
ATOM 7721 C CA . ALA B 1 351 ? -0.502 -16.188 -15.406 1 96.88 351 ALA B CA 1
ATOM 7722 C C . ALA B 1 351 ? -1.029 -17.438 -14.68 1 96.88 351 ALA B C 1
ATOM 7724 O O . ALA B 1 351 ? -0.896 -18.547 -15.18 1 96.88 351 ALA B O 1
ATOM 7725 N N . ILE B 1 352 ? -1.651 -17.234 -13.586 1 97.12 352 ILE B N 1
ATOM 7726 C CA . ILE B 1 352 ? -2.139 -18.375 -12.812 1 97.12 352 ILE B CA 1
ATOM 7727 C C . ILE B 1 352 ? -3.318 -19.016 -13.539 1 97.12 352 ILE B C 1
ATOM 7729 O O . ILE B 1 352 ? -3.486 -20.234 -13.5 1 97.12 352 ILE B O 1
ATOM 7733 N N . SER B 1 353 ? -4.199 -18.25 -14.18 1 97.06 353 SER B N 1
ATOM 7734 C CA . SER B 1 353 ? -5.285 -18.797 -14.992 1 97.06 353 SER B CA 1
ATOM 7735 C C . SER B 1 353 ? -4.746 -19.672 -16.109 1 97.06 353 SER B C 1
ATOM 7737 O O . SER B 1 353 ? -5.285 -20.75 -16.375 1 97.06 353 SER B O 1
ATOM 7739 N N . SER B 1 354 ? -3.668 -19.25 -16.703 1 97.44 354 SER B N 1
ATOM 7740 C CA . SER B 1 354 ? -3.025 -20.031 -17.75 1 97.44 354 SER B CA 1
ATOM 7741 C C . SER B 1 354 ? -2.469 -21.344 -17.203 1 97.44 354 SER B C 1
ATOM 7743 O O . SER B 1 354 ? -2.598 -22.391 -17.844 1 97.44 354 SER B O 1
ATOM 7745 N N . ILE B 1 355 ? -1.882 -21.25 -16.047 1 96.75 355 ILE B N 1
ATOM 7746 C CA . ILE B 1 355 ? -1.348 -22.453 -15.406 1 96.75 355 ILE B CA 1
ATOM 7747 C C . ILE B 1 355 ? -2.482 -23.422 -15.117 1 96.75 355 ILE B C 1
ATOM 7749 O O . ILE B 1 355 ? -2.371 -24.625 -15.406 1 96.75 355 ILE B O 1
ATOM 7753 N N . VAL B 1 356 ? -3.592 -22.938 -14.562 1 97.31 356 VAL B N 1
ATOM 7754 C CA . VAL B 1 356 ? -4.75 -23.766 -14.242 1 97.31 356 VAL B CA 1
ATOM 7755 C C . VAL B 1 356 ? -5.27 -24.438 -15.508 1 97.31 356 VAL B C 1
ATOM 7757 O O . VAL B 1 356 ? -5.559 -25.641 -15.508 1 97.31 356 VAL B O 1
ATOM 7760 N N . ASP B 1 357 ? -5.316 -23.766 -16.625 1 97.31 357 ASP B N 1
ATOM 7761 C CA . ASP B 1 357 ? -5.75 -24.328 -17.906 1 97.31 357 ASP B CA 1
ATOM 7762 C C . ASP B 1 357 ? -4.816 -25.453 -18.359 1 97.31 357 ASP B C 1
ATOM 7764 O O . ASP B 1 357 ? -5.273 -26.484 -18.844 1 97.31 357 ASP B O 1
ATOM 7768 N N . ARG B 1 358 ? -3.561 -25.188 -18.203 1 96.69 358 ARG B N 1
ATOM 7769 C CA . ARG B 1 358 ? -2.578 -26.203 -18.609 1 96.69 358 ARG B CA 1
ATOM 7770 C C . ARG B 1 358 ? -2.672 -27.438 -17.719 1 96.69 358 ARG B C 1
ATOM 7772 O O . ARG B 1 358 ? -2.516 -28.562 -18.188 1 96.69 358 ARG B O 1
ATOM 7779 N N . ILE B 1 359 ? -2.936 -27.25 -16.438 1 96.38 359 ILE B N 1
ATOM 7780 C CA . ILE B 1 359 ? -3.115 -28.375 -15.516 1 96.38 359 ILE B CA 1
ATOM 7781 C C . ILE B 1 359 ? -4.328 -29.188 -15.938 1 96.38 359 ILE B C 1
ATOM 7783 O O . ILE B 1 359 ? -4.266 -30.422 -15.977 1 96.38 359 ILE B O 1
ATOM 7787 N N . HIS B 1 360 ? -5.414 -28.578 -16.328 1 96.44 360 HIS B N 1
ATOM 7788 C CA . HIS B 1 360 ? -6.598 -29.281 -16.812 1 96.44 360 HIS B CA 1
ATOM 7789 C C . HIS B 1 360 ? -6.285 -30.109 -18.047 1 96.44 360 HIS B C 1
ATOM 7791 O O . HIS B 1 360 ? -6.746 -31.25 -18.188 1 96.44 360 HIS B O 1
ATOM 7797 N N . SER B 1 361 ? -5.48 -29.516 -18.891 1 96.88 361 SER B N 1
ATOM 7798 C CA . SER B 1 361 ? -5.07 -30.219 -20.109 1 96.88 361 SER B CA 1
ATOM 7799 C C . SER B 1 361 ? -4.238 -31.453 -19.766 1 96.88 361 SER B C 1
ATOM 7801 O O . SER B 1 361 ? -4.465 -32.531 -20.312 1 96.88 361 SER B O 1
ATOM 7803 N N . VAL B 1 362 ? -3.332 -31.266 -18.859 1 95.81 362 VAL B N 1
ATOM 7804 C CA . VAL B 1 362 ? -2.482 -32.375 -18.422 1 95.81 362 VAL B CA 1
ATOM 7805 C C . VAL B 1 362 ? -3.342 -33.469 -17.812 1 95.81 362 VAL B C 1
ATOM 7807 O O . VAL B 1 362 ? -3.164 -34.656 -18.141 1 95.81 362 VAL B O 1
ATOM 7810 N N . VAL B 1 363 ? -4.316 -33.156 -16.984 1 95.5 363 VAL B N 1
ATOM 7811 C CA . VAL B 1 363 ? -5.195 -34.125 -16.344 1 95.5 363 VAL B CA 1
ATOM 7812 C C . VAL B 1 363 ? -5.996 -34.906 -17.391 1 95.5 363 VAL B C 1
ATOM 7814 O O . VAL B 1 363 ? -6.121 -36.125 -17.328 1 95.5 363 VAL B O 1
ATOM 7817 N N . SER B 1 364 ? -6.488 -34.25 -18.391 1 96.56 364 SER B N 1
ATOM 7818 C CA . SER B 1 364 ? -7.23 -34.875 -19.484 1 96.56 364 SER B CA 1
ATOM 7819 C C . SER B 1 364 ? -6.352 -35.844 -20.266 1 96.56 364 SER B C 1
ATOM 7821 O O . SER B 1 364 ? -6.773 -36.969 -20.594 1 96.56 364 SER B O 1
ATOM 7823 N N . GLN B 1 365 ? -5.152 -35.406 -20.562 1 94.88 365 GLN B N 1
ATOM 7824 C CA . GLN B 1 365 ? -4.195 -36.219 -21.281 1 94.88 365 GLN B CA 1
ATOM 7825 C C . GLN B 1 365 ? -3.842 -37.469 -20.484 1 94.88 365 GLN B C 1
ATOM 7827 O O . GLN B 1 365 ? -3.768 -38.594 -21.047 1 94.88 365 GLN B O 1
ATOM 7832 N N . ILE B 1 366 ? -3.684 -37.281 -19.203 1 95.12 366 ILE B N 1
ATOM 7833 C CA . ILE B 1 366 ? -3.299 -38.375 -18.328 1 95.12 366 ILE B CA 1
ATOM 7834 C C . ILE B 1 366 ? -4.441 -39.375 -18.234 1 95.12 366 ILE B C 1
ATOM 7836 O O . ILE B 1 366 ? -4.203 -40.594 -18.141 1 95.12 366 ILE B O 1
ATOM 7840 N N . GLN B 1 367 ? -5.668 -39 -18.312 1 95.5 367 GLN B N 1
ATOM 7841 C CA . GLN B 1 367 ? -6.812 -39.906 -18.328 1 95.5 367 GLN B CA 1
ATOM 7842 C C . GLN B 1 367 ? -6.828 -40.75 -19.594 1 95.5 367 GLN B C 1
ATOM 7844 O O . GLN B 1 367 ? -7.07 -41.969 -19.547 1 95.5 367 GLN B O 1
ATOM 7849 N N . THR B 1 368 ? -6.512 -40.094 -20.703 1 96.5 368 THR B N 1
ATOM 7850 C CA . THR B 1 368 ? -6.41 -40.812 -21.969 1 96.5 368 THR B CA 1
ATOM 7851 C C . THR B 1 368 ? -5.258 -41.812 -21.938 1 96.5 368 THR B C 1
ATOM 7853 O O . THR B 1 368 ? -5.398 -42.938 -22.406 1 96.5 368 THR B O 1
ATOM 7856 N N . GLN B 1 369 ? -4.172 -41.375 -21.359 1 96.44 369 GLN B N 1
ATOM 7857 C CA . GLN B 1 369 ? -3.008 -42.25 -21.234 1 96.44 369 GLN B CA 1
ATOM 7858 C C . GLN B 1 369 ? -3.332 -43.5 -20.391 1 96.44 369 GLN B C 1
ATOM 7860 O O . GLN B 1 369 ? -2.945 -44.594 -20.75 1 96.44 369 GLN B O 1
ATOM 7865 N N . ALA B 1 370 ? -4.059 -43.281 -19.297 1 96.31 370 ALA B N 1
ATOM 7866 C CA . ALA B 1 370 ? -4.441 -44.406 -18.438 1 96.31 370 ALA B CA 1
ATOM 7867 C C . ALA B 1 370 ? -5.285 -45.438 -19.203 1 96.31 370 ALA B C 1
ATOM 7869 O O . ALA B 1 370 ? -5.105 -46.625 -19.031 1 96.31 370 ALA B O 1
ATOM 7870 N N . ARG B 1 371 ? -6.195 -45 -20.031 1 97.06 371 ARG B N 1
ATOM 7871 C CA . ARG B 1 371 ? -7.027 -45.875 -20.844 1 97.06 371 ARG B CA 1
ATOM 7872 C C . ARG B 1 371 ? -6.18 -46.656 -21.844 1 97.06 371 ARG B C 1
ATOM 7874 O O . ARG B 1 371 ? -6.379 -47.875 -22.016 1 97.06 371 ARG B O 1
ATOM 7881 N N . ASN B 1 372 ? -5.215 -45.938 -22.469 1 96.5 372 ASN B N 1
ATOM 7882 C CA . ASN B 1 372 ? -4.34 -46.594 -23.438 1 96.5 372 ASN B CA 1
ATOM 7883 C C . ASN B 1 372 ? -3.443 -47.625 -22.766 1 96.5 372 ASN B C 1
ATOM 7885 O O . ASN B 1 372 ? -3.168 -48.688 -23.344 1 96.5 372 ASN B O 1
ATOM 7889 N N . ILE B 1 373 ? -3.057 -47.344 -21.578 1 96.19 373 ILE B N 1
ATOM 7890 C CA . ILE B 1 373 ? -2.248 -48.281 -20.812 1 96.19 373 ILE B CA 1
ATOM 7891 C C . ILE B 1 373 ? -3.062 -49.531 -20.5 1 96.19 373 ILE B C 1
ATOM 7893 O O . ILE B 1 373 ? -2.566 -50.656 -20.656 1 96.19 373 ILE B O 1
ATOM 7897 N N . ALA B 1 374 ? -4.324 -49.406 -20.109 1 94.62 374 ALA B N 1
ATOM 7898 C CA . ALA B 1 374 ? -5.191 -50.531 -19.828 1 94.62 374 ALA B CA 1
ATOM 7899 C C . ALA B 1 374 ? -5.406 -51.375 -21.078 1 94.62 374 ALA B C 1
ATOM 7901 O O . ALA B 1 374 ? -5.348 -52.625 -21 1 94.62 374 ALA B O 1
ATOM 7902 N N . GLU B 1 375 ? -5.586 -50.719 -22.172 1 93.88 375 GLU B N 1
ATOM 7903 C CA . GLU B 1 375 ? -5.762 -51.438 -23.438 1 93.88 375 GLU B CA 1
ATOM 7904 C C . GLU B 1 375 ? -4.5 -52.219 -23.812 1 93.88 375 GLU B C 1
ATOM 7906 O O . GLU B 1 375 ? -4.574 -53.344 -24.25 1 93.88 375 GLU B O 1
ATOM 7911 N N . SER B 1 376 ? -3.395 -51.562 -23.672 1 94.69 376 SER B N 1
ATOM 7912 C CA . SER B 1 376 ? -2.121 -52.219 -23.984 1 94.69 376 SER B CA 1
ATOM 7913 C C . SER B 1 376 ? -1.876 -53.406 -23.062 1 94.69 376 SER B C 1
ATOM 7915 O O . SER B 1 376 ? -1.438 -54.469 -23.531 1 94.69 376 SER B O 1
ATOM 7917 N N . SER B 1 377 ? -2.182 -53.25 -21.781 1 95.25 377 SER B N 1
ATOM 7918 C CA . SER B 1 377 ? -2.008 -54.344 -20.828 1 95.25 377 SER B CA 1
ATOM 7919 C C . SER B 1 377 ? -2.863 -55.562 -21.203 1 95.25 377 SER B C 1
ATOM 7921 O O . SER B 1 377 ? -2.395 -56.688 -21.156 1 95.25 377 SER B O 1
ATOM 7923 N N . ALA B 1 378 ? -4.102 -55.312 -21.609 1 94.56 378 ALA B N 1
ATOM 7924 C CA . ALA B 1 378 ? -4.992 -56.406 -22.016 1 94.56 378 ALA B CA 1
ATOM 7925 C C . ALA B 1 378 ? -4.469 -57.094 -23.281 1 94.56 378 ALA B C 1
ATOM 7927 O O . ALA B 1 378 ? -4.504 -58.312 -23.375 1 94.56 378 ALA B O 1
ATOM 7928 N N . ALA B 1 379 ? -4.004 -56.281 -24.188 1 95.38 379 ALA B N 1
ATOM 7929 C CA . ALA B 1 379 ? -3.453 -56.812 -25.422 1 95.38 379 ALA B CA 1
ATOM 7930 C C . ALA B 1 379 ? -2.225 -57.688 -25.141 1 95.38 379 ALA B C 1
ATOM 7932 O O . ALA B 1 379 ? -2.043 -58.719 -25.766 1 95.38 379 ALA B O 1
ATOM 7933 N N . ILE B 1 380 ? -1.397 -57.25 -24.234 1 95.25 380 ILE B N 1
ATOM 7934 C CA . ILE B 1 380 ? -0.184 -58 -23.875 1 95.25 380 ILE B CA 1
ATOM 7935 C C . ILE B 1 380 ? -0.553 -59.312 -23.219 1 95.25 380 ILE B C 1
ATOM 7937 O O . ILE B 1 380 ? 0.081 -60.344 -23.484 1 95.25 380 ILE B O 1
ATOM 7941 N N . GLU B 1 381 ? -1.576 -59.375 -22.391 1 93.31 381 GLU B N 1
ATOM 7942 C CA . GLU B 1 381 ? -2.037 -60.625 -21.766 1 93.31 381 GLU B CA 1
ATOM 7943 C C . GLU B 1 381 ? -2.525 -61.625 -22.812 1 93.31 381 GLU B C 1
ATOM 7945 O O . GLU B 1 381 ? -2.207 -62.812 -22.734 1 93.31 381 GLU B O 1
ATOM 7950 N N . GLN B 1 382 ? -3.244 -61.094 -23.734 1 92.94 382 GLN B N 1
ATOM 7951 C CA . GLN B 1 382 ? -3.707 -61.938 -24.812 1 92.94 382 GLN B CA 1
ATOM 7952 C C . GLN B 1 382 ? -2.535 -62.5 -25.625 1 92.94 382 GLN B C 1
ATOM 7954 O O . GLN B 1 382 ? -2.533 -63.656 -26.016 1 92.94 382 GLN B O 1
ATOM 7959 N N . MET B 1 383 ? -1.602 -61.656 -25.875 1 93.75 383 MET B N 1
ATOM 7960 C CA . MET B 1 383 ? -0.401 -62.062 -26.609 1 93.75 383 MET B CA 1
ATOM 7961 C C . MET B 1 383 ? 0.34 -63.156 -25.875 1 93.75 383 MET B C 1
ATOM 7963 O O . MET B 1 383 ? 0.75 -64.188 -26.484 1 93.75 383 MET B O 1
ATOM 7967 N N . ASN B 1 384 ? 0.481 -63.031 -24.609 1 94.81 384 ASN B N 1
ATOM 7968 C CA . ASN B 1 384 ? 1.166 -64 -23.797 1 94.81 384 ASN B CA 1
ATOM 7969 C C . ASN B 1 384 ? 0.45 -65.375 -23.844 1 94.81 384 ASN B C 1
ATOM 7971 O O . ASN B 1 384 ? 1.094 -66.438 -23.922 1 94.81 384 ASN B O 1
ATOM 7975 N N . ALA B 1 385 ? -0.847 -65.375 -23.781 1 94.94 385 ALA B N 1
ATOM 7976 C CA . ALA B 1 385 ? -1.625 -66.625 -23.875 1 94.94 385 ALA B CA 1
ATOM 7977 C C . ALA B 1 385 ? -1.411 -67.312 -25.203 1 94.94 385 ALA B C 1
ATOM 7979 O O . ALA B 1 385 ? -1.218 -68.5 -25.266 1 94.94 385 ALA B O 1
ATOM 7980 N N . SER B 1 386 ? -1.408 -66.5 -26.234 1 95.75 386 SER B N 1
ATOM 7981 C CA . SER B 1 386 ? -1.215 -67.062 -27.578 1 95.75 386 SER B CA 1
ATOM 7982 C C . SER B 1 386 ? 0.187 -67.625 -27.75 1 95.75 386 SER B C 1
ATOM 7984 O O . SER B 1 386 ? 0.361 -68.688 -28.344 1 95.75 386 SER B O 1
ATOM 7986 N N . VAL B 1 387 ? 1.157 -66.938 -27.25 1 96.81 387 VAL B N 1
ATOM 7987 C CA . VAL B 1 387 ? 2.545 -67.375 -27.312 1 96.81 387 VAL B CA 1
ATOM 7988 C C . VAL B 1 387 ? 2.695 -68.75 -26.578 1 96.81 387 VAL B C 1
ATOM 7990 O O . VAL B 1 387 ? 3.316 -69.625 -27.094 1 96.81 387 VAL B O 1
ATOM 7993 N N . GLN B 1 388 ? 2.1 -68.875 -25.453 1 95.19 388 GLN B N 1
ATOM 7994 C CA . GLN B 1 388 ? 2.17 -70.125 -24.672 1 95.19 388 GLN B CA 1
ATOM 7995 C C . GLN B 1 388 ? 1.479 -71.25 -25.406 1 95.19 388 GLN B C 1
ATOM 7997 O O . GLN B 1 388 ? 1.973 -72.375 -25.406 1 95.19 388 GLN B O 1
ATOM 8002 N N . HIS B 1 389 ? 0.395 -70.938 -26 1 95.88 389 HIS B N 1
ATOM 8003 C CA . HIS B 1 389 ? -0.344 -71.938 -26.75 1 95.88 389 HIS B CA 1
ATOM 8004 C C . HIS B 1 389 ? 0.49 -72.438 -27.906 1 95.88 389 HIS B C 1
ATOM 8006 O O . HIS B 1 389 ? 0.611 -73.688 -28.078 1 95.88 389 HIS B O 1
ATOM 8012 N N . VAL B 1 390 ? 1.092 -71.562 -28.656 1 97.12 390 VAL B N 1
ATOM 8013 C CA . VAL B 1 390 ? 1.894 -72 -29.797 1 97.12 390 VAL B CA 1
ATOM 8014 C C . VAL B 1 390 ? 3.117 -72.75 -29.328 1 97.12 390 VAL B C 1
ATOM 8016 O O . VAL B 1 390 ? 3.488 -73.75 -29.938 1 97.12 390 VAL B O 1
ATOM 8019 N N . ALA B 1 391 ? 3.727 -72.312 -28.281 1 96 391 ALA B N 1
ATOM 8020 C CA . ALA B 1 391 ? 4.887 -73 -27.719 1 96 391 ALA B CA 1
ATOM 8021 C C . ALA B 1 391 ? 4.531 -74.438 -27.328 1 96 391 ALA B C 1
ATOM 8023 O O . ALA B 1 391 ? 5.258 -75.375 -27.641 1 96 391 ALA B O 1
ATOM 8024 N N . SER B 1 392 ? 3.418 -74.625 -26.656 1 95.69 392 SER B N 1
ATOM 8025 C CA . SER B 1 392 ? 2.975 -75.938 -26.219 1 95.69 392 SER B CA 1
ATOM 8026 C C . SER B 1 392 ? 2.664 -76.812 -27.406 1 95.69 392 SER B C 1
ATOM 8028 O O . SER B 1 392 ? 3.035 -78 -27.422 1 95.69 392 SER B O 1
ATOM 8030 N N . LEU B 1 393 ? 2.008 -76.188 -28.344 1 94.75 393 LEU B N 1
ATOM 8031 C CA . LEU B 1 393 ? 1.668 -76.938 -29.547 1 94.75 393 LEU B CA 1
ATOM 8032 C C . LEU B 1 393 ? 2.926 -77.438 -30.266 1 94.75 393 LEU B C 1
ATOM 8034 O O . LEU B 1 393 ? 3.002 -78.562 -30.688 1 94.75 393 LEU B O 1
ATOM 8038 N N . ALA B 1 394 ? 3.861 -76.562 -30.406 1 94.81 394 ALA B N 1
ATOM 8039 C CA . ALA B 1 394 ? 5.121 -76.875 -31.062 1 94.81 394 ALA B CA 1
ATOM 8040 C C . ALA B 1 394 ? 5.875 -77.938 -30.312 1 94.81 394 ALA B C 1
ATOM 8042 O O . ALA B 1 394 ? 6.406 -78.875 -30.922 1 94.81 394 ALA B O 1
ATOM 8043 N N . GLU B 1 395 ? 5.918 -77.875 -29.016 1 93.38 395 GLU B N 1
ATOM 8044 C CA . GLU B 1 395 ? 6.613 -78.875 -28.188 1 93.38 395 GLU B CA 1
ATOM 8045 C C . GLU B 1 395 ? 5.949 -80.25 -28.297 1 93.38 395 GLU B C 1
ATOM 8047 O O . GLU B 1 395 ? 6.633 -81.25 -28.453 1 93.38 395 GLU B O 1
ATOM 8052 N N . ASP B 1 396 ? 4.66 -80.312 -28.25 1 93.88 396 ASP B N 1
ATOM 8053 C CA . ASP B 1 396 ? 3.906 -81.5 -28.359 1 93.88 396 ASP B CA 1
ATOM 8054 C C . ASP B 1 396 ? 4.152 -82.188 -29.703 1 93.88 396 ASP B C 1
ATOM 8056 O O . ASP B 1 396 ? 4.438 -83.375 -29.766 1 93.88 396 ASP B O 1
ATOM 8060 N N . ARG B 1 397 ? 4.117 -81.375 -30.688 1 93.62 397 ARG B N 1
ATOM 8061 C CA . ARG B 1 397 ? 4.289 -81.875 -32.031 1 93.62 397 ARG B CA 1
ATOM 8062 C C . ARG B 1 397 ? 5.734 -82.312 -32.281 1 93.62 397 ARG B C 1
ATOM 8064 O O . ARG B 1 397 ? 5.992 -83.312 -32.969 1 93.62 397 ARG B O 1
ATOM 8071 N N . ARG B 1 398 ? 6.629 -81.625 -31.688 1 91.06 398 ARG B N 1
ATOM 8072 C CA . ARG B 1 398 ? 8.039 -82 -31.781 1 91.06 398 ARG B CA 1
ATOM 8073 C C . ARG B 1 398 ? 8.281 -83.375 -31.156 1 91.06 398 ARG B C 1
ATOM 8075 O O . ARG B 1 398 ? 8.984 -84.188 -31.734 1 91.06 398 ARG B O 1
ATOM 8082 N N . ALA B 1 399 ? 7.684 -83.688 -30.031 1 91.44 399 ALA B N 1
ATOM 8083 C CA . ALA B 1 399 ? 7.824 -85 -29.375 1 91.44 399 ALA B CA 1
ATOM 8084 C C . ALA B 1 399 ? 7.262 -86.125 -30.234 1 91.44 399 ALA B C 1
ATOM 8086 O O . ALA B 1 399 ? 7.84 -87.188 -30.297 1 91.44 399 ALA B O 1
ATOM 8087 N N . ARG B 1 400 ? 6.262 -85.875 -30.953 1 93.31 400 ARG B N 1
ATOM 8088 C CA . ARG B 1 400 ? 5.605 -86.875 -31.781 1 93.31 400 ARG B CA 1
ATOM 8089 C C . ARG B 1 400 ? 6.41 -87.125 -33.062 1 93.31 400 ARG B C 1
ATOM 8091 O O . ARG B 1 400 ? 6.324 -88.188 -33.625 1 93.31 400 ARG B O 1
ATOM 8098 N N . THR B 1 401 ? 7.184 -86.062 -33.406 1 93.62 401 THR B N 1
ATOM 8099 C CA . THR B 1 401 ? 7.992 -86.25 -34.625 1 93.62 401 THR B CA 1
ATOM 8100 C C . THR B 1 401 ? 9.062 -87.312 -34.406 1 93.62 401 THR B C 1
ATOM 8102 O O . THR B 1 401 ? 9.352 -88.062 -35.312 1 93.62 401 THR B O 1
ATOM 8105 N N . ALA B 1 402 ? 9.617 -87.438 -33.25 1 89.94 402 ALA B N 1
ATOM 8106 C CA . ALA B 1 402 ? 10.625 -88.438 -33 1 89.94 402 ALA B CA 1
ATOM 8107 C C . ALA B 1 402 ? 10.039 -89.875 -33.125 1 89.94 402 ALA B C 1
ATOM 8109 O O . ALA B 1 402 ? 10.641 -90.75 -33.719 1 89.94 402 ALA B O 1
ATOM 8110 N N . ASP B 1 403 ? 8.891 -90 -32.594 1 93.38 403 ASP B N 1
ATOM 8111 C CA . ASP B 1 403 ? 8.195 -91.312 -32.688 1 93.38 403 ASP B CA 1
ATOM 8112 C C . ASP B 1 403 ? 7.863 -91.625 -34.125 1 93.38 403 ASP B C 1
ATOM 8114 O O . ASP B 1 403 ? 8.023 -92.75 -34.562 1 93.38 403 ASP B O 1
ATOM 8118 N N . LEU B 1 404 ? 7.414 -90.562 -34.75 1 95.69 404 LEU B N 1
ATOM 8119 C CA . LEU B 1 404 ? 7.023 -90.75 -36.125 1 95.69 404 LEU B CA 1
ATOM 8120 C C . LEU B 1 404 ? 8.219 -91.188 -37 1 95.69 404 LEU B C 1
ATOM 8122 O O . LEU B 1 404 ? 8.094 -92 -37.875 1 95.69 404 LEU B O 1
ATOM 8126 N N . LEU B 1 405 ? 9.383 -90.625 -36.781 1 95.94 405 LEU B N 1
ATOM 8127 C CA . LEU B 1 405 ? 10.602 -91 -37.5 1 95.94 405 LEU B CA 1
ATOM 8128 C C . LEU B 1 405 ? 10.969 -92.438 -37.281 1 95.94 405 LEU B C 1
ATOM 8130 O O . LEU B 1 405 ? 11.438 -93.125 -38.188 1 95.94 405 LEU B O 1
ATOM 8134 N N . SER B 1 406 ? 10.695 -93 -36.125 1 95.38 406 SER B N 1
ATOM 8135 C CA . SER B 1 406 ? 10.93 -94.375 -35.812 1 95.38 406 SER B CA 1
ATOM 8136 C C . SER B 1 406 ? 9.984 -95.312 -36.594 1 95.38 406 SER B C 1
ATOM 8138 O O . SER B 1 406 ? 10.406 -96.312 -37.188 1 95.38 406 SER B O 1
ATOM 8140 N N . VAL B 1 407 ? 8.75 -94.812 -36.594 1 96.12 407 VAL B N 1
ATOM 8141 C CA . VAL B 1 407 ? 7.746 -95.562 -37.344 1 96.12 407 VAL B CA 1
ATOM 8142 C C . VAL B 1 407 ? 8.125 -95.625 -38.812 1 96.12 407 VAL B C 1
ATOM 8144 O O . VAL B 1 407 ? 7.992 -96.688 -39.469 1 96.12 407 VAL B O 1
ATOM 8147 N N . ILE B 1 408 ? 8.633 -94.5 -39.312 1 97.06 408 ILE B N 1
ATOM 8148 C CA . ILE B 1 408 ? 9.047 -94.438 -40.719 1 97.06 408 ILE B CA 1
ATOM 8149 C C . ILE B 1 408 ? 10.234 -95.312 -40.969 1 97.06 408 ILE B C 1
ATOM 8151 O O . ILE B 1 408 ? 10.273 -96.062 -41.969 1 97.06 408 ILE B O 1
ATOM 8155 N N . HIS B 1 409 ? 11.164 -95.438 -40.094 1 95.56 409 HIS B N 1
ATOM 8156 C CA . HIS B 1 409 ? 12.328 -96.312 -40.219 1 95.56 409 HIS B CA 1
ATOM 8157 C C . HIS B 1 409 ? 11.93 -97.75 -40.219 1 95.56 409 HIS B C 1
ATOM 8159 O O . HIS B 1 409 ? 12.352 -98.5 -41.094 1 95.56 409 HIS B O 1
ATOM 8165 N N . ASP B 1 410 ? 11.07 -98.062 -39.312 1 95.88 410 ASP B N 1
ATOM 8166 C CA . ASP B 1 410 ? 10.609 -99.438 -39.219 1 95.88 410 ASP B CA 1
ATOM 8167 C C . ASP B 1 410 ? 9.82 -99.875 -40.438 1 95.88 410 ASP B C 1
ATOM 8169 O O . ASP B 1 410 ? 10.008 -101 -40.969 1 95.88 410 ASP B O 1
ATOM 8173 N N . GLY B 1 411 ? 9.008 -98.875 -40.75 1 94.75 411 GLY B N 1
ATOM 8174 C CA . GLY B 1 411 ? 8.25 -99.188 -41.969 1 94.75 411 GLY B CA 1
ATOM 8175 C C . GLY B 1 411 ? 9.125 -99.375 -43.188 1 94.75 411 GLY B C 1
ATOM 8176 O O . GLY B 1 411 ? 8.914 -100.312 -43.969 1 94.75 411 GLY B O 1
ATOM 8177 N N . GLY B 1 412 ? 10.156 -98.562 -43.406 1 93.5 412 GLY B N 1
ATOM 8178 C CA . GLY B 1 412 ? 11.117 -98.75 -44.469 1 93.5 412 GLY B CA 1
ATOM 8179 C C . GLY B 1 412 ? 11.867 -100.062 -44.438 1 93.5 412 GLY B C 1
ATOM 8180 O O . GLY B 1 412 ? 12.07 -100.688 -45.469 1 93.5 412 GLY B O 1
ATOM 8181 N N . GLU B 1 413 ? 12.164 -100.625 -43.312 1 95.12 413 GLU B N 1
ATOM 8182 C CA . GLU B 1 413 ? 12.852 -101.875 -43.125 1 95.12 413 GLU B CA 1
ATOM 8183 C C . GLU B 1 413 ? 11.961 -103.062 -43.531 1 95.12 413 GLU B C 1
ATOM 8185 O O . GLU B 1 413 ? 12.43 -104 -44.125 1 95.12 413 GLU B O 1
ATOM 8190 N N . LYS B 1 414 ? 10.727 -102.812 -43.125 1 95.44 414 LYS B N 1
ATOM 8191 C CA . LYS B 1 414 ? 9.789 -103.875 -43.5 1 95.44 414 LYS B CA 1
ATOM 8192 C C . LYS B 1 414 ? 9.648 -104 -45 1 95.44 414 LYS B C 1
ATOM 8194 O O . LYS B 1 414 ? 9.523 -105.125 -45.531 1 95.44 414 LYS B O 1
ATOM 8199 N N . VAL B 1 415 ? 9.703 -102.875 -45.688 1 96 415 VAL B N 1
ATOM 8200 C CA . VAL B 1 415 ? 9.656 -102.938 -47.125 1 96 415 VAL B CA 1
ATOM 8201 C C . VAL B 1 415 ? 10.922 -103.562 -47.688 1 96 415 VAL B C 1
ATOM 8203 O O . VAL B 1 415 ? 10.867 -104.375 -48.625 1 96 415 VAL B O 1
ATOM 8206 N N . SER B 1 416 ? 12.008 -103.312 -47.125 1 94.81 416 SER B N 1
ATOM 8207 C CA . SER B 1 416 ? 13.273 -103.938 -47.531 1 94.81 416 SER B CA 1
ATOM 8208 C C . SER B 1 416 ? 13.25 -105.438 -47.312 1 94.81 416 SER B C 1
ATOM 8210 O O . SER B 1 416 ? 13.703 -106.188 -48.188 1 94.81 416 SER B O 1
ATOM 8212 N N . THR B 1 417 ? 12.711 -105.812 -46.25 1 95 417 THR B N 1
ATOM 8213 C CA . THR B 1 417 ? 12.562 -107.25 -45.969 1 95 417 THR B CA 1
ATOM 8214 C C . THR B 1 417 ? 11.672 -107.938 -47.031 1 95 417 THR B C 1
ATOM 8216 O O . THR B 1 417 ? 11.992 -109 -47.531 1 95 417 THR B O 1
ATOM 8219 N N . THR B 1 418 ? 10.641 -107.188 -47.281 1 95.88 418 THR B N 1
ATOM 8220 C CA . THR B 1 418 ? 9.742 -107.75 -48.312 1 95.88 418 THR B CA 1
ATOM 8221 C C . THR B 1 418 ? 10.484 -107.875 -49.625 1 95.88 418 THR B C 1
ATOM 8223 O O . THR B 1 418 ? 10.359 -108.938 -50.281 1 95.88 418 THR B O 1
ATOM 8226 N N . ASN B 1 419 ? 11.25 -107 -49.969 1 94.5 419 ASN B N 1
ATOM 8227 C CA . ASN B 1 419 ? 12.039 -107.062 -51.188 1 94.5 419 ASN B CA 1
ATOM 8228 C C . ASN B 1 419 ? 13.023 -108.188 -51.188 1 94.5 419 ASN B C 1
ATOM 8230 O O . ASN B 1 419 ? 13.172 -108.938 -52.188 1 94.5 419 ASN B O 1
ATOM 8234 N N . GLU B 1 420 ? 13.602 -108.5 -50.156 1 95.25 420 GLU B N 1
ATOM 8235 C CA . GLU B 1 420 ? 14.562 -109.562 -50.031 1 95.25 420 GLU B CA 1
ATOM 8236 C C . GLU B 1 420 ? 13.883 -110.938 -50.156 1 95.25 420 GLU B C 1
ATOM 8238 O O . GLU B 1 420 ? 14.391 -111.812 -50.844 1 95.25 420 GLU B O 1
ATOM 8243 N N . VAL B 1 421 ? 12.789 -110.938 -49.469 1 96.25 421 VAL B N 1
ATOM 8244 C CA . VAL B 1 421 ? 12.047 -112.25 -49.469 1 96.25 421 VAL B CA 1
ATOM 8245 C C . VAL B 1 421 ? 11.562 -112.5 -50.906 1 96.25 421 VAL B C 1
ATOM 8247 O O . VAL B 1 421 ? 11.688 -113.625 -51.375 1 96.25 421 VAL B O 1
ATOM 8250 N N . ILE B 1 422 ? 11.133 -111.5 -51.562 1 96 422 ILE B N 1
ATOM 8251 C CA . ILE B 1 422 ? 10.641 -111.688 -52.906 1 96 422 ILE B CA 1
ATOM 8252 C C . ILE B 1 422 ? 11.805 -112.062 -53.844 1 96 422 ILE B C 1
ATOM 8254 O O . ILE B 1 422 ? 11.656 -112.875 -54.719 1 96 422 ILE B O 1
ATOM 8258 N N . SER B 1 423 ? 12.883 -111.5 -53.656 1 95.38 423 SER B N 1
ATOM 8259 C CA . SER B 1 423 ? 14.07 -111.875 -54.438 1 95.38 423 SER B CA 1
ATOM 8260 C C . SER B 1 423 ? 14.492 -113.312 -54.188 1 95.38 423 SER B C 1
ATOM 8262 O O . SER B 1 423 ? 14.922 -114 -55.125 1 95.38 423 SER B O 1
ATOM 8264 N N . SER B 1 424 ? 14.352 -113.812 -53.031 1 95.69 424 SER B N 1
ATOM 8265 C CA . SER B 1 424 ? 14.656 -115.188 -52.719 1 95.69 424 SER B CA 1
ATOM 8266 C C . SER B 1 424 ? 13.68 -116.125 -53.406 1 95.69 424 SER B C 1
ATOM 8268 O O . SER B 1 424 ? 14.078 -117.188 -53.906 1 95.69 424 SER B O 1
ATOM 8270 N N . ILE B 1 425 ? 12.492 -115.625 -53.375 1 96.06 425 ILE B N 1
ATOM 8271 C CA . ILE B 1 425 ? 11.469 -116.375 -54.062 1 96.06 425 ILE B CA 1
ATOM 8272 C C . ILE B 1 425 ? 11.828 -116.5 -55.562 1 96.06 425 ILE B C 1
ATOM 8274 O O . ILE B 1 425 ? 11.711 -117.562 -56.156 1 96.06 425 ILE B O 1
ATOM 8278 N N . HIS B 1 426 ? 12.289 -115.5 -56.062 1 95.38 426 HIS B N 1
ATOM 8279 C CA . HIS B 1 426 ? 12.688 -115.438 -57.469 1 95.38 426 HIS B CA 1
ATOM 8280 C C . HIS B 1 426 ? 13.773 -116.438 -57.75 1 95.38 426 HIS B C 1
ATOM 8282 O O . HIS B 1 426 ? 13.727 -117.188 -58.781 1 95.38 426 HIS B O 1
ATOM 8288 N N . ARG B 1 427 ? 14.742 -116.688 -56.969 1 95.62 427 ARG B N 1
ATOM 8289 C CA . ARG B 1 427 ? 15.836 -117.625 -57.156 1 95.62 427 ARG B CA 1
ATOM 8290 C C . ARG B 1 427 ? 15.336 -119.062 -57.094 1 95.62 427 ARG B C 1
ATOM 8292 O O . ARG B 1 427 ? 15.719 -119.875 -57.906 1 95.62 427 ARG B O 1
ATOM 8299 N N . GLU B 1 428 ? 14.461 -119.188 -56.125 1 95.44 428 GLU B N 1
ATOM 8300 C CA . GLU B 1 428 ? 13.891 -120.5 -55.969 1 95.44 428 GLU B CA 1
ATOM 8301 C C . GLU B 1 428 ? 13.055 -120.938 -57.188 1 95.44 428 GLU B C 1
ATOM 8303 O O . GLU B 1 428 ? 13.094 -122.062 -57.656 1 95.44 428 GLU B O 1
ATOM 8308 N N . ILE B 1 429 ? 12.391 -119.875 -57.594 1 96.94 429 ILE B N 1
ATOM 8309 C CA . ILE B 1 429 ? 11.555 -120.062 -58.781 1 96.94 429 ILE B CA 1
ATOM 8310 C C . ILE B 1 429 ? 12.438 -120.438 -60 1 96.94 429 ILE B C 1
ATOM 8312 O O . ILE B 1 429 ? 12.102 -121.312 -60.781 1 96.94 429 ILE B O 1
ATOM 8316 N N . SER B 1 430 ? 13.516 -119.875 -60.156 1 95.25 430 SER B N 1
ATOM 8317 C CA . SER B 1 430 ? 14.469 -120.188 -61.25 1 95.25 430 SER B CA 1
ATOM 8318 C C . SER B 1 430 ? 15.008 -121.625 -61.125 1 95.25 430 SER B C 1
ATOM 8320 O O . SER B 1 430 ? 15.164 -122.312 -62.125 1 95.25 430 SER B O 1
ATOM 8322 N N . ASP B 1 431 ? 15.227 -122 -60 1 95.5 431 ASP B N 1
ATOM 8323 C CA . ASP B 1 431 ? 15.688 -123.375 -59.75 1 95.5 431 ASP B CA 1
ATOM 8324 C C . ASP B 1 431 ? 14.625 -124.375 -60.188 1 95.5 431 ASP B C 1
ATOM 8326 O O . A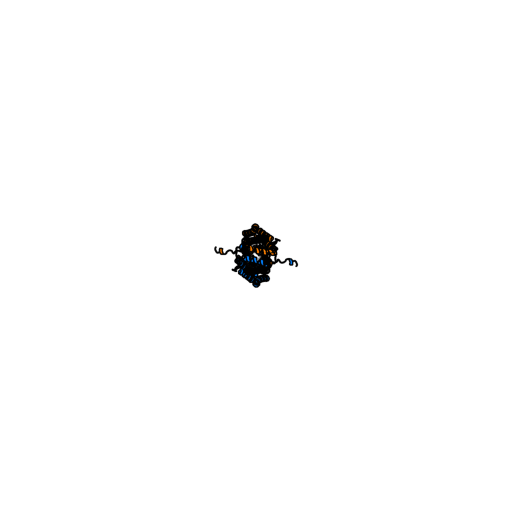SP B 1 431 ? 14.945 -125.375 -60.812 1 95.5 431 ASP B O 1
ATOM 8330 N N . ILE B 1 432 ? 13.531 -124 -59.781 1 96.81 432 ILE B N 1
ATOM 8331 C CA . ILE B 1 432 ? 12.43 -124.875 -60.156 1 96.81 432 ILE B CA 1
ATOM 8332 C C . ILE B 1 432 ? 12.289 -125 -61.656 1 96.81 432 ILE B C 1
ATOM 8334 O O . ILE B 1 432 ? 12.023 -126.062 -62.219 1 96.81 432 ILE B O 1
ATOM 8338 N N . GLN B 1 433 ? 12.453 -123.938 -62.312 1 95.75 433 GLN B N 1
ATOM 8339 C CA . GLN B 1 433 ? 12.375 -123.875 -63.75 1 95.75 433 GLN B CA 1
ATOM 8340 C C . GLN B 1 433 ? 13.398 -124.812 -64.375 1 95.75 433 GLN B C 1
ATOM 8342 O O . GLN B 1 433 ? 13.086 -125.5 -65.375 1 95.75 433 GLN B O 1
ATOM 8347 N N . GLU B 1 434 ? 14.477 -124.938 -63.875 1 96 434 GLU B N 1
ATOM 8348 C CA . GLU B 1 434 ? 15.516 -125.812 -64.375 1 96 434 GLU B CA 1
ATOM 8349 C C . GLU B 1 434 ? 15.141 -127.312 -64.188 1 96 434 GLU B C 1
ATOM 8351 O O . GLU B 1 434 ? 15.328 -128.125 -65.062 1 96 434 GLU B O 1
ATOM 8356 N N . ILE B 1 435 ? 14.656 -127.5 -63.094 1 97.06 435 ILE B N 1
ATOM 8357 C CA . ILE B 1 435 ? 14.297 -128.875 -62.781 1 97.06 435 ILE B CA 1
ATOM 8358 C C . ILE B 1 435 ? 13.141 -129.375 -63.656 1 97.06 435 ILE B C 1
ATOM 8360 O O . ILE B 1 435 ? 13.117 -130.5 -64.125 1 97.06 435 ILE B O 1
ATOM 8364 N N . ILE B 1 436 ? 12.273 -128.5 -63.844 1 97.44 436 ILE B N 1
ATOM 8365 C CA . ILE B 1 436 ? 11.109 -128.75 -64.688 1 97.44 436 ILE B CA 1
ATOM 8366 C C . ILE B 1 436 ? 11.539 -129 -66.125 1 97.44 436 ILE B C 1
ATOM 8368 O O . ILE B 1 436 ? 10.969 -129.875 -66.812 1 97.44 436 ILE B O 1
ATOM 8372 N N . GLU B 1 437 ? 12.516 -128.5 -66.562 1 95.31 437 GLU B N 1
ATOM 8373 C CA . GLU B 1 437 ? 13.078 -128.75 -67.875 1 95.31 437 GLU B CA 1
ATOM 8374 C C . GLU B 1 437 ? 13.688 -130.125 -67.938 1 95.31 437 GLU B C 1
ATOM 8376 O O . GLU B 1 437 ? 13.555 -130.875 -69 1 95.31 437 GLU B O 1
ATOM 8381 N N . ILE B 1 438 ? 14.242 -130.5 -66.938 1 96.81 438 ILE B N 1
ATOM 8382 C CA . ILE B 1 438 ? 14.797 -131.875 -66.875 1 96.81 438 ILE B CA 1
ATOM 8383 C C . ILE B 1 438 ? 13.672 -132.875 -66.875 1 96.81 438 ILE B C 1
ATOM 8385 O O . ILE B 1 438 ? 13.742 -133.875 -67.625 1 96.81 438 ILE B O 1
ATOM 8389 N N . ILE B 1 439 ? 12.711 -132.5 -66.188 1 96.19 439 ILE B N 1
ATOM 8390 C CA . ILE B 1 439 ? 11.578 -133.5 -66.125 1 96.19 439 ILE B CA 1
ATOM 8391 C C . ILE B 1 439 ? 10.945 -133.625 -67.5 1 96.19 439 ILE B C 1
ATOM 8393 O O . ILE B 1 439 ? 10.586 -134.625 -67.938 1 96.19 439 ILE B O 1
ATOM 8397 N N . ASP B 1 440 ? 10.836 -132.5 -68.125 1 95.12 440 ASP B N 1
ATOM 8398 C CA . ASP B 1 440 ? 10.297 -132.5 -69.5 1 95.12 440 ASP B CA 1
ATOM 8399 C C . ASP B 1 440 ? 11.156 -133.375 -70.438 1 95.12 440 ASP B C 1
ATOM 8401 O O . ASP B 1 440 ? 10.641 -134.125 -71.25 1 95.12 440 ASP B O 1
ATOM 8405 N N . THR B 1 441 ? 12.375 -133.25 -70.312 1 96.06 441 THR B N 1
ATOM 8406 C CA . THR B 1 441 ? 13.305 -134 -71.125 1 96.06 441 THR B CA 1
ATOM 8407 C C . THR B 1 441 ? 13.211 -135.5 -70.812 1 96.06 441 THR B C 1
ATOM 8409 O O . THR B 1 441 ? 13.219 -136.375 -71.75 1 96.06 441 THR B O 1
ATOM 8412 N N . VAL B 1 442 ? 13.133 -135.75 -69.625 1 95.62 442 VAL B N 1
ATOM 8413 C CA . VAL B 1 442 ? 13.016 -137.125 -69.188 1 95.62 442 VAL B CA 1
ATOM 8414 C C . VAL B 1 442 ? 11.711 -137.75 -69.75 1 95.62 442 VAL B C 1
ATOM 8416 O O . VAL B 1 442 ? 11.68 -138.875 -70.125 1 95.62 442 VAL B O 1
ATOM 8419 N N . ALA B 1 443 ? 10.711 -137 -69.688 1 95.62 443 ALA B N 1
ATOM 8420 C CA . ALA B 1 443 ? 9.422 -137.375 -70.188 1 95.62 443 ALA B CA 1
ATOM 8421 C C . ALA B 1 443 ? 9.5 -137.625 -71.688 1 95.62 443 ALA B C 1
ATOM 8423 O O . ALA B 1 443 ? 8.945 -138.625 -72.188 1 95.62 443 ALA B O 1
ATOM 8424 N N . GLU B 1 444 ? 10.227 -137 -72.375 1 94.75 444 GLU B N 1
ATOM 8425 C CA . GLU B 1 444 ? 10.43 -137.25 -73.812 1 94.75 444 GLU B CA 1
ATOM 8426 C C . GLU B 1 444 ? 11.25 -138.5 -74.125 1 94.75 444 GLU B C 1
ATOM 8428 O O . GLU B 1 444 ? 10.953 -139.25 -75.062 1 94.75 444 GLU B O 1
ATOM 8433 N N . GLN B 1 445 ? 12.172 -138.625 -73.312 1 95.25 445 GLN B N 1
ATOM 8434 C CA . GLN B 1 445 ? 13.016 -139.75 -73.438 1 95.25 445 GLN B CA 1
ATOM 8435 C C . GLN B 1 445 ? 12.25 -141 -73.125 1 95.25 445 GLN B C 1
ATOM 8437 O O . GLN B 1 445 ? 12.398 -142 -73.812 1 95.25 445 GLN B O 1
ATOM 8442 N N . THR B 1 446 ? 11.492 -140.75 -72.062 1 92.44 446 THR B N 1
ATOM 8443 C CA . THR B 1 446 ? 10.656 -141.875 -71.688 1 92.44 446 THR B CA 1
ATOM 8444 C C . THR B 1 446 ? 9.633 -142.25 -72.812 1 92.44 446 THR B C 1
ATOM 8446 O O . THR B 1 446 ? 9.375 -143.375 -73.125 1 92.44 446 THR B O 1
ATOM 8449 N N . ASN B 1 447 ? 9.086 -141.25 -73.312 1 93.38 447 ASN B N 1
ATOM 8450 C CA . ASN B 1 447 ? 8.148 -141.5 -74.438 1 93.38 447 ASN B CA 1
ATOM 8451 C C . ASN B 1 447 ? 8.812 -142.125 -75.625 1 93.38 447 ASN B C 1
ATOM 8453 O O . ASN B 1 447 ? 8.242 -143 -76.25 1 93.38 447 ASN B O 1
ATOM 8457 N N . LEU B 1 448 ? 9.953 -141.875 -76 1 93.06 448 LEU B N 1
ATOM 8458 C CA . LEU B 1 448 ? 10.695 -142.375 -77.125 1 93.06 448 LEU B CA 1
ATOM 8459 C C . LEU B 1 448 ? 11.062 -143.875 -76.812 1 93.06 448 LEU B C 1
ATOM 8461 O O . LEU B 1 448 ? 10.953 -144.75 -77.75 1 93.06 448 LEU B O 1
ATOM 8465 N N . LEU B 1 449 ? 11.484 -144 -75.688 1 91.25 449 LEU B N 1
ATOM 8466 C CA . LEU B 1 449 ? 11.836 -145.375 -75.312 1 91.25 449 LEU B CA 1
ATOM 8467 C C . LEU B 1 449 ? 10.609 -146.375 -75.375 1 91.25 449 LEU B C 1
ATOM 8469 O O . LEU B 1 449 ? 10.695 -147.5 -75.812 1 91.25 449 LEU B O 1
ATOM 8473 N N . SER B 1 450 ? 9.484 -145.875 -74.938 1 88.12 450 SER B N 1
ATOM 8474 C CA . SER B 1 450 ? 8.242 -146.625 -74.938 1 88.12 450 SER B CA 1
ATOM 8475 C C . SER B 1 450 ? 7.746 -146.875 -76.375 1 88.12 450 SER B C 1
ATOM 8477 O O . SER B 1 450 ? 7.211 -147.875 -76.688 1 88.12 450 SER B O 1
ATOM 8479 N N . MET B 1 451 ? 8 -146 -77.25 1 89.56 451 MET B N 1
ATOM 8480 C CA . MET B 1 451 ? 7.652 -146.25 -78.688 1 89.56 451 MET B CA 1
ATOM 8481 C C . MET B 1 451 ? 8.516 -147.25 -79.312 1 89.56 451 MET B C 1
ATOM 8483 O O . MET B 1 451 ? 8 -148.125 -80 1 89.56 451 MET B O 1
ATOM 8487 N N . ASN B 1 452 ? 9.648 -147.25 -79 1 87.25 452 ASN B N 1
ATOM 8488 C CA . ASN B 1 452 ? 10.547 -148.25 -79.5 1 87.25 452 ASN B CA 1
ATOM 8489 C C . ASN B 1 452 ? 10.195 -149.625 -79 1 87.25 452 ASN B C 1
ATOM 8491 O O . ASN B 1 452 ? 10.281 -150.625 -79.75 1 87.25 452 ASN B O 1
ATOM 8495 N N . ALA B 1 453 ? 9.883 -149.625 -77.688 1 84.88 453 ALA B N 1
ATOM 8496 C CA . ALA B 1 453 ? 9.461 -150.875 -77.125 1 84.88 453 ALA B CA 1
ATOM 8497 C C . ALA B 1 453 ? 8.164 -151.375 -77.75 1 84.88 453 ALA B C 1
ATOM 8499 O O . ALA B 1 453 ? 7.984 -152.5 -77.938 1 84.88 453 ALA B O 1
ATOM 8500 N N . ALA B 1 454 ? 7.27 -150.5 -78.125 1 87.56 454 ALA B N 1
ATOM 8501 C CA . ALA B 1 454 ? 6.027 -150.875 -78.812 1 87.56 454 ALA B CA 1
ATOM 8502 C C . ALA B 1 454 ? 6.301 -151.5 -80.188 1 87.56 454 ALA B C 1
ATOM 8504 O O . ALA B 1 454 ? 5.676 -152.375 -80.625 1 87.56 454 ALA B O 1
ATOM 8505 N N . ILE B 1 455 ? 7.191 -151 -80.812 1 84.06 455 ILE B N 1
ATOM 8506 C CA . ILE B 1 455 ? 7.566 -151.375 -82.188 1 84.06 455 ILE B CA 1
ATOM 8507 C C . ILE B 1 455 ? 8.195 -152.875 -82.125 1 84.06 455 ILE B C 1
ATOM 8509 O O . ILE B 1 455 ? 7.863 -153.75 -82.875 1 84.06 455 ILE B O 1
ATOM 8513 N N . GLU B 1 456 ? 9.078 -153 -81.25 1 79.62 456 GLU B N 1
ATOM 8514 C CA . GLU B 1 456 ? 9.758 -154.25 -81.125 1 79.62 456 GLU B CA 1
ATOM 8515 C C . GLU B 1 456 ? 8.789 -155.375 -80.688 1 79.62 456 GLU B C 1
ATOM 8517 O O . GLU B 1 456 ? 8.906 -156.5 -81.125 1 79.62 456 GLU B O 1
ATOM 8522 N N . SER B 1 457 ? 7.805 -154.875 -79.75 1 84.62 457 SER B N 1
ATOM 8523 C CA . SER B 1 457 ? 6.785 -155.875 -79.312 1 84.62 457 SER B CA 1
ATOM 8524 C C . SER B 1 457 ? 5.906 -156.375 -80.5 1 84.62 457 SER B C 1
ATOM 8526 O O . SER B 1 457 ? 5.496 -157.5 -80.562 1 84.62 457 SER B O 1
ATOM 8528 N N . ALA B 1 458 ? 5.672 -155.625 -81.438 1 81.94 458 ALA B N 1
ATOM 8529 C CA . ALA B 1 458 ? 4.91 -155.875 -82.625 1 81.94 458 ALA B CA 1
ATOM 8530 C C . ALA B 1 458 ? 5.688 -156.875 -83.562 1 81.94 458 ALA B C 1
ATOM 8532 O O . ALA B 1 458 ? 5.109 -157.75 -84.125 1 81.94 458 ALA B O 1
ATOM 8533 N N . HIS B 1 459 ? 6.871 -156.75 -83.625 1 80.88 459 HIS B N 1
ATOM 8534 C CA . HIS B 1 459 ? 7.746 -157.625 -84.438 1 80.88 459 HIS B CA 1
ATOM 8535 C C . HIS B 1 459 ? 7.859 -159 -83.875 1 80.88 459 HIS B C 1
ATOM 8537 O O . HIS B 1 459 ? 8.195 -159.875 -84.625 1 80.88 459 HIS B O 1
ATOM 8543 N N . ALA B 1 460 ? 7.688 -159.125 -82.562 1 80.25 460 ALA B N 1
ATOM 8544 C CA . ALA B 1 460 ? 7.84 -160.375 -81.875 1 80.25 460 ALA B CA 1
ATOM 8545 C C . ALA B 1 460 ? 6.562 -161.25 -82 1 80.25 460 ALA B C 1
ATOM 8547 O O . ALA B 1 460 ? 6.508 -162.375 -81.5 1 80.25 460 ALA B O 1
ATOM 8548 N N . GLY B 1 461 ? 5.426 -160.75 -82.625 1 78 461 GLY B N 1
ATOM 8549 C CA . GLY B 1 461 ? 4.199 -161.5 -83 1 78 461 GLY B CA 1
ATOM 8550 C C . GLY B 1 461 ? 3.352 -161.875 -81.75 1 78 461 GLY B C 1
ATOM 8551 O O . GLY B 1 461 ? 3.041 -161 -80.938 1 78 461 GLY B O 1
ATOM 8552 N N . GLU B 1 462 ? 3.104 -163.25 -81.562 1 75.62 462 GLU B N 1
ATOM 8553 C CA . GLU B 1 462 ? 2.197 -163.75 -80.5 1 75.62 462 GLU B CA 1
ATOM 8554 C C . GLU B 1 462 ? 2.869 -163.625 -79.125 1 75.62 462 GLU B C 1
ATOM 8556 O O . GLU B 1 462 ? 2.207 -163.375 -78.125 1 75.62 462 GLU B O 1
ATOM 8561 N N . ALA B 1 463 ? 4.148 -163.625 -79.062 1 75 463 ALA B N 1
ATOM 8562 C CA . ALA B 1 463 ? 4.926 -163.625 -77.812 1 75 463 ALA B CA 1
ATOM 8563 C C . ALA B 1 463 ? 5.09 -162.25 -77.25 1 75 463 ALA B C 1
ATOM 8565 O O . ALA B 1 463 ? 5.375 -162 -76.062 1 75 463 ALA B O 1
ATOM 8566 N N . GLY B 1 464 ? 4.66 -161.25 -78.125 1 79.19 464 GLY B N 1
ATOM 8567 C CA . GLY B 1 464 ? 4.902 -159.875 -77.75 1 79.19 464 GLY B CA 1
ATOM 8568 C C . GLY B 1 464 ? 3.637 -159.125 -77.375 1 79.19 464 GLY B C 1
ATOM 8569 O O . GLY B 1 464 ? 3.684 -157.875 -77.062 1 79.19 464 GLY B O 1
ATOM 8570 N N . ARG B 1 465 ? 2.586 -159.75 -77.375 1 83.19 465 ARG B N 1
ATOM 8571 C CA . ARG B 1 465 ? 1.301 -159.125 -77.188 1 83.19 465 ARG B CA 1
ATOM 8572 C C . ARG B 1 465 ? 1.206 -158.5 -75.812 1 83.19 465 ARG B C 1
ATOM 8574 O O . ARG B 1 465 ? 0.713 -157.375 -75.688 1 83.19 465 ARG B O 1
ATOM 8581 N N . GLY B 1 466 ? 1.7 -159 -74.812 1 82.38 466 GLY B N 1
ATOM 8582 C CA . GLY B 1 466 ? 1.692 -158.5 -73.5 1 82.38 466 GLY B CA 1
ATOM 8583 C C . GLY B 1 466 ? 2.598 -157.25 -73.312 1 82.38 466 GLY B C 1
ATOM 8584 O O . GLY B 1 466 ? 2.227 -156.375 -72.625 1 82.38 466 GLY B O 1
ATOM 8585 N N . PHE B 1 467 ? 3.758 -157.25 -74 1 83.69 467 PHE B N 1
ATOM 8586 C CA . PHE B 1 467 ? 4.73 -156.125 -73.875 1 83.69 467 PHE B CA 1
ATOM 8587 C C . PHE B 1 467 ? 4.242 -154.875 -74.625 1 83.69 467 PHE B C 1
ATOM 8589 O O . PHE B 1 467 ? 4.516 -153.75 -74.25 1 83.69 467 PHE B O 1
ATOM 8596 N N . ALA B 1 468 ? 3.426 -155.125 -75.688 1 86.56 468 ALA B N 1
ATOM 8597 C CA . ALA B 1 468 ? 2.855 -154.125 -76.438 1 86.56 468 ALA B CA 1
ATOM 8598 C C . ALA B 1 468 ? 1.88 -153.25 -75.625 1 86.56 468 ALA B C 1
ATOM 8600 O O . ALA B 1 468 ? 1.88 -152 -75.688 1 86.56 468 ALA B O 1
ATOM 8601 N N . VAL B 1 469 ? 1.23 -153.875 -74.625 1 89.38 469 VAL B N 1
ATOM 8602 C CA . VAL B 1 469 ? 0.266 -153.25 -73.75 1 89.38 469 VAL B CA 1
ATOM 8603 C C . VAL B 1 469 ? 1.002 -152.375 -72.688 1 89.38 469 VAL B C 1
ATOM 8605 O O . VAL B 1 469 ? 0.642 -151.25 -72.438 1 89.38 469 VAL B O 1
ATOM 8608 N N . VAL B 1 470 ? 2.016 -152.875 -72.312 1 90.25 470 VAL B N 1
ATOM 8609 C CA . VAL B 1 470 ? 2.811 -152.25 -71.25 1 90.25 470 VAL B CA 1
ATOM 8610 C C . VAL B 1 470 ? 3.518 -151 -71.875 1 90.25 470 VAL B C 1
ATOM 8612 O O . VAL B 1 470 ? 3.525 -150 -71.312 1 90.25 470 VAL B O 1
ATOM 8615 N N . ALA B 1 471 ? 4.066 -151.125 -73.062 1 88.12 471 ALA B N 1
ATOM 8616 C CA . ALA B 1 471 ? 4.758 -150.125 -73.75 1 88.12 471 ALA B CA 1
ATOM 8617 C C . ALA B 1 471 ? 3.803 -149 -74.125 1 88.12 471 ALA B C 1
ATOM 8619 O O . ALA B 1 471 ? 4.164 -147.75 -74 1 88.12 471 ALA B O 1
ATOM 8620 N N . GLU B 1 472 ? 2.562 -149.375 -74.375 1 89.69 472 GLU B N 1
ATOM 8621 C CA . GLU B 1 472 ? 1.568 -148.375 -74.688 1 89.69 472 GLU B CA 1
ATOM 8622 C C . GLU B 1 472 ? 1.128 -147.625 -73.438 1 89.69 472 GLU B C 1
ATOM 8624 O O . GLU B 1 472 ? 0.913 -146.375 -73.5 1 89.69 472 GLU B O 1
ATOM 8629 N N . GLU B 1 473 ? 1.062 -148.25 -72.375 1 93.12 473 GLU B N 1
ATOM 8630 C CA . GLU B 1 473 ? 0.679 -147.625 -71.125 1 93.12 473 GLU B CA 1
ATOM 8631 C C . GLU B 1 473 ? 1.78 -146.625 -70.625 1 93.12 473 GLU B C 1
ATOM 8633 O O . GLU B 1 473 ? 1.501 -145.625 -70.188 1 93.12 473 GLU B O 1
ATOM 8638 N N . ILE B 1 474 ? 2.992 -147 -70.812 1 93.62 474 ILE B N 1
ATOM 8639 C CA . ILE B 1 474 ? 4.129 -146.125 -70.438 1 93.62 474 ILE B CA 1
ATOM 8640 C C . ILE B 1 474 ? 4.207 -145 -71.312 1 93.62 474 ILE B C 1
ATOM 8642 O O . ILE B 1 474 ? 4.539 -143.875 -70.875 1 93.62 474 ILE B O 1
ATOM 8646 N N . ARG B 1 475 ? 3.902 -145.25 -72.5 1 94.12 475 ARG B N 1
ATOM 8647 C CA . ARG B 1 475 ? 3.871 -144.125 -73.438 1 94.12 475 ARG B CA 1
ATOM 8648 C C . ARG B 1 475 ? 2.842 -143 -73.062 1 94.12 475 ARG B C 1
ATOM 8650 O O . ARG B 1 475 ? 3.133 -141.875 -73 1 94.12 475 ARG B O 1
ATOM 8657 N N . LYS B 1 476 ? 1.707 -143.5 -72.625 1 94.94 476 LYS B N 1
ATOM 8658 C CA . LYS B 1 476 ? 0.643 -142.5 -72.188 1 94.94 476 LYS B CA 1
ATOM 8659 C C . LYS B 1 476 ? 1.044 -141.875 -70.875 1 94.94 476 LYS B C 1
ATOM 8661 O O . LYS B 1 476 ? 0.768 -140.625 -70.75 1 94.94 476 LYS B O 1
ATOM 8666 N N . LEU B 1 477 ? 1.774 -142.375 -70.125 1 94.56 477 LEU B N 1
ATOM 8667 C CA . LEU B 1 477 ? 2.234 -141.75 -68.875 1 94.56 477 LEU B CA 1
ATOM 8668 C C . LEU B 1 477 ? 3.338 -140.75 -69.125 1 94.56 477 LEU B C 1
ATOM 8670 O O . LEU B 1 477 ? 3.377 -139.75 -68.5 1 94.56 477 LEU B O 1
ATOM 8674 N N . ALA B 1 478 ? 4.164 -141 -70 1 94.81 478 ALA B N 1
ATOM 8675 C CA . ALA B 1 478 ? 5.219 -140.125 -70.438 1 94.81 478 ALA B CA 1
ATOM 8676 C C . ALA B 1 478 ? 4.633 -138.875 -71.062 1 94.81 478 ALA B C 1
ATOM 8678 O O . ALA B 1 478 ? 5.082 -137.75 -70.75 1 94.81 478 ALA B O 1
ATOM 8679 N N . GLU B 1 479 ? 3.639 -139.125 -71.812 1 94.75 479 GLU B N 1
ATOM 8680 C CA . GLU B 1 479 ? 2.947 -138 -72.438 1 94.75 479 GLU B CA 1
ATOM 8681 C C . GLU B 1 479 ? 2.248 -137.125 -71.375 1 94.75 479 GLU B C 1
ATOM 8683 O O . GLU B 1 479 ? 2.283 -135.875 -71.5 1 94.75 479 GLU B O 1
ATOM 8688 N N . SER B 1 480 ? 1.756 -137.75 -70.5 1 95.44 480 SER B N 1
ATOM 8689 C CA . SER B 1 480 ? 1.097 -137.125 -69.375 1 95.44 480 SER B CA 1
ATOM 8690 C C . SER B 1 480 ? 2.098 -136.25 -68.562 1 95.44 480 SER B C 1
ATOM 8692 O O . SER B 1 480 ? 1.835 -135.125 -68.188 1 95.44 480 SER B O 1
ATOM 8694 N N . THR B 1 481 ? 3.254 -136.75 -68.312 1 95.88 481 THR B N 1
ATOM 8695 C CA . THR B 1 481 ? 4.297 -136 -67.562 1 95.88 481 THR B CA 1
ATOM 8696 C C . THR B 1 481 ? 4.793 -134.875 -68.312 1 95.88 481 THR B C 1
ATOM 8698 O O . THR B 1 481 ? 4.973 -133.75 -67.75 1 95.88 481 THR B O 1
ATOM 8701 N N . GLY B 1 482 ? 4.945 -135.125 -69.562 1 94.81 482 GLY B N 1
ATOM 8702 C CA . GLY B 1 482 ? 5.355 -134 -70.438 1 94.81 482 GLY B CA 1
ATOM 8703 C C . GLY B 1 482 ? 4.352 -132.875 -70.438 1 94.81 482 GLY B C 1
ATOM 8704 O O . GLY B 1 482 ? 4.727 -131.625 -70.375 1 94.81 482 GLY B O 1
ATOM 8705 N N . GLU B 1 483 ? 3.096 -133.125 -70.5 1 96.25 483 GLU B N 1
ATOM 8706 C CA . GLU B 1 483 ? 2.035 -132.125 -70.5 1 96.25 483 GLU B CA 1
ATOM 8707 C C . GLU B 1 483 ? 2.002 -131.375 -69.125 1 96.25 483 GLU B C 1
ATOM 8709 O O . GLU B 1 483 ? 1.871 -130.125 -69.125 1 96.25 483 GLU B O 1
ATOM 8714 N N . HIS B 1 484 ? 2.193 -132.125 -68.125 1 96.56 484 HIS B N 1
ATOM 8715 C CA . HIS B 1 484 ? 2.203 -131.5 -66.812 1 96.56 484 HIS B CA 1
ATOM 8716 C C . HIS B 1 484 ? 3.451 -130.625 -66.625 1 96.56 484 HIS B C 1
ATOM 8718 O O . HIS B 1 484 ? 3.385 -129.5 -66.062 1 96.56 484 HIS B O 1
ATOM 8724 N N . ALA B 1 485 ? 4.559 -131 -67.125 1 96.44 485 ALA B N 1
ATOM 8725 C CA . ALA B 1 485 ? 5.793 -130.125 -67.062 1 96.44 485 ALA B CA 1
ATOM 8726 C C . ALA B 1 485 ? 5.648 -128.875 -67.812 1 96.44 485 ALA B C 1
ATOM 8728 O O . ALA B 1 485 ? 6.082 -127.812 -67.312 1 96.44 485 ALA B O 1
ATOM 8729 N N . ASP B 1 486 ? 4.941 -129 -68.938 1 95.69 486 ASP B N 1
ATOM 8730 C CA . ASP B 1 486 ? 4.699 -127.875 -69.75 1 95.69 486 ASP B CA 1
ATOM 8731 C C . ASP B 1 486 ? 3.785 -126.875 -69 1 95.69 486 ASP B C 1
ATOM 8733 O O . ASP B 1 486 ? 4.023 -125.688 -69 1 95.69 486 ASP B O 1
ATOM 8737 N N . ARG B 1 487 ? 2.881 -127.375 -68.312 1 96.38 487 ARG B N 1
ATOM 8738 C CA . ARG B 1 487 ? 1.968 -126.562 -67.562 1 96.38 487 ARG B CA 1
ATOM 8739 C C . ARG B 1 487 ? 2.693 -125.875 -66.375 1 96.38 487 ARG B C 1
ATOM 8741 O O . ARG B 1 487 ? 2.461 -124.688 -66.125 1 96.38 487 ARG B O 1
ATOM 8748 N N . ILE B 1 488 ? 3.541 -126.375 -65.812 1 96.81 488 ILE B N 1
ATOM 8749 C CA . ILE B 1 488 ? 4.309 -125.812 -64.688 1 96.81 488 ILE B CA 1
ATOM 8750 C C . ILE B 1 488 ? 5.246 -124.75 -65.25 1 96.81 488 ILE B C 1
ATOM 8752 O O . ILE B 1 488 ? 5.379 -123.688 -64.625 1 96.81 488 ILE B O 1
ATOM 8756 N N . SER B 1 489 ? 5.867 -125.125 -66.375 1 96.44 489 SER B N 1
ATOM 8757 C CA . SER B 1 489 ? 6.766 -124.188 -67 1 96.44 489 SER B CA 1
ATOM 8758 C C . SER B 1 489 ? 6.043 -122.875 -67.312 1 96.44 489 SER B C 1
ATOM 8760 O O . SER B 1 489 ? 6.578 -121.812 -67.062 1 96.44 489 SER B O 1
ATOM 8762 N N . GLN B 1 490 ? 4.781 -122.938 -67.688 1 96.38 490 GLN B N 1
ATOM 8763 C CA . GLN B 1 490 ? 3.979 -121.812 -68 1 96.38 490 GLN B CA 1
ATOM 8764 C C . GLN B 1 490 ? 3.615 -121.062 -66.75 1 96.38 490 GLN B C 1
ATOM 8766 O O . GLN B 1 490 ? 3.686 -119.812 -66.688 1 96.38 490 GLN B O 1
ATOM 8771 N N . SER B 1 491 ? 3.338 -121.688 -65.75 1 96.62 491 SER B N 1
ATOM 8772 C CA . SER B 1 491 ? 3.008 -121.125 -64.438 1 96.62 491 SER B CA 1
ATOM 8773 C C . SER B 1 491 ? 4.211 -120.375 -63.844 1 96.62 491 SER B C 1
ATOM 8775 O O . SER B 1 491 ? 4.078 -119.25 -63.344 1 96.62 491 SER B O 1
ATOM 8777 N N . LEU B 1 492 ? 5.352 -120.875 -63.969 1 97.38 492 LEU B N 1
ATOM 8778 C CA . LEU B 1 492 ? 6.574 -120.312 -63.438 1 97.38 492 LEU B CA 1
ATOM 8779 C C . LEU B 1 492 ? 6.918 -119 -64.188 1 97.38 492 LEU B C 1
ATOM 8781 O O . LEU B 1 492 ? 7.406 -118.062 -63.594 1 97.38 492 LEU B O 1
ATOM 8785 N N . SER B 1 493 ? 6.613 -119.125 -65.5 1 95.94 493 SER B N 1
ATOM 8786 C CA . SER B 1 493 ? 6.844 -117.938 -66.312 1 95.94 493 SER B CA 1
ATOM 8787 C C . SER B 1 493 ? 5.938 -116.812 -65.812 1 95.94 493 SER B C 1
ATOM 8789 O O . SER B 1 493 ? 6.383 -115.688 -65.688 1 95.94 493 SER B O 1
ATOM 8791 N N . ARG B 1 494 ? 4.719 -117.125 -65.438 1 95.5 494 ARG B N 1
ATOM 8792 C CA . ARG B 1 494 ? 3.779 -116.125 -64.938 1 95.5 494 ARG B CA 1
ATOM 8793 C C . ARG B 1 494 ? 4.203 -115.625 -63.531 1 95.5 494 ARG B C 1
ATOM 8795 O O . ARG B 1 494 ? 4.105 -114.438 -63.25 1 95.5 494 ARG B O 1
ATOM 8802 N N . ILE B 1 495 ? 4.723 -116.375 -62.781 1 96.88 495 ILE B N 1
ATOM 8803 C CA . ILE B 1 495 ? 5.184 -116 -61.438 1 96.88 495 ILE B CA 1
ATOM 8804 C C . ILE B 1 495 ? 6.375 -115.062 -61.562 1 96.88 495 ILE B C 1
ATOM 8806 O O . ILE B 1 495 ? 6.465 -114.125 -60.812 1 96.88 495 ILE B O 1
ATOM 8810 N N . THR B 1 496 ? 7.262 -115.5 -62.531 1 96.19 496 THR B N 1
ATOM 8811 C CA . THR B 1 496 ? 8.438 -114.688 -62.719 1 96.19 496 THR B CA 1
ATOM 8812 C C . THR B 1 496 ? 8.023 -113.25 -63.062 1 96.19 496 THR B C 1
ATOM 8814 O O . THR B 1 496 ? 8.586 -112.312 -62.562 1 96.19 496 THR B O 1
ATOM 8817 N N . ASP B 1 497 ? 6.934 -113.125 -63.844 1 95.69 497 ASP B N 1
ATOM 8818 C CA . ASP B 1 497 ? 6.426 -111.812 -64.25 1 95.69 497 ASP B CA 1
ATOM 8819 C C . ASP B 1 497 ? 5.82 -111.062 -63.031 1 95.69 497 ASP B C 1
ATOM 8821 O O . ASP B 1 497 ? 6.035 -109.875 -62.844 1 95.69 497 ASP B O 1
ATOM 8825 N N . ARG B 1 498 ? 5.191 -111.75 -62.219 1 95.38 498 ARG B N 1
ATOM 8826 C CA . ARG B 1 498 ? 4.559 -111.125 -61.031 1 95.38 498 ARG B CA 1
ATOM 8827 C C . ARG B 1 498 ? 5.598 -110.75 -60 1 95.38 498 ARG B C 1
ATOM 8829 O O . ARG B 1 498 ? 5.434 -109.75 -59.312 1 95.38 498 ARG B O 1
ATOM 8836 N N . ILE B 1 499 ? 6.637 -111.438 -59.938 1 96 499 ILE B N 1
ATOM 8837 C CA . ILE B 1 499 ? 7.727 -111.125 -59.031 1 96 499 ILE B CA 1
ATOM 8838 C C . ILE B 1 499 ? 8.344 -109.812 -59.406 1 96 499 ILE B C 1
ATOM 8840 O O . ILE B 1 499 ? 8.586 -108.938 -58.562 1 96 499 ILE B O 1
ATOM 8844 N N . GLN B 1 500 ? 8.484 -109.688 -60.75 1 95.81 500 GLN B N 1
ATOM 8845 C CA . GLN B 1 500 ? 9.047 -108.438 -61.219 1 95.81 500 GLN B CA 1
ATOM 8846 C C . GLN B 1 500 ? 8.133 -107.25 -60.875 1 95.81 500 GLN B C 1
ATOM 8848 O O . GLN B 1 500 ? 8.609 -106.188 -60.5 1 95.81 500 GLN B O 1
ATOM 8853 N N . GLN B 1 501 ? 6.871 -107.5 -60.938 1 95.44 501 GLN B N 1
ATOM 8854 C CA . GLN B 1 501 ? 5.898 -106.438 -60.594 1 95.44 501 GLN B CA 1
ATOM 8855 C C . GLN B 1 501 ? 5.941 -106.125 -59.094 1 95.44 501 GLN B C 1
ATOM 8857 O O . GLN B 1 501 ? 5.91 -105 -58.688 1 95.44 501 GLN B O 1
ATOM 8862 N N . ALA B 1 502 ? 6.113 -107 -58.25 1 95.25 502 ALA B N 1
ATOM 8863 C CA . ALA B 1 502 ? 6.168 -106.875 -56.812 1 95.25 502 ALA B CA 1
ATOM 8864 C C . ALA B 1 502 ? 7.434 -106.125 -56.375 1 95.25 502 ALA B C 1
ATOM 8866 O O . ALA B 1 502 ? 7.387 -105.25 -55.531 1 95.25 502 ALA B O 1
ATOM 8867 N N . LEU B 1 503 ? 8.516 -106.562 -57.062 1 95.25 503 LEU B N 1
ATOM 8868 C CA . LEU B 1 503 ? 9.781 -105.875 -56.75 1 95.25 503 LEU B CA 1
ATOM 8869 C C . LEU B 1 503 ? 9.734 -104.375 -57.125 1 95.25 503 LEU B C 1
ATOM 8871 O O . LEU B 1 503 ? 10.219 -103.562 -56.344 1 95.25 503 LEU B O 1
ATOM 8875 N N . ARG B 1 504 ? 9.031 -104 -58.219 1 94.81 504 ARG B N 1
ATOM 8876 C CA . ARG B 1 504 ? 8.898 -102.625 -58.625 1 94.81 504 ARG B CA 1
ATOM 8877 C C . ARG B 1 504 ? 8.023 -101.875 -57.656 1 94.81 504 ARG B C 1
ATOM 8879 O O . ARG B 1 504 ? 8.367 -100.75 -57.219 1 94.81 504 ARG B O 1
ATOM 8886 N N . ALA B 1 505 ? 6.984 -102.438 -57.219 1 94.38 505 ALA B N 1
ATOM 8887 C CA . ALA B 1 505 ? 6.074 -101.812 -56.281 1 94.38 505 ALA B CA 1
ATOM 8888 C C . ALA B 1 505 ? 6.742 -101.562 -54.906 1 94.38 505 ALA B C 1
ATOM 8890 O O . ALA B 1 505 ? 6.586 -100.562 -54.281 1 94.38 505 ALA B O 1
ATOM 8891 N N . SER B 1 506 ? 7.492 -102.562 -54.531 1 93.81 506 SER B N 1
ATOM 8892 C CA . SER B 1 506 ? 8.203 -102.438 -53.25 1 93.81 506 SER B CA 1
ATOM 8893 C C . SER B 1 506 ? 9.281 -101.375 -53.281 1 93.81 506 SER B C 1
ATOM 8895 O O . SER B 1 506 ? 9.453 -100.625 -52.312 1 93.81 506 SER B O 1
ATOM 8897 N N . ASP B 1 507 ? 9.875 -101.312 -54.438 1 93.69 507 ASP B N 1
ATOM 8898 C CA . ASP B 1 507 ? 10.898 -100.25 -54.594 1 93.69 507 ASP B CA 1
ATOM 8899 C C . ASP B 1 507 ? 10.281 -98.875 -54.531 1 93.69 507 ASP B C 1
ATOM 8901 O O . ASP B 1 507 ? 10.852 -97.938 -53.938 1 93.69 507 ASP B O 1
ATOM 8905 N N . GLU B 1 508 ? 9.18 -98.688 -55.062 1 94.56 508 GLU B N 1
ATOM 8906 C CA . GLU B 1 508 ? 8.484 -97.438 -55.031 1 94.56 508 GLU B CA 1
ATOM 8907 C C . GLU B 1 508 ? 8.016 -97.125 -53.594 1 94.56 508 GLU B C 1
ATOM 8909 O O . GLU B 1 508 ? 8.07 -95.938 -53.188 1 94.56 508 GLU B O 1
ATOM 8914 N N . SER B 1 509 ? 7.668 -98.062 -52.844 1 95.25 509 SER B N 1
ATOM 8915 C CA . SER B 1 509 ? 7.285 -97.875 -51.469 1 95.25 509 SER B CA 1
ATOM 8916 C C . SER B 1 509 ? 8.484 -97.438 -50.625 1 95.25 509 SER B C 1
ATOM 8918 O O . SER B 1 509 ? 8.367 -96.625 -49.719 1 95.25 509 SER B O 1
ATOM 8920 N N . ARG B 1 510 ? 9.57 -98.125 -50.906 1 93 510 ARG B N 1
ATOM 8921 C CA . ARG B 1 510 ? 10.797 -97.75 -50.219 1 93 510 ARG B CA 1
ATOM 8922 C C . ARG B 1 510 ? 11.164 -96.312 -50.438 1 93 510 ARG B C 1
ATOM 8924 O O . ARG B 1 510 ? 11.523 -95.625 -49.5 1 93 510 ARG B O 1
ATOM 8931 N N . HIS B 1 511 ? 10.93 -95.812 -51.688 1 95.06 511 HIS B N 1
ATOM 8932 C CA . HIS B 1 511 ? 11.211 -94.375 -52 1 95.06 511 HIS B CA 1
ATOM 8933 C C . HIS B 1 511 ? 10.234 -93.438 -51.312 1 95.06 511 HIS B C 1
ATOM 8935 O O . HIS B 1 511 ? 10.617 -92.375 -50.875 1 95.06 511 HIS B O 1
ATOM 8941 N N . ALA B 1 512 ? 9.102 -93.875 -51.156 1 95.56 512 ALA B N 1
ATOM 8942 C CA . ALA B 1 512 ? 8.102 -93.125 -50.438 1 95.56 512 ALA B CA 1
ATOM 8943 C C . ALA B 1 512 ? 8.492 -92.938 -49 1 95.56 512 ALA B C 1
ATOM 8945 O O . ALA B 1 512 ? 8.438 -91.812 -48.469 1 95.56 512 ALA B O 1
ATOM 8946 N N . PHE B 1 513 ? 8.984 -93.938 -48.312 1 96.62 513 PHE B N 1
ATOM 8947 C CA . PHE B 1 513 ? 9.406 -93.812 -46.938 1 96.62 513 PHE B CA 1
ATOM 8948 C C . PHE B 1 513 ? 10.594 -92.875 -46.781 1 96.62 513 PHE B C 1
ATOM 8950 O O . PHE B 1 513 ? 10.68 -92.125 -45.812 1 96.62 513 PHE B O 1
ATOM 8957 N N . GLU B 1 514 ? 11.43 -92.938 -47.781 1 95.12 514 GLU B N 1
ATOM 8958 C CA . GLU B 1 514 ? 12.586 -92.062 -47.75 1 95.12 514 GLU B CA 1
ATOM 8959 C C . GLU B 1 514 ? 12.172 -90.625 -47.875 1 95.12 514 GLU B C 1
ATOM 8961 O O . GLU B 1 514 ? 12.672 -89.75 -47.156 1 95.12 514 GLU B O 1
ATOM 8966 N N . ASN B 1 515 ? 11.234 -90.312 -48.719 1 95.31 515 ASN B N 1
ATOM 8967 C CA . ASN B 1 515 ? 10.719 -89 -48.906 1 95.31 515 ASN B CA 1
ATOM 8968 C C . ASN B 1 515 ? 9.984 -88.5 -47.656 1 95.31 515 ASN B C 1
ATOM 8970 O O . ASN B 1 515 ? 10.156 -87.375 -47.219 1 95.31 515 ASN B O 1
ATOM 8974 N N . ILE B 1 516 ? 9.281 -89.375 -47.094 1 96.62 516 ILE B N 1
ATOM 8975 C CA . ILE B 1 516 ? 8.531 -89.062 -45.875 1 96.62 516 ILE B CA 1
ATOM 8976 C C . ILE B 1 516 ? 9.508 -88.75 -44.75 1 96.62 516 ILE B C 1
ATOM 8978 O O . ILE B 1 516 ? 9.305 -87.75 -43.969 1 96.62 516 ILE B O 1
ATOM 8982 N N . ARG B 1 517 ? 10.531 -89.562 -44.625 1 95.81 517 ARG B N 1
ATOM 8983 C CA . ARG B 1 517 ? 11.531 -89.312 -43.594 1 95.81 517 ARG B CA 1
ATOM 8984 C C . ARG B 1 517 ? 12.148 -87.938 -43.719 1 95.81 517 ARG B C 1
ATOM 8986 O O . ARG B 1 517 ? 12.297 -87.25 -42.719 1 95.81 517 ARG B O 1
ATOM 8993 N N . ARG B 1 518 ? 12.422 -87.5 -44.969 1 94.81 518 ARG B N 1
ATOM 8994 C CA . ARG B 1 518 ? 13.031 -86.188 -45.219 1 94.81 518 ARG B CA 1
ATOM 8995 C C . ARG B 1 518 ? 12.07 -85.062 -44.844 1 94.81 518 ARG B C 1
ATOM 8997 O O . ARG B 1 518 ? 12.461 -84.125 -44.125 1 94.81 518 ARG B O 1
ATOM 9004 N N . ASP B 1 519 ? 10.875 -85.188 -45.156 1 94.31 519 ASP B N 1
ATOM 9005 C CA . ASP B 1 519 ? 9.891 -84.125 -44.906 1 94.31 519 ASP B CA 1
ATOM 9006 C C . ASP B 1 519 ? 9.562 -84.062 -43.438 1 94.31 519 ASP B C 1
ATOM 9008 O O . ASP B 1 519 ? 9.438 -82.938 -42.875 1 94.31 519 ASP B O 1
ATOM 9012 N N . VAL B 1 520 ? 9.477 -85.188 -42.75 1 95.12 520 VAL B N 1
ATOM 9013 C CA . VAL B 1 520 ? 9.188 -85.125 -41.312 1 95.12 520 VAL B CA 1
ATOM 9014 C C . VAL B 1 520 ? 10.359 -84.562 -40.562 1 95.12 520 VAL B C 1
ATOM 9016 O O . VAL B 1 520 ? 10.164 -83.812 -39.562 1 95.12 520 VAL B O 1
ATOM 9019 N N . SER B 1 521 ? 11.57 -84.875 -41.062 1 95 521 SER B N 1
ATOM 9020 C CA . SER B 1 521 ? 12.742 -84.25 -40.469 1 95 521 SER B CA 1
ATOM 9021 C C . SER B 1 521 ? 12.703 -82.75 -40.594 1 95 521 SER B C 1
ATOM 9023 O O . SER B 1 521 ? 13.055 -82 -39.688 1 95 521 SER B O 1
ATOM 9025 N N . GLN B 1 522 ? 12.172 -82.25 -41.719 1 92.88 522 GLN B N 1
ATOM 9026 C CA . GLN B 1 522 ? 12.039 -80.812 -41.938 1 92.88 522 GLN B CA 1
ATOM 9027 C C . GLN B 1 522 ? 10.945 -80.25 -41.062 1 92.88 522 GLN B C 1
ATOM 9029 O O . GLN B 1 522 ? 11.07 -79.062 -40.594 1 92.88 522 GLN B O 1
ATOM 9034 N N . PHE B 1 523 ? 9.922 -80.938 -40.75 1 93.56 523 PHE B N 1
ATOM 9035 C CA . PHE B 1 523 ? 8.875 -80.5 -39.844 1 93.56 523 PHE B CA 1
ATOM 9036 C C . PHE B 1 523 ? 9.422 -80.375 -38.438 1 93.56 523 PHE B C 1
ATOM 9038 O O . PHE B 1 523 ? 9.117 -79.375 -37.75 1 93.56 523 PHE B O 1
ATOM 9045 N N . ALA B 1 524 ? 10.25 -81.375 -38.094 1 93.69 524 ALA B N 1
ATOM 9046 C CA . ALA B 1 524 ? 10.859 -81.312 -36.75 1 93.69 524 ALA B CA 1
ATOM 9047 C C . ALA B 1 524 ? 11.695 -80 -36.594 1 93.69 524 ALA B C 1
ATOM 9049 O O . ALA B 1 524 ? 11.594 -79.375 -35.562 1 93.69 524 ALA B O 1
ATOM 9050 N N . THR B 1 525 ? 12.398 -79.625 -37.656 1 94.62 525 THR B N 1
ATOM 9051 C CA . THR B 1 525 ? 13.234 -78.438 -37.625 1 94.62 525 THR B CA 1
ATOM 9052 C C . THR B 1 525 ? 12.375 -77.188 -37.562 1 94.62 525 THR B C 1
ATOM 9054 O O . THR B 1 525 ? 12.695 -76.25 -36.812 1 94.62 525 THR B O 1
ATOM 9057 N N . ALA B 1 526 ? 11.32 -77.188 -38.281 1 94.56 526 ALA B N 1
ATOM 9058 C CA . ALA B 1 526 ? 10.414 -76.062 -38.281 1 94.56 526 ALA B CA 1
ATOM 9059 C C . ALA B 1 526 ? 9.789 -75.812 -36.906 1 94.56 526 ALA B C 1
ATOM 9061 O O . ALA B 1 526 ? 9.672 -74.688 -36.406 1 94.56 526 ALA B O 1
ATOM 9062 N N . LEU B 1 527 ? 9.461 -76.875 -36.25 1 95.06 527 LEU B N 1
ATOM 9063 C CA . LEU B 1 527 ? 8.859 -76.812 -34.938 1 95.06 527 LEU B CA 1
ATOM 9064 C C . LEU B 1 527 ? 9.867 -76.312 -33.906 1 95.06 527 LEU B C 1
ATOM 9066 O O . LEU B 1 527 ? 9.5 -75.625 -32.969 1 95.06 527 LEU B O 1
ATOM 9070 N N . ASP B 1 528 ? 11.102 -76.688 -34.125 1 95.44 528 ASP B N 1
ATOM 9071 C CA . ASP B 1 528 ? 12.156 -76.125 -33.25 1 95.44 528 ASP B CA 1
ATOM 9072 C C . ASP B 1 528 ? 12.305 -74.625 -33.406 1 95.44 528 ASP B C 1
ATOM 9074 O O . ASP B 1 528 ? 12.453 -73.938 -32.406 1 95.44 528 ASP B O 1
ATOM 9078 N N . GLU B 1 529 ? 12.219 -74.25 -34.625 1 95.88 529 GLU B N 1
ATOM 9079 C CA . GLU B 1 529 ? 12.328 -72.812 -34.906 1 95.88 529 GLU B CA 1
ATOM 9080 C C . GLU B 1 529 ? 11.133 -72 -34.344 1 95.88 529 GLU B C 1
ATOM 9082 O O . GLU B 1 529 ? 11.289 -70.938 -33.812 1 95.88 529 GLU B O 1
ATOM 9087 N N . ILE B 1 530 ? 10 -72.625 -34.406 1 96.69 530 ILE B N 1
ATOM 9088 C CA . ILE B 1 530 ? 8.797 -72 -33.875 1 96.69 530 ILE B CA 1
ATOM 9089 C C . ILE B 1 530 ? 8.898 -71.875 -32.344 1 96.69 530 ILE B C 1
ATOM 9091 O O . ILE B 1 530 ? 8.609 -70.875 -31.766 1 96.69 530 ILE B O 1
ATOM 9095 N N . ALA B 1 531 ? 9.352 -72.938 -31.75 1 95.44 531 ALA B N 1
ATOM 9096 C CA . ALA B 1 531 ? 9.516 -72.938 -30.297 1 95.44 531 ALA B CA 1
ATOM 9097 C C . ALA B 1 531 ? 10.508 -71.875 -29.859 1 95.44 531 ALA B C 1
ATOM 9099 O O . ALA B 1 531 ? 10.266 -71.125 -28.891 1 95.44 531 ALA B O 1
ATOM 9100 N N . ALA B 1 532 ? 11.586 -71.688 -30.609 1 95.62 532 ALA B N 1
ATOM 9101 C CA . ALA B 1 532 ? 12.586 -70.625 -30.297 1 95.62 532 ALA B CA 1
ATOM 9102 C C . ALA B 1 532 ? 12.008 -69.25 -30.469 1 95.62 532 ALA B C 1
ATOM 9104 O O . ALA B 1 532 ? 12.25 -68.375 -29.641 1 95.62 532 ALA B O 1
ATOM 9105 N N . SER B 1 533 ? 11.219 -69.125 -31.5 1 96.88 533 SER B N 1
ATOM 9106 C CA . SER B 1 533 ? 10.586 -67.812 -31.75 1 96.88 533 SER B CA 1
ATOM 9107 C C . SER B 1 533 ? 9.586 -67.438 -30.656 1 96.88 533 SER B C 1
ATOM 9109 O O . SER B 1 533 ? 9.453 -66.312 -30.266 1 96.88 533 SER B O 1
ATOM 9111 N N . MET B 1 534 ? 8.922 -68.438 -30.141 1 96.75 534 MET B N 1
ATOM 9112 C CA . MET B 1 534 ? 7.965 -68.25 -29.062 1 96.75 534 MET B CA 1
ATOM 9113 C C . MET B 1 534 ? 8.68 -67.812 -27.797 1 96.75 534 MET B C 1
ATOM 9115 O O . MET B 1 534 ? 8.156 -67 -27.016 1 96.75 534 MET B O 1
ATOM 9119 N N . THR B 1 535 ? 9.875 -68.312 -27.609 1 95.38 535 THR B N 1
ATOM 9120 C CA . THR B 1 535 ? 10.672 -67.938 -26.469 1 95.38 535 THR B CA 1
ATOM 9121 C C . THR B 1 535 ? 11.07 -66.438 -26.609 1 95.38 535 THR B C 1
ATOM 9123 O O . THR B 1 535 ? 11 -65.688 -25.641 1 95.38 535 THR B O 1
ATOM 9126 N N . GLU B 1 536 ? 11.383 -66 -27.797 1 94.94 536 GLU B N 1
ATOM 9127 C CA . GLU B 1 536 ? 11.727 -64.625 -28.062 1 94.94 536 GLU B CA 1
ATOM 9128 C C . GLU B 1 536 ? 10.516 -63.719 -27.875 1 94.94 536 GLU B C 1
ATOM 9130 O O . GLU B 1 536 ? 10.633 -62.625 -27.297 1 94.94 536 GLU B O 1
ATOM 9135 N N . LEU B 1 537 ? 9.398 -64.125 -28.281 1 95.69 537 LEU B N 1
ATOM 9136 C CA . LEU B 1 537 ? 8.172 -63.375 -28.156 1 95.69 537 LEU B CA 1
ATOM 9137 C C . LEU B 1 537 ? 7.773 -63.219 -26.703 1 95.69 537 LEU B C 1
ATOM 9139 O O . LEU B 1 537 ? 7.305 -62.156 -26.281 1 95.69 537 LEU B O 1
ATOM 9143 N N . SER B 1 538 ? 8.016 -64.312 -25.969 1 95.5 538 SER B N 1
ATOM 9144 C CA . SER B 1 538 ? 7.73 -64.188 -24.547 1 95.5 538 SER B CA 1
ATOM 9145 C C . SER B 1 538 ? 8.602 -63.188 -23.859 1 95.5 538 SER B C 1
ATOM 9147 O O . SER B 1 538 ? 8.125 -62.438 -23 1 95.5 538 SER B O 1
ATOM 9149 N N . ARG B 1 539 ? 9.859 -63.062 -24.234 1 94.75 539 ARG B N 1
ATOM 9150 C CA . ARG B 1 539 ? 10.773 -62.094 -23.672 1 94.75 539 ARG B CA 1
ATOM 9151 C C . ARG B 1 539 ? 10.367 -60.656 -24.062 1 94.75 539 ARG B C 1
ATOM 9153 O O . ARG B 1 539 ? 10.352 -59.75 -23.219 1 94.75 539 ARG B O 1
ATOM 9160 N N . ALA B 1 540 ? 10.031 -60.5 -25.312 1 93.88 540 ALA B N 1
ATOM 9161 C CA . ALA B 1 540 ? 9.586 -59.188 -25.781 1 93.88 540 ALA B CA 1
ATOM 9162 C C . ALA B 1 540 ? 8.312 -58.75 -25.078 1 93.88 540 ALA B C 1
ATOM 9164 O O . ALA B 1 540 ? 8.188 -57.594 -24.672 1 93.88 540 ALA B O 1
ATOM 9165 N N . SER B 1 541 ? 7.387 -59.656 -24.891 1 94.75 541 SER B N 1
ATOM 9166 C CA . SER B 1 541 ? 6.133 -59.375 -24.203 1 94.75 541 SER B CA 1
ATOM 9167 C C . SER B 1 541 ? 6.379 -58.938 -22.75 1 94.75 541 SER B C 1
ATOM 9169 O O . SER B 1 541 ? 5.758 -58 -22.25 1 94.75 541 SER B O 1
ATOM 9171 N N . SER B 1 542 ? 7.324 -59.656 -22.141 1 94.25 542 SER B N 1
ATOM 9172 C CA . SER B 1 542 ? 7.676 -59.312 -20.766 1 94.25 542 SER B CA 1
ATOM 9173 C C . SER B 1 542 ? 8.289 -57.906 -20.672 1 94.25 542 SER B C 1
ATOM 9175 O O . SER B 1 542 ? 8.008 -57.156 -19.734 1 94.25 542 SER B O 1
ATOM 9177 N N . SER B 1 543 ? 9.07 -57.594 -21.625 1 94.56 543 SER B N 1
ATOM 9178 C CA . SER B 1 543 ? 9.672 -56.25 -21.656 1 94.56 543 SER B CA 1
ATOM 9179 C C . SER B 1 543 ? 8.617 -55.156 -21.828 1 94.56 543 SER B C 1
ATOM 9181 O O . SER B 1 543 ? 8.641 -54.156 -21.141 1 94.56 543 SER B O 1
ATOM 9183 N N . ILE B 1 544 ? 7.664 -55.375 -22.688 1 95.19 544 ILE B N 1
ATOM 9184 C CA . ILE B 1 544 ? 6.598 -54.406 -22.922 1 95.19 544 ILE B CA 1
ATOM 9185 C C . ILE B 1 544 ? 5.727 -54.25 -21.688 1 95.19 544 ILE B C 1
ATOM 9187 O O . ILE B 1 544 ? 5.336 -53.156 -21.312 1 95.19 544 ILE B O 1
ATOM 9191 N N . LEU B 1 545 ? 5.48 -55.375 -21.094 1 94.25 545 LEU B N 1
ATOM 9192 C CA . LEU B 1 545 ? 4.676 -55.375 -19.875 1 94.25 545 LEU B CA 1
ATOM 9193 C C . LEU B 1 545 ? 5.359 -54.562 -18.781 1 94.25 545 LEU B C 1
ATOM 9195 O O . LEU B 1 545 ? 4.707 -53.781 -18.094 1 94.25 545 LEU B O 1
ATOM 9199 N N . SER B 1 546 ? 6.672 -54.719 -18.609 1 95.31 546 SER B N 1
ATOM 9200 C CA . SER B 1 546 ? 7.441 -53.969 -17.641 1 95.31 546 SER B CA 1
ATOM 9201 C C . SER B 1 546 ? 7.406 -52.469 -17.938 1 95.31 546 SER B C 1
ATOM 9203 O O . SER B 1 546 ? 7.195 -51.656 -17.047 1 95.31 546 SER B O 1
ATOM 9205 N N . ALA B 1 547 ? 7.578 -52.156 -19.172 1 95.62 547 ALA B N 1
ATOM 9206 C CA . ALA B 1 547 ? 7.508 -50.75 -19.594 1 95.62 547 ALA B CA 1
ATOM 9207 C C . ALA B 1 547 ? 6.125 -50.156 -19.312 1 95.62 547 ALA B C 1
ATOM 9209 O O . ALA B 1 547 ? 6.008 -49.031 -18.828 1 95.62 547 ALA B O 1
ATOM 9210 N N . THR B 1 548 ? 5.078 -50.906 -19.625 1 95.25 548 THR B N 1
ATOM 9211 C CA . THR B 1 548 ? 3.701 -50.469 -19.422 1 95.25 548 THR B CA 1
ATOM 9212 C C . THR B 1 548 ? 3.428 -50.25 -17.938 1 95.25 548 THR B C 1
ATOM 9214 O O . THR B 1 548 ? 2.764 -49.25 -17.562 1 95.25 548 THR B O 1
ATOM 9217 N N . HIS B 1 549 ? 4.043 -51.062 -17.078 1 95.62 549 HIS B N 1
ATOM 9218 C CA . HIS B 1 549 ? 3.902 -50.906 -15.641 1 95.62 549 HIS B CA 1
ATOM 9219 C C . HIS B 1 549 ? 4.574 -49.594 -15.172 1 95.62 549 HIS B C 1
ATOM 9221 O O . HIS B 1 549 ? 4.004 -48.875 -14.367 1 95.62 549 HIS B O 1
ATOM 9227 N N . THR B 1 550 ? 5.688 -49.375 -15.695 1 96.38 550 THR B N 1
ATOM 9228 C CA . THR B 1 550 ? 6.406 -48.156 -15.344 1 96.38 550 THR B CA 1
ATOM 9229 C C . THR B 1 550 ? 5.633 -46.906 -15.805 1 96.38 550 THR B C 1
ATOM 9231 O O . THR B 1 550 ? 5.496 -45.938 -15.055 1 96.38 550 THR B O 1
ATOM 9234 N N . ILE B 1 551 ? 5.098 -46.969 -16.969 1 96.38 551 ILE B N 1
ATOM 9235 C CA . ILE B 1 551 ? 4.336 -45.844 -17.5 1 96.38 551 ILE B CA 1
ATOM 9236 C C . ILE B 1 551 ? 3.078 -45.625 -16.672 1 96.38 551 ILE B C 1
ATOM 9238 O O . ILE B 1 551 ? 2.672 -44.469 -16.438 1 96.38 551 ILE B O 1
ATOM 9242 N N . ASN B 1 552 ? 2.492 -46.656 -16.234 1 96.19 552 ASN B N 1
ATOM 9243 C CA . ASN B 1 552 ? 1.329 -46.531 -15.367 1 96.19 552 ASN B CA 1
ATOM 9244 C C . ASN B 1 552 ? 1.68 -45.844 -14.055 1 96.19 552 ASN B C 1
ATOM 9246 O O . ASN B 1 552 ? 0.915 -45 -13.562 1 96.19 552 ASN B O 1
ATOM 9250 N N . GLU B 1 553 ? 2.826 -46.219 -13.484 1 96.5 553 GLU B N 1
ATOM 9251 C CA . GLU B 1 553 ? 3.297 -45.562 -12.266 1 96.5 553 GLU B CA 1
ATOM 9252 C C . GLU B 1 553 ? 3.529 -44.062 -12.5 1 96.5 553 GLU B C 1
ATOM 9254 O O . GLU B 1 553 ? 3.119 -43.219 -11.688 1 96.5 553 GLU B O 1
ATOM 9259 N N . ILE B 1 554 ? 4.117 -43.719 -13.555 1 96.12 554 ILE B N 1
ATOM 9260 C CA . ILE B 1 554 ? 4.387 -42.344 -13.914 1 96.12 554 ILE B CA 1
ATOM 9261 C C . ILE B 1 554 ? 3.07 -41.594 -14.086 1 96.12 554 ILE B C 1
ATOM 9263 O O . ILE B 1 554 ? 2.932 -40.469 -13.633 1 96.12 554 ILE B O 1
ATOM 9267 N N . THR B 1 555 ? 2.121 -42.25 -14.773 1 96.25 555 THR B N 1
ATOM 9268 C CA . THR B 1 555 ? 0.799 -41.656 -14.992 1 96.25 555 THR B CA 1
ATOM 9269 C C . THR B 1 555 ? 0.146 -41.281 -13.664 1 96.25 555 THR B C 1
ATOM 9271 O O . THR B 1 555 ? -0.378 -40.188 -13.523 1 96.25 555 THR B O 1
ATOM 9274 N N . THR B 1 556 ? 0.281 -42.156 -12.695 1 96.06 556 THR B N 1
ATOM 9275 C CA . THR B 1 556 ? -0.284 -41.906 -11.375 1 96.06 556 THR B CA 1
ATOM 9276 C C . THR B 1 556 ? 0.436 -40.75 -10.688 1 96.06 556 THR B C 1
ATOM 9278 O O . THR B 1 556 ? -0.203 -39.875 -10.109 1 96.06 556 THR B O 1
ATOM 9281 N N . ARG B 1 557 ? 1.688 -40.656 -10.812 1 96.38 557 ARG B N 1
ATOM 9282 C CA . ARG B 1 557 ? 2.484 -39.594 -10.188 1 96.38 557 ARG B CA 1
ATOM 9283 C C . ARG B 1 557 ? 2.189 -38.25 -10.82 1 96.38 557 ARG B C 1
ATOM 9285 O O . ARG B 1 557 ? 2.109 -37.25 -10.125 1 96.38 557 ARG B O 1
ATOM 9292 N N . VAL B 1 558 ? 2.039 -38.188 -12.086 1 95.62 558 VAL B N 1
ATOM 9293 C CA . VAL B 1 558 ? 1.729 -36.938 -12.781 1 95.62 558 VAL B CA 1
ATOM 9294 C C . VAL B 1 558 ? 0.343 -36.469 -12.375 1 95.62 558 VAL B C 1
ATOM 9296 O O . VAL B 1 558 ? 0.137 -35.25 -12.172 1 95.62 558 VAL B O 1
ATOM 9299 N N . ARG B 1 559 ? -0.556 -37.406 -12.281 1 95.81 559 ARG B N 1
ATOM 9300 C CA . ARG B 1 559 ? -1.894 -37.062 -11.82 1 95.81 559 ARG B CA 1
ATOM 9301 C C . ARG B 1 559 ? -1.846 -36.438 -10.43 1 95.81 559 ARG B C 1
ATOM 9303 O O . ARG B 1 559 ? -2.455 -35.375 -10.195 1 95.81 559 ARG B O 1
ATOM 9310 N N . GLU B 1 560 ? -1.087 -37 -9.531 1 95.75 560 GLU B N 1
ATOM 9311 C CA . GLU B 1 560 ? -0.923 -36.5 -8.18 1 95.75 560 GLU B CA 1
ATOM 9312 C C . GLU B 1 560 ? -0.243 -35.125 -8.195 1 95.75 560 GLU B C 1
ATOM 9314 O O . GLU B 1 560 ? -0.646 -34.219 -7.461 1 95.75 560 GLU B O 1
ATOM 9319 N N . GLY B 1 561 ? 0.736 -35.062 -9.008 1 95.5 561 GLY B N 1
ATOM 9320 C CA . GLY B 1 561 ? 1.406 -33.781 -9.172 1 95.5 561 GLY B CA 1
ATOM 9321 C C . GLY B 1 561 ? 0.486 -32.688 -9.672 1 95.5 561 GLY B C 1
ATOM 9322 O O . GLY B 1 561 ? 0.524 -31.562 -9.18 1 95.5 561 GLY B O 1
ATOM 9323 N N . ALA B 1 562 ? -0.371 -32.969 -10.602 1 95.56 562 ALA B N 1
ATOM 9324 C CA . ALA B 1 562 ? -1.334 -32.031 -11.148 1 95.56 562 ALA B CA 1
ATOM 9325 C C . ALA B 1 562 ? -2.336 -31.578 -10.086 1 95.56 562 ALA B C 1
ATOM 9327 O O . ALA B 1 562 ? -2.67 -30.391 -10 1 95.56 562 ALA B O 1
ATOM 9328 N N . GLU B 1 563 ? -2.773 -32.5 -9.266 1 95.94 563 GLU B N 1
ATOM 9329 C CA . GLU B 1 563 ? -3.701 -32.188 -8.188 1 95.94 563 GLU B CA 1
ATOM 9330 C C . GLU B 1 563 ? -3.064 -31.234 -7.168 1 95.94 563 GLU B C 1
ATOM 9332 O O . GLU B 1 563 ? -3.695 -30.266 -6.723 1 95.94 563 GLU B O 1
ATOM 9337 N N . ASP B 1 564 ? -1.841 -31.453 -6.844 1 97.12 564 ASP B N 1
ATOM 9338 C CA . ASP B 1 564 ? -1.103 -30.594 -5.93 1 97.12 564 ASP B CA 1
ATOM 9339 C C . ASP B 1 564 ? -0.93 -29.188 -6.52 1 97.12 564 ASP B C 1
ATOM 9341 O O . ASP B 1 564 ? -1.142 -28.203 -5.828 1 97.12 564 ASP B O 1
ATOM 9345 N N . MET B 1 565 ? -0.619 -29.156 -7.75 1 96.38 565 MET B N 1
ATOM 9346 C CA . MET B 1 565 ? -0.451 -27.875 -8.43 1 96.38 565 MET B CA 1
ATOM 9347 C C . MET B 1 565 ? -1.761 -27.094 -8.453 1 96.38 565 MET B C 1
ATOM 9349 O O . MET B 1 565 ? -1.762 -25.875 -8.305 1 96.38 565 MET B O 1
ATOM 9353 N N . MET B 1 566 ? -2.857 -27.797 -8.625 1 97 566 MET B N 1
ATOM 9354 C CA . MET B 1 566 ? -4.172 -27.156 -8.609 1 97 566 MET B CA 1
ATOM 9355 C C . MET B 1 566 ? -4.449 -26.516 -7.262 1 97 566 MET B C 1
ATOM 9357 O O . MET B 1 566 ? -4.973 -25.391 -7.195 1 97 566 MET B O 1
ATOM 9361 N N . GLN B 1 567 ? -4.086 -27.188 -6.227 1 97.25 567 GLN B N 1
ATOM 9362 C CA . GLN B 1 567 ? -4.273 -26.656 -4.879 1 97.25 567 GLN B CA 1
ATOM 9363 C C . GLN B 1 567 ? -3.422 -25.406 -4.656 1 97.25 567 GLN B C 1
ATOM 9365 O O . GLN B 1 567 ? -3.908 -24.406 -4.137 1 97.25 567 GLN B O 1
ATOM 9370 N N . ARG B 1 568 ? -2.201 -25.469 -5.07 1 97.31 568 ARG B N 1
ATOM 9371 C CA . ARG B 1 568 ? -1.298 -24.344 -4.922 1 97.31 568 ARG B CA 1
ATOM 9372 C C . ARG B 1 568 ? -1.756 -23.156 -5.773 1 97.31 568 ARG B C 1
ATOM 9374 O O . ARG B 1 568 ? -1.637 -22 -5.359 1 97.31 568 ARG B O 1
ATOM 9381 N N . ALA B 1 569 ? -2.279 -23.453 -6.949 1 96.75 569 ALA B N 1
ATOM 9382 C CA . ALA B 1 569 ? -2.836 -22.406 -7.805 1 96.75 569 ALA B CA 1
ATOM 9383 C C . ALA B 1 569 ? -3.998 -21.688 -7.117 1 96.75 569 ALA B C 1
ATOM 9385 O O . ALA B 1 569 ? -4.125 -20.469 -7.203 1 96.75 569 ALA B O 1
ATOM 9386 N N . GLY B 1 570 ? -4.789 -22.484 -6.434 1 96.75 570 GLY B N 1
ATOM 9387 C CA . GLY B 1 570 ? -5.859 -21.906 -5.641 1 96.75 570 GLY B CA 1
ATOM 9388 C C . GLY B 1 570 ? -5.355 -20.969 -4.555 1 96.75 570 GLY B C 1
ATOM 9389 O O . GLY B 1 570 ? -5.926 -19.906 -4.332 1 96.75 570 GLY B O 1
ATOM 9390 N N . GLU B 1 571 ? -4.285 -21.266 -3.889 1 96.81 571 GLU B N 1
ATOM 9391 C CA . GLU B 1 571 ? -3.664 -20.438 -2.859 1 96.81 571 GLU B CA 1
ATOM 9392 C C . GLU B 1 571 ? -3.164 -19.125 -3.439 1 96.81 571 GLU B C 1
ATOM 9394 O O . GLU B 1 571 ? -3.32 -18.062 -2.82 1 96.81 571 GLU B O 1
ATOM 9399 N N . ILE B 1 572 ? -2.605 -19.172 -4.59 1 96.81 572 ILE B N 1
ATOM 9400 C CA . ILE B 1 572 ? -2.098 -17.984 -5.258 1 96.81 572 ILE B CA 1
ATOM 9401 C C . ILE B 1 572 ? -3.26 -17.062 -5.637 1 96.81 572 ILE B C 1
ATOM 9403 O O . ILE B 1 572 ? -3.184 -15.852 -5.457 1 96.81 572 ILE B O 1
ATOM 9407 N N . ARG B 1 573 ? -4.332 -17.656 -6.199 1 97.19 573 ARG B N 1
ATOM 9408 C CA . ARG B 1 573 ? -5.52 -16.875 -6.547 1 97.19 573 ARG B CA 1
ATOM 9409 C C . ARG B 1 573 ? -6.086 -16.156 -5.32 1 97.19 573 ARG B C 1
ATOM 9411 O O . ARG B 1 573 ? -6.391 -14.969 -5.375 1 97.19 573 ARG B O 1
ATOM 9418 N N . ASP B 1 574 ? -6.133 -16.828 -4.184 1 97.19 574 ASP B N 1
ATOM 9419 C CA . ASP B 1 574 ? -6.629 -16.266 -2.938 1 97.19 574 ASP B CA 1
ATOM 9420 C C . ASP B 1 574 ? -5.73 -15.125 -2.457 1 97.19 574 ASP B C 1
ATOM 9422 O O . ASP B 1 574 ? -6.215 -14.078 -2.039 1 97.19 574 ASP B O 1
ATOM 9426 N N . ALA B 1 575 ? -4.477 -15.391 -2.52 1 96.62 575 ALA B N 1
ATOM 9427 C CA . ALA B 1 575 ? -3.508 -14.375 -2.109 1 96.62 575 ALA B CA 1
ATOM 9428 C C . ALA B 1 575 ? -3.594 -13.141 -3 1 96.62 575 ALA B C 1
ATOM 9430 O O . ALA B 1 575 ? -3.506 -12.008 -2.516 1 96.62 575 ALA B O 1
ATOM 9431 N N . ALA B 1 576 ? -3.762 -13.312 -4.301 1 96.12 576 ALA B N 1
ATOM 9432 C CA . ALA B 1 576 ? -3.908 -12.211 -5.246 1 96.12 576 ALA B CA 1
ATOM 9433 C C . ALA B 1 576 ? -5.176 -11.406 -4.965 1 96.12 576 ALA B C 1
ATOM 9435 O O . ALA B 1 576 ? -5.156 -10.18 -4.98 1 96.12 576 ALA B O 1
ATOM 9436 N N . GLU B 1 577 ? -6.25 -12.094 -4.645 1 96.38 577 GLU B N 1
ATOM 9437 C CA . GLU B 1 577 ? -7.5 -11.43 -4.289 1 96.38 577 GLU B CA 1
ATOM 9438 C C . GLU B 1 577 ? -7.359 -10.641 -2.988 1 96.38 577 GLU B C 1
ATOM 9440 O O . GLU B 1 577 ? -7.82 -9.508 -2.889 1 96.38 577 GLU B O 1
ATOM 9445 N N . GLY B 1 578 ? -6.68 -11.25 -2.027 1 96.81 578 GLY B N 1
ATOM 9446 C CA . GLY B 1 578 ? -6.379 -10.539 -0.794 1 96.81 578 GLY B CA 1
ATOM 9447 C C . GLY B 1 578 ? -5.527 -9.305 -1.01 1 96.81 578 GLY B C 1
ATOM 9448 O O . GLY B 1 578 ? -5.77 -8.266 -0.395 1 96.81 578 GLY B O 1
ATOM 9449 N N . SER B 1 579 ? -4.633 -9.352 -1.881 1 96.44 579 SER B N 1
ATOM 9450 C CA . SER B 1 579 ? -3.77 -8.227 -2.223 1 96.44 579 SER B CA 1
ATOM 9451 C C . SER B 1 579 ? -4.543 -7.137 -2.959 1 96.44 579 SER B C 1
ATOM 9453 O O . SER B 1 579 ? -4.27 -5.949 -2.783 1 96.44 579 SER B O 1
ATOM 9455 N N . ARG B 1 580 ? -5.512 -7.527 -3.805 1 97.56 580 ARG B N 1
ATOM 9456 C CA . ARG B 1 580 ? -6.383 -6.57 -4.477 1 97.56 580 ARG B CA 1
ATOM 9457 C C . ARG B 1 580 ? -7.215 -5.785 -3.471 1 97.56 580 ARG B C 1
ATOM 9459 O O . ARG B 1 580 ? -7.383 -4.57 -3.605 1 97.56 580 ARG B O 1
ATOM 9466 N N . ASP B 1 581 ? -7.648 -6.461 -2.436 1 97.31 581 ASP B N 1
ATOM 9467 C CA . ASP B 1 581 ? -8.375 -5.82 -1.345 1 97.31 581 ASP B CA 1
ATOM 9468 C C . ASP B 1 581 ? -7.496 -4.797 -0.629 1 97.31 581 ASP B C 1
ATOM 9470 O O . ASP B 1 581 ? -7.945 -3.688 -0.325 1 97.31 581 ASP B O 1
ATOM 9474 N N . VAL B 1 582 ? -6.309 -5.199 -0.38 1 96.44 582 VAL B N 1
ATOM 9475 C CA . VAL B 1 582 ? -5.344 -4.301 0.247 1 96.44 582 VAL B CA 1
ATOM 9476 C C . VAL B 1 582 ? -5.152 -3.059 -0.62 1 96.44 582 VAL B C 1
ATOM 9478 O O . VAL B 1 582 ? -5.152 -1.936 -0.113 1 96.44 582 VAL B O 1
ATOM 9481 N N . SER B 1 583 ? -4.984 -3.23 -1.977 1 97.5 583 SER B N 1
ATOM 9482 C CA . SER B 1 583 ? -4.809 -2.131 -2.92 1 97.5 583 SER B CA 1
ATOM 9483 C C . SER B 1 583 ? -5.984 -1.161 -2.863 1 97.5 583 SER B C 1
ATOM 9485 O O . SER B 1 583 ? -5.789 0.054 -2.793 1 97.5 583 SER B O 1
ATOM 9487 N N . LEU B 1 584 ? -7.195 -1.668 -2.818 1 95.56 584 LEU B N 1
ATOM 9488 C CA . LEU B 1 584 ? -8.398 -0.851 -2.754 1 95.56 584 LEU B CA 1
ATOM 9489 C C . LEU B 1 584 ? -8.453 -0.063 -1.449 1 95.56 584 LEU B C 1
ATOM 9491 O O . LEU B 1 584 ? -8.773 1.128 -1.45 1 95.56 584 LEU B O 1
ATOM 9495 N N . GLU B 1 585 ? -8.094 -0.686 -0.382 1 96.44 585 GLU B N 1
ATOM 9496 C CA . GLU B 1 585 ? -8.141 -0.043 0.928 1 96.44 585 GLU B CA 1
ATOM 9497 C C . GLU B 1 585 ? -7.062 1.028 1.061 1 96.44 585 GLU B C 1
ATOM 9499 O O . GLU B 1 585 ? -7.297 2.08 1.658 1 96.44 585 GLU B O 1
ATOM 9504 N N . VAL B 1 586 ? -5.922 0.791 0.532 1 95.81 586 VAL B N 1
ATOM 9505 C CA . VAL B 1 586 ? -4.852 1.782 0.538 1 95.81 586 VAL B CA 1
ATOM 9506 C C . VAL B 1 586 ? -5.266 2.996 -0.288 1 95.81 586 VAL B C 1
ATOM 9508 O O . VAL B 1 586 ? -5.02 4.141 0.107 1 95.81 586 VAL B O 1
ATOM 9511 N N . ARG B 1 587 ? -5.895 2.756 -1.413 1 95.69 587 ARG B N 1
ATOM 9512 C CA . ARG B 1 587 ? -6.391 3.848 -2.246 1 95.69 587 ARG B CA 1
ATOM 9513 C C . ARG B 1 587 ? -7.363 4.727 -1.473 1 95.69 587 ARG B C 1
ATOM 9515 O O . ARG B 1 587 ? -7.281 5.957 -1.532 1 95.69 587 ARG B O 1
ATOM 9522 N N . LYS B 1 588 ? -8.25 4.148 -0.701 1 95.75 588 LYS B N 1
ATOM 9523 C CA . LYS B 1 588 ? -9.188 4.883 0.141 1 95.75 588 LYS B CA 1
ATOM 9524 C C . LYS B 1 588 ? -8.453 5.684 1.215 1 95.75 588 LYS B C 1
ATOM 9526 O O . LYS B 1 588 ? -8.805 6.824 1.5 1 95.75 588 LYS B O 1
ATOM 9531 N N . GLY B 1 589 ? -7.449 4.941 1.777 1 95.75 589 GLY B N 1
ATOM 9532 C CA . GLY B 1 589 ? -6.637 5.617 2.775 1 95.75 589 GLY B CA 1
ATOM 9533 C C . GLY B 1 589 ? -5.922 6.84 2.234 1 95.75 589 GLY B C 1
ATOM 9534 O O . GLY B 1 589 ? -5.895 7.887 2.885 1 95.75 589 GLY B O 1
ATOM 9535 N N . VAL B 1 590 ? -5.41 6.793 1.025 1 94.62 590 VAL B N 1
ATOM 9536 C CA . VAL B 1 590 ? -4.719 7.895 0.361 1 94.62 590 VAL B CA 1
ATOM 9537 C C . VAL B 1 590 ? -5.695 9.039 0.105 1 94.62 590 VAL B C 1
ATOM 9539 O O . VAL B 1 590 ? -5.363 10.211 0.322 1 94.62 590 VAL B O 1
ATOM 9542 N N . GLU B 1 591 ? -6.91 8.789 -0.278 1 94.56 591 GLU B N 1
ATOM 9543 C CA . GLU B 1 591 ? -7.941 9.797 -0.491 1 94.56 591 GLU B CA 1
ATOM 9544 C C . GLU B 1 591 ? -8.297 10.508 0.812 1 94.56 591 GLU B C 1
ATOM 9546 O O . GLU B 1 591 ? -8.492 11.727 0.83 1 94.56 591 GLU B O 1
ATOM 9551 N N . GLU B 1 592 ? -8.328 9.75 1.85 1 94.19 592 GLU B N 1
ATOM 9552 C CA . GLU B 1 592 ? -8.625 10.32 3.162 1 94.19 592 GLU B CA 1
ATOM 9553 C C . GLU B 1 592 ? -7.516 11.258 3.619 1 94.19 592 GLU B C 1
ATOM 9555 O O . GLU B 1 592 ? -7.789 12.336 4.156 1 94.19 592 GLU B O 1
ATOM 9560 N N . ILE B 1 593 ? -6.305 10.867 3.4 1 93.69 593 ILE B N 1
ATOM 9561 C CA . ILE B 1 593 ? -5.164 11.703 3.756 1 93.69 593 ILE B CA 1
ATOM 9562 C C . ILE B 1 593 ? -5.18 12.977 2.918 1 93.69 593 ILE B C 1
ATOM 9564 O O . ILE B 1 593 ? -4.918 14.07 3.432 1 93.69 593 ILE B O 1
ATOM 9568 N N . GLU B 1 594 ? -5.488 12.867 1.668 1 94.25 594 GLU B N 1
ATOM 9569 C CA . GLU B 1 594 ? -5.586 14.023 0.782 1 94.25 594 GLU B CA 1
ATOM 9570 C C . GLU B 1 594 ? -6.625 15.023 1.289 1 94.25 594 GLU B C 1
ATOM 9572 O O . GLU B 1 594 ? -6.379 16.234 1.302 1 94.25 594 GLU B O 1
ATOM 9577 N N . ARG B 1 595 ? -7.75 14.516 1.703 1 92.88 595 ARG B N 1
ATOM 9578 C CA . ARG B 1 595 ? -8.789 15.375 2.27 1 92.88 595 ARG B CA 1
ATOM 9579 C C . ARG B 1 595 ? -8.297 16.062 3.539 1 92.88 595 ARG B C 1
ATOM 9581 O O . ARG B 1 595 ? -8.508 17.266 3.725 1 92.88 595 ARG B O 1
ATOM 9588 N N . GLY B 1 596 ? -7.613 15.172 4.363 1 92.12 596 GLY B N 1
ATOM 9589 C CA . GLY B 1 596 ? -7.047 15.734 5.582 1 92.12 596 GLY B CA 1
ATOM 9590 C C . GLY B 1 596 ? -6.008 16.812 5.32 1 92.12 596 GLY B C 1
ATOM 9591 O O . GLY B 1 596 ? -6 17.844 5.984 1 92.12 596 GLY B O 1
ATOM 9592 N N . THR B 1 597 ? -5.195 16.656 4.324 1 93.31 597 THR B N 1
ATOM 9593 C CA . THR B 1 597 ? -4.156 17.625 3.963 1 93.31 597 THR B CA 1
ATOM 9594 C C . THR B 1 597 ? -4.773 18.922 3.439 1 93.31 597 THR B C 1
ATOM 9596 O O . THR B 1 597 ? -4.285 20 3.738 1 93.31 597 THR B O 1
ATOM 9599 N N . ARG B 1 598 ? -5.863 18.891 2.717 1 91.12 598 ARG B N 1
ATOM 9600 C CA . ARG B 1 598 ? -6.547 20.078 2.217 1 91.12 598 ARG B CA 1
ATOM 9601 C C . ARG B 1 598 ? -7.145 20.891 3.363 1 91.12 598 ARG B C 1
ATOM 9603 O O . ARG B 1 598 ? -7.07 22.125 3.365 1 91.12 598 ARG B O 1
ATOM 9610 N N . GLU B 1 599 ? -7.668 20.156 4.355 1 91.38 599 GLU B N 1
ATOM 9611 C CA . GLU B 1 599 ? -8.242 20.828 5.527 1 91.38 599 GLU B CA 1
ATOM 9612 C C . GLU B 1 599 ? -7.172 21.562 6.32 1 91.38 599 GLU B C 1
ATOM 9614 O O . GLU B 1 599 ? -7.379 22.719 6.727 1 91.38 599 GLU B O 1
ATOM 9619 N N . ILE B 1 600 ? -6.078 20.969 6.453 1 91.06 600 ILE B N 1
ATOM 9620 C CA . ILE B 1 600 ? -4.988 21.578 7.203 1 91.06 600 ILE B CA 1
ATOM 9621 C C . ILE B 1 600 ? -4.43 22.766 6.43 1 91.06 600 ILE B C 1
ATOM 9623 O O . ILE B 1 600 ? -4.16 23.828 7.012 1 91.06 600 ILE B O 1
ATOM 9627 N N . LEU B 1 601 ? -4.297 22.641 5.129 1 88.94 601 LEU B N 1
ATOM 9628 C CA . LEU B 1 601 ? -3.799 23.719 4.293 1 88.94 601 LEU B CA 1
ATOM 9629 C C . LEU B 1 601 ? -4.711 24.938 4.383 1 88.94 601 LEU B C 1
ATOM 9631 O O . LEU B 1 601 ? -4.23 26.078 4.48 1 88.94 601 LEU B O 1
ATOM 9635 N N . GLN B 1 602 ? -6 24.734 4.387 1 89.5 602 GLN B N 1
ATOM 9636 C CA . GLN B 1 602 ? -6.957 25.828 4.531 1 89.5 602 GLN B CA 1
ATOM 9637 C C . GLN B 1 602 ? -6.805 26.516 5.883 1 89.5 602 GLN B C 1
ATOM 9639 O O . GLN B 1 602 ? -6.809 27.75 5.961 1 89.5 602 GLN B O 1
ATOM 9644 N N . ALA B 1 603 ? -6.656 25.656 6.902 1 86.81 603 ALA B N 1
ATOM 9645 C CA . ALA B 1 603 ? -6.484 26.203 8.25 1 86.81 603 ALA B CA 1
ATOM 9646 C C . ALA B 1 603 ? -5.195 27 8.352 1 86.81 603 ALA B C 1
ATOM 9648 O O . ALA B 1 603 ? -5.191 28.109 8.898 1 86.81 603 ALA B O 1
ATOM 9649 N N . VAL B 1 604 ? -4.105 26.547 7.789 1 85.88 604 VAL B N 1
ATOM 9650 C CA . VAL B 1 604 ? -2.793 27.188 7.828 1 85.88 604 VAL B CA 1
ATOM 9651 C C . VAL B 1 604 ? -2.83 28.5 7.047 1 85.88 604 VAL B C 1
ATOM 9653 O O . VAL B 1 604 ? -2.275 29.516 7.488 1 85.88 604 VAL B O 1
ATOM 9656 N N . ASN B 1 605 ? -3.523 28.594 5.938 1 85.62 605 ASN B N 1
ATOM 9657 C CA . ASN B 1 605 ? -3.66 29.812 5.148 1 85.62 605 ASN B CA 1
ATOM 9658 C C . ASN B 1 605 ? -4.461 30.875 5.898 1 85.62 605 ASN B C 1
ATOM 9660 O O . ASN B 1 605 ? -4.094 32.062 5.898 1 85.62 605 ASN B O 1
ATOM 9664 N N . THR B 1 606 ? -5.492 30.375 6.496 1 82.56 606 THR B N 1
ATOM 9665 C CA . THR B 1 606 ? -6.312 31.297 7.277 1 82.56 606 THR B CA 1
ATOM 9666 C C . THR B 1 606 ? -5.508 31.906 8.43 1 82.56 606 THR B C 1
ATOM 9668 O O . THR B 1 606 ? -5.574 33.094 8.672 1 82.56 606 THR B O 1
ATOM 9671 N N . ILE B 1 607 ? -4.719 31.078 9.07 1 77.19 607 ILE B N 1
ATOM 9672 C CA . ILE B 1 607 ? -3.873 31.516 10.172 1 77.19 607 ILE B CA 1
ATOM 9673 C C . ILE B 1 607 ? -2.85 32.531 9.664 1 77.19 607 ILE B C 1
ATOM 9675 O O . ILE B 1 607 ? -2.635 33.562 10.289 1 77.19 607 ILE B O 1
ATOM 9679 N N . SER B 1 608 ? -2.289 32.25 8.539 1 80.31 608 SER B N 1
ATOM 9680 C CA . SER B 1 608 ? -1.298 33.125 7.941 1 80.31 608 SER B CA 1
ATOM 9681 C C . SER B 1 608 ? -1.908 34.469 7.586 1 80.31 608 SER B C 1
ATOM 9683 O O . SER B 1 608 ? -1.325 35.531 7.879 1 80.31 608 SER B O 1
ATOM 9685 N N . ASP B 1 609 ? -3.078 34.562 7.004 1 82.12 609 ASP B N 1
ATOM 9686 C CA . ASP B 1 609 ? -3.77 35.812 6.617 1 82.12 609 ASP B CA 1
ATOM 9687 C C . ASP B 1 609 ? -4.117 36.656 7.844 1 82.12 609 ASP B C 1
ATOM 9689 O O . ASP B 1 609 ? -3.902 37.844 7.848 1 82.12 609 ASP B O 1
ATOM 9693 N N . LEU B 1 610 ? -4.562 35.969 8.836 1 73.12 610 LEU B N 1
ATOM 9694 C CA . LEU B 1 610 ? -4.98 36.688 10.039 1 73.12 610 LEU B CA 1
ATOM 9695 C C . LEU B 1 610 ? -3.777 37.25 10.789 1 73.12 610 LEU B C 1
ATOM 9697 O O . LEU B 1 610 ? -3.848 38.344 11.359 1 73.12 610 LEU B O 1
ATOM 9701 N N . ALA B 1 611 ? -2.715 36.406 10.789 1 73.44 611 ALA B N 1
ATOM 9702 C CA . ALA B 1 611 ? -1.476 36.906 11.391 1 73.44 611 ALA B CA 1
ATOM 9703 C C . ALA B 1 611 ? -1 38.188 10.703 1 73.44 611 ALA B C 1
ATOM 9705 O O . ALA B 1 611 ? -0.564 39.125 11.359 1 73.44 611 ALA B O 1
ATOM 9706 N N . GLN B 1 612 ? -1.135 38.281 9.391 1 76.94 612 GLN B N 1
ATOM 9707 C CA . GLN B 1 612 ? -0.73 39.438 8.625 1 76.94 612 GLN B CA 1
ATOM 9708 C C . GLN B 1 612 ? -1.618 40.656 8.945 1 76.94 612 GLN B C 1
ATOM 9710 O O . GLN 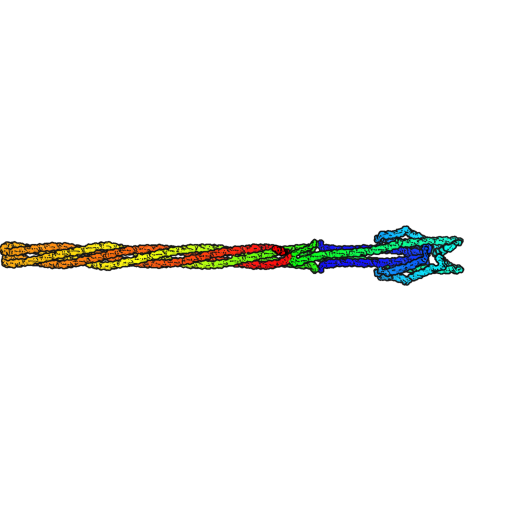B 1 612 ? -1.127 41.781 9.094 1 76.94 612 GLN B O 1
ATOM 9715 N N . GLU B 1 613 ? -2.879 40.406 9.047 1 76.06 613 GLU B N 1
ATOM 9716 C CA . GLU B 1 613 ? -3.82 41.469 9.367 1 76.06 613 GLU B CA 1
ATOM 9717 C C . GLU B 1 613 ? -3.566 42.031 10.758 1 76.06 613 GLU B C 1
ATOM 9719 O O . GLU B 1 613 ? -3.578 43.25 10.961 1 76.06 613 GLU B O 1
ATOM 9724 N N . SER B 1 614 ? -3.361 41.094 11.695 1 72.62 614 SER B N 1
ATOM 9725 C CA . SER B 1 614 ? -3.088 41.5 13.07 1 72.62 614 SER B CA 1
ATOM 9726 C C . SER B 1 614 ? -1.795 42.312 13.156 1 72.62 614 SER B C 1
ATOM 9728 O O . SER B 1 614 ? -1.721 43.281 13.898 1 72.62 614 SER B O 1
ATOM 9730 N N . ARG B 1 615 ? -0.818 41.969 12.312 1 72.44 615 ARG B N 1
ATOM 9731 C CA . ARG B 1 615 ? 0.437 42.688 12.25 1 72.44 615 ARG B CA 1
ATOM 9732 C C . ARG B 1 615 ? 0.205 44.125 11.781 1 72.44 615 ARG B C 1
ATOM 9734 O O . ARG B 1 615 ? 0.747 45.062 12.359 1 72.44 615 ARG B O 1
ATOM 9741 N N . ASN B 1 616 ? -0.584 44.281 10.805 1 77.56 616 ASN B N 1
ATOM 9742 C CA . ASN B 1 616 ? -0.842 45.625 10.258 1 77.56 616 ASN B CA 1
ATOM 9743 C C . ASN B 1 616 ? -1.503 46.531 11.281 1 77.56 616 ASN B C 1
ATOM 9745 O O . ASN B 1 616 ? -1.132 47.688 11.414 1 77.56 616 ASN B O 1
ATOM 9749 N N . ARG B 1 617 ? -2.396 45.938 12 1 70.75 617 ARG B N 1
ATOM 9750 C CA . ARG B 1 617 ? -3.111 46.75 13.008 1 70.75 617 ARG B CA 1
ATOM 9751 C C . ARG B 1 617 ? -2.189 47.125 14.156 1 70.75 617 ARG B C 1
ATOM 9753 O O . ARG B 1 617 ? -2.264 48.25 14.672 1 70.75 617 ARG B O 1
ATOM 9760 N N . MET B 1 618 ? -1.334 46.156 14.477 1 71.12 618 MET B N 1
ATOM 9761 C CA . MET B 1 618 ? -0.417 46.406 15.586 1 71.12 618 MET B CA 1
ATOM 9762 C C . MET B 1 618 ? 0.635 47.438 15.195 1 71.12 618 MET B C 1
ATOM 9764 O O . MET B 1 618 ? 1.057 48.25 16.031 1 71.12 618 MET B O 1
ATOM 9768 N N . VAL B 1 619 ? 1.065 47.406 13.961 1 74.81 619 VAL B N 1
ATOM 9769 C CA . VAL B 1 619 ? 2.016 48.375 13.461 1 74.81 619 VAL B CA 1
ATOM 9770 C C . VAL B 1 619 ? 1.405 49.781 13.547 1 74.81 619 VAL B C 1
ATOM 9772 O O . VAL B 1 619 ? 2.082 50.75 13.922 1 74.81 619 VAL B O 1
ATOM 9775 N N . GLU B 1 620 ? 0.144 49.844 13.297 1 74.94 620 GLU B N 1
ATOM 9776 C CA . GLU B 1 620 ? -0.542 51.125 13.391 1 74.94 620 GLU B CA 1
ATOM 9777 C C . GLU B 1 620 ? -0.588 51.625 14.836 1 74.94 620 GLU B C 1
ATOM 9779 O O . GLU B 1 620 ? -0.365 52.812 15.094 1 74.94 620 GLU B O 1
ATOM 9784 N N . LEU B 1 621 ? -0.85 50.719 15.688 1 72.56 621 LEU B N 1
ATOM 9785 C CA . LEU B 1 621 ? -0.898 51.094 17.094 1 72.56 621 LEU B CA 1
ATOM 9786 C C . LEU B 1 621 ? 0.479 51.5 17.594 1 72.56 621 LEU B C 1
ATOM 9788 O O . LEU B 1 621 ? 0.601 52.469 18.375 1 72.56 621 LEU B O 1
ATOM 9792 N N . HIS B 1 622 ? 1.474 50.812 17.188 1 74.94 622 HIS B N 1
ATOM 9793 C CA . HIS B 1 622 ? 2.852 51.125 17.562 1 74.94 622 HIS B CA 1
ATOM 9794 C C . HIS B 1 622 ? 3.266 52.5 17.078 1 74.94 622 HIS B C 1
ATOM 9796 O O . HIS B 1 622 ? 3.949 53.219 17.797 1 74.94 622 HIS B O 1
ATOM 9802 N N . LYS B 1 623 ? 2.828 52.906 15.922 1 76.88 623 LYS B N 1
ATOM 9803 C CA . LYS B 1 623 ? 3.141 54.219 15.375 1 76.88 623 LYS B CA 1
ATOM 9804 C C . LYS B 1 623 ? 2.535 55.344 16.234 1 76.88 623 LYS B C 1
ATOM 9806 O O . LYS B 1 623 ? 3.178 56.344 16.484 1 76.88 623 LYS B O 1
ATOM 9811 N N . VAL B 1 624 ? 1.367 55.062 16.688 1 73.62 624 VAL B N 1
ATOM 9812 C CA . VAL B 1 624 ? 0.688 56.031 17.516 1 73.62 624 VAL B CA 1
ATOM 9813 C C . VAL B 1 624 ? 1.397 56.188 18.859 1 73.62 624 VAL B C 1
ATOM 9815 O O . VAL B 1 624 ? 1.62 57.281 19.344 1 73.62 624 VAL B O 1
ATOM 9818 N N . VAL B 1 625 ? 1.838 55.031 19.438 1 76.25 625 VAL B N 1
ATOM 9819 C CA . VAL B 1 625 ? 2.527 55.031 20.734 1 76.25 625 VAL B CA 1
ATOM 9820 C C . VAL B 1 625 ? 3.885 55.719 20.594 1 76.25 625 VAL B C 1
ATOM 9822 O O . VAL B 1 625 ? 4.312 56.469 21.484 1 76.25 625 VAL B O 1
ATOM 9825 N N . GLU B 1 626 ? 4.523 55.594 19.516 1 77.44 626 GLU B N 1
ATOM 9826 C CA . GLU B 1 626 ? 5.855 56.156 19.281 1 77.44 626 GLU B CA 1
ATOM 9827 C C . GLU B 1 626 ? 5.805 57.656 19.156 1 77.44 626 GLU B C 1
ATOM 9829 O O . GLU B 1 626 ? 6.816 58.344 19.359 1 77.44 626 GLU B O 1
ATOM 9834 N N . THR B 1 627 ? 4.684 58.188 18.844 1 75.75 627 THR B N 1
ATOM 9835 C CA . THR B 1 627 ? 4.574 59.625 18.719 1 75.75 627 THR B CA 1
ATOM 9836 C C . THR B 1 627 ? 4.617 60.312 20.094 1 75.75 627 THR B C 1
ATOM 9838 O O . THR B 1 627 ? 4.887 61.5 20.188 1 75.75 627 THR B O 1
ATOM 9841 N N . PHE B 1 628 ? 4.453 59.438 21.125 1 76.69 628 PHE B N 1
ATOM 9842 C CA . PHE B 1 628 ? 4.488 60 22.484 1 76.69 628 PHE B CA 1
ATOM 9843 C C . PHE B 1 628 ? 5.863 59.812 23.109 1 76.69 628 PHE B C 1
ATOM 9845 O O . PHE B 1 628 ? 6.465 58.75 22.969 1 76.69 628 PHE B O 1
ATOM 9852 N N . ARG B 1 629 ? 6.445 60.875 23.594 1 81.44 629 ARG B N 1
ATOM 9853 C CA . ARG B 1 629 ? 7.695 60.75 24.344 1 81.44 629 ARG B CA 1
ATOM 9854 C C . ARG B 1 629 ? 7.445 60.281 25.766 1 81.44 629 ARG B C 1
ATOM 9856 O O . ARG B 1 629 ? 6.934 61.031 26.594 1 81.44 629 ARG B O 1
ATOM 9863 N N . ILE B 1 630 ? 7.613 59.031 26.031 1 75.69 630 ILE B N 1
ATOM 9864 C CA . ILE B 1 630 ? 7.254 58.469 27.328 1 75.69 630 ILE B CA 1
ATOM 9865 C C . ILE B 1 630 ? 8.516 57.969 28.047 1 75.69 630 ILE B C 1
ATOM 9867 O O . ILE B 1 630 ? 8.469 57.656 29.234 1 75.69 630 ILE B O 1
ATOM 9871 N N . GLU B 1 631 ? 9.656 57.688 27.469 1 69.88 631 GLU B N 1
ATOM 9872 C CA . GLU B 1 631 ? 10.906 57.281 28.109 1 69.88 631 GLU B CA 1
ATOM 9873 C C . GLU B 1 631 ? 12.094 58.031 27.547 1 69.88 631 GLU B C 1
ATOM 9875 O O . GLU B 1 631 ? 12.016 58.594 26.453 1 69.88 631 GLU B O 1
ATOM 9880 N N . GLU B 1 632 ? 13.07 58.344 28.5 1 61.59 632 GLU B N 1
ATOM 9881 C CA . GLU B 1 632 ? 14.328 58.938 28.078 1 61.59 632 GLU B CA 1
ATOM 9882 C C . GLU B 1 632 ? 15.023 58.125 27.016 1 61.59 632 GLU B C 1
ATOM 9884 O O . GLU B 1 632 ? 15.07 56.875 27.125 1 61.59 632 GLU B O 1
ATOM 9889 N N . GLU B 1 633 ? 14.836 58.438 25.797 1 56.16 633 GLU B N 1
ATOM 9890 C CA . GLU B 1 633 ? 15.648 57.719 24.812 1 56.16 633 GLU B CA 1
ATOM 9891 C C . GLU B 1 633 ? 17 57.344 25.391 1 56.16 633 GLU B C 1
ATOM 9893 O O . GLU B 1 633 ? 17.625 58.125 26.109 1 56.16 633 GLU B O 1
ATOM 9898 N N . PRO B 1 634 ? 17.328 56.062 25.469 1 48.53 634 PRO B N 1
ATOM 9899 C CA . PRO B 1 634 ? 18.719 55.844 25.844 1 48.53 634 PRO B CA 1
ATOM 9900 C C . PRO B 1 634 ? 19.688 56.75 25.094 1 48.53 634 PRO B C 1
ATOM 9902 O O . PRO B 1 634 ? 19.406 57.156 23.969 1 48.53 634 PRO B O 1
ATOM 9905 N N . ASP B 1 635 ? 20.422 57.531 25.781 1 43.66 635 ASP B N 1
ATOM 9906 C CA . ASP B 1 635 ? 21.516 58.281 25.188 1 43.66 635 ASP B CA 1
ATOM 9907 C C . ASP B 1 635 ? 22.219 57.469 24.109 1 43.66 635 ASP B C 1
ATOM 9909 O O . ASP B 1 635 ? 22.781 56.406 24.406 1 43.66 635 ASP B O 1
ATOM 9913 N N . ALA B 1 636 ? 21.906 57.344 22.984 1 46.28 636 ALA B N 1
ATOM 9914 C CA . ALA B 1 636 ? 22.641 56.75 21.859 1 46.28 636 ALA B CA 1
ATOM 9915 C C . ALA B 1 636 ? 24.141 57.062 21.969 1 46.28 636 ALA B C 1
ATOM 9917 O O . ALA B 1 636 ? 24.938 56.594 21.156 1 46.28 636 ALA B O 1
ATOM 9918 N N . SER B 1 637 ? 24.469 58.125 22.641 1 43.31 637 SER B N 1
ATOM 9919 C CA . SER B 1 637 ? 25.875 58.469 22.578 1 43.31 637 SER B CA 1
ATOM 9920 C C . SER B 1 637 ? 26.734 57.438 23.297 1 43.31 637 SER B C 1
ATOM 9922 O O . SER B 1 637 ? 27.969 57.5 23.266 1 43.31 637 SER B O 1
ATOM 9924 N N . ALA B 1 638 ? 26.297 56.75 24.25 1 44.31 638 ALA B N 1
ATOM 9925 C CA . ALA B 1 638 ? 27.281 55.875 24.906 1 44.31 638 ALA B CA 1
ATOM 9926 C C . ALA B 1 638 ? 27.609 54.656 24.062 1 44.31 638 ALA B C 1
ATOM 9928 O O . ALA B 1 638 ? 28.484 53.875 24.422 1 44.31 638 ALA B O 1
ATOM 9929 N N . VAL B 1 639 ? 26.797 54.219 23.125 1 47.16 639 VAL B N 1
ATOM 9930 C CA . VAL B 1 639 ? 27.203 52.969 22.484 1 47.16 639 VAL B CA 1
ATOM 9931 C C . VAL B 1 639 ? 28.266 53.25 21.422 1 47.16 639 VAL B C 1
ATOM 9933 O O . VAL B 1 639 ? 28.703 52.344 20.734 1 47.16 639 VAL B O 1
ATOM 9936 N N . GLN B 1 640 ? 28.375 54.531 20.969 1 41.19 640 GLN B N 1
ATOM 9937 C CA . GLN B 1 640 ? 29.453 54.562 19.984 1 41.19 640 GLN B CA 1
ATOM 9938 C C . GLN B 1 640 ? 30.797 54.281 20.641 1 41.19 640 GLN B C 1
ATOM 9940 O O . GLN B 1 640 ? 31.828 54.188 19.969 1 41.19 640 GLN B O 1
ATOM 9945 N N . ALA B 1 641 ? 30.859 54.562 21.938 1 39.47 641 ALA B N 1
ATOM 9946 C CA . ALA B 1 641 ? 32.25 54.438 22.422 1 39.47 641 ALA B CA 1
ATOM 9947 C C . ALA B 1 641 ? 32.625 52.969 22.594 1 39.47 641 ALA B C 1
ATOM 9949 O O . ALA B 1 641 ? 33.812 52.656 22.75 1 39.47 641 ALA B O 1
ATOM 9950 N N . GLU B 1 642 ? 31.672 51.875 22.656 1 32.09 642 GLU B N 1
ATOM 9951 C CA . GLU B 1 642 ? 32.406 50.625 22.594 1 32.09 642 GLU B CA 1
ATOM 9952 C C . GLU B 1 642 ? 32.375 50.031 21.188 1 32.09 642 GLU B C 1
ATOM 9954 O O . GLU B 1 642 ? 31.375 50.094 20.484 1 32.09 642 GLU B O 1
#

InterPro domains:
  IPR003660 HAMP domain [PF00672] (243-294)
  IPR003660 HAMP domain [PS50885] (245-297)
  IPR003660 HAMP domain [SM00304] (245-297)
  IPR003660 HAMP domain [SM00304] (318-371)
  IPR004089 Methyl-accepting chemotaxis protein (MCP) signalling domain [PF00015] (409-563)
  IPR004089 Methyl-accepting chemotaxis protein (MCP) signalling domain [PS50111] (344-566)
  IPR004089 Methyl-accepting chemotaxis protein (MCP) signalling domain [SM00283] (340-594)

Nearest PDB structures (foldseek):
  8c5v-assembly1_I  TM=4.105E-01  e=2.086E-10  Escherichia coli
  3g67-assembly1_A  TM=8.576E-01  e=2.502E-04  Thermotoga maritima
  6r1j-assembly1_D-2  TM=4.682E-01  e=3.678E+00  Aeromonas hydrophila J-1
  8glv-assembly1_Mm  TM=3.382E-01  e=2.369E+00  Chlamydomonas reinhardtii
  6grj-assembly1_I  TM=2.823E-01  e=2.952E+00  Aeromonas hydrophila

pLDDT: mean 81.14, std 15.02, range [32.06, 97.62]

Foldseek 3Di:
DALVVLVVVLVVLLVVLVVVLVVLVVVLVVLLVLLVVLLVLLVQLVVLLVQLLVLLVCLLPPDCVVVVDDSVVSLVSNLVSVVSNLVSLVCSLPRPSLVSDDPVLNVLSVVLNVCVVPVCLNVLSVVLSVLSVCLCPDPPQPPVCLVVLLVVVVVVVVVVPDCPDPPPPPVVVSVVSNVSVVVSSVSSVVSSVVSVCSCVPRRVVSSVVSVVVSVVSSVVSVVVSVVSSVVSVVVSVVSVVVSVVLVVVLVVQVVVQVVVVVLQELVDQRPRDDPYPSVVVSVVSNVVSVVVLVVLVVLLVVLVVLVVVLVVLLVVLVVLVVVLVVLVVVLVVVLVVLVVLVVVLVVLVVVLVVVLVVLVVLLVVLVVVLVVLVVLLVVLVVLLVVLVVLLVVLVVVLVVLVVVLVVLVVQLVVLVVVLVVLVVVLVVLVVVLVVLVVQLVVLVVQLVVLVVQLVVLVVVPPVSPVSNVVSVVSNVVSVVSNVVSVVSNVVSVVSNVVSVVSNVVSVVVSVVSVVVSVVSVVSSVVSVVSNVVSVVSNVVSVVVNVVSVVVSVVSVVSSVVSVVSNVVSVVSNVVSVVSVVVSVVVNVVSVVVVVVSVVVNVVSVVSSVVSVVSSVVSVVVSVVSVSHNSDDPPPVVVVVVD/DALVVLVVVLVVLLVVLVVVLVVLVVVLVVLLVLLVVLLVLLVQLVVLLVQLLVLLVCLLVPDCVVVVDASVVSLVVNLVSLVSNLVSLVCSLPRPSLVSDDPVLNVLSVVLNVCVVPVCLNVLSVVLSVLSVVLCPDPPQPSVCLVVLLVVVVVCVVVVPDPPDDPPPPVVVSVVSNVSVVVSSVSSVVSSVVSVCSCVPRRVVSSVVSVVRSVVSSVVSVVVSVVSSVVSVVVSVVSVVVSVVLVVVLVVLVVVQVVVVVLQELPDQRPRDDPYPSNVVSVVSNVVSVVVLVVLVVLLVVLVVLVVVLVVLLVVLVVLVVVLVVLVVVLVVVLVVLVVLVVVLVVLVVVLVVVLVVLVVLLVVLVVLLVVLVVVLVVLVVLLVVLVVLLVVLVVLLVVLVVVLVVLVVVLVVLVVVLVVLVVVLVVLVVVLVVLVVQLVVLVVQLVVLVVQLVVLVVVPPVSPVSNVVSVVSNVVSVVSNVVSVVVNVVSVVSNVVSVVSNVVSVVVSVVSVVVSVVSVVSSVVSVVSNVVSVVSNVVSVVVNVVSVVVSVVSVVSNVVSVVSNVVSVVSNVVSVVSVVVSVVVNVVSVVVVVVSVVVNVVSVVSSVVSVVSSVVSVVVSVVSVSRNSDDPPPVVVVVVD

Organism: Winmispira thermophila (strain ATCC 700085 / DSM 6578 / Z-1203) (NCBI:txid869211)